Protein 8D2L (pdb70)

Organism: Acidothermus cellulolyticus (strain ATCC 43068 / DSM 8971 / 11B) (NCBI:txid351607)

Radius of gyration: 35.13 Å; Cα contacts (8 Å, |Δi|>4): 1898; chains: 1; bounding box: 77×91×92 Å

InterPro domains:
  IPR002711 HNH endonuclease [PF01844] (575-620)
  IPR003615 HNH nuclease [SM00507] (562-615)
  IPR028629 CRISPR-associated endonuclease Cas9 [TIGR01865] (262-868)
  IPR033114 Cas9-type HNH domain [PS51749] (520-682)
  IPR036397 Ribonuclease H superfamily [G3DSA:3.30.420.10] (8-92)
  IPR036397 Ribonuclease H superfamily [G3DSA:3.30.420.10] (640-784)
  IPR040619 Cas9, alpha-helical lobe domain [PF18470] (258-477)
  IPR040796 CRISPR-associated endonuclease Cas9, beta-hairpin domain [PF17893] (835-932)
  IPR041217 Cas9 C-terminal domain [PF18525] (1009-1127)
  IPR041225 Cas9, topo homolgy domain [PF17894] (934-1007)
  IPR041383 RuvC endonuclease subdomain 3 [PF18541] (680-831)
  IPR052892 Nucleic_acid-targeting_endonuclease [PTHR33877] (562-625)

Foldseek 3Di:
DAAAAAWEWFWEADQFKIWIWTFGDDPQFTDAGPFTAIAGHLNQADPVLFRQHQLRVVVVVVVVVVVVVVLVVLLVVLVVLLVVVVADADDPDDDDPLLLLVLLQPLLPAADPDPNVVSPSVNHPLSVCLVVQWDDDLQDDLVVLVVDDAPDPLQVVLQVVLCVVVVDHRVVRAPSNQVSVCCVVPPPAAAEFFAVVVDDDHSHFFTDHNSSSLNSLVSSCVNHVPDPVSSVVSSCSSPPHDHAADAQVPFAAALLGRVFGFAWPLFQLNLLLLQLQQLQQKWFDDPNDTDRDDLVLSVQSSCVQAPDLDQDQFLLNSCCPRNVHPDSPRIPRQPDDADPPGVSRRDTRGHNQNVNQVVVLCVVPVVQDVPVNVVVVPDDNVLVSQQSRCLQNVRHPVHPDPDDPSSVSSSNPRDGHGDGDNHGSVLSNQLSVQVNVDVHHSQVSCCVRRVDDPPDDGAFDALVDDDPRSSLRVSSVLVVLLQVVCCSHHNHHQEYEFAAADDDLDDPVVVVQVVVLVVLQVVQLVVQQVVVVVVVDNDQDPVSSLQSQQCVQLVQAALFQRHHHDSPRKDWDQLQHSSQHGDPPSLRTGIHRNSGRNHNPNFHQQQSQVVDPRGHLVVSLVSLVPRDDDCRHNGHPVRSVVSSVSNNVSNNDHDRHHDPDDDCVSVNVSRVSSLSNVVVVCVVRVHNYYHYAHVLLLVLLCVQLVNDCCVLQVADAWFQDDGDDNQFWSSVSSVSSLSSSLDDPVSSVQSSVVSSDVNNDVPDDTDDPRVVVSCVSHNCVSVSSSVCSVVVSNFHAYDADQDLDDDFFDDDFAAWDKDFQQAWDALLQLLFFADPQVNQQVCCVLPVVDQARQHDRGDRRGHRHQFDWGDTPVHIGGRGDITIGAPGSAFWHDDPNTITHGDAFQKWFWKWFDDLLQIFIWTQGHGSNQCVVQVNNDPPHNPRPDDTGNSGRSNSFADSVQSVCVRVVGIFGQGMGGFRWKKFLPPVAQDLDDDLRVVLCVRPRARIWTFHGAPGGFWTQTDGSTGDLVQLVVLVVCPVPDPPRTDPNSVSSNVCPDRHDRDGPRSRLSRPPIKGFDARSSNHGADDDDDDDHMDRSSDGDGDD

Sequence (1105 aa):
GTVPVTWRLGVDVGERSIGLAAVSYEEDKPKEILAAVSWIHDGGVGDERSGASRLALRGMARRARRLRRFRRARLRDLDMLLSELGWTPLPDKNVSPVDAWLARKRLAEEYVVDETERRRLLGYAVSHMARHRGWRNPWTTIKDLKNLPQPSDSWERTRESLEARYSVSLEPGTVGQWAGYLLQRAPGIRLNPTQQSLSNATAFETRLRQEDVLWELRCIADVQGLPEDVVSNVIDAVFCQKRPSVPAERIGRDPLDPSQLRASRACLEFQEYRIVAAVANLRIRDGSGSRPLSLEERNAVIEALLAQTERSLTWSDIALEILKLPNESDLTSVPEEDGPSSLAYSQFAPFDETSARIAEFIAKNRRKIPTFAQWWQEQDRTSRSDLVAALADNSIAGLLVHLPDAELEALEGLALPSGRVAYSRLTLSGLTRVMRDDGVDVHNARKTCFGVDDNWRPPLPALHEATGHPVVDRNLAILRKFLSSATMRWGPPQSIVVELARGASESRERQAEEEAARRAHRKANDRIRAELRASGLSDPSPADLVRARLLELYDCHCMYCGAPISWENSELDHIVPRTDGGSNRHENLAITCGACNKEKGRRPFASWAETSNRVQLRDVIDRVQKLKYSGNMYWTRDEFSRYKKSVVARLKRRTSDPEVIQSIESTGYAAVALRDRLLSYGEKNGVAQVAVFRGGVTAEARRWLDISIERLFSRVAIFAQSTSTKRLDRRHHAVDAVVLTTLTPGVAKTLADARSRRVSASTEEPQSPAYRQWKESCSGLGDLLISTAARDSIAVAAPLRLRPTGALHEETLRAFSEHTVGAAWKGAELRRIVEPEVYAAFLALTDPGGRFLKVSPSEDVLPADENRHIVLSDRVLGPRDRVKLFPDDRGSIRVRGGAAYIASFHHARVFRWGSSHSPSFALLRVSLADLAVAGLLRDGVDVFTAELPPWTPAWRYASIALVKAVESGDAKQVGWLVPGDELDFGPEGVTTAAGDLSMFLKYFPERHWVVTGFEDDKRINLKPAFLSAEQAEVLRTERSDRPDTLTEAGEILAQFFPRCWRATVAKVLCHPGLTVIRRTALGQPRWRRGHLPYSWRPWSADPWS

Secondary structure (DSSP, 8-state):
------EEEEEEE-SS-EEEEEEEEETTEEEEEEEEEEE---TTB-STTS--BHHHHHHHHHHHHHHHHHHHHHHHHHHHHHHHHTPPPPPSSSS-TTHHHHHHHHHHHS----HHHHHHHHHHHHHHHHHS--B--TTS-HHHHHHS-SS-HHHHHHHHHHHHHHT---SS--HHHHHHHHHHHSTT--SS----------S--SPPBHHHHHHHHHHHHHHHT--HHHHHHHHHHHS--PPP-B-GGGS-EETTEEEEEPPBTT-HHHHHHHHHHHHHT-EEE-SSSEEEPPHHHHHHHHHHHHT-SSS--BHHHIIIIIS--SSGGGEE--SS---TTTHHHHSBPP--HHHHHHHHHHHHSTTT-HHHHHHHHHS-HHHHHHHHHHHHGGGB----S---HHHHHHHHS-----SB-SS-HHHHHHHHHHHHHSS--HHHHHHHHH---TT-------TT---S-HHHHHHHHHHHHHHHHHHHHH-S-SEEEEEES------HHHHHHHHHHHHHHHHHHHHHHHHHHHTT-SS--HHHHHHHHHHHHTTSB-TTT--B--TTT-EEEESS-GGGT---STTSEEEE-SHHHHHHTTS-HHHHHHH-SS--HHHHHHHHHT----SSSSS-HHHHHHHHHHHHHHHT--S----SPPP-HHHHHHHHHHHHHHHHHHHHHT-SEEEEEEHHHHHHHHHHTT--HHHHTTPPP-BSSS---GGGBTTHHHHHHHHHTT--HHHHHHHHHHHHHHHT---PPP--HHHHHHHHHTTTHHHHHHHHHHTT-EEEE-----S--S-SB-S--BPPEEEETTS-EEHHHHHTB-SHHHHHHHHHHHSSS-SS----SSSEEE---TT--EE-SS-EE-TTSEEEE-SSSS-EEEETTEEEEB-SEEEEEEEEEE-SSSEEEEEEEEEHHHHHHTT-SSTT--TTTSPPPTTSHHHHSS-HHHHHHHHTT--EEEEEE-TT-EEE--TT------SHHHHHHHH----EEEEEEEEETTEEEEEESSB-HHHHHHHHHHHTTSTT-B-HHHHHHHHHTTT-EEEEHHHHTT-TT-EEE-B-TTS-B--S-SSS---B-TTTPPPP-

B-factor: mean 28.53, std 22.05, range [0.01, 119.02]

Nearest PDB structures (foldseek):
  8d2p-assembly1_A  TM=9.991E-01  e=0.000E+00  Acidothermus cellulolyticus 11B
  6wbr-assembly1_A  TM=9.108E-01  e=0.000E+00  Acidothermus cellulolyticus 11B
  6wc0-assembly1_A  TM=9.072E-01  e=0.000E+00  Acidothermus cellulolyticus 11B
  8d2q-assembly1_A  TM=8.176E-01  e=0.000E+00  Acidothermus cellulolyticus 11B
  8d2o-assembly1_A  TM=9.758E-01  e=0.000E+00  Acidothermus cellulolyticus 11B

Solvent-accessible surface area: 53499 Å² total; per-residue (Å²): 120,66,98,110,61,54,0,27,0,0,0,8,10,9,48,91,9,0,0,0,0,0,0,1,3,104,132,46,80,13,115,78,12,27,6,3,0,0,19,32,8,35,2,6,21,9,81,106,170,11,49,27,14,90,91,42,62,152,4,119,48,80,131,34,121,103,118,132,106,77,87,138,34,32,12,131,82,0,42,103,26,0,78,140,36,40,14,66,45,52,56,151,147,138,51,50,126,29,44,5,32,62,2,0,35,77,0,2,76,87,112,1,122,82,76,97,43,39,100,90,15,2,0,22,0,0,1,18,0,1,87,94,40,26,108,11,69,43,112,39,69,29,88,51,0,62,116,60,101,54,15,2,63,2,9,77,89,12,42,109,50,0,49,84,95,31,102,54,67,17,122,43,0,0,3,0,1,0,0,0,45,0,36,102,120,33,111,81,26,136,30,82,12,52,63,49,122,235,66,140,65,14,0,13,59,26,115,43,39,3,3,2,0,0,33,0,3,82,18,0,7,113,48,5,62,31,74,141,94,24,8,42,78,2,2,64,19,0,0,63,63,115,94,32,53,52,44,25,136,192,16,25,121,1,32,20,37,82,85,66,51,88,5,8,96,0,4,2,21,18,1,31,28,70,0,2,14,19,0,3,82,0,56,6,119,87,74,122,36,70,75,73,7,44,95,120,28,9,57,30,0,3,94,12,0,25,85,20,101,124,100,66,30,22,1,19,40,0,0,83,113,49,21,163,26,115,84,60,58,19,0,26,61,21,80,34,92,99,20,98,117,45,42,4,37,59,20,82,0,15,28,2,32,0,24,9,34,1,46,106,29,24,67,162,10,164,236,123,0,66,61,3,14,116,46,13,146,128,59,94,102,95,29,42,5,57,6,0,8,38,16,18,59,63,23,26,69,91,72,175,35,197,22,62,102,63,12,47,74,24,2,85,57,34,47,23,11,92,31,74,10,63,17,2,71,119,2,1,45,11,0,6,127,6,2,78,106,64,44,38,37,24,71,55,0,54,62,87,43,66,68,28,85,88,118,68,170,65,86,60,43,12,30,138,70,67,41,43,53,33,10,0,40,72,0,0,27,13,0,69,118,0,1,64,27,0,32,124,127,19,5,60,3,84,9,0,4,0,28,5,37,126,58,76,24,76,40,200,142,88,87,58,40,68,52,26,11,117,68,19,40,97,117,6,28,64,90,4,64,63,92,16,99,94,87,73,55,38,58,14,47,107,48,28,13,14,44,17,16,2,13,111,29,14,106,58,73,0,1,1,27,28,39,95,8,18,90,61,17,10,32,34,7,22,0,5,10,153,41,4,30,8,28,94,135,33,22,0,12,0,0,0,9,3,0,0,30,78,19,0,27,109,39,14,0,0,27,0,7,125,71,20,132,74,3,107,22,134,66,0,0,73,41,0,83,130,23,162,57,65,61,107,32,21,5,17,160,68,22,5,52,83,8,35,122,36,0,10,65,13,0,89,34,132,92,75,68,104,29,132,61,149,61,103,126,15,15,18,97,0,0,47,4,0,48,29,12,0,56,5,22,5,133,148,56,72,19,83,101,25,18,48,14,100,23,18,10,1,26,1,0,27,89,34,20,94,11,46,3,27,124,13,16,103,25,59,56,0,35,72,101,85,120,13,83,38,125,0,0,41,16,5,19,0,0,2,0,0,0,0,0,2,10,35,97,31,0,12,130,17,0,45,55,7,69,42,154,93,74,69,130,164,78,138,70,4,142,28,94,29,4,127,83,3,60,118,6,5,89,32,0,16,106,47,0,78,54,3,16,86,148,48,42,3,4,6,6,28,58,52,77,51,157,35,69,48,69,72,33,70,163,74,70,80,86,30,40,79,30,44,0,12,35,46,0,78,0,16,22,1,30,36,0,8,52,47,78,8,3,46,31,1,6,47,83,39,48,115,80,13,128,4,10,49,7,42,50,90,80,111,39,17,87,68,60,136,108,15,105,8,115,35,124,142,178,78,22,15,27,211,61,144,6,75,1,9,34,57,49,113,7,4,11,94,20,181,60,8,0,0,18,20,21,94,38,17,0,0,5,0,17,43,38,43,50,102,151,73,13,44,5,3,3,0,30,0,0,11,0,0,0,35,50,19,38,10,67,159,139,89,30,76,11,12,35,24,139,12,36,36,67,0,6,4,18,12,24,8,4,69,48,0,3,102,8,12,59,85,44,72,5,102,18,8,3,19,0,0,50,13,1,11,0,12,0,5,127,92,14,20,109,44,29,78,58,112,12,50,75,0,26,132,50,0,104,8,66,3,0,15,1,61,18,7,71,42,45,71,90,2,21,1,66,0,2,15,1,10,33,115,8,0,74,70,0,52,89,61,155,101,100,136,127,122,26,11,44,98,2,0,61,28,0,5,137,16,5,89,157,18,23,112,2,43,4,44,106,0,2,45,9,89,42,2,12,0,11,11,40,32,13,11,2,96,45,50,102,218,143,50,194,110,31,48,2,10,116,1,78,81,4,91,70,95,153

Structure (mmCIF, N/CA/C/O backbone):
data_8D2L
#
_entry.id   8D2L
#
_cell.length_a   1.00
_cell.length_b   1.00
_cell.length_c   1.00
_cell.angle_alpha   90.00
_cell.angle_beta   90.00
_cell.angle_gamma   90.00
#
_symmetry.space_group_name_H-M   'P 1'
#
loop_
_entity.id
_entity.type
_entity.pdbx_description
1 polymer 'CRISPR-associated endonuclease, Csn1 family'
2 polymer 'Single guide RNA (106-MER)'
3 polymer "DNA target strand (5'-D(*AP*GP*CP*TP*TP*GP*GP*TP*GP*TP*AP*TP*A)-3')"
4 polymer "DNA target strand (5'-D(P*CP*CP*AP*GP*GP*AP*TP*CP*TP*TP*GP*CP*CP*AP*TP*CP*CP*TP*AP*CP*CP*TP*CP*T)-3')"
5 polymer "DNA non-target strand (5'-D(P*TP*AP*TP*AP*CP*AP*CP*CP*AP*AP*GP*CP*T)-3')"
6 polymer "DNA non-target strand (5'-D(P*AP*GP*A)-3')"
7 non-polymer 'MAGNESIUM ION'
8 water water
#
loop_
_atom_site.group_PDB
_atom_site.id
_atom_site.type_symbol
_atom_site.label_atom_id
_atom_site.label_alt_id
_atom_site.label_comp_id
_atom_site.label_asym_id
_atom_site.label_entity_id
_atom_site.label_seq_id
_atom_site.pdbx_PDB_ins_code
_atom_site.Cartn_x
_atom_site.Cartn_y
_atom_site.Cartn_z
_atom_site.occupancy
_atom_site.B_iso_or_equiv
_atom_site.auth_seq_id
_atom_site.auth_comp_id
_atom_site.auth_asym_id
_atom_site.auth_atom_id
_atom_site.pdbx_PDB_model_num
ATOM 1 N N . GLY A 1 7 ? 128.43492 97.34073 92.24610 1.000 40.41000 7 GLY A N 1
ATOM 2 C CA . GLY A 1 7 ? 127.26803 97.02397 91.44438 1.000 37.57000 7 GLY A CA 1
ATOM 3 C C . GLY A 1 7 ? 126.47617 98.24596 91.02192 1.000 41.02000 7 GLY A C 1
ATOM 4 O O . GLY A 1 7 ? 125.24549 98.21523 90.99970 1.000 38.85000 7 GLY A O 1
ATOM 5 N N . THR A 1 8 ? 127.18910 99.32622 90.70418 1.000 36.14000 8 THR A N 1
ATOM 6 C CA . THR A 1 8 ? 126.54675 100.57567 90.31550 1.000 34.92000 8 THR A CA 1
ATOM 7 C C . THR A 1 8 ? 125.87189 100.43367 88.95409 1.000 34.78000 8 THR A C 1
ATOM 8 O O . THR A 1 8 ? 126.47158 99.92641 88.00149 1.000 38.74000 8 THR A O 1
ATOM 12 N N . VAL A 1 9 ? 124.62118 100.87791 88.86734 1.000 33.01000 9 VAL A N 1
ATOM 13 C CA . VAL A 1 9 ? 123.87673 100.89462 87.61034 1.000 35.52000 9 VAL A CA 1
ATOM 14 C C . VAL A 1 9 ? 123.69963 102.35115 87.19479 1.000 34.63000 9 VAL A C 1
ATOM 15 O O . VAL A 1 9 ? 122.83466 103.04245 87.75192 1.000 35.41000 9 VAL A O 1
ATOM 19 N N . PRO A 1 10 ? 124.51256 102.86351 86.26400 1.000 34.81000 10 PRO A N 1
ATOM 20 C CA . PRO A 1 10 ? 124.44433 104.29341 85.91875 1.000 30.83000 10 PRO A CA 1
ATOM 21 C C . PRO A 1 10 ? 123.13317 104.67715 85.24700 1.000 31.70000 10 PRO A C 1
ATOM 22 O O . PRO A 1 10 ? 122.58879 103.93655 84.42461 1.000 35.01000 10 PRO A O 1
ATOM 26 N N . VAL A 1 11 ? 122.63760 105.85922 85.60791 1.000 26.06000 11 VAL A N 1
ATOM 27 C CA . VAL A 1 11 ? 121.40203 106.39966 85.05799 1.000 23.76000 11 VAL A CA 1
ATOM 28 C C . VAL A 1 11 ? 121.48581 107.91636 85.18035 1.000 23.36000 11 VAL A C 1
ATOM 29 O O . VAL A 1 11 ? 122.22549 108.44797 86.01354 1.000 26.83000 11 VAL A O 1
ATOM 33 N N . THR A 1 12 ? 120.76397 108.61676 84.31173 1.000 17.72000 12 THR A N 1
ATOM 34 C CA . THR A 1 12 ? 120.67869 110.06849 84.39215 1.000 16.18000 12 THR A CA 1
ATOM 35 C C . THR A 1 12 ? 119.67231 110.43784 85.47467 1.000 17.61000 12 THR A C 1
ATOM 36 O O . THR A 1 12 ? 118.48605 110.11196 85.36309 1.000 20.21000 12 THR A O 1
ATOM 40 N N . TRP A 1 13 ? 120.14650 111.08645 86.53581 1.000 14.31000 13 TRP A N 1
ATOM 41 C CA . TRP A 1 13 ? 119.26739 111.44933 87.63523 1.000 9.26000 13 TRP A CA 1
ATOM 42 C C . TRP A 1 13 ? 119.71607 112.76422 88.25023 1.000 10.41000 13 TRP A C 1
ATOM 43 O O . TRP A 1 13 ? 120.85282 113.20591 88.07482 1.000 14.76000 13 TRP A O 1
ATOM 54 N N . ARG A 1 14 ? 118.78861 113.38836 88.96603 1.000 8.46000 14 ARG A N 1
ATOM 55 C CA . ARG A 1 14 ? 118.98906 114.68504 89.58611 1.000 8.41000 14 ARG A CA 1
ATOM 56 C C . ARG A 1 14 ? 118.77260 114.58069 91.08801 1.000 8.26000 14 ARG A C 1
ATOM 57 O O . ARG A 1 14 ? 117.89349 113.84329 91.55527 1.000 12.96000 14 ARG A O 1
ATOM 65 N N . LEU A 1 15 ? 119.59179 115.31737 91.83218 1.000 5.96000 15 LEU A N 1
ATOM 66 C CA . LEU A 1 15 ? 119.50618 115.39068 93.28216 1.000 0.00000 15 LEU A CA 1
ATOM 67 C C . LEU A 1 15 ? 118.73779 116.63863 93.69426 1.000 5.27000 15 LEU A C 1
ATOM 68 O O . LEU A 1 15 ? 119.01933 117.73837 93.20858 1.000 13.34000 15 LEU A O 1
ATOM 73 N N . GLY A 1 16 ? 117.77194 116.45987 94.58667 1.000 2.33000 16 GLY A N 1
ATOM 74 C CA . GLY A 1 16 ? 117.02984 117.56216 95.15969 1.000 3.81000 16 GLY A CA 1
ATOM 75 C C . GLY A 1 16 ? 117.25006 117.63232 96.65363 1.000 6.08000 16 GLY A C 1
ATOM 76 O O . GLY A 1 16 ? 117.08567 116.62624 97.35070 1.000 10.00000 16 GLY A O 1
ATOM 77 N N . VAL A 1 17 ? 117.65510 118.80174 97.14653 1.000 2.99000 17 VAL A N 1
ATOM 78 C CA . VAL A 1 17 ? 118.00255 119.01101 98.54896 1.000 0.00000 17 VAL A CA 1
ATOM 79 C C . VAL A 1 17 ? 117.14047 120.14604 99.08579 1.000 5.48000 17 VAL A C 1
ATOM 80 O O . VAL A 1 17 ? 117.21429 121.27602 98.58855 1.000 12.79000 17 VAL A O 1
ATOM 84 N N . ASP A 1 18 ? 116.33905 119.85137 100.10605 1.000 8.03000 18 ASP A N 1
ATOM 85 C CA . ASP A 1 18 ? 115.50016 120.83344 100.79011 1.000 12.67000 18 ASP A CA 1
ATOM 86 C C . ASP A 1 18 ? 115.90324 120.82296 102.26343 1.000 7.86000 18 ASP A C 1
ATOM 87 O O . ASP A 1 18 ? 115.47114 119.95343 103.02476 1.000 10.60000 18 ASP A O 1
ATOM 92 N N . VAL A 1 19 ? 116.76437 121.76151 102.65480 1.000 11.36000 19 VAL A N 1
ATOM 93 C CA . VAL A 1 19 ? 117.26234 121.80431 104.02551 1.000 11.33000 19 VAL A CA 1
ATOM 94 C C . VAL A 1 19 ? 116.18888 122.35522 104.95959 1.000 11.88000 19 VAL A C 1
ATOM 95 O O . VAL A 1 19 ? 115.18834 122.93882 104.53678 1.000 11.90000 19 VAL A O 1
ATOM 99 N N . GLY A 1 20 ? 116.40090 122.14692 106.25625 1.000 14.03000 20 GLY A N 1
ATOM 100 C CA . GLY A 1 20 ? 115.47822 122.63820 107.26230 1.000 16.49000 20 GLY A CA 1
ATOM 101 C C . GLY A 1 20 ? 116.12961 122.65405 108.62615 1.000 13.28000 20 GLY A C 1
ATOM 102 O O . GLY A 1 20 ? 117.23793 122.14957 108.82093 1.000 13.17000 20 GLY A O 1
ATOM 103 N N . GLU A 1 21 ? 115.41291 123.25913 109.57741 1.000 25.23000 21 GLU A N 1
ATOM 104 C CA . GLU A 1 21 ? 115.93188 123.39434 110.93469 1.000 21.49000 21 GLU A CA 1
ATOM 105 C C . GLU A 1 21 ? 115.96398 122.04900 111.64844 1.000 23.00000 21 GLU A C 1
ATOM 106 O O . GLU A 1 21 ? 116.92746 121.73518 112.35542 1.000 24.92000 21 GLU A O 1
ATOM 112 N N . ARG A 1 22 ? 114.91655 121.24139 111.47273 1.000 20.09000 22 ARG A N 1
ATOM 113 C CA . ARG A 1 22 ? 114.82072 119.92030 112.08189 1.000 16.52000 22 ARG A CA 1
ATOM 114 C C . ARG A 1 22 ? 114.51199 118.85573 111.03867 1.000 13.83000 22 ARG A C 1
ATOM 115 O O . ARG A 1 22 ? 113.95633 117.80663 111.37826 1.000 19.29000 22 ARG A O 1
ATOM 123 N N . SER A 1 23 ? 114.85589 119.10657 109.77858 1.000 11.38000 23 SER A N 1
ATOM 124 C CA . SER A 1 23 ? 114.49934 118.19553 108.70411 1.000 14.49000 23 SER A CA 1
ATOM 125 C C . SER A 1 23 ? 115.41546 118.42907 107.51369 1.000 12.41000 23 SER A C 1
ATOM 126 O O . SER A 1 23 ? 116.08895 119.45600 107.41839 1.000 16.30000 23 SER A O 1
ATOM 129 N N . ILE A 1 24 ? 115.43971 117.44572 106.61402 1.000 9.02000 24 ILE A N 1
ATOM 130 C CA . ILE A 1 24 ? 115.98969 117.61421 105.27268 1.000 6.92000 24 ILE A CA 1
ATOM 131 C C . ILE A 1 24 ? 115.31379 116.64298 104.30766 1.000 7.42000 24 ILE A C 1
ATOM 132 O O . ILE A 1 24 ? 115.25946 115.43046 104.54434 1.000 9.85000 24 ILE A O 1
ATOM 137 N N . GLY A 1 25 ? 114.72927 117.18634 103.24194 1.000 6.78000 25 GLY A N 1
ATOM 138 C CA . GLY A 1 25 ? 114.15747 116.37073 102.19054 1.000 2.73000 25 GLY A CA 1
ATOM 139 C C . GLY A 1 25 ? 115.18948 116.13733 101.10797 1.000 4.83000 25 GLY A C 1
ATOM 140 O O . GLY A 1 25 ? 115.78947 117.08352 100.59550 1.000 9.90000 25 GLY A O 1
ATOM 141 N N . LEU A 1 26 ? 115.40267 114.87274 100.76877 1.000 3.19000 26 LEU A N 1
ATOM 142 C CA . LEU A 1 26 ? 116.38138 114.50287 99.75820 1.000 0.27000 26 LEU A CA 1
ATOM 143 C C . LEU A 1 26 ? 115.70246 113.62251 98.72368 1.000 5.00000 26 LEU A C 1
ATOM 144 O O . LEU A 1 26 ? 114.97500 112.69062 99.07897 1.000 6.64000 26 LEU A O 1
ATOM 149 N N . ALA A 1 27 ? 115.93216 113.92178 97.44871 1.000 7.06000 27 ALA A N 1
ATOM 150 C CA . ALA A 1 27 ? 115.34049 113.14531 96.36757 1.000 4.64000 27 ALA A CA 1
ATOM 151 C C . ALA A 1 27 ? 116.37587 112.80535 95.31171 1.000 5.71000 27 ALA A C 1
ATOM 152 O O . ALA A 1 27 ? 117.15080 113.66845 94.89401 1.000 6.44000 27 ALA A O 1
ATOM 154 N N . ALA A 1 28 ? 116.37521 111.55309 94.88100 1.000 4.85000 28 ALA A N 1
ATOM 155 C CA . ALA A 1 28 ? 117.06893 111.12613 93.67520 1.000 2.43000 28 ALA A CA 1
ATOM 156 C C . ALA A 1 28 ? 115.99114 110.82274 92.64289 1.000 7.95000 28 ALA A C 1
ATOM 157 O O . ALA A 1 28 ? 115.21287 109.87978 92.81562 1.000 11.16000 28 ALA A O 1
ATOM 159 N N . VAL A 1 29 ? 115.90342 111.64414 91.59930 1.000 13.17000 29 VAL A N 1
ATOM 160 C CA . VAL A 1 29 ? 114.86257 111.49118 90.58514 1.000 11.75000 29 VAL A CA 1
ATOM 161 C C . VAL A 1 29 ? 115.53854 111.23593 89.24490 1.000 8.14000 29 VAL A C 1
ATOM 162 O O . VAL A 1 29 ? 116.27792 112.09183 88.75033 1.000 17.10000 29 VAL A O 1
ATOM 166 N N . SER A 1 30 ? 115.29368 110.06548 88.66234 1.000 8.46000 30 SER A N 1
ATOM 167 C CA . SER A 1 30 ? 115.83648 109.74065 87.35208 1.000 11.40000 30 SER A CA 1
ATOM 168 C C . SER A 1 30 ? 114.98198 110.35510 86.25323 1.000 17.94000 30 SER A C 1
ATOM 169 O O . SER A 1 30 ? 113.74633 110.33855 86.32751 1.000 22.71000 30 SER A O 1
ATOM 172 N N . TYR A 1 31 ? 115.66238 110.82795 85.20129 1.000 16.57000 31 TYR A N 1
ATOM 173 C CA . TYR A 1 31 ? 115.09119 111.59544 84.10157 1.000 20.33000 31 TYR A CA 1
ATOM 174 C C . TYR A 1 31 ? 115.46394 110.99271 82.75656 1.000 24.61000 31 TYR A C 1
ATOM 175 O O . TYR A 1 31 ? 116.60083 110.55771 82.55604 1.000 28.69000 31 TYR A O 1
ATOM 184 N N . GLU A 1 32 ? 114.50089 110.96651 81.83946 1.000 31.80000 32 GLU A N 1
ATOM 185 C CA . GLU A 1 32 ? 114.76567 110.74064 80.42309 1.000 34.15000 32 GLU A CA 1
ATOM 186 C C . GLU A 1 32 ? 114.50664 112.04918 79.68790 1.000 37.83000 32 GLU A C 1
ATOM 187 O O . GLU A 1 32 ? 113.40660 112.60274 79.78964 1.000 38.98000 32 GLU A O 1
ATOM 193 N N . GLU A 1 33 ? 115.52702 112.53988 78.97045 1.000 44.44000 33 GLU A N 1
ATOM 194 C CA . GLU A 1 33 ? 115.61326 113.90313 78.43585 1.000 43.81000 33 GLU A CA 1
ATOM 195 C C . GLU A 1 33 ? 115.35544 114.90975 79.56759 1.000 44.37000 33 GLU A C 1
ATOM 196 O O . GLU A 1 33 ? 116.21864 115.07266 80.43676 1.000 45.16000 33 GLU A O 1
ATOM 202 N N . ASP A 1 34 ? 114.20615 115.58233 79.59741 1.000 34.84000 34 ASP A N 1
ATOM 203 C CA . ASP A 1 34 ? 113.90845 116.55925 80.63355 1.000 33.40000 34 ASP A CA 1
ATOM 204 C C . ASP A 1 34 ? 112.65164 116.15095 81.39731 1.000 32.79000 34 ASP A C 1
ATOM 205 O O . ASP A 1 34 ? 112.15397 116.91709 82.23165 1.000 36.00000 34 ASP A O 1
ATOM 210 N N . LYS A 1 35 ? 112.11952 114.95989 81.12914 1.000 31.33000 35 LYS A N 1
ATOM 211 C CA . LYS A 1 35 ? 110.92667 114.56079 81.86155 1.000 29.22000 35 LYS A CA 1
ATOM 212 C C . LYS A 1 35 ? 111.30960 113.66020 83.02634 1.000 30.14000 35 LYS A C 1
ATOM 213 O O . LYS A 1 35 ? 112.19965 112.81381 82.88214 1.000 29.74000 35 LYS A O 1
ATOM 219 N N . PRO A 1 36 ? 110.69470 113.84776 84.19588 1.000 28.06000 36 PRO A N 1
ATOM 220 C CA . PRO A 1 36 ? 110.91634 112.91258 85.30757 1.000 26.82000 36 PRO A CA 1
ATOM 221 C C . PRO A 1 36 ? 110.43656 111.51135 84.96067 1.000 26.08000 36 PRO A C 1
ATOM 222 O O . PRO A 1 36 ? 109.30745 111.31505 84.50867 1.000 29.92000 36 PRO A O 1
ATOM 226 N N . LYS A 1 37 ? 111.31282 110.53490 85.17225 1.000 27.92000 37 LYS A N 1
ATOM 227 C CA . LYS A 1 37 ? 111.04716 109.14554 84.82738 1.000 22.26000 37 LYS A CA 1
ATOM 228 C C . LYS A 1 37 ? 110.71863 108.31446 86.05749 1.000 28.50000 37 LYS A C 1
ATOM 229 O O . LYS A 1 37 ? 109.69903 107.61971 86.08285 1.000 29.65000 37 LYS A O 1
ATOM 235 N N . GLU A 1 38 ? 111.56159 108.37613 87.08438 1.000 23.95000 38 GLU A N 1
ATOM 236 C CA . GLU A 1 38 ? 111.36464 107.50879 88.23804 1.000 17.99000 38 GLU A CA 1
ATOM 237 C C . GLU A 1 38 ? 111.85802 108.21336 89.49103 1.000 17.84000 38 GLU A C 1
ATOM 238 O O . GLU A 1 38 ? 112.87752 108.89716 89.46205 1.000 21.28000 38 GLU A O 1
ATOM 244 N N . ILE A 1 39 ? 111.11782 108.07154 90.58550 1.000 15.54000 39 ILE A N 1
ATOM 245 C CA . ILE A 1 39 ? 111.58654 108.52808 91.88693 1.000 10.49000 39 ILE A CA 1
ATOM 246 C C . ILE A 1 39 ? 112.40149 107.38386 92.48163 1.000 9.68000 39 ILE A C 1
ATOM 247 O O . ILE A 1 39 ? 111.84999 106.43552 93.04392 1.000 22.61000 39 ILE A O 1
ATOM 252 N N . LEU A 1 40 ? 113.72448 107.45268 92.30070 1.000 9.73000 40 LEU A N 1
ATOM 253 C CA . LEU A 1 40 ? 114.62026 106.41994 92.80726 1.000 8.12000 40 LEU A CA 1
ATOM 254 C C . LEU A 1 40 ? 114.63436 106.38515 94.33056 1.000 10.53000 40 LEU A C 1
ATOM 255 O O . LEU A 1 40 ? 114.65059 105.30555 94.93172 1.000 18.20000 40 LEU A O 1
ATOM 260 N N . ALA A 1 41 ? 114.63536 107.55278 94.96820 1.000 9.29000 41 ALA A N 1
ATOM 261 C CA . ALA A 1 41 ? 114.56787 107.64585 96.41776 1.000 3.68000 41 ALA A CA 1
ATOM 262 C C . ALA A 1 41 ? 113.92837 108.97111 96.79735 1.000 6.21000 41 ALA A C 1
ATOM 263 O O . ALA A 1 41 ? 114.21058 110.00033 96.18073 1.000 12.38000 41 ALA A O 1
ATOM 265 N N . ALA A 1 42 ? 113.07287 108.93960 97.81587 1.000 6.69000 42 ALA A N 1
ATOM 266 C CA . ALA A 1 42 ? 112.48240 110.16272 98.35144 1.000 0.80000 42 ALA A CA 1
ATOM 267 C C . ALA A 1 42 ? 112.27548 109.96140 99.84390 1.000 7.98000 42 ALA A C 1
ATOM 268 O O . ALA A 1 42 ? 111.46777 109.12266 100.26985 1.000 14.78000 42 ALA A O 1
ATOM 270 N N . VAL A 1 43 ? 113.00373 110.74036 100.63233 1.000 1.33000 43 VAL A N 1
ATOM 271 C CA . VAL A 1 43 ? 113.02360 110.57850 102.07570 1.000 5.15000 43 VAL A CA 1
ATOM 272 C C . VAL A 1 43 ? 113.06361 111.95350 102.73193 1.000 3.19000 43 VAL A C 1
ATOM 273 O O . VAL A 1 43 ? 113.75289 112.86902 102.26886 1.000 7.30000 43 VAL A O 1
ATOM 277 N N . SER A 1 44 ? 112.24648 112.11535 103.76003 1.000 6.69000 44 SER A N 1
ATOM 278 C CA . SER A 1 44 ? 112.35002 113.22132 104.69396 1.000 7.53000 44 SER A CA 1
ATOM 279 C C . SER A 1 44 ? 113.09212 112.68044 105.90649 1.000 9.94000 44 SER A C 1
ATOM 280 O O . SER A 1 44 ? 112.58841 111.79935 106.61323 1.000 10.22000 44 SER A O 1
ATOM 283 N N . TRP A 1 45 ? 114.29490 113.18285 106.12911 1.000 4.41000 45 TRP A N 1
ATOM 284 C CA . TRP A 1 45 ? 115.05873 112.82878 107.31056 1.000 5.25000 45 TRP A CA 1
ATOM 285 C C . TRP A 1 45 ? 114.77190 113.88097 108.36617 1.000 3.06000 45 TRP A C 1
ATOM 286 O O . TRP A 1 45 ? 114.98113 115.06949 108.12447 1.000 10.08000 45 TRP A O 1
ATOM 297 N N . ILE A 1 46 ? 114.30098 113.44874 109.52519 1.000 5.07000 46 ILE A N 1
ATOM 298 C CA . ILE A 1 46 ? 113.92460 114.34953 110.60515 1.000 8.07000 46 ILE A CA 1
ATOM 299 C C . ILE A 1 46 ? 115.05009 114.31182 111.62448 1.000 11.13000 46 ILE A C 1
ATOM 300 O O . ILE A 1 46 ? 115.21462 113.32057 112.34120 1.000 18.18000 46 ILE A O 1
ATOM 305 N N . HIS A 1 47 ? 115.80428 115.39770 111.72450 1.000 9.57000 47 HIS A N 1
ATOM 306 C CA . HIS A 1 47 ? 116.89124 115.47145 112.68428 1.000 8.73000 47 HIS A CA 1
ATOM 307 C C . HIS A 1 47 ? 116.55946 116.45822 113.79597 1.000 9.74000 47 HIS A C 1
ATOM 308 O O . HIS A 1 47 ? 115.53771 117.14504 113.76855 1.000 13.12000 47 HIS A O 1
ATOM 315 N N . ASP A 1 48 ? 117.42661 116.49842 114.80552 1.000 13.31000 48 ASP A N 1
ATOM 316 C CA . ASP A 1 48 ? 117.20308 117.36599 115.95338 1.000 9.96000 48 ASP A CA 1
ATOM 317 C C . ASP A 1 48 ? 117.83558 118.74269 115.80541 1.000 14.20000 48 ASP A C 1
ATOM 318 O O . ASP A 1 48 ? 117.65631 119.58350 116.68963 1.000 20.54000 48 ASP A O 1
ATOM 323 N N . GLY A 1 49 ? 118.56435 118.99168 114.71994 1.000 12.41000 49 GLY A N 1
ATOM 324 C CA . GLY A 1 49 ? 119.28594 120.24029 114.59051 1.000 11.77000 49 GLY A CA 1
ATOM 325 C C . GLY A 1 49 ? 120.41131 120.39766 115.58818 1.000 11.44000 49 GLY A C 1
ATOM 326 O O . GLY A 1 49 ? 120.79912 121.52390 115.90169 1.000 22.47000 49 GLY A O 1
ATOM 327 N N . GLY A 1 50 ? 120.94310 119.29052 116.10450 1.000 10.98000 50 GLY A N 1
ATOM 328 C CA . GLY A 1 50 ? 121.97005 119.31268 117.12180 1.000 14.00000 50 GLY A CA 1
ATOM 329 C C . GLY A 1 50 ? 121.47487 119.54847 118.53083 1.000 10.84000 50 GLY A C 1
ATOM 330 O O . GLY A 1 50 ? 122.29789 119.64298 119.44829 1.000 11.78000 50 GLY A O 1
ATOM 331 N N . VAL A 1 51 ? 120.16414 119.62235 118.73535 1.000 16.47000 51 VAL A N 1
ATOM 332 C CA . VAL A 1 51 ? 119.59335 120.10709 119.98737 1.000 16.27000 51 VAL A CA 1
ATOM 333 C C . VAL A 1 51 ? 119.62203 118.98943 121.02945 1.000 18.49000 51 VAL A C 1
ATOM 334 O O . VAL A 1 51 ? 119.11079 117.89022 120.79057 1.000 15.74000 51 VAL A O 1
ATOM 338 N N . GLY A 1 52 ? 120.25519 119.26163 122.18000 1.000 17.83000 52 GLY A N 1
ATOM 339 C CA . GLY A 1 52 ? 119.98267 118.55431 123.41370 1.000 21.90000 52 GLY A CA 1
ATOM 340 C C . GLY A 1 52 ? 119.03261 119.38270 124.26532 1.000 31.57000 52 GLY A C 1
ATOM 341 O O . GLY A 1 52 ? 118.74422 120.51160 123.90094 1.000 38.00000 52 GLY A O 1
ATOM 342 N N . ASP A 1 53 ? 118.56781 118.78718 125.38367 1.000 32.48000 53 ASP A N 1
ATOM 343 C CA . ASP A 1 53 ? 117.66922 119.35088 126.41238 1.000 38.23000 53 ASP A CA 1
ATOM 344 C C . ASP A 1 53 ? 116.57010 120.23456 125.79707 1.000 36.13000 53 ASP A C 1
ATOM 345 O O . ASP A 1 53 ? 116.53416 121.45820 125.96584 1.000 39.14000 53 ASP A O 1
ATOM 350 N N . GLU A 1 54 ? 115.65703 119.56201 125.07849 1.000 34.85000 54 GLU A N 1
ATOM 351 C CA . GLU A 1 54 ? 114.64457 120.13488 124.18413 1.000 37.26000 54 GLU A CA 1
ATOM 352 C C . GLU A 1 54 ? 113.83157 121.30656 124.73725 1.000 34.77000 54 GLU A C 1
ATOM 353 O O . GLU A 1 54 ? 113.23141 122.03841 123.93977 1.000 34.29000 54 GLU A O 1
ATOM 359 N N . ARG A 1 55 ? 113.72754 121.45478 126.06317 1.000 35.94000 55 ARG A N 1
ATOM 360 C CA . ARG A 1 55 ? 113.02299 122.59742 126.64602 1.000 37.91000 55 ARG A CA 1
ATOM 361 C C . ARG A 1 55 ? 113.66123 123.91858 126.22316 1.000 37.78000 55 ARG A C 1
ATOM 362 O O . ARG A 1 55 ? 112.96984 124.85431 125.80458 1.000 35.33000 55 ARG A O 1
ATOM 370 N N . SER A 1 56 ? 114.98171 124.00875 126.33232 1.000 36.45000 56 SER A N 1
ATOM 371 C CA . SER A 1 56 ? 115.76085 125.08610 125.74372 1.000 33.74000 56 SER A CA 1
ATOM 372 C C . SER A 1 56 ? 116.16888 124.71199 124.32426 1.000 35.68000 56 SER A C 1
ATOM 373 O O . SER A 1 56 ? 116.26242 123.53251 123.97684 1.000 38.69000 56 SER A O 1
ATOM 376 N N . GLY A 1 57 ? 116.41794 125.72339 123.49845 1.000 29.38000 57 GLY A N 1
ATOM 377 C CA . GLY A 1 57 ? 116.96875 125.39107 122.20160 1.000 28.15000 57 GLY A CA 1
ATOM 378 C C . GLY A 1 57 ? 118.46126 125.13569 122.15486 1.000 27.73000 57 GLY A C 1
ATOM 379 O O . GLY A 1 57 ? 119.02835 125.11554 121.05907 1.000 29.46000 57 GLY A O 1
ATOM 380 N N . ALA A 1 58 ? 119.11569 124.97580 123.30889 1.000 21.84000 58 ALA A N 1
ATOM 381 C CA . ALA A 1 58 ? 120.56873 124.85673 123.38030 1.000 18.30000 58 ALA A CA 1
ATOM 382 C C . ALA A 1 58 ? 121.04458 123.56110 12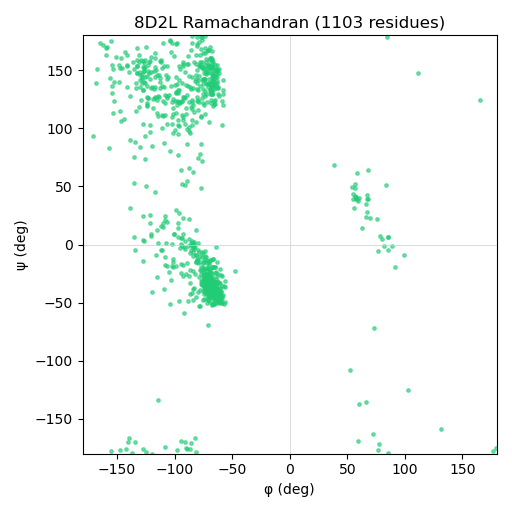2.73541 1.000 13.09000 58 ALA A C 1
ATOM 383 O O . ALA A 1 58 ? 120.51540 122.48831 123.02479 1.000 18.64000 58 ALA A O 1
ATOM 385 N N . SER A 1 59 ? 122.02975 123.65628 121.85058 1.000 10.72000 59 SER A N 1
ATOM 386 C CA . SER A 1 59 ? 122.53433 122.45688 121.20244 1.000 10.84000 59 SER A CA 1
ATOM 387 C C . SER A 1 59 ? 123.36894 121.63231 122.17937 1.000 9.15000 59 SER A C 1
ATOM 388 O O . SER A 1 59 ? 123.77291 122.10231 123.24903 1.000 9.42000 59 SER A O 1
ATOM 391 N N . ARG A 1 60 ? 123.61818 120.37838 121.78875 1.000 11.94000 60 ARG A N 1
ATOM 392 C CA . ARG A 1 60 ? 124.53123 119.51935 122.53772 1.000 10.15000 60 ARG A CA 1
ATOM 393 C C . ARG A 1 60 ? 125.93416 120.11395 122.57264 1.000 8.56000 60 ARG A C 1
ATOM 394 O O . ARG A 1 60 ? 126.62524 120.03171 123.59625 1.000 14.37000 60 ARG A O 1
ATOM 402 N N . LEU A 1 61 ? 126.35321 120.73888 121.46545 1.000 4.53000 61 LEU A N 1
ATOM 403 C CA . LEU A 1 61 ? 127.64743 121.41134 121.40143 1.000 4.23000 61 LEU A CA 1
ATOM 404 C C . LEU A 1 61 ? 127.70644 122.58174 122.37733 1.000 5.35000 61 LEU A C 1
ATOM 405 O O . LEU A 1 61 ? 128.71907 122.77870 123.05924 1.000 8.85000 61 LEU A O 1
ATOM 410 N N . ALA A 1 62 ? 126.62572 123.36636 122.45438 1.000 7.33000 62 ALA A N 1
ATOM 411 C CA . ALA A 1 62 ? 126.58039 124.50835 123.36337 1.000 10.93000 62 ALA A CA 1
ATOM 412 C C . ALA A 1 62 ? 126.60184 124.05889 124.81903 1.000 8.65000 62 ALA A C 1
ATOM 413 O O . ALA A 1 62 ? 127.28245 124.67483 125.64952 1.000 9.20000 62 ALA A O 1
ATOM 415 N N . LEU A 1 63 ? 125.85702 122.99434 125.14557 1.000 8.45000 63 LEU A N 1
ATOM 416 C CA . LEU A 1 63 ? 125.85390 122.48321 126.51474 1.000 7.84000 63 LEU A CA 1
ATOM 417 C C . LEU A 1 63 ? 127.21918 121.92338 126.89821 1.000 8.55000 63 LEU A C 1
ATOM 418 O O . LEU A 1 63 ? 127.67892 122.12015 128.03179 1.000 13.63000 63 LEU A O 1
ATOM 423 N N . ARG A 1 64 ? 127.88147 121.23456 125.95911 1.000 1.34000 64 ARG A N 1
ATOM 424 C CA . ARG A 1 64 ? 129.22980 120.73133 126.20150 1.000 1.79000 64 ARG A CA 1
ATOM 425 C C . ARG A 1 64 ? 130.21567 121.87106 126.42225 1.000 5.73000 64 ARG A C 1
ATOM 426 O O . ARG A 1 64 ? 131.06429 121.79629 127.31817 1.000 8.82000 64 ARG A O 1
ATOM 434 N N . GLY A 1 65 ? 130.10901 122.93526 125.61713 1.000 4.16000 65 GLY A N 1
ATOM 435 C CA . GLY A 1 65 ? 130.97932 124.08706 125.79518 1.000 2.75000 65 GLY A CA 1
ATOM 436 C C . GLY A 1 65 ? 130.76993 124.78010 127.12756 1.000 1.27000 65 GLY A C 1
ATOM 437 O O . GLY A 1 65 ? 131.73531 125.17156 127.78902 1.000 4.84000 65 GLY A O 1
ATOM 438 N N . MET A 1 66 ? 129.50540 124.92777 127.54256 1.000 5.84000 66 MET A N 1
ATOM 439 C CA . MET A 1 66 ? 129.20564 125.55580 128.82773 1.000 4.80000 66 MET A CA 1
ATOM 440 C C . MET A 1 66 ? 129.73148 124.72136 129.99198 1.000 9.99000 66 MET A C 1
ATOM 441 O O . MET A 1 66 ? 130.31979 125.26651 130.93633 1.000 10.46000 66 MET A O 1
ATOM 446 N N . ALA A 1 67 ? 129.54836 123.39429 129.92752 1.000 1.55000 67 ALA A N 1
ATOM 447 C CA . ALA A 1 67 ? 130.05843 122.51066 130.97517 1.000 1.49000 67 ALA A CA 1
ATOM 448 C C . ALA A 1 67 ? 131.58431 122.51474 131.02063 1.000 0.00000 67 ALA A C 1
ATOM 449 O O . ALA A 1 67 ? 132.17436 122.54648 132.10972 1.000 9.66000 67 ALA A O 1
ATOM 451 N N . ARG A 1 68 ? 132.23271 122.48178 129.84583 1.000 2.02000 68 ARG A N 1
ATOM 452 C CA . ARG A 1 68 ? 133.69132 122.52575 129.76871 1.000 10.08000 68 ARG A CA 1
ATOM 453 C C . ARG A 1 68 ? 134.23082 123.82411 130.35389 1.000 4.09000 68 ARG A C 1
ATOM 454 O O . ARG A 1 68 ? 135.21447 123.81449 131.10289 1.000 5.61000 68 ARG A O 1
ATOM 462 N N . ARG A 1 69 ? 133.58054 124.94947 130.04682 1.000 6.09000 69 ARG A N 1
ATOM 463 C CA . ARG A 1 69 ? 134.06368 126.22821 130.54928 1.000 5.87000 69 ARG A CA 1
ATOM 464 C C . ARG A 1 69 ? 133.79448 126.38626 132.03804 1.000 3.09000 69 ARG A C 1
ATOM 465 O O . ARG A 1 69 ? 134.57036 127.05321 132.72894 1.000 6.54000 69 ARG A O 1
ATOM 473 N N . ALA A 1 70 ? 132.72537 125.76874 132.55335 1.000 8.68000 70 ALA A N 1
ATOM 474 C CA . ALA A 1 70 ? 132.53316 125.72457 134.00076 1.000 7.33000 70 ALA A CA 1
ATOM 475 C C . ALA A 1 70 ? 133.64106 124.92061 134.67499 1.000 7.34000 70 ALA A C 1
ATOM 476 O O . ALA A 1 70 ? 134.15714 125.32355 135.72869 1.000 9.51000 70 ALA A O 1
ATOM 478 N N . ARG A 1 71 ? 134.02587 123.78781 134.06624 1.000 7.04000 71 ARG A N 1
ATOM 479 C CA . ARG A 1 71 ? 135.13516 122.98592 134.58348 1.000 4.74000 71 ARG A CA 1
ATOM 480 C C . ARG A 1 71 ? 136.44636 123.76354 134.56306 1.000 10.17000 71 ARG A C 1
ATOM 481 O O . ARG A 1 71 ? 137.23032 123.69899 135.51719 1.000 14.78000 71 ARG A O 1
ATOM 489 N N . ARG A 1 72 ? 136.68821 124.51389 133.48400 1.000 3.99000 72 ARG A N 1
ATOM 490 C CA . ARG A 1 72 ? 137.90698 125.30906 133.36313 1.000 4.56000 72 ARG A CA 1
ATOM 491 C C . ARG A 1 72 ? 137.93352 126.44710 134.37548 1.000 5.58000 72 ARG A C 1
ATOM 492 O O . ARG A 1 72 ? 138.98890 126.73811 134.95396 1.000 6.14000 72 ARG A O 1
ATOM 500 N N . LEU A 1 73 ? 136.78102 127.09982 134.58813 1.000 7.13000 73 LEU A N 1
ATOM 501 C CA . LEU A 1 73 ? 136.65404 128.13666 135.60971 1.000 2.42000 73 LEU A CA 1
ATOM 502 C C . LEU A 1 73 ? 136.98681 127.58058 136.98515 1.000 7.82000 73 LEU A C 1
ATOM 503 O O . LEU A 1 73 ? 137.73863 128.19544 137.75061 1.000 11.88000 73 LEU A O 1
ATOM 508 N N . ARG A 1 74 ? 136.43980 126.40481 137.30586 1.000 4.88000 74 ARG A N 1
ATOM 509 C CA . ARG A 1 74 ? 136.65430 125.82547 138.62638 1.000 5.09000 74 ARG A CA 1
ATOM 510 C C . ARG A 1 74 ? 138.09946 125.37907 138.80434 1.000 1.40000 74 ARG A C 1
ATOM 511 O O . ARG A 1 74 ? 138.66735 125.52772 139.88925 1.000 9.26000 74 ARG A O 1
ATOM 519 N N . ARG A 1 75 ? 138.71134 124.85881 137.73756 1.000 5.56000 75 ARG A N 1
ATOM 520 C CA . ARG A 1 75 ? 140.10757 124.43205 137.77568 1.000 4.40000 75 ARG A CA 1
ATOM 521 C C . ARG A 1 75 ? 141.04681 125.61723 137.99556 1.000 6.47000 75 ARG A C 1
ATOM 522 O O . ARG A 1 75 ? 141.95849 125.55861 138.83895 1.000 6.07000 75 ARG A O 1
ATOM 530 N N . PHE A 1 76 ? 140.82101 126.71042 137.25331 1.000 9.02000 76 PHE A N 1
ATOM 531 C CA . PHE A 1 76 ? 141.62711 127.91716 137.42160 1.000 5.91000 76 PHE A CA 1
ATOM 532 C C . PHE A 1 76 ? 141.41720 128.52203 138.80070 1.000 5.33000 76 PHE A C 1
ATOM 533 O O . PHE A 1 76 ? 142.35940 129.04735 139.40224 1.000 12.32000 76 PHE A O 1
ATOM 541 N N . ARG A 1 77 ? 140.17899 128.47037 139.30389 1.000 7.71000 77 ARG A N 1
ATOM 542 C CA . ARG A 1 77 ? 139.87992 128.96899 140.64019 1.000 3.39000 77 ARG A CA 1
ATOM 543 C C . ARG A 1 77 ? 140.60432 128.16235 141.71242 1.000 7.10000 77 ARG A C 1
ATOM 544 O O . ARG A 1 77 ? 141.11778 128.73898 142.67621 1.000 5.31000 77 ARG A O 1
ATOM 552 N N . ARG A 1 78 ? 140.65259 126.82888 141.56169 1.000 5.91000 78 ARG A N 1
ATOM 553 C CA . ARG A 1 78 ? 141.40200 125.99434 142.50322 1.000 6.00000 78 ARG A CA 1
ATOM 554 C C . ARG A 1 78 ? 142.88621 126.33717 142.49753 1.000 4.76000 78 ARG A C 1
ATOM 555 O O . ARG A 1 78 ? 143.49743 126.47427 143.56671 1.000 12.43000 78 ARG A O 1
ATOM 563 N N . ALA A 1 79 ? 143.47416 126.49937 141.30328 1.000 6.45000 79 ALA A N 1
ATOM 564 C CA . ALA A 1 79 ? 144.89315 126.85101 141.21835 1.000 8.74000 79 ALA A CA 1
ATOM 565 C C . ALA A 1 79 ? 145.16660 128.23078 141.81545 1.000 9.59000 79 ALA A C 1
ATOM 566 O O . ALA A 1 79 ? 146.15740 128.42500 142.53381 1.000 15.41000 79 ALA A O 1
ATOM 568 N N . ARG A 1 80 ? 144.28259 129.19248 141.53886 1.000 4.42000 80 ARG A N 1
ATOM 569 C CA . ARG A 1 80 ? 144.45290 130.56110 142.01152 1.000 7.20000 80 ARG A CA 1
ATOM 570 C C . ARG A 1 80 ? 144.31737 130.65487 143.53156 1.000 7.58000 80 ARG A C 1
ATOM 571 O O . ARG A 1 80 ? 145.10870 131.34438 144.19009 1.000 14.02000 80 ARG A O 1
ATOM 579 N N . LEU A 1 81 ? 143.34900 129.93514 144.11257 1.000 11.15000 81 LEU A N 1
ATOM 580 C CA . LEU A 1 81 ? 143.20476 129.93321 145.56517 1.000 6.31000 81 LEU A CA 1
ATOM 581 C C . LEU A 1 81 ? 144.33607 129.16968 146.24005 1.000 9.28000 81 LEU A C 1
ATOM 582 O O . LEU A 1 81 ? 144.72927 129.52460 147.35664 1.000 12.27000 81 LEU A O 1
ATOM 587 N N . ARG A 1 82 ? 144.88007 128.13807 145.57965 1.000 14.57000 82 ARG A N 1
ATOM 588 C CA . ARG A 1 82 ? 146.06988 127.47260 146.10345 1.000 14.15000 82 ARG A CA 1
ATOM 589 C C . ARG A 1 82 ? 147.26255 128.42244 146.14107 1.000 15.90000 82 ARG A C 1
ATOM 590 O O . ARG A 1 82 ? 147.99423 128.46426 147.13844 1.000 19.31000 82 ARG A O 1
ATOM 598 N N . ASP A 1 83 ? 147.45714 129.20332 145.06953 1.000 14.86000 83 ASP A N 1
ATOM 599 C CA . ASP A 1 83 ? 148.54660 130.18006 145.02703 1.000 10.49000 83 ASP A CA 1
ATOM 600 C C . ASP A 1 83 ? 148.37612 131.24557 146.10582 1.000 13.97000 83 ASP A C 1
ATOM 601 O O . ASP A 1 83 ? 149.35693 131.66410 146.74372 1.000 26.26000 83 ASP A O 1
ATOM 606 N N . LEU A 1 84 ? 147.13310 131.69754 146.31596 1.000 16.12000 84 LEU A N 1
ATOM 607 C CA . LEU A 1 84 ? 146.85668 132.64090 147.39545 1.000 13.49000 84 LEU A CA 1
ATOM 608 C C . LEU A 1 84 ? 147.16639 132.02685 148.75744 1.000 18.66000 84 LEU A C 1
ATOM 609 O O . LEU A 1 84 ? 147.70946 132.70463 149.63618 1.000 21.59000 84 LEU A O 1
ATOM 614 N N . ASP A 1 85 ? 146.84729 130.73783 148.93698 1.000 18.08000 85 ASP A N 1
ATOM 615 C CA . ASP A 1 85 ? 147.13988 130.05295 150.19492 1.000 16.35000 85 ASP A CA 1
ATOM 616 C C . ASP A 1 85 ? 148.64019 130.00002 150.46224 1.000 18.22000 85 ASP A C 1
ATOM 617 O O . ASP A 1 85 ? 149.07818 130.19164 151.60537 1.000 18.00000 85 ASP A O 1
ATOM 622 N N . MET A 1 86 ? 149.43907 129.73580 149.41746 1.000 22.74000 86 MET A N 1
ATOM 623 C CA . MET A 1 86 ? 150.89579 129.78125 149.57077 1.000 24.66000 86 MET A CA 1
ATOM 624 C C . MET A 1 86 ? 151.37603 131.17958 149.95009 1.000 26.61000 86 MET A C 1
ATOM 625 O O . MET A 1 86 ? 152.25004 131.32043 150.81439 1.000 26.71000 86 MET A O 1
ATOM 630 N N . LEU A 1 87 ? 150.81511 132.22224 149.31712 1.000 22.97000 87 LEU A N 1
ATOM 631 C CA . LEU A 1 87 ? 151.18762 133.59613 149.67029 1.000 19.06000 87 LEU A CA 1
ATOM 632 C C . LEU A 1 87 ? 150.81691 133.92386 151.11869 1.000 19.88000 87 LEU A C 1
ATOM 633 O O . LEU A 1 87 ? 151.58610 134.58118 151.83407 1.000 21.68000 87 LEU A O 1
ATOM 638 N N . LEU A 1 88 ? 149.64320 133.46354 151.56445 1.000 19.78000 88 LEU A N 1
ATOM 639 C CA . LEU A 1 88 ? 149.18790 133.71093 152.93079 1.000 14.88000 88 LEU A CA 1
ATOM 640 C C . LEU A 1 88 ? 150.08664 133.00440 153.93655 1.000 16.53000 88 LEU A C 1
ATOM 641 O O . LEU A 1 88 ? 150.37767 133.54970 155.00911 1.000 18.67000 88 LEU A O 1
ATOM 646 N N . SER A 1 89 ? 150.53264 131.78762 153.60174 1.000 23.13000 89 SER A N 1
ATOM 647 C CA . SER A 1 89 ? 151.48050 131.08405 154.46036 1.000 20.79000 89 SER A CA 1
ATOM 648 C C . SER A 1 89 ? 152.82503 131.80423 154.50315 1.000 19.04000 89 SER A C 1
ATOM 649 O O . SER A 1 89 ? 153.49379 131.80403 155.54322 1.000 21.56000 89 SER A O 1
ATOM 652 N N . GLU A 1 90 ? 153.25628 132.37983 153.37047 1.000 24.19000 90 GLU A N 1
ATOM 653 C CA . GLU A 1 90 ? 154.48207 133.18184 153.35654 1.000 23.73000 90 GLU A CA 1
ATOM 654 C C . GLU A 1 90 ? 154.35704 134.40042 154.26381 1.000 25.02000 90 GLU A C 1
ATOM 655 O O . GLU A 1 90 ? 155.29951 134.74924 154.98396 1.000 27.21000 90 GLU A O 1
ATOM 661 N N . LEU A 1 91 ? 153.19697 135.05696 154.24320 1.000 20.34000 91 LEU A N 1
ATOM 662 C CA . LEU A 1 91 ? 152.97524 136.21537 155.10014 1.000 19.06000 91 LEU A CA 1
ATOM 663 C C . LEU A 1 91 ? 152.67337 135.83861 156.54396 1.000 19.28000 91 LEU A C 1
ATOM 664 O O . LEU A 1 91 ? 152.65082 136.72497 157.40360 1.000 23.38000 91 LEU A O 1
ATOM 669 N N . GLY A 1 92 ? 152.43657 134.56190 156.83121 1.000 21.20000 92 GLY A N 1
ATOM 670 C CA . GLY A 1 92 ? 152.01537 134.17431 158.16020 1.000 12.98000 92 GLY A CA 1
ATOM 671 C C . GLY A 1 92 ? 150.57740 134.49183 158.47952 1.000 13.24000 92 GLY A C 1
ATOM 672 O O . GLY A 1 92 ? 150.22247 134.59760 159.65664 1.000 21.64000 92 GLY A O 1
ATOM 673 N N . TRP A 1 93 ? 149.73774 134.66058 157.46677 1.000 14.55000 93 TRP A N 1
ATOM 674 C CA . TRP A 1 93 ? 148.33003 134.96596 157.66157 1.000 11.53000 93 TRP A CA 1
ATOM 675 C C . TRP A 1 93 ? 147.54633 133.66552 157.55562 1.000 14.11000 93 TRP A C 1
ATOM 676 O O . TRP A 1 93 ? 147.75542 132.88751 156.61997 1.000 21.28000 93 TRP A O 1
ATOM 687 N N . THR A 1 94 ? 146.64549 133.43463 158.50480 1.000 7.13000 94 THR A N 1
ATOM 688 C CA . THR A 1 94 ? 145.93732 132.16362 158.57768 1.000 11.25000 94 THR A CA 1
ATOM 689 C C . THR A 1 94 ? 144.71107 132.20043 157.67866 1.000 8.20000 94 THR A C 1
ATOM 690 O O . THR A 1 94 ? 143.80317 133.00189 157.93210 1.000 17.42000 94 THR A O 1
ATOM 694 N N . PRO A 1 95 ? 144.62277 131.34819 156.65629 1.000 11.26000 95 PRO A N 1
ATOM 695 C CA . PRO A 1 95 ? 143.41667 131.31334 155.82116 1.000 9.06000 95 PRO A CA 1
ATOM 696 C C . PRO A 1 95 ? 142.21726 130.80952 156.60731 1.000 3.12000 95 PRO A C 1
ATOM 697 O O . PRO A 1 95 ? 142.34999 130.14431 157.63709 1.000 11.84000 95 PRO A O 1
ATOM 701 N N . LEU A 1 96 ? 141.03855 131.17408 156.12041 1.000 9.63000 96 LEU A N 1
ATOM 702 C CA . LEU A 1 96 ? 139.79403 130.80754 156.77795 1.000 2.62000 96 LEU A CA 1
ATOM 703 C C . LEU A 1 96 ? 139.59081 129.29633 156.76466 1.000 7.47000 96 LEU A C 1
ATOM 704 O O . LEU A 1 96 ? 139.62572 128.68320 155.68742 1.000 13.18000 96 LEU A O 1
ATOM 709 N N . PRO A 1 97 ? 139.40329 128.66484 157.92123 1.000 9.24000 97 PRO A N 1
ATOM 710 C CA . PRO A 1 97 ? 139.28757 127.20387 157.96742 1.000 13.01000 97 PRO A CA 1
ATOM 711 C C . PRO A 1 97 ? 137.98590 126.70529 157.36036 1.000 12.33000 97 PRO A C 1
ATOM 712 O O . PRO A 1 97 ? 136.99454 127.42796 157.24365 1.000 14.60000 97 PRO A O 1
ATOM 716 N N . ASP A 1 98 ? 138.01402 125.43152 156.96854 1.000 18.88000 98 ASP A N 1
ATOM 717 C CA . ASP A 1 98 ? 136.88088 124.80776 156.29969 1.000 11.09000 98 ASP A CA 1
ATOM 718 C C . ASP A 1 98 ? 135.70226 124.55844 157.23178 1.000 9.63000 98 ASP A C 1
ATOM 719 O O . ASP A 1 98 ? 134.56847 124.45332 156.75288 1.000 22.63000 98 ASP A O 1
ATOM 724 N N . LYS A 1 99 ? 135.93575 124.47733 158.53952 1.000 12.01000 99 LYS A N 1
ATOM 725 C CA . LYS A 1 99 ? 134.88136 124.13654 159.48531 1.000 12.07000 99 LYS A CA 1
ATOM 726 C C . LYS A 1 99 ? 135.27025 124.61980 160.87596 1.000 12.57000 99 LYS A C 1
ATOM 727 O O . LYS A 1 99 ? 136.40032 125.05411 161.11257 1.000 18.73000 99 LYS A O 1
ATOM 733 N N . ASN A 1 100 ? 134.28764 124.54855 161.78440 1.000 13.42000 100 ASN A N 1
ATOM 734 C CA . ASN A 1 100 ? 134.39349 124.94004 163.19778 1.000 9.94000 100 ASN A CA 1
ATOM 735 C C . ASN A 1 100 ? 134.78538 126.40625 163.36699 1.000 14.99000 100 ASN A C 1
ATOM 736 O O . ASN A 1 100 ? 135.53822 126.76673 164.27297 1.000 17.06000 100 ASN A O 1
ATOM 741 N N . VAL A 1 101 ? 134.26658 127.26047 162.48800 1.000 12.62000 101 VAL A N 1
ATOM 742 C CA . VAL A 1 101 ? 134.36233 128.70368 162.63914 1.000 10.62000 101 VAL A CA 1
ATOM 743 C C . VAL A 1 101 ? 132.96522 129.28751 162.51592 1.000 9.21000 101 VAL A C 1
ATOM 744 O O . VAL A 1 101 ? 132.05270 128.66433 161.96952 1.000 15.63000 101 VAL A O 1
ATOM 748 N N . SER A 1 102 ? 132.80363 130.48855 163.06330 1.000 13.79000 102 SER A N 1
ATOM 749 C CA . SER A 1 102 ? 131.52756 131.17379 162.98896 1.000 11.69000 102 SER A CA 1
ATOM 750 C C . SER A 1 102 ? 131.20944 131.54915 161.54112 1.000 14.11000 102 SER A C 1
ATOM 751 O O . SER A 1 102 ? 132.11630 131.83276 160.75368 1.000 15.30000 102 SER A O 1
ATOM 754 N N . PRO A 1 103 ? 129.92833 131.50416 161.15911 1.000 18.18000 103 PRO A N 1
ATOM 755 C CA . PRO A 1 103 ? 129.53136 131.91976 159.80210 1.000 6.48000 103 PRO A CA 1
ATOM 756 C C . PRO A 1 103 ? 129.85180 133.36159 159.45762 1.000 5.62000 103 PRO A C 1
ATOM 757 O O . PRO A 1 103 ? 129.92370 133.69775 158.26918 1.000 17.01000 103 PRO A O 1
ATOM 761 N N . VAL A 1 104 ? 130.04218 134.22085 160.44943 1.000 7.01000 104 VAL A N 1
ATOM 762 C CA . VAL A 1 104 ? 130.32592 135.62322 160.22284 1.000 10.65000 104 VAL A CA 1
ATOM 763 C C . VAL A 1 104 ? 131.76559 135.96817 160.59826 1.000 9.81000 104 VAL A C 1
ATOM 764 O O . VAL A 1 104 ? 132.08417 137.13888 160.75264 1.000 17.62000 104 VAL A O 1
ATOM 768 N N . ASP A 1 105 ? 132.63441 134.95939 160.76369 1.000 10.68000 105 ASP A N 1
ATOM 769 C CA . ASP A 1 105 ? 134.02360 135.21999 161.14403 1.000 9.82000 105 ASP A CA 1
ATOM 770 C C . ASP A 1 105 ? 134.75839 136.01519 160.07352 1.000 11.92000 105 ASP A C 1
ATOM 771 O O . ASP A 1 105 ? 135.44906 136.98992 160.38331 1.000 18.01000 105 ASP A O 1
ATOM 776 N N . ALA A 1 106 ? 134.61622 135.61361 158.80713 1.000 5.57000 106 ALA A N 1
ATOM 777 C CA . ALA A 1 106 ? 135.27472 136.33110 157.71961 1.000 7.79000 106 ALA A CA 1
ATOM 778 C C . ALA A 1 106 ? 134.71541 137.73860 157.56099 1.000 10.82000 106 ALA A C 1
ATOM 779 O O . ALA A 1 106 ? 135.47144 138.69311 157.34361 1.000 13.17000 106 ALA A O 1
ATOM 781 N N . TRP A 1 107 ? 133.39006 137.87701 157.66398 1.000 6.77000 107 TRP A N 1
ATOM 782 C CA . TRP A 1 107 ? 132.75004 139.17729 157.49938 1.000 9.67000 107 TRP A CA 1
ATOM 783 C C . TRP A 1 107 ? 133.13041 140.13331 158.62329 1.000 8.46000 107 TRP A C 1
ATOM 784 O O . TRP A 1 107 ? 133.41490 141.30990 158.37444 1.000 16.84000 107 TRP A O 1
ATOM 795 N N . LEU A 1 108 ? 133.15874 139.63877 159.86374 1.000 9.92000 108 LEU A N 1
ATOM 796 C CA . LEU A 1 108 ? 133.56323 140.47294 160.98775 1.000 10.96000 108 LEU A CA 1
ATOM 797 C C . LEU A 1 108 ? 135.05404 140.76101 160.94816 1.000 12.87000 108 LEU A C 1
ATOM 798 O O . LEU A 1 108 ? 135.48033 141.81706 161.42028 1.000 23.05000 108 LEU A O 1
ATOM 803 N N . ALA A 1 109 ? 135.85394 139.84216 160.39548 1.000 9.84000 109 ALA A N 1
ATOM 804 C CA . ALA A 1 109 ? 137.26743 140.12043 160.17352 1.000 8.26000 109 ALA A CA 1
ATOM 805 C C . ALA A 1 109 ? 137.44421 141.27132 159.19433 1.000 9.18000 109 ALA A C 1
ATOM 806 O O . ALA A 1 109 ? 138.20816 142.20336 159.45970 1.000 18.23000 109 ALA A O 1
ATOM 808 N N . ARG A 1 110 ? 136.70580 141.23899 158.07674 1.000 5.27000 110 ARG A N 1
ATOM 809 C CA . ARG A 1 110 ? 136.77358 142.31789 157.09089 1.000 8.77000 110 ARG A CA 1
ATOM 810 C C . ARG A 1 110 ? 136.30476 143.63890 157.68942 1.000 12.44000 110 ARG A C 1
ATOM 811 O O . ARG A 1 110 ? 136.94650 144.68236 157.49679 1.000 14.94000 110 ARG A O 1
ATOM 819 N N . LYS A 1 111 ? 135.20215 143.59267 158.44504 1.000 11.03000 111 LYS A N 1
ATOM 820 C CA . LYS A 1 111 ? 134.64896 144.77700 159.09358 1.000 13.85000 111 LYS A CA 1
ATOM 821 C C . LYS A 1 111 ? 135.62964 145.37913 160.09639 1.000 15.10000 111 LYS A C 1
ATOM 822 O O . LYS A 1 111 ? 135.89598 146.58618 160.06649 1.000 18.79000 111 LYS A O 1
ATOM 828 N N . ARG A 1 112 ? 136.20667 144.54229 160.96930 1.000 13.52000 112 ARG A N 1
ATOM 829 C CA . ARG A 1 112 ? 137.11823 145.04118 161.99452 1.000 16.06000 112 ARG A CA 1
ATOM 830 C C . ARG A 1 112 ? 138.40778 145.57664 161.38186 1.000 14.63000 112 ARG A C 1
ATOM 831 O O . ARG A 1 112 ? 138.93467 146.59773 161.83808 1.000 20.73000 112 ARG A O 1
ATOM 839 N N . LEU A 1 113 ? 138.93486 144.90532 160.35122 1.000 15.27000 113 LEU A N 1
ATOM 840 C CA . LEU A 1 113 ? 140.16160 145.38850 159.72689 1.000 16.05000 113 LEU A CA 1
ATOM 841 C C . LEU A 1 113 ? 139.92057 146.68491 158.96383 1.000 15.99000 113 LEU A C 1
ATOM 842 O O . LEU A 1 113 ? 140.83042 147.51428 158.85610 1.000 20.76000 113 LEU A O 1
ATOM 847 N N . ALA A 1 114 ? 138.70938 146.88139 158.43012 1.000 16.01000 114 ALA A N 1
ATOM 848 C CA . ALA A 1 114 ? 138.39979 148.17003 157.82223 1.000 18.76000 114 ALA A CA 1
ATOM 849 C C . ALA A 1 114 ? 138.17173 149.25637 158.86894 1.000 16.49000 114 ALA A C 1
ATOM 850 O O . ALA A 1 114 ? 138.36376 150.44062 158.57426 1.000 21.17000 114 ALA A O 1
ATOM 852 N N . GLU A 1 115 ? 137.75850 148.89035 160.08407 1.000 21.91000 115 GLU A N 1
ATOM 853 C CA . GLU A 1 115 ? 137.41839 149.92004 161.06699 1.000 21.76000 115 GLU A CA 1
ATOM 854 C C . GLU A 1 115 ? 138.60012 150.30390 161.95713 1.000 25.84000 115 GLU A C 1
ATOM 855 O O . GLU A 1 115 ? 139.00302 151.47074 161.98956 1.000 29.47000 115 GLU A O 1
ATOM 861 N N . GLU A 1 116 ? 139.16793 149.34107 162.67781 1.000 27.02000 116 GLU A N 1
ATOM 862 C CA . GLU A 1 116 ? 140.14506 149.63651 163.71410 1.000 24.48000 116 GLU A CA 1
ATOM 863 C C . GLU A 1 116 ? 141.44699 148.88706 163.47256 1.000 27.86000 116 GLU A C 1
ATOM 864 O O . GLU A 1 116 ? 141.45652 147.75975 162.96862 1.000 28.78000 116 GLU A O 1
ATOM 870 N N . TYR A 1 117 ? 142.54779 149.54269 163.83143 1.000 29.34000 117 TYR A N 1
ATOM 871 C CA . TYR A 1 117 ? 143.85255 148.89796 163.84632 1.000 26.70000 117 TYR A CA 1
ATOM 872 C C . TYR A 1 117 ? 143.89787 147.83486 164.93718 1.000 25.56000 117 TYR A C 1
ATOM 873 O O . TYR A 1 117 ? 143.54862 148.09898 166.09125 1.000 29.97000 117 TYR A O 1
ATOM 882 N N . VAL A 1 118 ? 144.32481 146.63197 164.56985 1.000 24.38000 118 VAL A N 1
ATOM 883 C CA . VAL A 1 118 ? 144.37985 145.50579 165.49454 1.000 27.33000 118 VAL A CA 1
ATOM 884 C C . VAL A 1 118 ? 145.78117 145.46899 166.09330 1.000 27.84000 118 VAL A C 1
ATOM 885 O O . VAL A 1 118 ? 146.75802 145.19434 165.39196 1.000 29.87000 118 VAL A O 1
ATOM 889 N N . VAL A 1 119 ? 145.87779 145.77619 167.38979 1.000 29.90000 119 VAL A N 1
ATOM 890 C CA . VAL A 1 119 ? 147.17700 145.91297 168.04323 1.000 32.07000 119 VAL A CA 1
ATOM 891 C C . VAL A 1 119 ? 147.85512 144.55442 168.19711 1.000 29.10000 119 VAL A C 1
ATOM 892 O O . VAL A 1 119 ? 149.07384 144.43439 168.01887 1.000 29.93000 119 VAL A O 1
ATOM 896 N N . ASP A 1 120 ? 147.08776 143.52200 168.55079 1.000 32.00000 120 ASP A N 1
ATOM 897 C CA . ASP A 1 120 ? 147.62164 142.16777 168.66431 1.000 28.09000 120 ASP A CA 1
ATOM 898 C C . ASP A 1 120 ? 148.06745 141.67411 167.29192 1.000 29.61000 120 ASP A C 1
ATOM 899 O O . ASP A 1 120 ? 147.26773 141.62194 166.35606 1.000 33.64000 120 ASP A O 1
ATOM 904 N N . GLU A 1 121 ? 149.35220 141.33332 167.17222 1.000 29.13000 121 GLU A N 1
ATOM 905 C CA . GLU A 1 121 ? 149.91322 140.95149 165.87739 1.000 28.96000 121 GLU A CA 1
ATOM 906 C C . GLU A 1 121 ? 149.41337 139.58669 165.40285 1.000 28.26000 121 GLU A C 1
ATOM 907 O O . GLU A 1 121 ? 149.10195 139.41831 164.21515 1.000 28.81000 121 GLU A O 1
ATOM 913 N N . THR A 1 122 ? 149.32450 138.60694 166.31184 1.000 29.48000 122 THR A N 1
ATOM 914 C CA . THR A 1 122 ? 148.79965 137.28754 165.95643 1.000 27.65000 122 THR A CA 1
ATOM 915 C C . THR A 1 122 ? 147.33449 137.35768 165.53749 1.000 27.73000 122 THR A C 1
ATOM 916 O O . THR A 1 122 ? 146.93785 136.76708 164.52014 1.000 29.98000 122 THR A O 1
ATOM 920 N N . GLU A 1 123 ? 146.52820 138.10003 166.30331 1.000 27.49000 123 GLU A N 1
ATOM 921 C CA . GLU A 1 123 ? 145.12491 138.31233 165.96687 1.000 25.79000 123 GLU A CA 1
ATOM 922 C C . GLU A 1 123 ? 144.98702 139.05570 164.64524 1.000 21.96000 123 GLU A C 1
ATOM 923 O O . GLU A 1 123 ? 144.11668 138.72747 163.83106 1.000 29.10000 123 GLU A O 1
ATOM 929 N N . ARG A 1 124 ? 145.84180 140.06158 164.42554 1.000 20.40000 124 ARG A N 1
ATOM 930 C CA . ARG A 1 124 ? 145.80250 140.85669 163.20282 1.000 18.74000 124 ARG A CA 1
ATOM 931 C C . ARG A 1 124 ? 146.10301 140.00192 161.98045 1.000 20.83000 124 ARG A C 1
ATOM 932 O O . ARG A 1 124 ? 145.41813 140.11090 160.95775 1.000 20.40000 124 ARG A O 1
ATOM 940 N N . ARG A 1 125 ? 147.10425 139.12040 162.07858 1.000 21.13000 125 ARG A N 1
ATOM 941 C CA . ARG A 1 125 ? 147.42760 138.26310 160.94146 1.000 19.86000 125 ARG A CA 1
ATOM 942 C C . ARG A 1 125 ? 146.35669 137.20438 160.70587 1.000 15.95000 125 ARG A C 1
ATOM 943 O O . ARG A 1 125 ? 146.07667 136.86180 159.54924 1.000 18.20000 125 ARG A O 1
ATOM 951 N N . ARG A 1 126 ? 145.75772 136.66494 161.77928 1.000 14.87000 126 ARG A N 1
ATOM 952 C CA . ARG A 1 126 ? 144.65474 135.72001 161.59869 1.000 14.93000 126 ARG A CA 1
ATOM 953 C C . ARG A 1 126 ? 143.45944 136.37908 160.91304 1.000 16.68000 126 ARG A C 1
ATOM 954 O O . ARG A 1 126 ? 142.86613 135.79991 159.98994 1.000 14.91000 126 ARG A O 1
ATOM 962 N N . LEU A 1 127 ? 143.11692 137.60569 161.33061 1.000 16.64000 127 LEU A N 1
ATOM 963 C CA . LEU A 1 127 ? 142.02013 138.33669 160.70124 1.000 10.03000 127 LEU A CA 1
ATOM 964 C C . LEU A 1 127 ? 142.34544 138.67914 159.25380 1.000 9.94000 127 LEU A C 1
ATOM 965 O O . LEU A 1 127 ? 141.46379 138.62264 158.39005 1.000 14.51000 127 LEU A O 1
ATOM 970 N N . LEU A 1 128 ? 143.60256 139.05183 158.98030 1.000 12.47000 128 LEU A N 1
ATOM 971 C CA . LEU A 1 128 ? 144.01762 139.38591 157.62120 1.000 10.91000 128 LEU A CA 1
ATOM 972 C C . LEU A 1 128 ? 143.93104 138.17667 156.70282 1.000 11.35000 128 LEU A C 1
ATOM 973 O O . LEU A 1 128 ? 143.48236 138.29520 155.55823 1.000 18.21000 128 LEU A O 1
ATOM 978 N N . GLY A 1 129 ? 144.35173 137.00594 157.19132 1.000 11.99000 129 GLY A N 1
ATOM 979 C CA . GLY A 1 129 ? 144.23345 135.79429 156.39629 1.000 8.49000 129 GLY A CA 1
ATOM 980 C C . GLY A 1 129 ? 142.79299 135.41121 156.12342 1.000 5.54000 129 GLY A C 1
ATOM 981 O O . GLY A 1 129 ? 142.45159 135.03167 154.99623 1.000 12.44000 129 GLY A O 1
ATOM 982 N N . TYR A 1 130 ? 141.93330 135.52113 157.15112 1.000 11.17000 130 TYR A N 1
ATOM 983 C CA . TYR A 1 130 ? 140.50138 135.25914 156.99312 1.000 8.14000 130 TYR A CA 1
ATOM 984 C C . TYR A 1 130 ? 139.90505 136.17688 155.93588 1.000 6.11000 130 TYR A C 1
ATOM 985 O O . TYR A 1 130 ? 139.23675 135.71784 154.99710 1.000 6.29000 130 TYR A O 1
ATOM 994 N N . ALA A 1 131 ? 140.17489 137.48011 156.07272 1.000 2.74000 131 ALA A N 1
ATOM 995 C CA . ALA A 1 131 ? 139.60865 138.49387 155.19525 1.000 6.05000 131 ALA A CA 1
ATOM 996 C C . ALA A 1 131 ? 140.07730 138.30623 153.76126 1.000 4.16000 131 ALA A C 1
ATOM 997 O O . ALA A 1 131 ? 139.26692 138.33176 152.83498 1.000 14.61000 131 ALA A O 1
ATOM 999 N N . VAL A 1 132 ? 141.37901 138.07164 153.56460 1.000 6.11000 132 VAL A N 1
ATOM 1000 C CA . VAL A 1 132 ? 141.93224 137.99503 152.21515 1.000 2.37000 132 VAL A CA 1
ATOM 1001 C C . VAL A 1 132 ? 141.48711 136.71160 151.51428 1.000 8.36000 132 VAL A C 1
ATOM 1002 O O . VAL A 1 132 ? 141.13143 136.73891 150.32547 1.000 13.96000 132 VAL A O 1
ATOM 1006 N N . SER A 1 133 ? 141.47392 135.57605 152.23550 1.000 5.16000 133 SER A N 1
ATOM 1007 C CA . SER A 1 133 ? 140.98983 134.32768 151.64621 1.000 8.83000 133 SER A CA 1
ATOM 1008 C C . SER A 1 133 ? 139.51565 134.42966 151.26861 1.000 3.44000 133 SER A C 1
ATOM 1009 O O . SER A 1 133 ? 139.11360 134.00497 150.17608 1.000 7.80000 133 SER A O 1
ATOM 1012 N N . HIS A 1 134 ? 138.71221 135.06368 152.12608 1.000 7.20000 134 HIS A N 1
ATOM 1013 C CA . HIS A 1 134 ? 137.29473 135.22154 151.82867 1.000 5.84000 134 HIS A CA 1
ATOM 1014 C C . HIS A 1 134 ? 137.07001 136.18397 150.66677 1.000 4.09000 134 HIS A C 1
ATOM 1015 O O . HIS A 1 134 ? 136.15354 135.98838 149.85474 1.000 6.26000 134 HIS A O 1
ATOM 1022 N N . MET A 1 135 ? 137.88935 137.23752 150.59289 1.000 0.00000 135 MET A N 1
ATOM 1023 C CA . MET A 1 135 ? 137.82633 138.17526 149.48070 1.000 6.09000 135 MET A CA 1
ATOM 1024 C C . MET A 1 135 ? 138.14504 137.48359 148.16999 1.000 5.23000 135 MET A C 1
ATOM 1025 O O . MET A 1 135 ? 137.47947 137.71811 147.16338 1.000 3.49000 135 MET A O 1
ATOM 1030 N N . ALA A 1 136 ? 139.15486 136.61674 148.16471 1.000 2.60000 136 ALA A N 1
ATOM 1031 C CA . ALA A 1 136 ? 139.47715 135.88691 146.94932 1.000 2.27000 136 ALA A CA 1
ATOM 1032 C C . ALA A 1 136 ? 138.41592 134.85612 146.59595 1.000 4.51000 136 ALA A C 1
ATOM 1033 O O . ALA A 1 136 ? 138.28847 134.49463 145.42084 1.000 9.95000 136 ALA A O 1
ATOM 1035 N N . ARG A 1 137 ? 137.65133 134.37979 147.57846 1.000 9.05000 137 ARG A N 1
ATOM 1036 C CA . ARG A 1 137 ? 136.49141 133.55862 147.25212 1.000 1.71000 137 ARG A CA 1
ATOM 1037 C C . ARG A 1 137 ? 135.31899 134.38169 146.72269 1.000 2.34000 137 ARG A C 1
ATOM 1038 O O . ARG A 1 137 ? 134.46182 133.83041 146.02578 1.000 6.15000 137 ARG A O 1
ATOM 1046 N N . HIS A 1 138 ? 135.24694 135.67199 147.04845 1.000 7.35000 138 HIS A N 1
ATOM 1047 C CA . HIS A 1 138 ? 134.07283 136.50037 146.74764 1.000 0.79000 138 HIS A CA 1
ATOM 1048 C C . HIS A 1 138 ? 134.48851 137.85955 146.17949 1.000 3.16000 138 HIS A C 1
ATOM 1049 O O . HIS A 1 138 ? 134.09161 138.91382 146.67503 1.000 11.25000 138 HIS A O 1
ATOM 1056 N N . ARG A 1 139 ? 135.31576 137.84841 145.13088 1.000 9.18000 139 ARG A N 1
ATOM 1057 C CA . ARG A 1 139 ? 136.01531 139.04893 144.67791 1.000 6.12000 139 ARG A CA 1
ATOM 1058 C C . ARG A 1 139 ? 135.20476 139.94384 143.75299 1.000 3.63000 139 ARG A C 1
ATOM 1059 O O . ARG A 1 139 ? 135.69346 141.01611 143.38821 1.000 11.31000 139 ARG A O 1
ATOM 1067 N N . GLY A 1 140 ? 134.02081 139.53126 143.32968 1.000 6.75000 140 GLY A N 1
ATOM 1068 C CA . GLY A 1 140 ? 133.23167 140.35848 142.44309 1.000 4.01000 140 GLY A CA 1
ATOM 1069 C C . GLY A 1 140 ? 133.73915 140.31422 141.01722 1.000 2.48000 140 GLY A C 1
ATOM 1070 O O . GLY A 1 140 ? 134.69247 139.61963 140.68071 1.000 12.33000 140 GLY A O 1
ATOM 1071 N N . TRP A 1 141 ? 133.10212 141.11130 140.16813 1.000 6.30000 141 TRP A N 1
ATOM 1072 C CA . TRP A 1 141 ? 133.28842 141.03113 138.72683 1.000 2.17000 141 TRP A CA 1
ATOM 1073 C C . TRP A 1 141 ? 134.13008 142.19097 138.21038 1.000 6.19000 141 TRP A C 1
ATOM 1074 O O . TRP A 1 141 ? 134.03897 143.31460 138.71239 1.000 12.38000 141 TRP A O 1
ATOM 1085 N N . ARG A 1 142 ? 134.94856 141.90519 137.20176 1.000 4.70000 142 ARG A N 1
ATOM 1086 C CA . ARG A 1 142 ? 135.58679 142.93364 136.39646 1.000 2.11000 142 ARG A CA 1
ATOM 1087 C C . ARG A 1 142 ? 135.59424 142.45182 134.95236 1.000 2.56000 142 ARG A C 1
ATOM 1088 O O . ARG A 1 142 ? 135.33600 141.27735 134.67633 1.000 8.46000 142 ARG A O 1
ATOM 1096 N N . ASN A 1 143 ? 135.81883 143.39192 134.03267 1.000 7.80000 143 ASN A N 1
ATOM 1097 C CA . ASN A 1 143 ? 135.99073 143.09180 132.61522 1.000 1.96000 143 ASN A CA 1
ATOM 1098 C C . ASN A 1 143 ? 137.16060 142.12452 132.45719 1.000 6.90000 143 ASN A C 1
ATOM 1099 O O . ASN A 1 143 ? 138.27738 142.44691 132.89027 1.000 7.51000 143 ASN A O 1
ATOM 1104 N N . PRO A 1 144 ? 136.94222 140.92943 131.89323 1.000 9.04000 144 PRO A N 1
ATOM 1105 C CA . PRO A 1 144 ? 138.02638 139.93365 131.80388 1.000 8.11000 144 PRO A CA 1
ATOM 1106 C C . PRO A 1 144 ? 139.19662 140.35463 130.93610 1.000 6.03000 144 PRO A C 1
ATOM 1107 O O . PRO A 1 144 ? 140.31361 139.87105 131.15060 1.000 17.36000 144 PRO A O 1
ATOM 1111 N N . TRP A 1 145 ? 138.98097 141.26179 129.98912 1.000 9.86000 145 TRP A N 1
ATOM 1112 C CA . TRP A 1 145 ? 140.02858 141.73099 129.09716 1.000 12.86000 145 TRP A CA 1
ATOM 1113 C C . TRP A 1 145 ? 140.93151 142.77343 129.74100 1.000 12.51000 145 TRP A C 1
ATOM 1114 O O . TRP A 1 145 ? 141.99482 143.07246 129.18901 1.000 13.16000 145 TRP A O 1
ATOM 1125 N N . THR A 1 146 ? 140.54286 143.32155 130.88657 1.000 9.25000 146 THR A N 1
ATOM 1126 C CA . THR A 1 146 ? 141.33249 144.32708 131.57807 1.000 12.43000 146 THR A CA 1
ATOM 1127 C C . THR A 1 146 ? 142.32440 143.66601 132.52863 1.000 12.93000 146 THR A C 1
ATOM 1128 O O . THR A 1 146 ? 142.11572 142.54319 132.99405 1.000 18.44000 146 THR A O 1
ATOM 1132 N N . THR A 1 147 ? 143.41023 144.37859 132.81422 1.000 11.17000 147 THR A N 1
ATOM 1133 C CA . THR A 1 147 ? 144.47650 143.87683 133.66443 1.000 10.84000 147 THR A CA 1
ATOM 1134 C C . THR A 1 147 ? 144.33598 144.39715 135.09419 1.000 12.83000 147 THR A C 1
ATOM 1135 O O . THR A 1 147 ? 143.39027 145.11181 135.44551 1.000 16.58000 147 THR A O 1
ATOM 1139 N N . ILE A 1 148 ? 145.31776 144.02774 135.92322 1.000 11.63000 148 ILE A N 1
ATOM 1140 C CA . ILE A 1 148 ? 145.35189 144.46069 137.31634 1.000 13.87000 148 ILE A CA 1
ATOM 1141 C C . ILE A 1 148 ? 145.59391 145.96242 137.40691 1.000 15.38000 148 ILE A C 1
ATOM 1142 O O . ILE A 1 148 ? 145.01700 146.64383 138.26374 1.000 19.90000 148 ILE A O 1
ATOM 1147 N N . LYS A 1 149 ? 146.43954 146.50514 136.52143 1.000 15.99000 149 LYS A N 1
ATOM 1148 C CA . LYS A 1 149 ? 146.62432 147.95345 136.47042 1.000 18.19000 149 LYS A CA 1
ATOM 1149 C C . LYS A 1 149 ? 145.35045 148.67442 136.05152 1.000 20.98000 149 LYS A C 1
ATOM 1150 O O . LYS A 1 149 ? 145.05564 149.75851 136.56372 1.000 25.18000 149 LYS A O 1
ATOM 1156 N N . ASP A 1 150 ? 144.58750 148.09198 135.11865 1.000 15.25000 150 ASP A N 1
ATOM 1157 C CA . ASP A 1 150 ? 143.30199 148.67379 134.73695 1.000 12.72000 150 ASP A CA 1
ATOM 1158 C C . ASP A 1 150 ? 142.32810 148.67096 135.90867 1.000 15.69000 150 ASP A C 1
ATOM 1159 O O . ASP A 1 150 ? 141.60692 149.65585 136.13185 1.000 19.54000 150 ASP A O 1
ATOM 1164 N N . LEU A 1 151 ? 142.31908 147.57418 136.67856 1.000 17.33000 151 LEU A N 1
ATOM 1165 C CA . LEU A 1 151 ? 141.47978 147.48484 137.87073 1.000 13.17000 151 LEU A CA 1
ATOM 1166 C C . LEU A 1 151 ? 141.88011 148.53749 138.89777 1.000 18.69000 151 LEU A C 1
ATOM 1167 O O . LEU A 1 151 ? 141.01894 149.18070 139.50949 1.000 18.24000 151 LEU A O 1
ATOM 1172 N N . LYS A 1 152 ? 143.18857 148.71305 139.10409 1.000 11.18000 152 LYS A N 1
ATOM 1173 C CA . LYS A 1 152 ? 143.68637 149.71195 140.04380 1.000 15.86000 152 LYS A CA 1
ATOM 1174 C C . LYS A 1 152 ? 143.38778 151.12607 139.56121 1.000 15.09000 152 LYS A C 1
ATOM 1175 O O . LYS A 1 152 ? 143.21920 152.03678 140.37889 1.000 20.29000 152 LYS A O 1
ATOM 1181 N N . ASN A 1 153 ? 143.31438 151.32505 138.24354 1.000 20.20000 153 ASN A N 1
ATOM 1182 C CA . ASN A 1 153 ? 142.95749 152.61860 137.67832 1.000 19.03000 153 ASN A CA 1
ATOM 1183 C C . ASN A 1 153 ? 141.45873 152.88009 137.68271 1.000 17.64000 153 ASN A C 1
ATOM 1184 O O . ASN A 1 153 ? 141.05562 154.01988 137.42710 1.000 23.55000 153 ASN A O 1
ATOM 1189 N N . LEU A 1 154 ? 140.63012 151.86148 137.92631 1.000 17.30000 154 LEU A N 1
ATOM 1190 C CA . LEU A 1 154 ? 139.19237 152.09028 137.99716 1.000 17.54000 154 LEU A CA 1
ATOM 1191 C C . LEU A 1 154 ? 138.85340 152.93328 139.23158 1.000 16.50000 154 LEU A C 1
ATOM 1192 O O . LEU A 1 154 ? 139.61160 152.93885 140.20692 1.000 18.90000 154 LEU A O 1
ATOM 1197 N N . PRO A 1 155 ? 137.75510 153.70122 139.18788 1.000 19.48000 155 PRO A N 1
ATOM 1198 C CA . PRO A 1 155 ? 137.32581 154.44914 140.38077 1.000 15.94000 155 PRO A CA 1
ATOM 1199 C C . PRO A 1 155 ? 136.98451 153.51966 141.53645 1.000 14.31000 155 PRO A C 1
ATOM 1200 O O . PRO A 1 155 ? 136.30726 152.50459 141.36204 1.000 20.56000 155 PRO A O 1
ATOM 1204 N N . GLN A 1 156 ? 137.45773 153.87883 142.72676 1.000 17.91000 156 GLN A N 1
ATOM 1205 C CA . GLN A 1 156 ? 137.31898 153.01764 143.89171 1.000 15.08000 156 GLN A CA 1
ATOM 1206 C C . GLN A 1 156 ? 136.61810 153.76292 145.01852 1.000 13.32000 156 GLN A C 1
ATOM 1207 O O . GLN A 1 156 ? 137.13211 154.79352 145.48547 1.000 19.00000 156 GLN A O 1
ATOM 1213 N N . PRO A 1 157 ? 135.45297 153.29793 145.48669 1.000 15.22000 157 PRO A N 1
ATOM 1214 C CA . PRO A 1 157 ? 134.67842 152.15270 144.98578 1.000 17.36000 157 PRO A CA 1
ATOM 1215 C C . PRO A 1 157 ? 133.88480 152.51333 143.73330 1.000 14.85000 157 PRO A C 1
ATOM 1216 O O . PRO A 1 157 ? 133.88594 153.67063 143.32481 1.000 18.83000 157 PRO A O 1
ATOM 1220 N N . SER A 1 158 ? 133.23274 151.54431 143.09592 1.000 14.06000 158 SER A N 1
ATOM 1221 C CA . SER A 1 158 ? 132.43665 151.82315 141.91149 1.000 9.62000 158 SER A CA 1
ATOM 1222 C C . SER A 1 158 ? 131.19690 152.64007 142.26521 1.000 13.87000 158 SER A C 1
ATOM 1223 O O . SER A 1 158 ? 130.75159 152.68633 143.42079 1.000 19.19000 158 SER A O 1
ATOM 1226 N N . ASP A 1 159 ? 130.64261 153.28939 141.23289 1.000 14.47000 159 ASP A N 1
ATOM 1227 C CA . ASP A 1 159 ? 129.40437 154.04872 141.37704 1.000 14.61000 159 ASP A CA 1
ATOM 1228 C C . ASP A 1 159 ? 128.25154 153.16150 141.83082 1.000 19.43000 159 ASP A C 1
ATOM 1229 O O . ASP A 1 159 ? 127.37703 153.61926 142.57586 1.000 21.47000 159 ASP A O 1
ATOM 1234 N N . SER A 1 160 ? 128.25077 151.89087 141.40858 1.000 16.44000 160 SER A N 1
ATOM 1235 C CA . SER A 1 160 ? 127.23431 150.94382 141.85541 1.000 12.95000 160 SER A CA 1
ATOM 1236 C C . SER A 1 160 ? 127.31213 150.72407 143.35942 1.000 14.08000 160 SER A C 1
ATOM 1237 O O . SER A 1 160 ? 126.28110 150.68467 144.04047 1.000 23.16000 160 SER A O 1
ATOM 1240 N N . TRP A 1 161 ? 128.52865 150.58792 143.89865 1.000 15.57000 161 TRP A N 1
ATOM 1241 C CA . TRP A 1 161 ? 128.65324 150.41521 145.34014 1.000 14.60000 161 TRP A CA 1
ATOM 1242 C C . TRP A 1 161 ? 128.33579 151.70238 146.08939 1.000 13.12000 161 TRP A C 1
ATOM 1243 O O . TRP A 1 161 ? 127.82048 151.64086 147.20603 1.000 18.24000 161 TRP A O 1
ATOM 1254 N N . GLU A 1 162 ? 128.62341 152.87036 145.50256 1.000 15.87000 162 GLU A N 1
ATOM 1255 C CA . GLU A 1 162 ? 128.22318 154.12044 146.15316 1.000 17.87000 162 GLU A CA 1
ATOM 1256 C C . GLU A 1 162 ? 126.70243 154.25093 146.22373 1.000 16.67000 162 GLU A C 1
ATOM 1257 O O . GLU A 1 162 ? 126.15824 154.67024 147.25610 1.000 23.73000 162 GLU A O 1
ATOM 1263 N N . ARG A 1 163 ? 126.00686 153.88362 145.14005 1.000 18.73000 163 ARG A N 1
ATOM 1264 C CA . ARG A 1 163 ? 124.54431 153.87089 145.14486 1.000 19.19000 163 ARG A CA 1
ATOM 1265 C C . ARG A 1 163 ? 124.00423 152.86176 146.15292 1.000 21.08000 163 ARG A C 1
ATOM 1266 O O . ARG A 1 163 ? 123.04297 153.15078 146.87822 1.000 24.35000 163 ARG A O 1
ATOM 1274 N N . THR A 1 164 ? 124.61354 151.66970 146.20379 1.000 17.27000 164 THR A N 1
ATOM 1275 C CA . THR A 1 164 ? 124.22060 150.64689 147.17043 1.000 15.35000 164 THR A CA 1
ATOM 1276 C C . THR A 1 164 ? 124.44127 151.12426 148.60133 1.000 19.34000 164 THR A C 1
ATOM 1277 O O . THR A 1 164 ? 123.60225 150.89243 149.47728 1.000 20.73000 164 THR A O 1
ATOM 1281 N N . ARG A 1 165 ? 125.56216 151.80525 148.84806 1.000 17.38000 165 ARG A N 1
ATOM 1282 C CA . ARG A 1 165 ? 125.90245 152.25322 150.19170 1.000 19.24000 165 ARG A CA 1
ATOM 1283 C C . ARG A 1 165 ? 124.97131 153.36102 150.65781 1.000 20.71000 165 ARG A C 1
ATOM 1284 O O . ARG A 1 165 ? 124.56377 153.37786 151.82322 1.000 25.95000 165 ARG A O 1
ATOM 1292 N N . GLU A 1 166 ? 124.60589 154.28662 149.76256 1.000 21.82000 166 GLU A N 1
ATOM 1293 C CA . GLU A 1 166 ? 123.64879 155.31298 150.16613 1.000 21.95000 166 GLU A CA 1
ATOM 1294 C C . GLU A 1 166 ? 122.24425 154.73308 150.32829 1.000 22.94000 166 GLU A C 1
ATOM 1295 O O . GLU A 1 166 ? 121.49209 155.18646 151.20409 1.000 27.09000 166 GLU A O 1
ATOM 1301 N N . SER A 1 167 ? 121.89289 153.70984 149.53248 1.000 22.58000 167 SER A N 1
ATOM 1302 C CA . SER A 1 167 ? 120.64135 152.98566 149.74278 1.000 19.88000 167 SER A CA 1
ATOM 1303 C C . SER A 1 167 ? 120.61228 152.31306 151.11029 1.000 21.05000 167 SER A C 1
ATOM 1304 O O . SER A 1 167 ? 119.60174 152.37384 151.81727 1.000 24.82000 167 SER A O 1
ATOM 1307 N N . LEU A 1 168 ? 121.72199 151.68138 151.50405 1.000 23.13000 168 LEU A N 1
ATOM 1308 C CA . LEU A 1 168 ? 121.78495 151.01476 152.80085 1.000 17.36000 168 LEU A CA 1
ATOM 1309 C C . LEU A 1 168 ? 121.79252 152.01507 153.94712 1.000 18.66000 168 LEU A C 1
ATOM 1310 O O . LEU A 1 168 ? 121.21811 151.73947 155.00612 1.000 23.31000 168 LEU A O 1
ATOM 1315 N N . GLU A 1 169 ? 122.43226 153.17319 153.75103 1.000 23.40000 169 GLU A N 1
ATOM 1316 C CA . GLU A 1 169 ? 122.43990 154.21220 154.77474 1.000 22.13000 169 GLU A CA 1
ATOM 1317 C C . GLU A 1 169 ? 121.04265 154.77362 154.99374 1.000 26.65000 169 GLU A C 1
ATOM 1318 O O . GLU A 1 169 ? 120.63043 154.99215 156.13849 1.000 29.47000 169 GLU A O 1
ATOM 1324 N N . ALA A 1 170 ? 120.28183 154.95789 153.90944 1.000 26.45000 170 ALA A N 1
ATOM 1325 C CA . ALA A 1 170 ? 118.89268 155.38323 154.04701 1.000 22.83000 170 ALA A CA 1
ATOM 1326 C C . ALA A 1 170 ? 118.03081 154.28390 154.65841 1.000 23.38000 170 ALA A C 1
ATOM 1327 O O . ALA A 1 170 ? 117.12454 154.56833 155.44969 1.000 28.07000 170 ALA A O 1
ATOM 1329 N N . ARG A 1 171 ? 118.29435 153.02508 154.29730 1.000 21.87000 171 ARG A N 1
ATOM 1330 C CA . ARG A 1 171 ? 117.42497 151.92841 154.70890 1.000 19.15000 171 ARG A CA 1
ATOM 1331 C C . ARG A 1 171 ? 117.60361 151.59223 156.18694 1.000 21.92000 171 ARG A C 1
ATOM 1332 O O . ARG A 1 171 ? 116.61981 151.35058 156.89681 1.000 27.92000 171 ARG A O 1
ATOM 1340 N N . TYR A 1 172 ? 118.84386 151.59638 156.67799 1.000 21.84000 172 TYR A N 1
ATOM 1341 C CA . TYR A 1 172 ? 119.12594 151.21376 158.05401 1.000 20.45000 172 TYR A CA 1
ATOM 1342 C C . TYR A 1 172 ? 119.49203 152.37567 158.96712 1.000 24.07000 172 TYR A C 1
ATOM 1343 O O . TYR A 1 172 ? 119.75781 152.13233 160.15061 1.000 27.58000 172 TYR A O 1
ATOM 1352 N N . SER A 1 173 ? 119.49855 153.61819 158.45344 1.000 30.08000 173 SER A N 1
ATOM 1353 C CA . SER A 1 173 ? 119.65681 154.84971 159.24250 1.000 26.85000 173 SER A CA 1
ATOM 1354 C C . SER A 1 173 ? 120.96402 154.87415 160.03588 1.000 26.61000 173 SER A C 1
ATOM 1355 O O . SER A 1 173 ? 121.01085 155.33237 161.17911 1.000 31.94000 173 SER A O 1
ATOM 1358 N N . VAL A 1 174 ? 122.03587 154.37403 159.42432 1.000 27.07000 174 VAL A N 1
ATOM 1359 C CA . VAL A 1 174 ? 123.36063 154.41550 160.02932 1.000 26.73000 174 VAL A CA 1
ATOM 1360 C C . VAL A 1 174 ? 124.37759 154.55043 158.90338 1.000 27.10000 174 VAL A C 1
ATOM 1361 O O . VAL A 1 174 ? 124.12077 154.16066 157.76104 1.000 31.68000 174 VAL A O 1
ATOM 1365 N N . SER A 1 175 ? 125.51881 155.15748 159.21753 1.000 28.54000 175 SER A N 1
ATOM 1366 C CA . SER A 1 175 ? 126.57706 155.41027 158.24294 1.000 26.50000 175 SER A CA 1
ATOM 1367 C C . SER A 1 175 ? 127.85729 154.73486 158.72172 1.000 28.21000 175 SER A C 1
ATOM 1368 O O . SER A 1 175 ? 128.53487 155.23845 159.62254 1.000 34.68000 175 SER A O 1
ATOM 1371 N N . LEU A 1 176 ? 128.18484 153.59564 158.12111 1.000 22.47000 176 LEU A N 1
ATOM 1372 C CA . LEU A 1 176 ? 129.44587 152.92750 158.40044 1.000 19.67000 176 LEU A CA 1
ATOM 1373 C C . LEU A 1 176 ? 130.56448 153.60547 157.62372 1.000 21.12000 176 LEU A C 1
ATOM 1374 O O . LEU A 1 176 ? 130.37372 154.03271 156.48224 1.000 24.85000 176 LEU A O 1
ATOM 1379 N N . GLU A 1 177 ? 131.73017 153.72365 158.25216 1.000 19.58000 177 GLU A N 1
ATOM 1380 C CA . GLU A 1 177 ? 132.82917 154.44796 157.64687 1.000 19.94000 177 GLU A CA 1
ATOM 1381 C C . GLU A 1 177 ? 134.06256 153.55928 157.56018 1.000 19.99000 177 GLU A C 1
ATOM 1382 O O . GLU A 1 177 ? 134.47757 152.98489 158.57654 1.000 23.34000 177 GLU A O 1
ATOM 1388 N N . PRO A 1 178 ? 134.67690 153.41318 156.37393 1.000 20.99000 178 PRO A N 1
ATOM 1389 C CA . PRO A 1 178 ? 134.34818 154.06026 155.09066 1.000 16.35000 178 PRO A CA 1
ATOM 1390 C C . PRO A 1 178 ? 133.17504 153.41710 154.34825 1.000 17.28000 178 PRO A C 1
ATOM 1391 O O . PRO A 1 178 ? 132.81251 153.85700 153.26286 1.000 25.90000 178 PRO A O 1
ATOM 1395 N N . GLY A 1 179 ? 132.55599 152.38571 154.91697 1.000 13.75000 179 GLY A N 1
ATOM 1396 C CA . GLY A 1 179 ? 131.39412 151.77467 154.30394 1.000 16.36000 179 GLY A CA 1
ATOM 1397 C C . GLY A 1 179 ? 131.75256 150.75210 153.24985 1.000 15.04000 179 GLY A C 1
ATOM 1398 O O . GLY A 1 179 ? 131.26014 150.81102 152.12051 1.000 19.03000 179 GLY A O 1
ATOM 1399 N N . THR A 1 180 ? 132.61617 149.81024 153.60504 1.000 10.57000 180 THR A N 1
ATOM 1400 C CA . THR A 1 180 ? 132.98985 148.76907 152.66817 1.000 11.72000 180 THR A CA 1
ATOM 1401 C C . THR A 1 180 ? 131.92771 147.67273 152.62209 1.000 10.39000 180 THR A C 1
ATOM 1402 O O . THR A 1 180 ? 130.99282 147.62835 153.43141 1.000 15.12000 180 THR A O 1
ATOM 1406 N N . VAL A 1 181 ? 132.09505 146.77650 151.64622 1.000 15.21000 181 VAL A N 1
ATOM 1407 C CA . VAL A 1 181 ? 131.16194 145.67213 151.45037 1.000 14.68000 181 VAL A CA 1
ATOM 1408 C C . VAL A 1 181 ? 131.22931 144.69642 152.61592 1.000 9.67000 181 VAL A C 1
ATOM 1409 O O . VAL A 1 181 ? 130.19431 144.23089 153.10770 1.000 14.18000 181 VAL A O 1
ATOM 1413 N N . GLY A 1 182 ? 132.44249 144.38176 153.07947 1.000 10.28000 182 GLY A N 1
ATOM 1414 C CA . GLY A 1 182 ? 132.58483 143.52061 154.24161 1.000 8.41000 182 GLY A CA 1
ATOM 1415 C C . GLY A 1 182 ? 132.02470 144.14792 155.50197 1.000 9.53000 182 GLY A C 1
ATOM 1416 O O . GLY A 1 182 ? 131.41985 143.46056 156.32731 1.000 13.68000 182 GLY A O 1
ATOM 1417 N N . GLN A 1 183 ? 132.20709 145.46529 155.65135 1.000 8.80000 183 GLN A N 1
ATOM 1418 C CA . GLN A 1 183 ? 131.63209 146.20449 156.77257 1.000 9.61000 183 GLN A CA 1
ATOM 1419 C C . GLN A 1 183 ? 130.11441 146.11255 156.78487 1.000 10.72000 183 GLN A C 1
ATOM 1420 O O . GLN A 1 183 ? 129.51041 145.77940 157.81200 1.000 13.93000 183 GLN A O 1
ATOM 1426 N N . TRP A 1 184 ? 129.48445 146.39253 155.63875 1.000 15.34000 184 TRP A N 1
ATOM 1427 C CA . TRP A 1 184 ? 128.02788 146.38701 155.58018 1.000 11.74000 184 TRP A CA 1
ATOM 1428 C C . TRP A 1 184 ? 127.46933 144.97935 155.72442 1.000 13.66000 184 TRP A C 1
ATOM 1429 O O . TRP A 1 184 ? 126.45432 144.78332 156.39821 1.000 14.10000 184 TRP A O 1
ATOM 1440 N N . ALA A 1 185 ? 128.13447 143.98457 155.13098 1.000 11.58000 185 ALA A N 1
ATOM 1441 C CA . ALA A 1 185 ? 127.65888 142.61228 155.24376 1.000 8.51000 185 ALA A CA 1
ATOM 1442 C C . ALA A 1 185 ? 127.80846 142.08310 156.66500 1.000 6.65000 185 ALA A C 1
ATOM 1443 O O . ALA A 1 185 ? 126.89264 141.43555 157.17431 1.000 15.48000 185 ALA A O 1
ATOM 1445 N N . GLY A 1 186 ? 128.92488 142.39033 157.33716 1.000 12.57000 186 GLY A N 1
ATOM 1446 C CA . GLY A 1 186 ? 129.08220 141.98472 158.72654 1.000 7.65000 186 GLY A CA 1
ATOM 1447 C C . GLY A 1 186 ? 128.08129 142.66527 159.64004 1.000 14.36000 186 GLY A C 1
ATOM 1448 O O . GLY A 1 186 ? 127.47054 142.01466 160.49881 1.000 19.78000 186 GLY A O 1
ATOM 1449 N N . TYR A 1 187 ? 127.87439 143.97396 159.43727 1.000 13.03000 187 TYR A N 1
ATOM 1450 C CA . TYR A 1 187 ? 126.91575 144.73410 160.23123 1.000 14.65000 187 TYR A CA 1
ATOM 1451 C C . TYR A 1 187 ? 125.50150 144.20072 160.04166 1.000 15.17000 187 TYR A C 1
ATOM 1452 O O . TYR A 1 187 ? 124.75827 144.04276 161.01363 1.000 22.16000 187 TYR A O 1
ATOM 1461 N N . LEU A 1 188 ? 125.12664 143.87733 158.80320 1.000 12.19000 188 LEU A N 1
ATOM 1462 C CA . LEU A 1 188 ? 123.76725 143.42959 158.54174 1.000 13.20000 188 LEU A CA 1
ATOM 1463 C C . LEU A 1 188 ? 123.55089 141.98495 158.97039 1.000 16.45000 188 LEU A C 1
ATOM 1464 O O . LEU A 1 188 ? 122.43452 141.62884 159.35014 1.000 18.68000 188 LEU A O 1
ATOM 1469 N N . LEU A 1 189 ? 124.57878 141.13470 158.90816 1.000 15.05000 189 LEU A N 1
ATOM 1470 C CA . LEU A 1 189 ? 124.40540 139.77494 159.40672 1.000 14.55000 189 LEU A CA 1
ATOM 1471 C C . LEU A 1 189 ? 124.35599 139.75026 160.93040 1.000 18.95000 189 LEU A C 1
ATOM 1472 O O . LEU A 1 189 ? 123.74032 138.84961 161.50988 1.000 22.92000 189 LEU A O 1
ATOM 1477 N N . GLN A 1 190 ? 124.99541 140.71865 161.59874 1.000 20.26000 190 GLN A N 1
ATOM 1478 C CA . GLN A 1 190 ? 124.80353 140.83346 163.04411 1.000 19.95000 190 GLN A CA 1
ATOM 1479 C C . GLN A 1 190 ? 123.45053 141.44929 163.39674 1.000 19.51000 190 GLN A C 1
ATOM 1480 O O . GLN A 1 190 ? 122.79673 141.00395 164.34547 1.000 24.03000 190 GLN A O 1
ATOM 1486 N N . ARG A 1 191 ? 123.01274 142.46776 162.65444 1.000 23.28000 191 ARG A N 1
ATOM 1487 C CA . ARG A 1 191 ? 121.85052 143.26184 163.03861 1.000 20.64000 191 ARG A CA 1
ATOM 1488 C C . ARG A 1 191 ? 120.53176 142.64605 162.58380 1.000 22.88000 191 ARG A C 1
ATOM 1489 O O . ARG A 1 191 ? 119.56210 142.62485 163.34921 1.000 26.88000 191 ARG A O 1
ATOM 1497 N N . ALA A 1 192 ? 120.48127 142.11884 161.36021 1.000 21.98000 192 ALA A N 1
ATOM 1498 C CA . ALA A 1 192 ? 119.32178 141.41277 160.82276 1.000 17.30000 192 ALA A CA 1
ATOM 1499 C C . ALA A 1 192 ? 119.75771 139.99067 160.49114 1.000 22.69000 192 ALA A C 1
ATOM 1500 O O . ALA A 1 192 ? 120.16055 139.70991 159.35359 1.000 28.29000 192 ALA A O 1
ATOM 1502 N N . PRO A 1 193 ? 119.73580 139.08291 161.46869 1.000 21.15000 193 PRO A N 1
ATOM 1503 C CA . PRO A 1 193 ? 120.19872 137.71016 161.21943 1.000 17.30000 193 PRO A CA 1
ATOM 1504 C C . PRO A 1 193 ? 119.28826 136.96412 160.255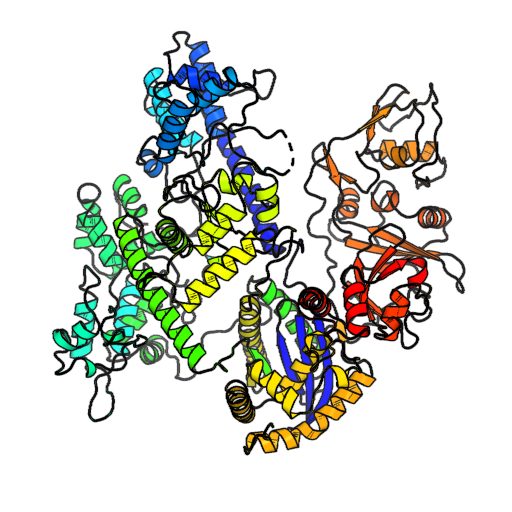24 1.000 22.66000 193 PRO A C 1
ATOM 1505 O O . PRO A 1 193 ? 118.06203 137.08104 160.30892 1.000 25.25000 193 PRO A O 1
ATOM 1509 N N . GLY A 1 194 ? 119.90720 136.19120 159.36874 1.000 18.29000 194 GLY A N 1
ATOM 1510 C CA . GLY A 1 194 ? 119.19166 135.53168 158.30078 1.000 11.90000 194 GLY A CA 1
ATOM 1511 C C . GLY A 1 194 ? 118.97783 136.35230 157.04951 1.000 14.38000 194 GLY A C 1
ATOM 1512 O O . GLY A 1 194 ? 118.25940 135.89646 156.15214 1.000 23.22000 194 GLY A O 1
ATOM 1513 N N . ILE A 1 195 ? 119.56765 137.54688 156.95888 1.000 17.16000 195 ILE A N 1
ATOM 1514 C CA . ILE A 1 195 ? 119.44148 138.35282 155.75032 1.000 9.09000 195 ILE A CA 1
ATOM 1515 C C . ILE A 1 195 ? 120.22794 137.70240 154.61656 1.000 14.14000 195 ILE A C 1
ATOM 1516 O O . ILE A 1 195 ? 121.29902 137.11280 154.82348 1.000 18.94000 195 ILE A O 1
ATOM 1521 N N . ARG A 1 196 ? 119.64442 137.71423 153.42548 1.000 12.44000 196 ARG A N 1
ATOM 1522 C CA . ARG A 1 196 ? 120.37557 137.32406 152.23565 1.000 10.92000 196 ARG A CA 1
ATOM 1523 C C . ARG A 1 196 ? 121.19524 138.50980 151.74986 1.000 11.84000 196 ARG A C 1
ATOM 1524 O O . ARG A 1 196 ? 120.74819 139.65656 151.81328 1.000 10.56000 196 ARG A O 1
ATOM 1532 N N . LEU A 1 197 ? 122.41349 138.23733 151.29107 1.000 8.13000 197 LEU A N 1
ATOM 1533 C CA . LEU A 1 197 ? 123.26523 139.32732 150.83210 1.000 8.05000 197 LEU A CA 1
ATOM 1534 C C . LEU A 1 197 ? 122.96107 139.69772 149.38801 1.000 8.90000 197 LEU A C 1
ATOM 1535 O O . LEU A 1 197 ? 122.80089 140.87853 149.06240 1.000 18.30000 197 LEU A O 1
ATOM 1540 N N . ASN A 1 198 ? 122.86675 138.70150 148.51437 1.000 9.75000 198 ASN A N 1
ATOM 1541 C CA . ASN A 1 198 ? 122.63859 138.95993 147.10812 1.000 7.53000 198 ASN A CA 1
ATOM 1542 C C . ASN A 1 198 ? 121.31022 138.35308 146.66978 1.000 11.27000 198 ASN A C 1
ATOM 1543 O O . ASN A 1 198 ? 120.87688 137.34097 147.22452 1.000 16.21000 198 ASN A O 1
ATOM 1548 N N . PRO A 1 199 ? 120.63652 138.95653 145.68917 1.000 13.08000 199 PRO A N 1
ATOM 1549 C CA . PRO A 1 199 ? 119.33923 138.42699 145.24809 1.000 11.62000 199 PRO A CA 1
ATOM 1550 C C . PRO A 1 199 ? 119.46389 137.10426 144.51072 1.000 11.15000 199 PRO A C 1
ATOM 1551 O O . PRO A 1 199 ? 120.40038 136.88450 143.74070 1.000 14.77000 199 PRO A O 1
ATOM 1555 N N . THR A 1 200 ? 118.49686 136.22830 144.74785 1.000 18.85000 200 THR A N 1
ATOM 1556 C CA . THR A 1 200 ? 118.45572 134.90170 144.15572 1.000 18.14000 200 THR A CA 1
ATOM 1557 C C . THR A 1 200 ? 117.12627 134.71057 143.42925 1.000 15.89000 200 THR A C 1
ATOM 1558 O O . THR A 1 200 ? 116.29661 135.61790 143.35887 1.000 19.74000 200 THR A O 1
ATOM 1562 N N . GLN A 1 201 ? 116.95027 133.52157 142.85795 1.000 22.67000 201 GLN A N 1
ATOM 1563 C CA . GLN A 1 201 ? 115.69665 133.15610 142.21001 1.000 24.99000 201 GLN A CA 1
ATOM 1564 C C . GLN A 1 201 ? 114.56836 133.02928 143.23028 1.000 24.53000 201 GLN A C 1
ATOM 1565 O O . GLN A 1 201 ? 114.71257 132.34612 144.24829 1.000 25.17000 201 GLN A O 1
ATOM 1571 N N . GLN A 1 202 ? 113.44703 133.69795 142.96131 1.000 29.05000 202 GLN A N 1
ATOM 1572 C CA . GLN A 1 202 ? 112.23528 133.58356 143.77495 1.000 27.41000 202 GLN A CA 1
ATOM 1573 C C . GLN A 1 202 ? 111.30640 132.57644 143.10696 1.000 31.27000 202 GLN A C 1
ATOM 1574 O O . GLN A 1 202 ? 110.54039 132.92592 142.20654 1.000 32.93000 202 GLN A O 1
ATOM 1580 N N . SER A 1 203 ? 111.37291 131.32575 143.55249 1.000 38.79000 203 SER A N 1
ATOM 1581 C CA . SER A 1 203 ? 110.48470 130.28780 143.04211 1.000 42.48000 203 SER A CA 1
ATOM 1582 C C . SER A 1 203 ? 109.17256 130.27532 143.81784 1.000 39.51000 203 SER A C 1
ATOM 1583 O O . SER A 1 203 ? 108.35737 131.18789 143.69106 1.000 37.78000 203 SER A O 1
ATOM 1586 N N . LEU A 1 210 ? 110.44219 133.03223 154.05854 1.000 51.61000 210 LEU A N 1
ATOM 1587 C CA . LEU A 1 210 ? 109.96447 132.77364 152.70473 1.000 53.33000 210 LEU A CA 1
ATOM 1588 C C . LEU A 1 210 ? 110.62316 133.72064 151.70583 1.000 55.02000 210 LEU A C 1
ATOM 1589 O O . LEU A 1 210 ? 111.43752 133.29943 150.88386 1.000 54.69000 210 LEU A O 1
ATOM 1594 N N . SER A 1 211 ? 110.26770 135.00259 151.78446 1.000 49.97000 211 SER A N 1
ATOM 1595 C CA . SER A 1 211 ? 110.75814 136.01129 150.84856 1.000 50.47000 211 SER A CA 1
ATOM 1596 C C . SER A 1 211 ? 110.96917 137.31275 151.60970 1.000 50.80000 211 SER A C 1
ATOM 1597 O O . SER A 1 211 ? 109.99907 137.97592 151.99050 1.000 51.02000 211 SER A O 1
ATOM 1600 N N . ASN A 1 212 ? 112.22874 137.67694 151.82642 1.000 45.13000 212 ASN A N 1
ATOM 1601 C CA . ASN A 1 212 ? 112.59729 138.90550 152.51310 1.000 44.05000 212 ASN A CA 1
ATOM 1602 C C . ASN A 1 212 ? 113.53185 139.72229 151.62785 1.000 42.36000 212 ASN A C 1
ATOM 1603 O O . ASN A 1 212 ? 114.01419 139.25459 150.59303 1.000 42.12000 212 ASN A O 1
ATOM 1608 N N . ALA A 1 213 ? 113.77947 140.96134 152.04478 1.000 32.27000 213 ALA A N 1
ATOM 1609 C CA . ALA A 1 213 ? 114.63864 141.85553 151.28127 1.000 28.78000 213 ALA A CA 1
ATOM 1610 C C . ALA A 1 213 ? 116.10309 141.46678 151.44115 1.000 27.88000 213 ALA A C 1
ATOM 1611 O O . ALA A 1 213 ? 116.54628 141.08048 152.52600 1.000 29.00000 213 ALA A O 1
ATOM 1613 N N . THR A 1 214 ? 116.85566 141.57024 150.35128 1.000 18.32000 214 THR A N 1
ATOM 1614 C CA . THR A 1 214 ? 118.28364 141.30449 150.39593 1.000 14.38000 214 THR A CA 1
ATOM 1615 C C . THR A 1 214 ? 119.05287 142.57030 150.75833 1.000 13.12000 214 THR A C 1
ATOM 1616 O O . THR A 1 214 ? 118.53910 143.68743 150.67108 1.000 25.49000 214 THR A O 1
ATOM 1620 N N . ALA A 1 215 ? 120.30136 142.37478 151.18783 1.000 10.38000 215 ALA A N 1
ATOM 1621 C CA . ALA A 1 215 ? 121.14361 143.50478 151.56662 1.000 12.38000 215 ALA A CA 1
ATOM 1622 C C . ALA A 1 215 ? 121.57127 144.31132 150.34761 1.000 13.42000 215 ALA A C 1
ATOM 1623 O O . ALA A 1 215 ? 121.46269 145.54201 150.33376 1.000 19.75000 215 ALA A O 1
ATOM 1625 N N . PHE A 1 216 ? 122.04498 143.63411 149.30914 1.000 12.76000 216 PHE A N 1
ATOM 1626 C CA . PHE A 1 216 ? 122.59247 144.28795 148.13319 1.000 9.78000 216 PHE A CA 1
ATOM 1627 C C . PHE A 1 216 ? 121.72387 143.96593 146.92736 1.000 12.53000 216 PHE A C 1
ATOM 1628 O O . PHE A 1 216 ? 121.09335 142.90818 146.86276 1.000 23.14000 216 PHE A O 1
ATOM 1636 N N . GLU A 1 217 ? 121.68850 144.89036 145.97437 1.000 17.65000 217 GLU A N 1
ATOM 1637 C CA . GLU A 1 217 ? 120.87866 144.73089 144.77396 1.000 15.68000 217 GLU A CA 1
ATOM 1638 C C . GLU A 1 217 ? 121.70012 144.48976 143.51991 1.000 16.30000 217 GLU A C 1
ATOM 1639 O O . GLU A 1 217 ? 121.30088 143.68912 142.67308 1.000 19.36000 217 GLU A O 1
ATOM 1645 N N . THR A 1 218 ? 122.83962 145.15512 143.38023 1.000 11.89000 218 THR A N 1
ATOM 1646 C CA . THR A 1 218 ? 123.61102 145.12016 142.14890 1.000 15.89000 218 THR A CA 1
ATOM 1647 C C . THR A 1 218 ? 124.82552 144.20833 142.29356 1.000 14.35000 218 THR A C 1
ATOM 1648 O O . THR A 1 218 ? 125.20802 143.80009 143.39224 1.000 19.38000 218 THR A O 1
ATOM 1652 N N . ARG A 1 219 ? 125.41720 143.87988 141.14732 1.000 14.71000 219 ARG A N 1
ATOM 1653 C CA . ARG A 1 219 ? 126.55375 142.96956 141.09441 1.000 16.37000 219 ARG A CA 1
ATOM 1654 C C . ARG A 1 219 ? 127.78816 143.59601 141.73932 1.000 9.97000 219 ARG A C 1
ATOM 1655 O O . ARG A 1 219 ? 128.12064 144.75435 141.47379 1.000 17.39000 219 ARG A O 1
ATOM 1663 N N . LEU A 1 220 ? 128.44959 142.82824 142.60403 1.000 13.69000 220 LEU A N 1
ATOM 1664 C CA . LEU A 1 220 ? 129.68067 143.27369 143.24318 1.000 12.27000 220 LEU A CA 1
ATOM 1665 C C . LEU A 1 220 ? 130.81144 143.39225 142.22874 1.000 4.82000 220 LEU A C 1
ATOM 1666 O O . LEU A 1 220 ? 130.98378 142.53150 141.36256 1.000 3.78000 220 LEU A O 1
ATOM 1671 N N . ARG A 1 221 ? 131.57065 144.47839 142.32363 1.000 7.35000 221 ARG A N 1
ATOM 1672 C CA . ARG A 1 221 ? 132.68288 144.71587 141.42014 1.000 6.63000 221 ARG A CA 1
ATOM 1673 C C . ARG A 1 221 ? 134.03783 144.56668 142.11006 1.000 4.17000 221 ARG A C 1
ATOM 1674 O O . ARG A 1 221 ? 134.18178 144.74362 143.33432 1.000 12.56000 221 ARG A O 1
ATOM 1682 N N . GLN A 1 222 ? 135.03837 144.22247 141.29055 1.000 6.89000 222 GLN A N 1
ATOM 1683 C CA . GLN A 1 222 ? 136.36927 143.96700 141.82109 1.000 2.41000 222 GLN A CA 1
ATOM 1684 C C . GLN A 1 222 ? 137.01568 145.24386 142.32315 1.000 5.76000 222 GLN A C 1
ATOM 1685 O O . GLN A 1 222 ? 137.87085 145.18421 143.20424 1.000 12.62000 222 GLN A O 1
ATOM 1691 N N . GLU A 1 223 ? 136.62374 146.40383 141.78709 1.000 5.06000 223 GLU A N 1
ATOM 1692 C CA . GLU A 1 223 ? 137.15066 147.64964 142.32857 1.000 12.54000 223 GLU A CA 1
ATOM 1693 C C . GLU A 1 223 ? 136.54317 147.96551 143.69014 1.000 7.91000 223 GLU A C 1
ATOM 1694 O O . GLU A 1 223 ? 137.20143 148.60098 144.51447 1.000 13.39000 223 GLU A O 1
ATOM 1700 N N . ASP A 1 224 ? 135.32192 147.48944 143.96370 1.000 8.86000 224 ASP A N 1
ATOM 1701 C CA . ASP A 1 224 ? 134.76461 147.57913 145.31306 1.000 7.04000 224 ASP A CA 1
ATOM 1702 C C . ASP A 1 224 ? 135.55822 146.72170 146.28779 1.000 8.10000 224 ASP A C 1
ATOM 1703 O O . ASP A 1 224 ? 135.91974 147.17723 147.38442 1.000 14.51000 224 ASP A O 1
ATOM 1708 N N . VAL A 1 225 ? 135.84437 145.47419 145.89598 1.000 8.94000 225 VAL A N 1
ATOM 1709 C CA . VAL A 1 225 ? 136.62427 144.59540 146.77137 1.000 9.48000 225 VAL A CA 1
ATOM 1710 C C . VAL A 1 225 ? 138.05445 145.11740 146.92903 1.000 5.16000 225 VAL A C 1
ATOM 1711 O O . VAL A 1 225 ? 138.63566 145.06211 148.02107 1.000 12.28000 225 VAL A O 1
ATOM 1715 N N . LEU A 1 226 ? 138.62649 145.65808 145.84949 1.000 5.91000 226 LEU A N 1
ATOM 1716 C CA . LEU A 1 226 ? 139.96403 146.23769 145.88213 1.000 7.60000 226 LEU A CA 1
ATOM 1717 C C . LEU A 1 226 ? 140.01304 147.47266 146.77279 1.000 7.54000 226 LEU A C 1
ATOM 1718 O O . LEU A 1 226 ? 140.99237 147.67887 147.49506 1.000 7.87000 226 LEU A O 1
ATOM 1723 N N . TRP A 1 227 ? 138.96836 148.30485 146.72494 1.000 7.96000 227 TRP A N 1
ATOM 1724 C CA . TRP A 1 227 ? 138.88647 149.46916 147.59622 1.000 7.89000 227 TRP A CA 1
ATOM 1725 C C . TRP A 1 227 ? 138.79131 149.05341 149.05529 1.000 9.62000 227 TRP A C 1
ATOM 1726 O O . TRP A 1 227 ? 139.38948 149.69338 149.92729 1.000 11.14000 227 TRP A O 1
ATOM 1737 N N . GLU A 1 228 ? 138.05441 147.97159 149.33413 1.000 10.26000 228 GLU A N 1
ATOM 1738 C CA . GLU A 1 228 ? 138.00069 147.44705 150.69711 1.000 10.23000 228 GLU A CA 1
ATOM 1739 C C . GLU A 1 228 ? 139.36955 146.93452 151.14144 1.000 12.26000 228 GLU A C 1
ATOM 1740 O O . GLU A 1 228 ? 139.77433 147.13524 152.29380 1.000 18.14000 228 GLU A O 1
ATOM 1746 N N . LEU A 1 229 ? 140.10161 146.29139 150.22609 1.000 9.42000 229 LEU A N 1
ATOM 1747 C CA . LEU A 1 229 ? 141.45048 145.81462 150.52670 1.000 7.98000 229 LEU A CA 1
ATOM 1748 C C . LEU A 1 229 ? 142.41141 146.97016 150.80047 1.000 9.71000 229 LEU A C 1
ATOM 1749 O O . LEU A 1 229 ? 143.24545 146.88671 151.70986 1.000 16.01000 229 LEU A O 1
ATOM 1754 N N . ARG A 1 230 ? 142.30631 148.05542 150.02258 1.000 12.78000 230 ARG A N 1
ATOM 1755 C CA . ARG A 1 230 ? 143.10864 149.25175 150.28236 1.000 16.42000 230 ARG A CA 1
ATOM 1756 C C . ARG A 1 230 ? 142.75205 149.89021 151.61701 1.000 15.23000 230 ARG A C 1
ATOM 1757 O O . ARG A 1 230 ? 143.63904 150.37228 152.32763 1.000 19.33000 230 ARG A O 1
ATOM 1765 N N . CYS A 1 231 ? 141.45672 149.93285 151.95492 1.000 16.44000 231 CYS A N 1
ATOM 1766 C CA . CYS A 1 231 ? 141.03109 150.47633 153.24350 1.000 11.55000 231 CYS A CA 1
ATOM 1767 C C . CYS A 1 231 ? 141.59410 149.65635 154.39763 1.000 15.04000 231 CYS A C 1
ATOM 1768 O O . CYS A 1 231 ? 142.08640 150.21742 155.38701 1.000 20.83000 231 CYS A O 1
ATOM 1771 N N . ILE A 1 232 ? 141.56916 148.32660 154.25811 1.000 19.92000 232 ILE A N 1
ATOM 1772 C CA . ILE A 1 232 ? 142.10855 147.43451 155.27986 1.000 16.39000 232 ILE A CA 1
ATOM 1773 C C . ILE A 1 232 ? 143.61488 147.63075 155.40707 1.000 15.16000 232 ILE A C 1
ATOM 1774 O O . ILE A 1 232 ? 144.15458 147.69120 156.51931 1.000 22.83000 232 ILE A O 1
ATOM 1779 N N . ALA A 1 233 ? 144.30603 147.75281 154.26800 1.000 19.61000 233 ALA A N 1
ATOM 1780 C CA . ALA A 1 233 ? 145.75002 147.96382 154.25933 1.000 19.43000 233 ALA A CA 1
ATOM 1781 C C . ALA A 1 233 ? 146.13632 149.28589 154.91192 1.000 21.37000 233 ALA A C 1
ATOM 1782 O O . ALA A 1 233 ? 147.11744 149.35015 155.66185 1.000 28.48000 233 ALA A O 1
ATOM 1784 N N . ASP A 1 234 ? 145.37176 150.34900 154.63995 1.000 22.41000 234 ASP A N 1
ATOM 1785 C CA . ASP A 1 234 ? 145.66667 151.65412 155.22446 1.000 24.54000 234 ASP A CA 1
ATOM 1786 C C . ASP A 1 234 ? 145.41648 151.65804 156.72518 1.000 25.90000 234 ASP A C 1
ATOM 1787 O O . ASP A 1 234 ? 146.16403 152.29294 157.47800 1.000 32.37000 234 ASP A O 1
ATOM 1792 N N . VAL A 1 235 ? 144.35592 150.98177 157.17643 1.000 23.61000 235 VAL A N 1
ATOM 1793 C CA . VAL A 1 235 ? 144.07690 150.94372 158.60920 1.000 20.55000 235 VAL A CA 1
ATOM 1794 C C . VAL A 1 235 ? 145.12110 150.09662 159.33633 1.000 24.69000 235 VAL A C 1
ATOM 1795 O O . VAL A 1 235 ? 145.65142 150.50201 160.37812 1.000 26.61000 235 VAL A O 1
ATOM 1799 N N . GLN A 1 236 ? 145.46371 148.93038 158.78723 1.000 24.21000 236 GLN A N 1
ATOM 1800 C CA . GLN A 1 236 ? 146.39189 148.02714 159.45678 1.000 22.63000 236 GLN A CA 1
ATOM 1801 C C . GLN A 1 236 ? 147.85868 148.35346 159.20453 1.000 24.60000 236 GLN A C 1
ATOM 1802 O O . GLN A 1 236 ? 148.72111 147.68663 159.78621 1.000 24.77000 236 GLN A O 1
ATOM 1808 N N . GLY A 1 237 ? 148.16433 149.34975 158.37779 1.000 23.30000 237 GLY A N 1
ATOM 1809 C CA . GLY A 1 237 ? 149.54746 149.72772 158.12877 1.000 19.86000 237 GLY A CA 1
ATOM 1810 C C . GLY A 1 237 ? 150.37622 148.69317 157.39533 1.000 23.00000 237 GLY A C 1
ATOM 1811 O O . GLY A 1 237 ? 151.53611 148.46432 157.76031 1.000 28.49000 237 GLY A O 1
ATOM 1812 N N . LEU A 1 238 ? 149.81231 148.06268 156.36932 1.000 26.62000 238 LEU A N 1
ATOM 1813 C CA . LEU A 1 238 ? 150.50530 147.02362 155.62463 1.000 25.20000 238 LEU A CA 1
ATOM 1814 C C . LEU A 1 238 ? 151.49253 147.62755 154.62440 1.000 24.79000 238 LEU A C 1
ATOM 1815 O O . LEU A 1 238 ? 151.24406 148.70278 154.07298 1.000 28.76000 238 LEU A O 1
ATOM 1820 N N . PRO A 1 239 ? 152.63291 146.96870 154.39890 1.000 26.11000 239 PRO A N 1
ATOM 1821 C CA . PRO A 1 239 ? 153.59546 147.47389 153.41078 1.000 28.84000 239 PRO A CA 1
ATOM 1822 C C . PRO A 1 239 ? 153.07191 147.34471 151.98771 1.000 31.24000 239 PRO A C 1
ATOM 1823 O O . PRO A 1 239 ? 152.32073 146.42100 151.66214 1.000 32.08000 239 PRO A O 1
ATOM 1827 N N . GLU A 1 240 ? 153.55530 148.24755 151.12266 1.000 36.08000 240 GLU A N 1
ATOM 1828 C CA . GLU A 1 240 ? 153.03651 148.36149 149.75903 1.000 32.09000 240 GLU A CA 1
ATOM 1829 C C . GLU A 1 240 ? 153.34968 147.13207 148.91530 1.000 33.08000 240 GLU A C 1
ATOM 1830 O O . GLU A 1 240 ? 152.53322 146.73526 148.07621 1.000 38.68000 240 GLU A O 1
ATOM 1836 N N . ASP A 1 241 ? 154.51434 146.51044 149.12552 1.000 31.49000 241 ASP A N 1
ATOM 1837 C CA . ASP A 1 241 ? 154.84820 145.30374 148.37226 1.000 32.84000 241 ASP A CA 1
ATOM 1838 C C . ASP A 1 241 ? 153.94286 144.14361 148.77752 1.000 32.79000 241 ASP A C 1
ATOM 1839 O O . ASP A 1 241 ? 153.51445 143.35562 147.92186 1.000 34.66000 241 ASP A O 1
ATOM 1844 N N . VAL A 1 242 ? 153.61013 144.05905 150.07196 1.000 26.21000 242 VAL A N 1
ATOM 1845 C CA . VAL A 1 242 ? 152.70296 143.02848 150.57106 1.000 22.83000 242 VAL A CA 1
ATOM 1846 C C . VAL A 1 242 ? 151.31556 143.22117 149.97158 1.000 25.57000 242 VAL A C 1
ATOM 1847 O O . VAL A 1 242 ? 150.68940 142.26366 149.49465 1.000 27.86000 242 VAL A O 1
ATOM 1851 N N . VAL A 1 243 ? 150.83082 144.47136 149.96562 1.000 19.82000 243 VAL A N 1
ATOM 1852 C CA . VAL A 1 243 ? 149.50543 144.76353 149.41660 1.000 18.27000 243 VAL A CA 1
ATOM 1853 C C . VAL A 1 243 ? 149.46434 144.48084 147.91891 1.000 22.82000 243 VAL A C 1
ATOM 1854 O O . VAL A 1 243 ? 148.48241 143.92823 147.41443 1.000 25.04000 243 VAL A O 1
ATOM 1858 N N . SER A 1 244 ? 150.53541 144.83210 147.19362 1.000 25.56000 244 SER A N 1
ATOM 1859 C CA . SER A 1 244 ? 150.59874 144.56805 145.75659 1.000 19.82000 244 SER A CA 1
ATOM 1860 C C . SER A 1 244 ? 150.57259 143.07224 145.45745 1.000 21.40000 244 SER A C 1
ATOM 1861 O O . SER A 1 244 ? 149.85546 142.62868 144.54944 1.000 21.30000 244 SER A O 1
ATOM 1864 N N . ASN A 1 245 ? 151.33511 142.28048 146.22348 1.000 16.85000 245 ASN A N 1
ATOM 1865 C CA . ASN A 1 245 ? 151.34218 140.83260 146.02501 1.000 18.98000 245 ASN A CA 1
ATOM 1866 C C . ASN A 1 245 ? 149.98023 140.22409 146.34727 1.000 19.47000 245 ASN A C 1
ATOM 1867 O O . ASN A 1 245 ? 149.51796 139.31738 145.64189 1.000 24.35000 245 ASN A O 1
ATOM 1872 N N . VAL A 1 246 ? 149.30614 140.74491 147.37919 1.000 14.69000 246 VAL A N 1
ATOM 1873 C CA . VAL A 1 246 ? 147.97774 140.25013 147.73259 1.000 14.96000 246 VAL A CA 1
ATOM 1874 C C . VAL A 1 246 ? 146.95979 140.61323 146.65126 1.000 17.73000 246 VAL A C 1
ATOM 1875 O O . VAL A 1 246 ? 146.09327 139.80072 146.30869 1.000 19.56000 246 VAL A O 1
ATOM 1879 N N . ILE A 1 247 ? 147.06908 141.81804 146.07596 1.000 11.43000 247 ILE A N 1
ATOM 1880 C CA . ILE A 1 247 ? 146.15301 142.24356 145.01519 1.000 11.69000 247 ILE A CA 1
ATOM 1881 C C . ILE A 1 247 ? 146.32561 141.37032 143.77815 1.000 13.61000 247 ILE A C 1
ATOM 1882 O O . ILE A 1 247 ? 145.34166 140.89333 143.19291 1.000 20.74000 247 ILE A O 1
ATOM 1887 N N . ASP A 1 248 ? 147.58034 141.10659 143.39244 1.000 9.89000 248 ASP A N 1
ATOM 1888 C CA . ASP A 1 248 ? 147.82563 140.27076 142.22069 1.000 12.85000 248 ASP A CA 1
ATOM 1889 C C . ASP A 1 248 ? 147.45580 138.81159 142.46743 1.000 10.61000 248 ASP A C 1
ATOM 1890 O O . ASP A 1 248 ? 147.11790 138.09850 141.51835 1.000 21.45000 248 ASP A O 1
ATOM 1895 N N . ALA A 1 249 ? 147.50780 138.34600 143.71822 1.000 12.34000 249 ALA A N 1
ATOM 1896 C CA . ALA A 1 249 ? 147.07360 136.97897 143.98835 1.000 12.13000 249 ALA A CA 1
ATOM 1897 C C . ALA A 1 249 ? 145.55203 136.86203 144.03227 1.000 10.42000 249 ALA A C 1
ATOM 1898 O O . ALA A 1 249 ? 144.99238 135.87207 143.54954 1.000 13.53000 249 ALA A O 1
ATOM 1900 N N . VAL A 1 250 ? 144.87219 137.85283 144.61471 1.000 9.79000 250 VAL A N 1
ATOM 1901 C CA . VAL A 1 250 ? 143.42388 137.77844 144.78977 1.000 6.88000 250 VAL A CA 1
ATOM 1902 C C . VAL A 1 250 ? 142.70931 138.00230 143.46260 1.000 7.78000 250 VAL A C 1
ATOM 1903 O O . VAL A 1 250 ? 141.81825 137.23470 143.07993 1.000 17.43000 250 VAL A O 1
ATOM 1907 N N . PHE A 1 251 ? 143.11013 139.03372 142.72249 1.000 9.32000 251 PHE A N 1
ATOM 1908 C CA . PHE A 1 251 ? 142.38493 139.43599 141.52816 1.000 5.38000 251 PHE A CA 1
ATOM 1909 C C . PHE A 1 251 ? 142.98626 138.86555 140.25008 1.000 8.16000 251 PHE A C 1
ATOM 1910 O O . PHE A 1 251 ? 142.70693 139.38496 139.16473 1.000 11.85000 251 PHE A O 1
ATOM 1918 N N . CYS A 1 252 ? 143.80041 137.81288 140.36265 1.000 10.32000 252 CYS A N 1
ATOM 1919 C CA . CYS A 1 252 ? 144.38066 137.16025 139.19431 1.000 6.78000 252 CYS A CA 1
ATOM 1920 C C . CYS A 1 252 ? 143.29287 136.55675 138.31673 1.000 8.96000 252 CYS A C 1
ATOM 1921 O O . CYS A 1 252 ? 142.32091 135.97991 138.80899 1.000 15.25000 252 CYS A O 1
ATOM 1924 N N . GLN A 1 253 ? 143.45995 136.69864 137.00713 1.000 11.32000 253 GLN A N 1
ATOM 1925 C CA . GLN A 1 253 ? 142.45294 136.23365 136.06995 1.000 8.72000 253 GLN A CA 1
ATOM 1926 C C . GLN A 1 253 ? 143.11998 135.93816 134.73732 1.000 6.79000 253 GLN A C 1
ATOM 1927 O O . GLN A 1 253 ? 143.96754 136.70779 134.27820 1.000 15.11000 253 GLN A O 1
ATOM 1933 N N . LYS A 1 254 ? 142.74391 134.81560 134.13275 1.000 8.37000 254 LYS A N 1
ATOM 1934 C CA . LYS A 1 254 ? 143.27730 134.45695 132.82754 1.000 5.61000 254 LYS A CA 1
ATOM 1935 C C . LYS A 1 254 ? 142.71632 135.37512 131.74833 1.000 3.21000 254 LYS A C 1
ATOM 1936 O O . LYS A 1 254 ? 141.52432 135.69285 131.73681 1.000 16.03000 254 LYS A O 1
ATOM 1942 N N . ARG A 1 255 ? 143.60008 135.82612 130.86561 1.000 10.29000 255 ARG A N 1
ATOM 1943 C CA . ARG A 1 255 ? 143.20945 136.66182 129.73752 1.000 7.85000 255 ARG A CA 1
ATOM 1944 C C . ARG A 1 255 ? 142.33015 135.86254 128.78098 1.000 12.57000 255 ARG A C 1
ATOM 1945 O O . ARG A 1 255 ? 142.63609 134.69613 128.50061 1.000 13.51000 255 ARG A O 1
ATOM 1953 N N . PRO A 1 256 ? 141.20921 136.41910 128.31710 1.000 7.87000 256 PRO A N 1
ATOM 1954 C CA . PRO A 1 256 ? 140.44843 135.76396 127.24751 1.000 9.79000 256 PRO A CA 1
ATOM 1955 C C . PRO A 1 256 ? 141.27659 135.67917 125.97629 1.000 13.21000 256 PRO A C 1
ATOM 1956 O O . PRO A 1 256 ? 141.99272 136.61500 125.61783 1.000 14.85000 256 PRO A O 1
ATOM 1960 N N . SER A 1 257 ? 141.16553 134.55281 125.28667 1.000 13.16000 257 SER A N 1
ATOM 1961 C CA . SER A 1 257 ? 141.99076 134.30337 124.12012 1.000 15.08000 257 SER A CA 1
ATOM 1962 C C . SER A 1 257 ? 141.13798 133.80838 122.96414 1.000 16.79000 257 SER A C 1
ATOM 1963 O O . SER A 1 257 ? 140.07236 133.21850 123.15689 1.000 18.40000 257 SER A O 1
ATOM 1966 N N . VAL A 1 258 ? 141.62704 134.06869 121.75815 1.000 20.00000 258 VAL A N 1
ATOM 1967 C CA . VAL A 1 258 ? 141.00513 133.65906 120.50656 1.000 19.73000 258 VAL A CA 1
ATOM 1968 C C . VAL A 1 258 ? 141.89629 132.58617 119.88578 1.000 18.98000 258 VAL A C 1
ATOM 1969 O O . VAL A 1 258 ? 143.03464 132.88611 119.49958 1.000 24.92000 258 VAL A O 1
ATOM 1973 N N . PRO A 1 259 ? 141.45492 131.33001 119.81131 1.000 15.79000 259 PRO A N 1
ATOM 1974 C CA . PRO A 1 259 ? 142.26691 130.30551 119.13872 1.000 19.16000 259 PRO A CA 1
ATOM 1975 C C . PRO A 1 259 ? 142.33102 130.56648 117.63970 1.000 22.39000 259 PRO A C 1
ATOM 1976 O O . PRO A 1 259 ? 141.29934 130.73058 116.97904 1.000 22.73000 259 PRO A O 1
ATOM 1980 N N . ALA A 1 260 ? 143.55748 130.53624 117.09999 1.000 24.97000 260 ALA A N 1
ATOM 1981 C CA . ALA A 1 260 ? 143.79385 131.03145 115.74667 1.000 20.87000 260 ALA A CA 1
ATOM 1982 C C . ALA A 1 260 ? 143.16992 130.12863 114.69667 1.000 21.63000 260 ALA A C 1
ATOM 1983 O O . ALA A 1 260 ? 142.78809 130.60662 113.62145 1.000 22.75000 260 ALA A O 1
ATOM 1985 N N . GLU A 1 261 ? 143.01094 128.83885 115.00686 1.000 24.22000 261 GLU A N 1
ATOM 1986 C CA . GLU A 1 261 ? 142.39673 127.92040 114.06141 1.000 22.63000 261 GLU A CA 1
ATOM 1987 C C . GLU A 1 261 ? 140.90488 128.17815 113.89576 1.000 24.38000 261 GLU A C 1
ATOM 1988 O O . GLU A 1 261 ? 140.30869 127.65506 112.94914 1.000 29.78000 261 GLU A O 1
ATOM 1994 N N . ARG A 1 262 ? 140.28893 128.96034 114.78573 1.000 16.06000 262 ARG A N 1
ATOM 1995 C CA . ARG A 1 262 ? 138.90933 129.37705 114.58953 1.000 19.13000 262 ARG A CA 1
ATOM 1996 C C . ARG A 1 262 ? 138.80297 130.66120 113.78058 1.000 19.88000 262 ARG A C 1
ATOM 1997 O O . ARG A 1 262 ? 137.68884 131.12189 113.51397 1.000 24.14000 262 ARG A O 1
ATOM 2005 N N . ILE A 1 263 ? 139.92778 131.24416 113.38968 1.000 14.63000 263 ILE A N 1
ATOM 2006 C CA . ILE A 1 263 ? 139.94037 132.37906 112.47854 1.000 13.75000 263 ILE A CA 1
ATOM 2007 C C . ILE A 1 263 ? 139.93222 131.84440 111.05370 1.000 12.93000 263 ILE A C 1
ATOM 2008 O O . ILE A 1 263 ? 140.65264 130.89275 110.72925 1.000 20.52000 263 ILE A O 1
ATOM 2013 N N . GLY A 1 264 ? 139.09847 132.44226 110.20625 1.000 10.10000 264 GLY A N 1
ATOM 2014 C CA . GLY A 1 264 ? 138.99836 132.03295 108.82223 1.000 10.88000 264 GLY A CA 1
ATOM 2015 C C . GLY A 1 264 ? 140.25720 132.33785 108.03197 1.000 13.80000 264 GLY A C 1
ATOM 2016 O O . GLY A 1 264 ? 141.15259 133.06485 108.46326 1.000 18.86000 264 GLY A O 1
ATOM 2017 N N . ARG A 1 265 ? 140.33043 131.74461 106.84650 1.000 18.32000 265 ARG A N 1
ATOM 2018 C CA . ARG A 1 265 ? 141.50874 131.82462 105.99912 1.000 13.71000 265 ARG A CA 1
ATOM 2019 C C . ARG A 1 265 ? 141.25378 132.74715 104.81422 1.000 17.27000 265 ARG A C 1
ATOM 2020 O O . ARG A 1 265 ? 140.11227 132.93750 104.38543 1.000 25.02000 265 ARG A O 1
ATOM 2028 N N . ASP A 1 266 ? 142.33200 133.32323 104.30055 1.000 16.93000 266 ASP A N 1
ATOM 2029 C CA . ASP A 1 266 ? 142.27664 134.14384 103.09552 1.000 17.49000 266 ASP A CA 1
ATOM 2030 C C . ASP A 1 266 ? 141.96958 133.26490 101.88740 1.000 19.33000 266 ASP A C 1
ATOM 2031 O O . ASP A 1 266 ? 142.66991 132.26789 101.67307 1.000 23.99000 266 ASP A O 1
ATOM 2036 N N . PRO A 1 267 ? 140.91203 133.55127 101.11619 1.000 21.11000 267 PRO A N 1
ATOM 2037 C CA . PRO A 1 267 ? 140.64091 132.74626 99.90992 1.000 17.76000 267 PRO A CA 1
ATOM 2038 C C . PRO A 1 267 ? 141.72961 132.82549 98.85014 1.000 21.44000 267 PRO A C 1
ATOM 2039 O O . PRO A 1 267 ? 141.93351 131.85140 98.11622 1.000 24.95000 267 PRO A O 1
ATOM 2043 N N . LEU A 1 268 ? 142.42725 133.95426 98.73878 1.000 22.82000 268 LEU A N 1
ATOM 2044 C CA . LEU A 1 268 ? 143.49029 134.11111 97.75504 1.000 23.10000 268 LEU A CA 1
ATOM 2045 C C . LEU A 1 268 ? 144.84074 133.62272 98.25944 1.000 26.86000 268 LEU A C 1
ATOM 2046 O O . LEU A 1 268 ? 145.79451 133.56867 97.47628 1.000 25.48000 268 LEU A O 1
ATOM 2051 N N . ASP A 1 269 ? 144.93788 133.26022 99.53578 1.000 27.60000 269 ASP A N 1
ATOM 2052 C CA . ASP A 1 269 ? 146.16548 132.77301 100.15016 1.000 24.76000 269 ASP A CA 1
ATOM 2053 C C . ASP A 1 269 ? 145.80387 131.94742 101.37921 1.000 27.75000 269 ASP A C 1
ATOM 2054 O O . ASP A 1 269 ? 145.82786 132.47196 102.49959 1.000 28.64000 269 ASP A O 1
ATOM 2059 N N . PRO A 1 270 ? 145.45827 130.66311 101.20964 1.000 29.85000 270 PRO A N 1
ATOM 2060 C CA . PRO A 1 270 ? 144.88937 129.87987 102.32587 1.000 28.09000 270 PRO A CA 1
ATOM 2061 C C . PRO A 1 270 ? 145.84393 129.60865 103.48344 1.000 24.52000 270 PRO A C 1
ATOM 2062 O O . PRO A 1 270 ? 145.37915 129.17232 104.54373 1.000 26.70000 270 PRO A O 1
ATOM 2066 N N . SER A 1 271 ? 147.14438 129.85631 103.32987 1.000 28.70000 271 SER A N 1
ATOM 2067 C CA . SER A 1 271 ? 148.07308 129.73072 104.44554 1.000 31.24000 271 SER A CA 1
ATOM 2068 C C . SER A 1 271 ? 148.02885 130.92764 105.38702 1.000 28.66000 271 SER A C 1
ATOM 2069 O O . SER A 1 271 ? 148.68033 130.89525 106.43565 1.000 33.25000 271 SER A O 1
ATOM 2072 N N . GLN A 1 272 ? 147.28306 131.97094 105.04020 1.000 25.87000 272 GLN A N 1
ATOM 2073 C CA . GLN A 1 272 ? 147.23762 133.21299 105.79379 1.000 22.87000 272 GLN A CA 1
ATOM 2074 C C . GLN A 1 272 ? 145.87746 133.38931 106.45814 1.000 20.57000 272 GLN A C 1
ATOM 2075 O O . GLN A 1 272 ? 144.83418 133.12339 105.84724 1.000 24.94000 272 GLN A O 1
ATOM 2081 N N . LEU A 1 273 ? 145.89948 133.81622 107.71969 1.000 21.63000 273 LEU A N 1
ATOM 2082 C CA . LEU A 1 273 ? 144.67004 134.15346 108.41920 1.000 16.66000 273 LEU A CA 1
ATOM 2083 C C . LEU A 1 273 ? 144.06665 135.41977 107.82953 1.000 12.98000 273 LEU A C 1
ATOM 2084 O O . LEU A 1 273 ? 144.76892 136.26279 107.27054 1.000 19.68000 273 LEU A O 1
ATOM 2089 N N . ARG A 1 274 ? 142.75008 135.54573 107.95998 1.000 11.34000 274 ARG A N 1
ATOM 2090 C CA . ARG A 1 274 ? 142.07156 136.77443 107.57462 1.000 12.46000 274 ARG A CA 1
ATOM 2091 C C . ARG A 1 274 ? 142.50664 137.93025 108.47079 1.000 9.95000 274 ARG A C 1
ATOM 2092 O O . ARG A 1 274 ? 142.68026 137.76734 109.68081 1.000 14.22000 274 ARG A O 1
ATOM 2100 N N . ALA A 1 275 ? 142.71413 139.09558 107.86632 1.000 10.64000 275 ALA A N 1
ATOM 2101 C CA . ALA A 1 275 ? 143.18913 140.25258 108.61050 1.000 9.82000 275 ALA A CA 1
ATOM 2102 C C . ALA A 1 275 ? 142.07518 140.87506 109.44467 1.000 14.69000 275 ALA A C 1
ATOM 2103 O O . ALA A 1 275 ? 140.88964 140.77159 109.12196 1.000 12.70000 275 ALA A O 1
ATOM 2105 N N . SER A 1 276 ? 142.47681 141.51557 110.53603 1.000 12.95000 276 SER A N 1
ATOM 2106 C CA . SER A 1 276 ? 141.57871 142.25429 111.40610 1.000 11.62000 276 SER A CA 1
ATOM 2107 C C . SER A 1 276 ? 141.19266 143.59246 110.77815 1.000 12.56000 276 SER A C 1
ATOM 2108 O O . SER A 1 276 ? 141.89432 144.12709 109.91616 1.000 21.70000 276 SER A O 1
ATOM 2111 N N . ARG A 1 277 ? 140.04937 144.13300 111.22322 1.000 13.02000 277 ARG A N 1
ATOM 2112 C CA . ARG A 1 277 ? 139.62602 145.46574 110.79263 1.000 17.05000 277 ARG A CA 1
ATOM 2113 C C . ARG A 1 277 ? 140.54506 146.56502 111.29822 1.000 17.24000 277 ARG A C 1
ATOM 2114 O O . ARG A 1 277 ? 140.51715 147.67335 110.75322 1.000 21.47000 277 ARG A O 1
ATOM 2122 N N . ALA A 1 278 ? 141.33304 146.29554 112.34092 1.000 18.80000 278 ALA A N 1
ATOM 2123 C CA . ALA A 1 278 ? 142.28799 147.27547 112.82967 1.000 19.21000 278 ALA A CA 1
ATOM 2124 C C . ALA A 1 278 ? 143.41885 147.52891 111.84248 1.000 16.16000 278 ALA A C 1
ATOM 2125 O O . ALA A 1 278 ? 144.08640 148.55201 111.96198 1.000 22.91000 278 ALA A O 1
ATOM 2127 N N . CYS A 1 279 ? 143.66295 146.62129 110.89706 1.000 17.43000 279 CYS A N 1
ATOM 2128 C CA . CYS A 1 279 ? 144.85395 146.70219 110.05970 1.000 19.78000 279 CYS A CA 1
ATOM 2129 C C . CYS A 1 279 ? 144.83424 147.92237 109.14055 1.000 22.15000 279 CYS A C 1
ATOM 2130 O O . CYS A 1 279 ? 143.81436 148.24517 108.51421 1.000 23.14000 279 CYS A O 1
ATOM 2133 N N . LEU A 1 280 ? 145.99475 148.58829 109.05841 1.000 21.11000 280 LEU A N 1
ATOM 2134 C CA . LEU A 1 280 ? 146.14541 149.76312 108.20655 1.000 21.77000 280 LEU A CA 1
ATOM 2135 C C . LEU A 1 280 ? 146.01002 149.39067 106.74155 1.000 17.04000 280 LEU A C 1
ATOM 2136 O O . LEU A 1 280 ? 145.52341 150.19892 105.93781 1.000 18.25000 280 LEU A O 1
ATOM 2141 N N . GLU A 1 281 ? 146.43443 148.16937 106.39483 1.000 15.00000 281 GLU A N 1
ATOM 2142 C CA . GLU A 1 281 ? 146.23578 147.64435 105.05124 1.000 17.55000 281 GLU A CA 1
ATOM 2143 C C . GLU A 1 281 ? 144.75604 147.56651 104.71570 1.000 17.40000 281 GLU A C 1
ATOM 2144 O O . GLU A 1 281 ? 144.35391 147.93344 103.60910 1.000 20.09000 281 GLU A O 1
ATOM 2150 N N . PHE A 1 282 ? 143.92625 147.10557 105.66341 1.000 15.41000 282 PHE A N 1
ATOM 2151 C CA . PHE A 1 282 ? 142.49297 147.04994 105.39379 1.000 10.22000 282 PHE A CA 1
ATOM 2152 C C . PHE A 1 282 ? 141.88009 148.43827 105.30463 1.000 13.01000 282 PHE A C 1
ATOM 2153 O O . PHE A 1 282 ? 140.98096 148.65553 104.48742 1.000 17.73000 282 PHE A O 1
ATOM 2161 N N . GLN A 1 283 ? 142.31372 149.37251 106.16175 1.000 14.47000 283 GLN A N 1
ATOM 2162 C CA . GLN A 1 283 ? 141.76295 150.72969 106.11066 1.000 14.57000 283 GLN A CA 1
ATOM 2163 C C . GLN A 1 283 ? 142.05091 151.38582 104.76277 1.000 15.14000 283 GLN A C 1
ATOM 2164 O O . GLN A 1 283 ? 141.14616 151.93767 104.11149 1.000 20.57000 283 GLN A O 1
ATOM 2170 N N . GLU A 1 284 ? 143.30247 151.27489 104.30535 1.000 18.93000 284 GLU A N 1
ATOM 2171 C CA . GLU A 1 284 ? 143.67356 151.80298 102.99882 1.000 16.60000 284 GLU A CA 1
ATOM 2172 C C . GLU A 1 284 ? 142.96812 151.05276 101.87011 1.000 17.07000 284 GLU A C 1
ATOM 2173 O O . GLU A 1 284 ? 142.53578 151.67678 100.89658 1.000 15.06000 284 GLU A O 1
ATOM 2179 N N . TYR A 1 285 ? 142.83900 149.72022 101.98751 1.000 17.54000 285 TYR A N 1
ATOM 2180 C CA . TYR A 1 285 ? 142.15285 148.91981 100.97297 1.000 11.13000 285 TYR A CA 1
ATOM 2181 C C . TYR A 1 285 ? 140.69621 149.32765 100.83821 1.000 8.97000 285 TYR A C 1
ATOM 2182 O O . TYR A 1 285 ? 140.17710 149.42963 99.72302 1.000 14.42000 285 TYR A O 1
ATOM 2191 N N . ARG A 1 286 ? 140.01960 149.52259 101.97322 1.000 11.11000 286 ARG A N 1
ATOM 2192 C CA . ARG A 1 286 ? 138.61667 149.91187 101.97594 1.000 13.88000 286 ARG A CA 1
ATOM 2193 C C . ARG A 1 286 ? 138.43588 151.27550 101.33246 1.000 12.95000 286 ARG A C 1
ATOM 2194 O O . ARG A 1 286 ? 137.52628 151.45913 100.50924 1.000 17.66000 286 ARG A O 1
ATOM 2202 N N . ILE A 1 287 ? 139.31720 152.23124 101.67277 1.000 11.54000 287 ILE A N 1
ATOM 2203 C CA . ILE A 1 287 ? 139.23757 153.56733 101.07830 1.000 9.79000 287 ILE A CA 1
ATOM 2204 C C . ILE A 1 287 ? 139.44984 153.49304 99.56697 1.000 12.48000 287 ILE A C 1
ATOM 2205 O O . ILE A 1 287 ? 138.65334 154.03270 98.78862 1.000 13.44000 287 ILE A O 1
ATOM 2210 N N . VAL A 1 288 ? 140.47319 152.74660 99.13478 1.000 11.80000 288 VAL A N 1
ATOM 2211 C CA . VAL A 1 288 ? 140.85246 152.70977 97.72329 1.000 10.89000 288 VAL A CA 1
ATOM 2212 C C . VAL A 1 288 ? 139.78966 151.98339 96.90115 1.000 10.75000 288 VAL A C 1
ATOM 2213 O O . VAL A 1 288 ? 139.42739 152.42716 95.80585 1.000 15.75000 288 VAL A O 1
ATOM 2217 N N . ALA A 1 289 ? 139.25824 150.87475 97.42895 1.000 13.44000 289 ALA A N 1
ATOM 2218 C CA . ALA A 1 289 ? 138.20181 150.13062 96.75073 1.000 13.01000 289 ALA A CA 1
ATOM 2219 C C . ALA A 1 289 ? 136.92372 150.94982 96.63074 1.000 10.55000 289 ALA A C 1
ATOM 2220 O O . ALA A 1 289 ? 136.26672 150.93368 95.57724 1.000 16.35000 289 ALA A O 1
ATOM 2222 N N . ALA A 1 290 ? 136.55127 151.66426 97.70445 1.000 11.65000 290 ALA A N 1
ATOM 2223 C CA . ALA A 1 290 ? 135.36216 152.50804 97.66288 1.000 13.20000 290 ALA A CA 1
ATOM 2224 C C . ALA A 1 290 ? 135.51638 153.62576 96.63948 1.000 13.32000 290 ALA A C 1
ATOM 2225 O O . ALA A 1 290 ? 134.55357 153.97988 95.94977 1.000 17.35000 290 ALA A O 1
ATOM 2227 N N . VAL A 1 291 ? 136.71875 154.20235 96.53904 1.000 12.66000 291 VAL A N 1
ATOM 2228 C CA . VAL A 1 291 ? 136.95598 155.24751 95.54655 1.000 12.60000 291 VAL A CA 1
ATOM 2229 C C . VAL A 1 291 ? 136.94021 154.66200 94.13611 1.000 15.10000 291 VAL A C 1
ATOM 2230 O O . VAL A 1 291 ? 136.39001 155.26244 93.20405 1.000 16.97000 291 VAL A O 1
ATOM 2234 N N . ALA A 1 292 ? 137.50846 153.46430 93.96547 1.000 17.11000 292 ALA A N 1
ATOM 2235 C CA . ALA A 1 292 ? 137.55763 152.82362 92.65720 1.000 14.09000 292 ALA A CA 1
ATOM 2236 C C . ALA A 1 292 ? 136.18368 152.40044 92.16049 1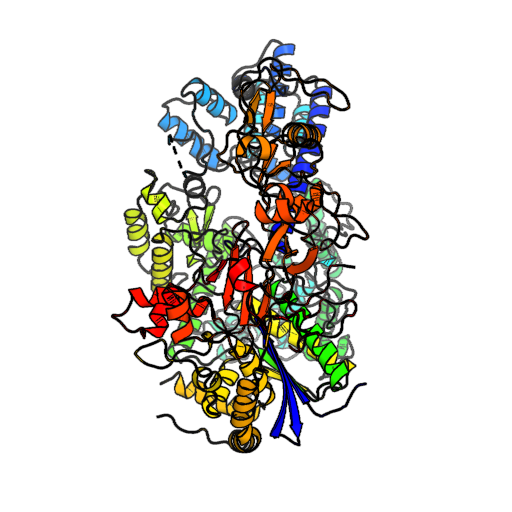.000 15.87000 292 ALA A C 1
ATOM 2237 O O . ALA A 1 292 ? 135.99781 152.25788 90.94829 1.000 16.17000 292 ALA A O 1
ATOM 2239 N N . ASN A 1 293 ? 135.22144 152.19270 93.05797 1.000 20.90000 293 ASN A N 1
ATOM 2240 C CA . ASN A 1 293 ? 133.86427 151.88958 92.62316 1.000 9.23000 293 ASN A CA 1
ATOM 2241 C C . ASN A 1 293 ? 133.02708 153.13520 92.33573 1.000 17.37000 293 ASN A C 1
ATOM 2242 O O . ASN A 1 293 ? 131.88900 152.99916 91.87790 1.000 23.99000 293 ASN A O 1
ATOM 2247 N N . LEU A 1 294 ? 133.55059 154.33474 92.58982 1.000 17.43000 294 LEU A N 1
ATOM 2248 C CA . LEU A 1 294 ? 132.80692 155.56174 92.32068 1.000 17.46000 294 LEU A CA 1
ATOM 2249 C C . LEU A 1 294 ? 132.74897 155.84318 90.82102 1.000 20.04000 294 LEU A C 1
ATOM 2250 O O . LEU A 1 294 ? 133.61616 155.41457 90.05525 1.000 23.51000 294 LEU A O 1
ATOM 2255 N N . ARG A 1 295 ? 131.71889 156.58404 90.40078 1.000 23.13000 295 ARG A N 1
ATOM 2256 C CA . ARG A 1 295 ? 131.54105 156.91328 88.98961 1.000 24.15000 295 ARG A CA 1
ATOM 2257 C C . ARG A 1 295 ? 131.18391 158.38395 88.81711 1.000 25.65000 295 ARG A C 1
ATOM 2258 O O . ARG A 1 295 ? 130.61045 159.01013 89.70737 1.000 25.92000 295 ARG A O 1
ATOM 2266 N N . ILE A 1 296 ? 131.57161 158.94198 87.67309 1.000 31.51000 296 ILE A N 1
ATOM 2267 C CA . ILE A 1 296 ? 131.24316 160.31340 87.30280 1.000 30.24000 296 ILE A CA 1
ATOM 2268 C C . ILE A 1 296 ? 130.29285 160.26549 86.11466 1.000 34.92000 296 ILE A C 1
ATOM 2269 O O . ILE A 1 296 ? 130.49973 159.48664 85.17594 1.000 39.50000 296 ILE A O 1
ATOM 2274 N N . ARG A 1 297 ? 129.23350 161.07454 86.17530 1.000 40.01000 297 ARG A N 1
ATOM 2275 C CA . ARG A 1 297 ? 128.27890 161.18609 85.07786 1.000 41.08000 297 ARG A CA 1
ATOM 2276 C C . ARG A 1 297 ? 128.96421 161.80279 83.86296 1.000 41.58000 297 ARG A C 1
ATOM 2277 O O . ARG A 1 297 ? 129.48044 162.92263 83.93806 1.000 41.73000 297 ARG A O 1
ATOM 2285 N N . ASP A 1 298 ? 128.98176 161.07303 82.74563 1.000 45.84000 298 ASP A N 1
ATOM 2286 C CA . ASP A 1 298 ? 129.64344 161.54363 81.52464 1.000 46.66000 298 ASP A CA 1
ATOM 2287 C C . ASP A 1 298 ? 128.75116 161.18810 80.33358 1.000 48.88000 298 ASP A C 1
ATOM 2288 O O . ASP A 1 298 ? 128.86526 160.10070 79.75999 1.000 49.52000 298 ASP A O 1
ATOM 2293 N N . GLY A 1 299 ? 127.84929 162.10582 79.98292 1.000 46.32000 299 GLY A N 1
ATOM 2294 C CA . GLY A 1 299 ? 127.01775 161.95740 78.80200 1.000 44.20000 299 GLY A CA 1
ATOM 2295 C C . GLY A 1 299 ? 125.99122 160.84552 78.87365 1.000 46.43000 299 GLY A C 1
ATOM 2296 O O . GLY A 1 299 ? 126.07499 159.89145 78.09131 1.000 46.09000 299 GLY A O 1
ATOM 2297 N N . SER A 1 300 ? 125.02720 160.96628 79.80242 1.000 47.86000 300 SER A N 1
ATOM 2298 C CA . SER A 1 300 ? 123.96201 159.97742 80.04763 1.000 47.67000 300 SER A CA 1
ATOM 2299 C C . SER A 1 300 ? 124.52376 158.58921 80.35553 1.000 48.95000 300 SER A C 1
ATOM 2300 O O . SER A 1 300 ? 123.90560 157.56849 80.04252 1.000 48.46000 300 SER A O 1
ATOM 2303 N N . GLY A 1 301 ? 125.69647 158.55647 80.97596 1.000 47.97000 301 GLY A N 1
ATOM 2304 C CA . GLY A 1 301 ? 126.39234 157.32812 81.30770 1.000 45.84000 301 GLY A CA 1
ATOM 2305 C C . GLY A 1 301 ? 127.47557 157.64925 82.30921 1.000 46.00000 301 GLY A C 1
ATOM 2306 O O . GLY A 1 301 ? 127.73384 158.81413 82.62395 1.000 47.61000 301 GLY A O 1
ATOM 2307 N N . SER A 1 302 ? 128.11227 156.59853 82.80985 1.000 42.27000 302 SER A N 1
ATOM 2308 C CA . SER A 1 302 ? 129.08056 156.73627 83.88365 1.000 39.87000 302 SER A CA 1
ATOM 2309 C C . SER A 1 302 ? 130.46836 156.34726 83.40032 1.000 40.95000 302 SER A C 1
ATOM 2310 O O . SER A 1 302 ? 130.63008 155.45127 82.56689 1.000 40.94000 302 SER A O 1
ATOM 2313 N N . ARG A 1 303 ? 131.46694 157.03810 83.93655 1.000 37.22000 303 ARG A N 1
ATOM 2314 C CA . ARG A 1 303 ? 132.86403 156.71259 83.72166 1.000 32.14000 303 ARG A CA 1
ATOM 2315 C C . ARG A 1 303 ? 133.56260 156.56075 85.06342 1.000 34.24000 303 ARG A C 1
ATOM 2316 O O . ARG A 1 303 ? 133.14767 157.17128 86.05344 1.000 32.34000 303 ARG A O 1
ATOM 2324 N N . PRO A 1 304 ? 134.57871 155.70438 85.14703 1.000 33.14000 304 PRO A N 1
ATOM 2325 C CA . PRO A 1 304 ? 135.37715 155.64220 86.37407 1.000 28.68000 304 PRO A CA 1
ATOM 2326 C C . PRO A 1 304 ? 136.16283 156.93161 86.55644 1.000 29.54000 304 PRO A C 1
ATOM 2327 O O . PRO A 1 304 ? 136.37994 157.69608 85.61271 1.000 37.22000 304 PRO A O 1
ATOM 2331 N N . LEU A 1 305 ? 136.55682 157.18478 87.80255 1.000 28.56000 305 LEU A N 1
ATOM 2332 C CA . LEU A 1 305 ? 137.36416 158.36025 88.10584 1.000 28.86000 305 LEU A CA 1
ATOM 2333 C C . LEU A 1 305 ? 138.72735 158.25668 87.43488 1.000 30.36000 305 LEU A C 1
ATOM 2334 O O . LEU A 1 305 ? 139.29685 157.16829 87.32000 1.000 32.27000 305 LEU A O 1
ATOM 2339 N N . SER A 1 306 ? 139.24010 159.39470 86.96625 1.000 32.26000 306 SER A N 1
ATOM 2340 C CA . SER A 1 306 ? 140.57008 159.43012 86.37592 1.000 32.15000 306 SER A CA 1
ATOM 2341 C C . SER A 1 306 ? 141.62290 159.19524 87.45862 1.000 31.03000 306 SER A C 1
ATOM 2342 O O . SER A 1 306 ? 141.31852 159.17854 88.65365 1.000 33.10000 306 SER A O 1
ATOM 2345 N N . LEU A 1 307 ? 142.87513 159.00190 87.02240 1.000 33.22000 307 LEU A N 1
ATOM 2346 C CA . LEU A 1 307 ? 143.95314 158.67032 87.95510 1.000 32.97000 307 LEU A CA 1
ATOM 2347 C C . LEU A 1 307 ? 144.19740 159.78726 88.96359 1.000 33.29000 307 LEU A C 1
ATOM 2348 O O . LEU A 1 307 ? 144.29469 159.52888 90.16940 1.000 35.49000 307 LEU A O 1
ATOM 2353 N N . GLU A 1 308 ? 144.20568 161.04066 88.50085 1.000 35.36000 308 GLU A N 1
ATOM 2354 C CA . GLU A 1 308 ? 144.36182 162.16230 89.42058 1.000 37.41000 308 GLU A CA 1
ATOM 2355 C C . GLU A 1 308 ? 143.12793 162.35965 90.29543 1.000 34.46000 308 GLU A C 1
ATOM 2356 O O . GLU A 1 308 ? 143.26564 162.74052 91.46300 1.000 36.74000 308 GLU A O 1
ATOM 2362 N N . GLU A 1 309 ? 141.93020 162.09954 89.75589 1.000 32.77000 309 GLU A N 1
ATOM 2363 C CA . GLU A 1 309 ? 140.69964 162.22259 90.53552 1.000 32.57000 309 GLU A CA 1
ATOM 2364 C C . GLU A 1 309 ? 140.67769 161.23403 91.69548 1.000 33.20000 309 GLU A C 1
ATOM 2365 O O . GLU A 1 309 ? 140.42586 161.61467 92.84840 1.000 34.88000 309 GLU A O 1
ATOM 2371 N N . ARG A 1 310 ? 140.97357 159.95932 91.41054 1.000 30.27000 310 ARG A N 1
ATOM 2372 C CA . ARG A 1 310 ? 140.95875 158.96407 92.47283 1.000 29.30000 310 ARG A CA 1
ATOM 2373 C C . ARG A 1 310 ? 142.12490 159.15731 93.42689 1.000 30.42000 310 ARG A C 1
ATOM 2374 O O . ARG A 1 310 ? 141.96339 158.91521 94.62322 1.000 31.75000 310 ARG A O 1
ATOM 2382 N N . ASN A 1 311 ? 143.27742 159.64133 92.93741 1.000 31.61000 311 ASN A N 1
ATOM 2383 C CA . ASN A 1 311 ? 144.38902 159.94559 93.83486 1.000 29.36000 311 ASN A CA 1
ATOM 2384 C C . ASN A 1 311 ? 144.03747 161.07431 94.79582 1.000 32.14000 311 ASN A C 1
ATOM 2385 O O . ASN A 1 311 ? 144.34096 160.98695 95.99102 1.000 33.26000 311 ASN A O 1
ATOM 2390 N N . ALA A 1 312 ? 143.36307 162.12022 94.29671 1.000 31.78000 312 ALA A N 1
ATOM 2391 C CA . ALA A 1 312 ? 142.94551 163.23390 95.14561 1.000 29.78000 312 ALA A CA 1
ATOM 2392 C C . ALA A 1 312 ? 141.92089 162.79815 96.18637 1.000 31.11000 312 ALA A C 1
ATOM 2393 O O . ALA A 1 312 ? 142.02892 163.17249 97.36504 1.000 34.25000 312 ALA A O 1
ATOM 2395 N N . VAL A 1 313 ? 140.92377 162.00761 95.77146 1.000 30.93000 313 VAL A N 1
ATOM 2396 C CA . VAL A 1 313 ? 139.91303 161.54126 96.71984 1.000 28.24000 313 VAL A CA 1
ATOM 2397 C C . VAL A 1 313 ? 140.54460 160.61430 97.76048 1.000 28.18000 313 VAL A C 1
ATOM 2398 O O . VAL A 1 313 ? 140.24237 160.71269 98.95742 1.000 30.13000 313 VAL A O 1
ATOM 2402 N N . ILE A 1 314 ? 141.46161 159.73630 97.32816 1.000 23.95000 314 ILE A N 1
ATOM 2403 C CA . ILE A 1 314 ? 142.08740 158.76817 98.22747 1.000 25.91000 314 ILE A CA 1
ATOM 2404 C C . ILE A 1 314 ? 142.97553 159.47552 99.24835 1.000 29.54000 314 ILE A C 1
ATOM 2405 O O . ILE A 1 314 ? 142.95478 159.13117 100.43577 1.000 30.72000 314 ILE A O 1
ATOM 2410 N N . GLU A 1 315 ? 143.73014 160.50411 98.82550 1.000 31.18000 315 GLU A N 1
ATOM 2411 C CA . GLU A 1 315 ? 144.55462 161.22387 99.79888 1.000 29.86000 315 GLU A CA 1
ATOM 2412 C C . GLU A 1 315 ? 143.69329 162.04986 100.74501 1.000 29.90000 315 GLU A C 1
ATOM 2413 O O . GLU A 1 315 ? 144.05335 162.20200 101.91940 1.000 35.67000 315 GLU A O 1
ATOM 2419 N N . ALA A 1 316 ? 142.56525 162.58953 100.25796 1.000 31.18000 316 ALA A N 1
ATOM 2420 C CA . ALA A 1 316 ? 141.66029 163.31817 101.14355 1.000 28.62000 316 ALA A CA 1
ATOM 2421 C C . ALA A 1 316 ? 141.05929 162.39234 102.19689 1.000 30.49000 316 ALA A C 1
ATOM 2422 O O . ALA A 1 316 ? 140.93084 162.77140 103.36631 1.000 33.88000 316 ALA A O 1
ATOM 2424 N N . LEU A 1 317 ? 140.69107 161.17228 101.80014 1.000 28.99000 317 LEU A N 1
ATOM 2425 C CA . LEU A 1 317 ? 140.07583 160.23073 102.73002 1.000 24.38000 317 LEU A CA 1
ATOM 2426 C C . LEU A 1 317 ? 141.09279 159.60952 103.67742 1.000 26.95000 317 LEU A C 1
ATOM 2427 O O . LEU A 1 317 ? 140.76118 159.31935 104.83136 1.000 29.58000 317 LEU A O 1
ATOM 2432 N N . LEU A 1 318 ? 142.32187 159.39279 103.20842 1.000 27.20000 318 LEU A N 1
ATOM 2433 C CA . LEU A 1 318 ? 143.36267 158.82629 104.05625 1.000 25.76000 318 LEU A CA 1
ATOM 2434 C C . LEU A 1 318 ? 143.88519 159.85369 105.04929 1.000 29.84000 318 LEU A C 1
ATOM 2435 O O . LEU A 1 318 ? 144.20963 159.51046 106.19092 1.000 32.84000 318 LEU A O 1
ATOM 2440 N N . ALA A 1 319 ? 143.98337 161.11453 104.63831 1.000 34.28000 319 ALA A N 1
ATOM 2441 C CA . ALA A 1 319 ? 144.50354 162.15463 105.52409 1.000 30.54000 319 ALA A CA 1
ATOM 2442 C C . ALA A 1 319 ? 143.38624 162.82984 106.31566 1.000 31.78000 319 ALA A C 1
ATOM 2443 O O . ALA A 1 319 ? 143.26582 164.05368 106.34118 1.000 34.62000 319 ALA A O 1
ATOM 2445 N N . GLN A 1 320 ? 142.55455 162.02438 106.97290 1.000 31.66000 320 GLN A N 1
ATOM 2446 C CA . GLN A 1 320 ? 141.45153 162.51469 107.78700 1.000 30.11000 320 GLN A CA 1
ATOM 2447 C C . GLN A 1 320 ? 141.67177 162.11612 109.23650 1.000 33.71000 320 GLN A C 1
ATOM 2448 O O . GLN A 1 320 ? 141.86674 160.93330 109.53582 1.000 36.96000 320 GLN A O 1
ATOM 2454 N N . THR A 1 321 ? 141.64128 163.10085 110.13164 1.000 34.18000 321 THR A N 1
ATOM 2455 C CA . THR A 1 321 ? 141.65628 162.80693 111.55899 1.000 33.16000 321 THR A CA 1
ATOM 2456 C C . THR A 1 321 ? 140.26990 162.45300 112.08278 1.000 33.39000 321 THR A C 1
ATOM 2457 O O . THR A 1 321 ? 140.15263 161.74088 113.08509 1.000 37.06000 321 THR A O 1
ATOM 2461 N N . GLU A 1 322 ? 139.22017 162.93166 111.41836 1.000 36.65000 322 GLU A N 1
ATOM 2462 C CA . GLU A 1 322 ? 137.84432 162.73456 111.84953 1.000 34.59000 322 GLU A CA 1
ATOM 2463 C C . GLU A 1 322 ? 136.98943 162.45320 110.62043 1.000 35.72000 322 GLU A C 1
ATOM 2464 O O . GLU A 1 322 ? 137.27789 162.94179 109.52594 1.000 39.84000 322 GLU A O 1
ATOM 2470 N N . ARG A 1 323 ? 135.93815 161.65647 110.80135 1.000 32.31000 323 ARG A N 1
ATOM 2471 C CA . ARG A 1 323 ? 135.03115 161.33023 109.70461 1.000 27.32000 323 ARG A CA 1
ATOM 2472 C C . ARG A 1 323 ? 134.11788 162.52005 109.45362 1.000 32.28000 323 ARG A C 1
ATOM 2473 O O . ARG A 1 323 ? 133.01148 162.60805 109.98322 1.000 36.07000 323 ARG A O 1
ATOM 2481 N N . SER A 1 324 ? 134.58973 163.45150 108.62851 1.000 35.24000 324 SER A N 1
ATOM 2482 C CA . SER A 1 324 ? 133.84113 164.66176 108.34069 1.000 33.17000 324 SER A CA 1
ATOM 2483 C C . SER A 1 324 ? 133.64662 164.91283 106.85294 1.000 33.96000 324 SER A C 1
ATOM 2484 O O . SER A 1 324 ? 133.06988 165.94391 106.48997 1.000 40.21000 324 SER A O 1
ATOM 2487 N N . LEU A 1 325 ? 134.10691 164.01535 105.98579 1.000 27.05000 325 LEU A N 1
ATOM 2488 C CA . LEU A 1 325 ? 133.97167 164.17710 104.54265 1.000 27.12000 325 LEU A CA 1
ATOM 2489 C C . LEU A 1 325 ? 132.81424 163.30758 104.06396 1.000 29.13000 325 LEU A C 1
ATOM 2490 O O . LEU A 1 325 ? 132.89748 162.07589 104.10275 1.000 32.82000 325 LEU A O 1
ATOM 2495 N N . THR A 1 326 ? 131.73763 163.94450 103.61590 1.000 25.82000 326 THR A N 1
ATOM 2496 C CA . THR A 1 326 ? 130.62342 163.20523 103.04990 1.000 25.54000 326 THR A CA 1
ATOM 2497 C C . THR A 1 326 ? 130.87830 162.92723 101.57212 1.000 24.25000 326 THR A C 1
ATOM 2498 O O . THR A 1 326 ? 131.84600 163.41058 100.98139 1.000 26.43000 326 THR A O 1
ATOM 2502 N N . TRP A 1 327 ? 129.98952 162.13247 100.96810 1.000 27.97000 327 TRP A N 1
ATOM 2503 C CA . TRP A 1 327 ? 130.05918 161.93403 99.52366 1.000 28.50000 327 TRP A CA 1
ATOM 2504 C C . TRP A 1 327 ? 129.72839 163.22204 98.77898 1.000 28.75000 327 TRP A C 1
ATOM 2505 O O . TRP A 1 327 ? 130.28638 163.47860 97.70392 1.000 31.24000 327 TRP A O 1
ATOM 2516 N N . SER A 1 328 ? 128.85644 164.05418 99.35851 1.000 33.39000 328 SER A N 1
ATOM 2517 C CA . SER A 1 328 ? 128.61098 165.38882 98.82226 1.000 30.70000 328 SER A CA 1
ATOM 2518 C C . SER A 1 328 ? 129.86447 166.24810 98.91164 1.000 28.50000 328 SER A C 1
ATOM 2519 O O . SER A 1 328 ? 130.15765 167.02369 97.99463 1.000 31.37000 328 SER A O 1
ATOM 2522 N N . ASP A 1 329 ? 130.60934 166.12464 100.01835 1.000 29.62000 329 ASP A N 1
ATOM 2523 C CA . ASP A 1 329 ? 131.87062 166.84633 100.17140 1.000 29.14000 329 ASP A CA 1
ATOM 2524 C C . ASP A 1 329 ? 132.89070 166.39464 99.13524 1.000 32.91000 329 ASP A C 1
ATOM 2525 O O . ASP A 1 329 ? 133.63990 167.21672 98.59713 1.000 33.49000 329 ASP A O 1
ATOM 2530 N N . ILE A 1 330 ? 132.94546 165.08672 98.86407 1.000 30.96000 330 ILE A N 1
ATOM 2531 C CA . ILE A 1 330 ? 133.87588 164.55750 97.86987 1.000 30.55000 330 ILE A CA 1
ATOM 2532 C C . ILE A 1 330 ? 133.50983 165.06257 96.47863 1.000 31.69000 330 ILE A C 1
ATOM 2533 O O . ILE A 1 330 ? 134.38390 165.46313 95.69849 1.000 35.63000 330 ILE A O 1
ATOM 2538 N N . ALA A 1 331 ? 132.21092 165.06965 96.15750 1.000 34.87000 331 ALA A N 1
ATOM 2539 C CA . ALA A 1 331 ? 131.75575 165.55109 94.85584 1.000 33.19000 331 ALA A CA 1
ATOM 2540 C C . ALA A 1 331 ? 132.01232 167.04464 94.68084 1.000 34.31000 331 ALA A C 1
ATOM 2541 O O . ALA A 1 331 ? 132.48120 167.47771 93.62295 1.000 36.96000 331 ALA A O 1
ATOM 2543 N N . LEU A 1 332 ? 131.72418 167.84636 95.70569 1.000 38.96000 332 LEU A N 1
ATOM 2544 C CA . LEU A 1 332 ? 131.74057 169.29517 95.55118 1.000 37.63000 332 LEU A CA 1
ATOM 2545 C C . LEU A 1 332 ? 133.11966 169.90723 95.77163 1.000 39.36000 332 LEU A C 1
ATOM 2546 O O . LEU A 1 332 ? 133.53099 170.78758 95.00975 1.000 41.02000 332 LEU A O 1
ATOM 2551 N N . GLU A 1 333 ? 133.84933 169.45815 96.79268 1.000 39.79000 333 GLU A N 1
ATOM 2552 C CA . GLU A 1 333 ? 135.08301 170.11523 97.20392 1.000 39.57000 333 GLU A CA 1
ATOM 2553 C C . GLU A 1 333 ? 136.34863 169.39945 96.75755 1.000 39.42000 333 GLU A C 1
ATOM 2554 O O . GLU A 1 333 ? 137.36404 170.06175 96.52442 1.000 41.97000 333 GLU A O 1
ATOM 2560 N N . ILE A 1 334 ? 136.32868 168.07787 96.63144 1.000 38.70000 334 ILE A N 1
ATOM 2561 C CA . ILE A 1 334 ? 137.51667 167.32104 96.24994 1.000 34.94000 334 ILE A CA 1
ATOM 2562 C C . ILE A 1 334 ? 137.54405 167.04195 94.75320 1.000 34.00000 334 ILE A C 1
ATOM 2563 O O . ILE A 1 334 ? 138.55081 167.28295 94.08728 1.000 39.32000 334 ILE A O 1
ATOM 2568 N N . LEU A 1 335 ? 136.43808 166.54521 94.20119 1.000 36.09000 335 LEU A N 1
ATOM 2569 C CA . LEU A 1 335 ? 136.34869 166.32395 92.76423 1.000 36.76000 335 LEU A CA 1
ATOM 2570 C C . LEU A 1 335 ? 136.01612 167.58529 91.98392 1.000 39.24000 335 LEU A C 1
ATOM 2571 O O . LEU A 1 335 ? 136.20381 167.58811 90.76143 1.000 39.58000 335 LEU A O 1
ATOM 2576 N N . LYS A 1 336 ? 135.54957 168.63744 92.67139 1.000 42.36000 336 LYS A N 1
ATOM 2577 C CA . LYS A 1 336 ? 135.16983 169.93108 92.08396 1.000 40.50000 336 LYS A CA 1
ATOM 2578 C C . LYS A 1 336 ? 134.13747 169.77263 90.96729 1.000 40.56000 336 LYS A C 1
ATOM 2579 O O . LYS A 1 336 ? 134.18996 170.45143 89.93967 1.000 44.25000 336 LYS A O 1
ATOM 2585 N N . LEU A 1 337 ? 133.19667 168.85303 91.17063 1.000 40.20000 337 LEU A N 1
ATOM 2586 C CA . LEU A 1 337 ? 132.13198 168.63877 90.20712 1.000 39.53000 337 LEU A CA 1
ATOM 2587 C C . LEU A 1 337 ? 131.14781 169.80815 90.23855 1.000 42.17000 337 LEU A C 1
ATOM 2588 O O . LEU A 1 337 ? 130.96967 170.44370 91.28160 1.000 43.91000 337 LEU A O 1
ATOM 2593 N N . PRO A 1 338 ? 130.54732 170.15021 89.08964 1.000 47.47000 338 PRO A N 1
ATOM 2594 C CA . PRO A 1 338 ? 129.55247 171.23959 89.07098 1.000 46.08000 338 PRO A CA 1
ATOM 2595 C C . PRO A 1 338 ? 128.32538 170.97382 89.92852 1.000 46.67000 338 PRO A C 1
ATOM 2596 O O . PRO A 1 338 ? 127.75546 171.91963 90.48648 1.000 48.14000 338 PRO A O 1
ATOM 2600 N N . ASN A 1 339 ? 127.90495 169.71762 90.05756 1.000 45.74000 339 ASN A N 1
ATOM 2601 C CA . ASN A 1 339 ? 126.70813 169.37325 90.80712 1.000 45.18000 339 ASN A CA 1
ATOM 2602 C C . ASN A 1 339 ? 127.02917 168.30615 91.84215 1.000 46.87000 339 ASN A C 1
ATOM 2603 O O . ASN A 1 339 ? 128.00244 167.55784 91.71893 1.000 49.55000 339 ASN A O 1
ATOM 2608 N N . GLU A 1 340 ? 126.19700 168.27387 92.88573 1.000 44.98000 340 GLU A N 1
ATOM 2609 C CA . GLU A 1 340 ? 126.29590 167.23356 93.90354 1.000 44.26000 340 GLU A CA 1
ATOM 2610 C C . GLU A 1 340 ? 125.99500 165.85726 93.31949 1.000 44.21000 340 GLU A C 1
ATOM 2611 O O . GLU A 1 340 ? 126.65230 164.86974 93.66601 1.000 43.62000 340 GLU A O 1
ATOM 2617 N N . SER A 1 341 ? 125.02026 165.77946 92.41356 1.000 43.64000 341 SER A N 1
ATOM 2618 C CA . SER A 1 341 ? 124.59537 164.52391 91.80483 1.000 40.06000 341 SER A CA 1
ATOM 2619 C C . SER A 1 341 ? 125.44804 164.10625 90.61225 1.000 41.84000 341 SER A C 1
ATOM 2620 O O . SER A 1 341 ? 125.15246 163.07631 89.99681 1.000 43.96000 341 SER A O 1
ATOM 2623 N N . ASP A 1 342 ? 126.48521 164.87205 90.26411 1.000 40.62000 342 ASP A N 1
ATOM 2624 C CA . ASP A 1 342 ? 127.40592 164.45231 89.21246 1.000 39.56000 342 ASP A CA 1
ATOM 2625 C C . ASP A 1 342 ? 128.25468 163.25685 89.62436 1.000 40.23000 342 ASP A C 1
ATOM 2626 O O . ASP A 1 342 ? 128.73849 162.52664 88.75399 1.000 42.20000 342 ASP A O 1
ATOM 2631 N N . LEU A 1 343 ? 128.45121 163.04735 90.92178 1.000 32.40000 343 LEU A N 1
ATOM 2632 C CA . LEU A 1 343 ? 129.08335 161.83852 91.43528 1.000 32.91000 343 LEU A CA 1
ATOM 2633 C C . LEU A 1 343 ? 128.01589 160.76237 91.58114 1.000 31.46000 343 LEU A C 1
ATOM 2634 O O . LEU A 1 343 ? 127.17307 160.83103 92.47940 1.000 35.08000 343 LEU A O 1
ATOM 2639 N N . THR A 1 344 ? 128.03851 159.77842 90.69325 1.000 29.16000 344 THR A N 1
ATOM 2640 C CA . THR A 1 344 ? 127.13443 158.64859 90.78253 1.000 28.79000 344 THR A CA 1
ATOM 2641 C C . THR A 1 344 ? 127.88627 157.42973 91.31488 1.000 27.44000 344 THR A C 1
ATOM 2642 O O . THR A 1 344 ? 129.10262 157.46793 91.54872 1.000 32.24000 344 THR A O 1
ATOM 2646 N N . SER A 1 345 ? 127.12508 156.34474 91.51568 1.000 21.27000 345 SER A N 1
ATOM 2647 C CA . SER A 1 345 ? 127.59802 155.07913 92.08937 1.000 18.92000 345 SER A CA 1
ATOM 2648 C C . SER A 1 345 ? 128.14003 155.27522 93.50411 1.000 22.22000 345 SER A C 1
ATOM 2649 O O . SER A 1 345 ? 129.14705 154.68153 93.89485 1.000 29.67000 345 SER A O 1
ATOM 2652 N N . VAL A 1 346 ? 127.46060 156.11240 94.27518 1.000 18.98000 346 VAL A N 1
ATOM 2653 C CA . VAL A 1 346 ? 127.77618 156.26466 95.69944 1.000 17.93000 346 VAL A CA 1
ATOM 2654 C C . VAL A 1 346 ? 127.27833 155.03400 96.45180 1.000 20.17000 346 VAL A C 1
ATOM 2655 O O . VAL A 1 346 ? 126.09892 154.66452 96.31387 1.000 19.65000 346 VAL A O 1
ATOM 2659 N N . PRO A 1 347 ? 128.13339 154.35411 97.26312 1.000 19.98000 347 PRO A N 1
ATOM 2660 C CA . PRO A 1 347 ? 127.76963 153.07087 97.88014 1.000 17.46000 347 PRO A CA 1
ATOM 2661 C C . PRO A 1 347 ? 126.83458 153.16791 99.08795 1.000 11.65000 347 PRO A C 1
ATOM 2662 O O . PRO A 1 347 ? 127.08322 152.57384 100.13764 1.000 23.32000 347 PRO A O 1
ATOM 2666 N N . GLU A 1 348 ? 125.75201 153.93105 98.94313 1.000 18.30000 348 GLU A N 1
ATOM 2667 C CA . GLU A 1 348 ? 124.78339 154.12846 100.01118 1.000 20.86000 348 GLU A CA 1
ATOM 2668 C C . GLU A 1 348 ? 123.37267 153.94707 99.47005 1.000 20.56000 348 GLU A C 1
ATOM 2669 O O . GLU A 1 348 ? 123.08856 154.26138 98.31141 1.000 25.50000 348 GLU A O 1
ATOM 2675 N N . GLU A 1 349 ? 122.48967 153.43948 100.32678 1.000 25.70000 349 GLU A N 1
ATOM 2676 C CA . GLU A 1 349 ? 121.06540 153.39726 100.01779 1.000 26.09000 349 GLU A CA 1
ATOM 2677 C C . GLU A 1 349 ? 120.48153 154.79686 100.15724 1.000 30.72000 349 GLU A C 1
ATOM 2678 O O . GLU A 1 349 ? 120.56216 155.40336 101.23039 1.000 32.05000 349 GLU A O 1
ATOM 2684 N N . ASP A 1 350 ? 119.89919 155.31407 99.07850 1.000 35.07000 350 ASP A N 1
ATOM 2685 C CA . ASP A 1 350 ? 119.45547 156.69941 99.07795 1.000 36.91000 350 ASP A CA 1
ATOM 2686 C C . ASP A 1 350 ? 118.13029 156.88791 99.81183 1.000 39.09000 350 ASP A C 1
ATOM 2687 O O . ASP A 1 350 ? 117.31830 155.96697 99.93772 1.000 39.01000 350 ASP A O 1
ATOM 2692 N N . GLY A 1 351 ? 117.94052 158.09892 100.32547 1.000 40.26000 351 GLY A N 1
ATOM 2693 C CA . GLY A 1 351 ? 116.71861 158.47618 100.98906 1.000 38.89000 351 GLY A CA 1
ATOM 2694 C C . GLY A 1 351 ? 116.30308 159.88325 100.61400 1.000 41.03000 351 GLY A C 1
ATOM 2695 O O . GLY A 1 351 ? 116.80529 160.46303 99.64500 1.000 41.58000 351 GLY A O 1
ATOM 2696 N N . PRO A 1 352 ? 115.35380 160.44761 101.36110 1.000 45.40000 352 PRO A N 1
ATOM 2697 C CA . PRO A 1 352 ? 114.89876 161.81373 101.07562 1.000 42.19000 352 PRO A CA 1
ATOM 2698 C C . PRO A 1 352 ? 115.97440 162.84747 101.37609 1.000 43.24000 352 PRO A C 1
ATOM 2699 O O . PRO A 1 352 ? 116.78112 162.67978 102.29521 1.000 41.84000 352 PRO A O 1
ATOM 2703 N N . SER A 1 353 ? 115.96257 163.92497 100.57485 1.000 44.64000 353 SER A N 1
ATOM 2704 C CA . SER A 1 353 ? 116.87340 165.07522 100.69967 1.000 43.50000 353 SER A CA 1
ATOM 2705 C C . SER A 1 353 ? 118.34536 164.66682 100.62131 1.000 43.82000 353 SER A C 1
ATOM 2706 O O . SER A 1 353 ? 119.18771 165.20045 101.34903 1.000 43.25000 353 SER A O 1
ATOM 2709 N N . SER A 1 354 ? 118.63843 163.71377 99.72539 1.000 42.26000 354 SER A N 1
ATOM 2710 C CA . SER A 1 354 ? 119.98687 163.21557 99.41611 1.000 41.41000 354 SER A CA 1
ATOM 2711 C C . SER A 1 354 ? 120.68498 162.65736 100.66045 1.000 39.32000 354 SER A C 1
ATOM 2712 O O . SER A 1 354 ? 121.75226 163.12349 101.08230 1.000 41.53000 354 SER A O 1
ATOM 2715 N N . LEU A 1 355 ? 120.06741 161.61226 101.22265 1.000 35.53000 355 LEU A N 1
ATOM 2716 C CA . LEU A 1 355 ? 120.64862 160.93767 102.37766 1.000 33.34000 355 LEU A CA 1
ATOM 2717 C C . LEU A 1 355 ? 121.94719 160.23632 102.00690 1.000 32.17000 355 LEU A C 1
ATOM 2718 O O . LEU A 1 355 ? 122.92478 160.30047 102.76486 1.000 33.37000 355 LEU A O 1
ATOM 2723 N N . ALA A 1 356 ? 121.98148 159.60906 100.82186 1.000 31.58000 356 ALA A N 1
ATOM 2724 C CA . ALA A 1 356 ? 123.16042 158.87169 100.37265 1.000 29.71000 356 ALA A CA 1
ATOM 2725 C C . ALA A 1 356 ? 124.34247 159.80726 100.19177 1.000 30.72000 356 ALA A C 1
ATOM 2726 O O . ALA A 1 356 ? 125.48677 159.45013 100.49498 1.000 32.89000 356 ALA A O 1
ATOM 2728 N N . TYR A 1 357 ? 124.07778 161.01334 99.69872 1.000 31.84000 357 TYR A N 1
ATOM 2729 C CA . TYR A 1 357 ? 125.12556 162.00312 99.54917 1.000 30.60000 357 TYR A CA 1
ATOM 2730 C C . TYR A 1 357 ? 125.48107 162.65037 100.87826 1.000 29.78000 357 TYR A C 1
ATOM 2731 O O . TYR A 1 357 ? 126.58762 163.18149 101.01628 1.000 32.47000 357 TYR A O 1
ATOM 2740 N N . SER A 1 358 ? 124.58001 162.60805 101.86414 1.000 28.21000 358 SER A N 1
ATOM 2741 C CA . SER A 1 358 ? 124.95388 163.10780 103.17989 1.000 28.62000 358 SER A CA 1
ATOM 2742 C C . SER A 1 358 ? 125.68100 162.06989 104.02709 1.000 27.95000 358 SER A C 1
ATOM 2743 O O . SER A 1 358 ? 126.20034 162.42888 105.08935 1.000 30.03000 358 SER A O 1
ATOM 2746 N N . GLN A 1 359 ? 125.73054 160.80582 103.60174 1.000 24.97000 359 GLN A N 1
ATOM 2747 C CA . GLN A 1 359 ? 126.49076 159.82904 104.37319 1.000 25.25000 359 GLN A CA 1
ATOM 2748 C C . GLN A 1 359 ? 127.99265 160.04189 104.21230 1.000 23.56000 359 GLN A C 1
ATOM 2749 O O . GLN A 1 359 ? 128.47116 160.65397 103.25549 1.000 26.89000 359 GLN A O 1
ATOM 2755 N N . PHE A 1 360 ? 128.73334 159.50655 105.17534 1.000 24.25000 360 PHE A N 1
ATOM 2756 C CA . PHE A 1 360 ? 130.16452 159.72913 105.29176 1.000 24.54000 360 PHE A CA 1
ATOM 2757 C C . PHE A 1 360 ? 130.96978 158.69015 104.52081 1.000 26.25000 360 PHE A C 1
ATOM 2758 O O . PHE A 1 360 ? 130.66560 157.49442 104.55548 1.000 29.06000 360 PHE A O 1
ATOM 2766 N N . ALA A 1 361 ? 132.00229 159.16141 103.82571 1.000 24.92000 361 ALA A N 1
ATOM 2767 C CA . ALA A 1 361 ? 132.96474 158.28867 103.17650 1.000 21.08000 361 ALA A CA 1
ATOM 2768 C C . ALA A 1 361 ? 133.87570 157.61473 104.21625 1.000 23.19000 361 ALA A C 1
ATOM 2769 O O . ALA A 1 361 ? 134.01635 158.11451 105.33466 1.000 26.26000 361 ALA A O 1
ATOM 2771 N N . PRO A 1 362 ? 134.48125 156.46431 103.88406 1.000 25.77000 362 PRO A N 1
ATOM 2772 C CA . PRO A 1 362 ? 135.36772 155.78647 104.84583 1.000 23.65000 362 PRO A CA 1
ATOM 2773 C C . PRO A 1 362 ? 136.65057 156.55992 105.12430 1.000 23.76000 362 PRO A C 1
ATOM 2774 O O . PRO A 1 362 ? 137.09698 157.38583 104.32676 1.000 28.15000 362 PRO A O 1
ATOM 2778 N N . PHE A 1 363 ? 137.24764 156.28142 106.28778 1.000 22.79000 363 PHE A N 1
ATOM 2779 C CA . PHE A 1 363 ? 138.49262 156.93543 106.67141 1.000 24.46000 363 PHE A CA 1
ATOM 2780 C C . PHE A 1 363 ? 139.39257 155.85781 107.26845 1.000 24.10000 363 PHE A C 1
ATOM 2781 O O . PHE A 1 363 ? 139.01305 154.68537 107.34470 1.000 23.57000 363 PHE A O 1
ATOM 2789 N N . ASP A 1 364 ? 140.58803 156.24504 107.70815 1.000 24.63000 364 ASP A N 1
ATOM 2790 C CA . ASP A 1 364 ? 141.48343 155.32276 108.40995 1.000 25.52000 364 ASP A CA 1
ATOM 2791 C C . ASP A 1 364 ? 141.12722 155.36971 109.89346 1.000 23.75000 364 ASP A C 1
ATOM 2792 O O . ASP A 1 364 ? 141.56058 156.26844 110.62460 1.000 28.32000 364 ASP A O 1
ATOM 2797 N N . GLU A 1 365 ? 140.37495 154.35899 110.34776 1.000 24.88000 365 GLU A N 1
ATOM 2798 C CA . GLU A 1 365 ? 139.89457 154.35115 111.72679 1.000 25.01000 365 GLU A CA 1
ATOM 2799 C C . GLU A 1 365 ? 141.01533 154.08423 112.71623 1.000 26.32000 365 GLU A C 1
ATOM 2800 O O . GLU A 1 365 ? 141.06568 154.71165 113.77972 1.000 30.52000 365 GLU A O 1
ATOM 2806 N N . THR A 1 366 ? 141.91918 153.16257 112.38409 1.000 23.57000 366 THR A N 1
ATOM 2807 C CA . THR A 1 366 ? 143.01828 152.83909 113.28725 1.000 27.02000 366 THR A CA 1
ATOM 2808 C C . THR A 1 366 ? 143.96523 154.01533 113.44931 1.000 28.81000 366 THR A C 1
ATOM 2809 O O . THR A 1 366 ? 144.36561 154.33779 114.57083 1.000 33.18000 366 THR A O 1
ATOM 2813 N N . SER A 1 367 ? 144.31423 154.67559 112.34071 1.000 29.02000 367 SER A N 1
ATOM 2814 C CA . SER A 1 367 ? 145.20794 155.82520 112.41175 1.000 28.88000 367 SER A CA 1
ATOM 2815 C C . SER A 1 367 ? 144.54646 156.98538 113.13901 1.000 30.26000 367 SER A C 1
ATOM 2816 O O . SER A 1 367 ? 145.20797 157.68554 113.91368 1.000 34.40000 367 SER A O 1
ATOM 2819 N N . ALA A 1 368 ? 143.23966 157.18790 112.92032 1.000 30.57000 368 ALA A N 1
ATOM 2820 C CA . ALA A 1 368 ? 142.53358 158.25544 113.62363 1.000 30.05000 368 ALA A CA 1
ATOM 2821 C C . ALA A 1 368 ? 142.47863 157.99791 115.12835 1.000 31.42000 368 ALA A C 1
ATOM 2822 O O . ALA A 1 368 ? 142.73883 158.90620 115.92704 1.000 35.38000 368 ALA A O 1
ATOM 2824 N N . ARG A 1 369 ? 142.19137 156.75353 115.53302 1.000 33.17000 369 ARG A N 1
ATOM 2825 C CA . ARG A 1 369 ? 142.12105 156.43253 116.95724 1.000 33.92000 369 ARG A CA 1
ATOM 2826 C C . ARG A 1 369 ? 143.49429 156.46215 117.61595 1.000 35.81000 369 ARG A C 1
ATOM 2827 O O . ARG A 1 369 ? 143.61862 156.87890 118.77249 1.000 35.97000 369 ARG A O 1
ATOM 2835 N N . ILE A 1 370 ? 144.53319 156.01830 116.90302 1.000 32.78000 370 ILE A N 1
ATOM 2836 C CA . ILE A 1 370 ? 145.88658 156.06534 117.44741 1.000 33.58000 370 ILE A CA 1
ATOM 2837 C C . ILE A 1 370 ? 146.36073 157.50972 117.57945 1.000 36.95000 370 ILE A C 1
ATOM 2838 O O . ILE A 1 370 ? 147.01731 157.86538 118.56468 1.000 37.84000 370 ILE A O 1
ATOM 2843 N N . ALA A 1 371 ? 145.99461 158.37586 116.62446 1.000 34.78000 371 ALA A N 1
ATOM 2844 C CA . ALA A 1 371 ? 146.31679 159.79565 116.75080 1.000 34.12000 371 ALA A CA 1
ATOM 2845 C C . ALA A 1 371 ? 145.58866 160.43139 117.93163 1.000 36.83000 371 ALA A C 1
ATOM 2846 O O . ALA A 1 371 ? 146.17780 161.23472 118.66718 1.000 41.35000 371 ALA A O 1
ATOM 2848 N N . GLU A 1 372 ? 144.30960 160.07963 118.13093 1.000 41.22000 372 GLU A N 1
ATOM 2849 C CA . GLU A 1 372 ? 143.56741 160.59659 119.28110 1.000 42.59000 372 GLU A CA 1
ATOM 2850 C C . GLU A 1 372 ? 144.15932 160.10476 120.59654 1.000 43.81000 372 GLU A C 1
ATOM 2851 O O . GLU A 1 372 ? 144.24470 160.86346 121.56638 1.000 44.75000 372 GLU A O 1
ATOM 2857 N N . PHE A 1 373 ? 144.59818 158.84574 120.63888 1.000 41.15000 373 PHE A N 1
ATOM 2858 C CA . PHE A 1 373 ? 145.13342 158.28387 121.87428 1.000 42.29000 373 PHE A CA 1
ATOM 2859 C C . PHE A 1 373 ? 146.53330 158.82197 122.15440 1.000 44.02000 373 PHE A C 1
ATOM 2860 O O . PHE A 1 373 ? 146.91100 158.99053 123.32048 1.000 44.24000 373 PHE A O 1
ATOM 2868 N N . ILE A 1 374 ? 147.28787 159.14249 121.10045 1.000 42.43000 374 ILE A N 1
ATOM 2869 C CA . ILE A 1 374 ? 148.58709 159.78490 121.25726 1.000 41.52000 374 ILE A CA 1
ATOM 2870 C C . ILE A 1 374 ? 148.41188 161.20833 121.77120 1.000 43.02000 374 ILE A C 1
ATOM 2871 O O . ILE A 1 374 ? 149.11905 161.63854 122.68882 1.000 44.05000 374 ILE A O 1
ATOM 2876 N N . ALA A 1 375 ? 147.43090 161.93920 121.22871 1.000 42.66000 375 ALA A N 1
ATOM 2877 C CA . ALA A 1 375 ? 147.18751 163.31413 121.65594 1.000 42.20000 375 ALA A CA 1
ATOM 2878 C C . ALA A 1 375 ? 146.59415 163.37497 123.05890 1.000 44.09000 375 ALA A C 1
ATOM 2879 O O . ALA A 1 375 ? 146.83251 164.34112 123.79104 1.000 46.36000 375 ALA A O 1
ATOM 2881 N N . LYS A 1 376 ? 145.80118 162.37450 123.43806 1.000 50.17000 376 LYS A N 1
ATOM 2882 C CA . LYS A 1 376 ? 145.16310 162.34438 124.74570 1.000 49.69000 376 LYS A CA 1
ATOM 2883 C C . LYS A 1 376 ? 146.07910 161.77699 125.82787 1.000 50.59000 376 LYS A C 1
ATOM 2884 O O . LYS A 1 376 ? 145.90890 162.10930 127.00666 1.000 51.84000 376 LYS A O 1
ATOM 2890 N N . ASN A 1 377 ? 147.08582 160.98924 125.45531 1.000 49.83000 377 ASN A N 1
ATOM 2891 C CA . ASN A 1 377 ? 147.99182 160.35765 126.41128 1.000 49.87000 377 ASN A CA 1
ATOM 2892 C C . ASN A 1 377 ? 149.44333 160.70155 126.09496 1.000 52.30000 377 ASN A C 1
ATOM 2893 O O . ASN A 1 377 ? 150.29764 159.82122 125.98301 1.000 51.51000 377 ASN A O 1
ATOM 2898 N N . ARG A 1 378 ? 149.72425 162.00019 125.91100 1.000 55.68000 378 ARG A N 1
ATOM 2899 C CA . ARG A 1 378 ? 151.05937 162.45012 125.50957 1.000 55.97000 378 ARG A CA 1
ATOM 2900 C C . ARG A 1 378 ? 152.10118 162.15935 126.58397 1.000 56.61000 378 ARG A C 1
ATOM 2901 O O . ARG A 1 378 ? 153.24015 161.79660 126.26721 1.000 55.87000 378 ARG A O 1
ATOM 2909 N N . ARG A 1 379 ? 151.73761 162.34152 127.85622 1.000 59.50000 379 ARG A N 1
ATOM 2910 C CA . ARG A 1 379 ? 152.68688 162.11914 128.94120 1.000 59.07000 379 ARG A CA 1
ATOM 2911 C C . ARG A 1 379 ? 152.98257 160.63746 129.12522 1.000 59.24000 379 ARG A C 1
ATOM 2912 O O . ARG A 1 379 ? 154.09093 160.27312 129.53252 1.000 59.41000 379 ARG A O 1
ATOM 2920 N N . LYS A 1 380 ? 152.00487 159.77532 128.83621 1.000 53.84000 380 LYS A N 1
ATOM 2921 C CA . LYS A 1 380 ? 152.19839 158.34132 129.01544 1.000 53.18000 380 LYS A CA 1
ATOM 2922 C C . LYS A 1 380 ? 153.13197 157.75787 127.95972 1.000 54.15000 380 LYS A C 1
ATOM 2923 O O . LYS A 1 380 ? 154.01115 156.95500 128.29003 1.000 52.99000 380 LYS A O 1
ATOM 2929 N N . ILE A 1 381 ? 152.98075 158.15576 126.69656 1.000 51.32000 381 ILE A N 1
ATOM 2930 C CA . ILE A 1 381 ? 153.78460 157.57145 125.61813 1.000 50.68000 381 ILE A CA 1
ATOM 2931 C C . ILE A 1 381 ? 154.53406 158.60909 124.77250 1.000 52.45000 381 ILE A C 1
ATOM 2932 O O . ILE A 1 381 ? 154.25021 158.77955 123.57322 1.000 54.97000 381 ILE A O 1
ATOM 2937 N N . PRO A 1 382 ? 155.60569 159.21805 125.29702 1.000 51.74000 382 PRO A N 1
ATOM 2938 C CA . PRO A 1 382 ? 156.44712 160.03743 124.40768 1.000 50.77000 382 PRO A CA 1
ATOM 2939 C C . PRO A 1 382 ? 157.28857 159.20553 123.45717 1.000 50.63000 382 PRO A C 1
ATOM 2940 O O . PRO A 1 382 ? 157.46906 159.60240 122.29672 1.000 49.56000 382 PRO A O 1
ATOM 2944 N N . THR A 1 383 ? 157.79011 158.05076 123.91602 1.000 47.92000 383 THR A N 1
ATOM 2945 C CA . THR A 1 383 ? 158.60085 157.18478 123.06606 1.000 48.08000 383 THR A CA 1
ATOM 2946 C C . THR A 1 383 ? 157.78028 156.62321 121.91396 1.000 49.50000 383 THR A C 1
ATOM 2947 O O . THR A 1 383 ? 158.23431 156.62454 120.76405 1.000 49.82000 383 THR A O 1
ATOM 2951 N N . PHE A 1 384 ? 156.55275 156.17385 122.19722 1.000 49.51000 384 PHE A N 1
ATOM 2952 C CA . PHE A 1 384 ? 155.70833 155.66380 121.12531 1.000 48.36000 384 PHE A CA 1
ATOM 2953 C C . PHE A 1 384 ? 155.19509 156.78574 120.23644 1.000 46.63000 384 PHE A C 1
ATOM 2954 O O . PHE A 1 384 ? 155.00144 156.56218 119.03920 1.000 48.24000 384 PHE A O 1
ATOM 2962 N N . ALA A 1 385 ? 154.93662 157.97652 120.79634 1.000 42.37000 385 ALA A N 1
ATOM 2963 C CA . ALA A 1 385 ? 154.50282 159.09463 119.96121 1.000 46.79000 385 ALA A CA 1
ATOM 2964 C C . ALA A 1 385 ? 155.59014 159.47920 118.96298 1.000 48.09000 385 ALA A C 1
ATOM 2965 O O . ALA A 1 385 ? 155.31257 159.68290 117.77063 1.000 47.97000 385 ALA A O 1
ATOM 2967 N N . GLN A 1 386 ? 156.84457 159.52116 119.42571 1.000 52.79000 386 GLN A N 1
ATOM 2968 C CA . GLN A 1 386 ? 157.96423 159.79423 118.53178 1.000 52.05000 386 GLN A CA 1
ATOM 2969 C C . GLN A 1 386 ? 158.17620 158.66082 117.53195 1.000 51.48000 386 GLN A C 1
ATOM 2970 O O . GLN A 1 386 ? 158.46681 158.92013 116.35959 1.000 53.01000 386 GLN A O 1
ATOM 2976 N N . TRP A 1 387 ? 158.03694 157.40278 117.97644 1.000 50.57000 387 TRP A N 1
ATOM 2977 C CA . TRP A 1 387 ? 158.17519 156.25791 117.07575 1.000 50.32000 387 TRP A CA 1
ATOM 2978 C C . TRP A 1 387 ? 157.10472 156.26291 115.98987 1.000 51.53000 387 TRP A C 1
ATOM 2979 O O . TRP A 1 387 ? 157.38629 155.95109 114.82579 1.000 51.45000 387 TRP A O 1
ATOM 2990 N N . TRP A 1 388 ? 155.86970 156.61294 116.35802 1.000 45.61000 388 TRP A N 1
ATOM 2991 C CA . TRP A 1 388 ? 154.77290 156.67255 115.40295 1.000 45.95000 388 TRP A CA 1
ATOM 2992 C C . TRP A 1 388 ? 154.95509 157.82291 114.42562 1.000 46.08000 388 TRP A C 1
ATOM 2993 O O . TRP A 1 388 ? 154.57567 157.70304 113.25534 1.000 45.34000 388 TRP A O 1
ATOM 3004 N N . GLN A 1 389 ? 155.52352 158.94398 114.88159 1.000 49.42000 389 GLN A N 1
ATOM 3005 C CA . GLN A 1 389 ? 155.79522 160.03493 113.95028 1.000 50.04000 389 GLN A CA 1
ATOM 3006 C C . GLN A 1 389 ? 156.94760 159.69626 113.00694 1.000 49.23000 389 GLN A C 1
ATOM 3007 O O . GLN A 1 389 ? 156.92165 160.07651 111.83034 1.000 48.04000 389 GLN A O 1
ATOM 3013 N N . GLU A 1 390 ? 157.96641 158.98416 113.49932 1.000 53.00000 390 GLU A N 1
ATOM 3014 C CA . GLU A 1 390 ? 159.12930 158.68835 112.66442 1.000 53.70000 390 GLU A CA 1
ATOM 3015 C C . GLU A 1 390 ? 158.82780 157.60319 111.63818 1.000 53.96000 390 GLU A C 1
ATOM 3016 O O . GLU A 1 390 ? 159.14555 157.74853 110.45236 1.000 54.15000 390 GLU A O 1
ATOM 3022 N N . GLN A 1 391 ? 158.22229 156.50667 112.08099 1.000 53.42000 391 GLN A N 1
ATOM 3023 C CA . GLN A 1 391 ? 158.14283 155.29282 111.28382 1.000 52.93000 391 GLN A CA 1
ATOM 3024 C C . GLN A 1 391 ? 157.10847 155.39898 110.16620 1.000 53.90000 391 GLN A C 1
ATOM 3025 O O . GLN A 1 391 ? 156.11281 156.11994 110.27438 1.000 54.40000 391 GLN A O 1
ATOM 3031 N N . ASP A 1 392 ? 157.36050 154.66489 109.07831 1.000 51.41000 392 ASP A N 1
ATOM 3032 C CA . ASP A 1 392 ? 156.51071 154.71982 107.89756 1.000 53.23000 392 ASP A CA 1
ATOM 3033 C C . ASP A 1 392 ? 155.32610 153.75709 108.01390 1.000 52.89000 392 ASP A C 1
ATOM 3034 O O . ASP A 1 392 ? 155.10497 153.11644 109.04725 1.000 52.44000 392 ASP A O 1
ATOM 3039 N N . ARG A 1 393 ? 154.59528 153.60250 106.90221 1.000 48.82000 393 ARG A N 1
ATOM 3040 C CA . ARG A 1 393 ? 153.33524 152.86402 106.90617 1.000 47.14000 393 ARG A CA 1
ATOM 3041 C C . ARG A 1 393 ? 153.52132 151.36157 107.08457 1.000 49.30000 393 ARG A C 1
ATOM 3042 O O . ARG A 1 393 ? 152.67260 150.71787 107.70487 1.000 48.98000 393 ARG A O 1
ATOM 3050 N N . THR A 1 394 ? 154.63375 150.79525 106.60902 1.000 46.79000 394 THR A N 1
ATOM 3051 C CA . THR A 1 394 ? 154.82573 149.34687 106.69999 1.000 45.77000 394 THR A CA 1
ATOM 3052 C C . THR A 1 394 ? 155.09992 148.90597 108.13722 1.000 46.63000 394 THR A C 1
ATOM 3053 O O . THR A 1 394 ? 154.49300 147.94880 108.63653 1.000 47.67000 394 THR A O 1
ATOM 3057 N N . SER A 1 395 ? 155.99532 149.61129 108.82854 1.000 45.86000 395 SER A N 1
ATOM 3058 C CA . SER A 1 395 ? 156.26336 149.30266 110.22859 1.000 46.06000 395 SER A CA 1
ATOM 3059 C C . SER A 1 395 ? 155.10686 149.72131 111.13127 1.000 45.19000 395 SER A C 1
ATOM 3060 O O . SER A 1 395 ? 154.85505 149.05824 112.15320 1.000 45.54000 395 SER A O 1
ATOM 3063 N N . ARG A 1 396 ? 154.40786 150.81491 110.77771 1.000 40.67000 396 ARG A N 1
ATOM 3064 C CA . ARG A 1 396 ? 153.16343 151.16257 111.46352 1.000 40.83000 396 ARG A CA 1
ATOM 3065 C C . ARG A 1 396 ? 152.15542 150.02555 111.36463 1.000 41.84000 396 ARG A C 1
ATOM 3066 O O . ARG A 1 396 ? 151.51997 149.66153 112.36126 1.000 43.44000 396 ARG A O 1
ATOM 3074 N N . SER A 1 397 ? 152.02947 149.43514 110.17100 1.000 36.22000 397 SER A N 1
ATOM 3075 C CA . SER A 1 397 ? 151.12527 148.31517 109.95224 1.000 32.89000 397 SER A CA 1
ATOM 3076 C C . SER A 1 397 ? 151.56434 147.09140 110.74359 1.000 35.33000 397 SER A C 1
ATOM 3077 O O . SER A 1 397 ? 150.71992 146.34661 111.24749 1.000 36.30000 397 SER A O 1
ATOM 3080 N N . ASP A 1 398 ? 152.88007 146.85284 110.82995 1.000 34.72000 398 ASP A N 1
ATOM 3081 C CA . ASP A 1 398 ? 153.38501 145.71598 111.60138 1.000 36.38000 398 ASP A CA 1
ATOM 3082 C C . ASP A 1 398 ? 153.03800 145.84474 113.08435 1.000 36.66000 398 ASP A C 1
ATOM 3083 O O . ASP A 1 398 ? 152.57550 144.87735 113.70924 1.000 35.06000 398 ASP A O 1
ATOM 3088 N N . LEU A 1 399 ? 153.21332 147.04400 113.65553 1.000 34.37000 399 LEU A N 1
ATOM 3089 C CA . LEU A 1 399 ? 152.90129 147.22416 115.07487 1.000 36.03000 399 LEU A CA 1
ATOM 3090 C C . LEU A 1 399 ? 151.39201 147.17673 115.30774 1.000 36.61000 399 LEU A C 1
ATOM 3091 O O . LEU A 1 399 ? 150.93224 146.64389 116.32887 1.000 35.72000 399 LEU A O 1
ATOM 3096 N N . VAL A 1 400 ? 150.61277 147.74058 114.37668 1.000 33.54000 400 VAL A N 1
ATOM 3097 C CA . VAL A 1 400 ? 149.15522 147.70761 114.47899 1.000 31.84000 400 VAL A CA 1
ATOM 3098 C C . VAL A 1 400 ? 148.65015 146.27128 114.38978 1.000 30.78000 400 VAL A C 1
ATOM 3099 O O . VAL A 1 400 ? 147.73673 145.87333 115.12333 1.000 34.22000 400 VAL A O 1
ATOM 3103 N N . ALA A 1 401 ? 149.27165 145.46025 113.52834 1.000 28.38000 401 ALA A N 1
ATOM 3104 C CA . ALA A 1 401 ? 148.88986 144.05934 113.40028 1.000 32.01000 401 ALA A CA 1
ATOM 3105 C C . ALA A 1 401 ? 149.23118 143.28224 114.66336 1.000 32.69000 401 ALA A C 1
ATOM 3106 O O . ALA A 1 401 ? 148.47448 142.39096 115.06666 1.000 33.37000 401 ALA A O 1
ATOM 3108 N N . ALA A 1 402 ? 150.37353 143.59777 115.29070 1.000 35.63000 402 ALA A N 1
ATOM 3109 C CA . ALA A 1 402 ? 150.71101 142.96487 116.56535 1.000 35.46000 402 ALA A CA 1
ATOM 3110 C C . ALA A 1 402 ? 149.69472 143.31778 117.65207 1.000 35.25000 402 ALA A C 1
ATOM 3111 O O . ALA A 1 402 ? 149.24498 142.43723 118.40143 1.000 37.05000 402 ALA A O 1
ATOM 3113 N N . LEU A 1 403 ? 149.30721 144.59874 117.73954 1.000 33.97000 403 LEU A N 1
ATOM 3114 C CA . LEU A 1 403 ? 148.29691 145.00217 118.72000 1.000 35.80000 403 LEU A CA 1
ATOM 3115 C C . LEU A 1 403 ? 146.92333 144.42170 118.41128 1.000 34.74000 403 LEU A C 1
ATOM 3116 O O . LEU A 1 403 ? 146.11924 144.22002 119.32707 1.000 39.20000 403 LEU A O 1
ATOM 3121 N N . ALA A 1 404 ? 146.62406 144.18249 117.13581 1.000 40.28000 404 ALA A N 1
ATO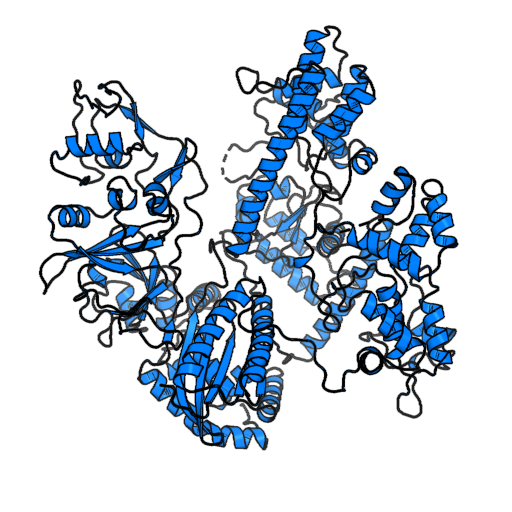M 3122 C CA . ALA A 1 404 ? 145.34520 143.58332 116.78182 1.000 38.62000 404 ALA A CA 1
ATOM 3123 C C . ALA A 1 404 ? 145.33952 142.10205 117.12171 1.000 40.85000 404 ALA A C 1
ATOM 3124 O O . ALA A 1 404 ? 144.31386 141.55826 117.54700 1.000 44.79000 404 ALA A O 1
ATOM 3126 N N . ASP A 1 405 ? 146.47840 141.43694 116.94349 1.000 39.52000 405 ASP A N 1
ATOM 3127 C CA . ASP A 1 405 ? 146.58151 140.00408 117.15420 1.000 41.76000 405 ASP A CA 1
ATOM 3128 C C . ASP A 1 405 ? 146.98384 139.64076 118.57753 1.000 41.88000 405 ASP A C 1
ATOM 3129 O O . ASP A 1 405 ? 147.22095 138.45744 118.84498 1.000 43.09000 405 ASP A O 1
ATOM 3134 N N . ASN A 1 406 ? 147.12471 140.63242 119.47244 1.000 38.97000 406 ASN A N 1
ATOM 3135 C CA . ASN A 1 406 ? 147.47927 140.36555 120.86994 1.000 40.79000 406 ASN A CA 1
ATOM 3136 C C . ASN A 1 406 ? 146.47907 139.45192 121.58667 1.000 43.50000 406 ASN A C 1
ATOM 3137 O O . ASN A 1 406 ? 146.85636 138.74833 122.53117 1.000 43.99000 406 ASN A O 1
ATOM 3142 N N . SER A 1 407 ? 145.21140 139.44419 121.16221 1.000 37.31000 407 SER A N 1
ATOM 3143 C CA . SER A 1 407 ? 144.20453 138.59619 121.79002 1.000 35.92000 407 SER A CA 1
ATOM 3144 C C . SER A 1 407 ? 144.23634 137.15554 121.29616 1.000 35.30000 407 SER A C 1
ATOM 3145 O O . SER A 1 407 ? 143.54769 136.30770 121.87328 1.000 34.88000 407 SER A O 1
ATOM 3148 N N . ILE A 1 408 ? 145.00543 136.86010 120.25630 1.000 36.52000 408 ILE A N 1
ATOM 3149 C CA . ILE A 1 408 ? 145.07567 135.51021 119.71076 1.000 37.22000 408 ILE A CA 1
ATOM 3150 C C . ILE A 1 408 ? 145.91457 134.64055 120.64027 1.000 39.83000 408 ILE A C 1
ATOM 3151 O O . ILE A 1 408 ? 146.94994 135.07723 121.15710 1.000 42.43000 408 ILE A O 1
ATOM 3156 N N . ALA A 1 409 ? 145.46275 133.40126 120.86682 1.000 37.65000 409 ALA A N 1
ATOM 3157 C CA . ALA A 1 409 ? 146.18461 132.45090 121.70654 1.000 37.73000 409 ALA A CA 1
ATOM 3158 C C . ALA A 1 409 ? 147.43247 131.87681 121.04389 1.000 40.74000 409 ALA A C 1
ATOM 3159 O O . ALA A 1 409 ? 148.17140 131.13596 121.70152 1.000 40.31000 409 ALA A O 1
ATOM 3161 N N . GLY A 1 410 ? 147.68199 132.18277 119.77493 1.000 43.21000 410 GLY A N 1
ATOM 3162 C CA . GLY A 1 410 ? 148.86772 131.70295 119.09118 1.000 42.09000 410 GLY A CA 1
ATOM 3163 C C . GLY A 1 410 ? 149.06472 132.34576 117.73181 1.000 45.31000 410 GLY A C 1
ATOM 3164 O O . GLY A 1 410 ? 149.24549 133.55840 117.62808 1.000 44.49000 410 GLY A O 1
ATOM 3165 N N . LEU A 1 416 ? 157.07058 142.73648 120.16135 1.000 50.49000 416 LEU A N 1
ATOM 3166 C CA . LEU A 1 416 ? 156.36145 143.85793 119.55787 1.000 51.70000 416 LEU A CA 1
ATOM 3167 C C . LEU A 1 416 ? 157.31148 144.59997 118.61190 1.000 50.37000 416 LEU A C 1
ATOM 3168 O O . LEU A 1 416 ? 156.96223 145.65175 118.06705 1.000 51.56000 416 LEU A O 1
ATOM 3173 N N . LEU A 1 417 ? 158.52441 144.05339 118.45488 1.000 51.03000 417 LEU A N 1
ATOM 3174 C CA . LEU A 1 417 ? 159.59941 144.56741 117.60133 1.000 53.48000 417 LEU A CA 1
ATOM 3175 C C . LEU A 1 417 ? 160.10347 145.94930 118.01956 1.000 54.99000 417 LEU A C 1
ATOM 3176 O O . LEU A 1 417 ? 160.82153 146.59552 117.24683 1.000 52.85000 417 LEU A O 1
ATOM 3181 N N . VAL A 1 418 ? 159.76588 146.41888 119.22222 1.000 57.59000 418 VAL A N 1
ATOM 3182 C CA . VAL A 1 418 ? 160.26214 147.68733 119.75006 1.000 56.99000 418 VAL A CA 1
ATOM 3183 C C . VAL A 1 418 ? 160.59728 147.49477 121.22385 1.000 57.25000 418 VAL A C 1
ATOM 3184 O O . VAL A 1 418 ? 159.76535 147.00666 121.99661 1.000 57.46000 418 VAL A O 1
ATOM 3188 N N . HIS A 1 419 ? 161.82278 147.86561 121.61041 1.000 59.03000 419 HIS A N 1
ATOM 3189 C CA . HIS A 1 419 ? 162.26040 147.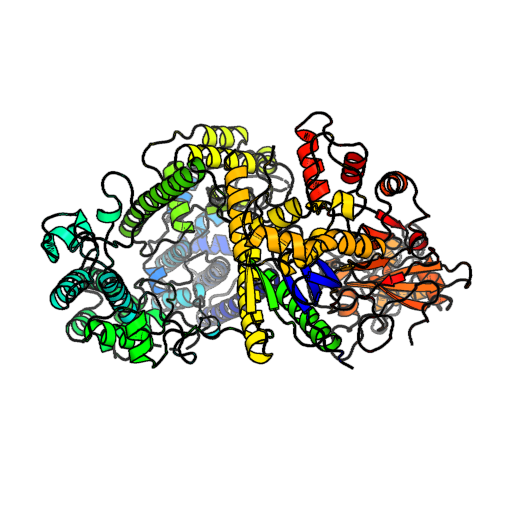82369 123.00739 1.000 60.23000 419 HIS A CA 1
ATOM 3190 C C . HIS A 1 419 ? 161.66385 149.02745 123.73213 1.000 61.00000 419 HIS A C 1
ATOM 3191 O O . HIS A 1 419 ? 162.31988 150.04260 123.97977 1.000 60.63000 419 HIS A O 1
ATOM 3198 N N . LEU A 1 420 ? 160.39241 148.90570 124.06664 1.000 55.32000 420 LEU A N 1
ATOM 3199 C CA . LEU A 1 420 ? 159.52025 149.89620 124.66763 1.000 54.69000 420 LEU A CA 1
ATOM 3200 C C . LEU A 1 420 ? 159.47159 149.73967 126.18427 1.000 53.64000 420 LEU A C 1
ATOM 3201 O O . LEU A 1 420 ? 159.68213 148.63890 126.70537 1.000 53.47000 420 LEU A O 1
ATOM 3206 N N . PRO A 1 421 ? 159.24775 150.83978 126.91171 1.000 53.19000 421 PRO A N 1
ATOM 3207 C CA . PRO A 1 421 ? 158.97072 150.73506 128.35058 1.000 52.87000 421 PRO A CA 1
ATOM 3208 C C . PRO A 1 421 ? 157.69932 149.94071 128.61879 1.000 53.58000 421 PRO A C 1
ATOM 3209 O O . PRO A 1 421 ? 156.77310 149.91687 127.80383 1.000 53.02000 421 PRO A O 1
ATOM 3213 N N . ASP A 1 422 ? 157.66897 149.27703 129.77951 1.000 52.58000 422 ASP A N 1
ATOM 3214 C CA . ASP A 1 422 ? 156.56525 148.37179 130.08724 1.000 52.74000 422 ASP A CA 1
ATOM 3215 C C . ASP A 1 422 ? 155.26674 149.12018 130.36469 1.000 52.30000 422 ASP A C 1
ATOM 3216 O O . ASP A 1 422 ? 154.18953 148.62467 130.01536 1.000 51.35000 422 ASP A O 1
ATOM 3221 N N . ALA A 1 423 ? 155.34865 150.31870 130.95357 1.000 50.72000 423 ALA A N 1
ATOM 3222 C CA . ALA A 1 423 ? 154.15463 151.13444 131.16780 1.000 51.00000 423 ALA A CA 1
ATOM 3223 C C . ALA A 1 423 ? 153.56123 151.59708 129.84392 1.000 52.19000 423 ALA A C 1
ATOM 3224 O O . ALA A 1 423 ? 152.33600 151.57535 129.66188 1.000 53.73000 423 ALA A O 1
ATOM 3226 N N . GLU A 1 424 ? 154.42343 152.01405 128.91069 1.000 51.06000 424 GLU A N 1
ATOM 3227 C CA . GLU A 1 424 ? 153.97119 152.42443 127.58612 1.000 50.68000 424 GLU A CA 1
ATOM 3228 C C . GLU A 1 424 ? 153.36844 151.25182 126.82698 1.000 51.53000 424 GLU A C 1
ATOM 3229 O O . GLU A 1 424 ? 152.34470 151.40557 126.14678 1.000 50.12000 424 GLU A O 1
ATOM 3235 N N . LEU A 1 425 ? 153.99465 150.07468 126.94590 1.000 49.70000 425 LEU A N 1
ATOM 3236 C CA . LEU A 1 425 ? 153.48871 148.86600 126.30390 1.000 49.20000 425 LEU A CA 1
ATOM 3237 C C . LEU A 1 425 ? 152.12455 148.47365 126.85896 1.000 50.72000 425 LEU A C 1
ATOM 3238 O O . LEU A 1 425 ? 151.22919 148.08666 126.09937 1.000 49.85000 425 LEU A O 1
ATOM 3243 N N . GLU A 1 426 ? 151.94308 148.59256 128.17882 1.000 46.80000 426 GLU A N 1
ATOM 3244 C CA . GLU A 1 426 ? 150.64793 148.31165 128.79272 1.000 46.58000 426 GLU A CA 1
ATOM 3245 C C . GLU A 1 426 ? 149.58995 149.31090 128.33638 1.000 46.48000 426 GLU A C 1
ATOM 3246 O O . GLU A 1 426 ? 148.43752 148.93080 128.08225 1.000 48.50000 426 GLU A O 1
ATOM 3252 N N . ALA A 1 427 ? 149.96753 150.59235 128.23345 1.000 42.57000 427 ALA A N 1
ATOM 3253 C CA . ALA A 1 427 ? 149.02096 151.62760 127.82639 1.000 45.11000 427 ALA A CA 1
ATOM 3254 C C . ALA A 1 427 ? 148.55084 151.42282 126.39017 1.000 44.75000 427 ALA A C 1
ATOM 3255 O O . ALA A 1 427 ? 147.35321 151.53549 126.10394 1.000 43.43000 427 ALA A O 1
ATOM 3257 N N . LEU A 1 428 ? 149.46963 151.11514 125.47274 1.000 43.82000 428 LEU A N 1
ATOM 3258 C CA . LEU A 1 428 ? 149.03286 150.88161 124.10051 1.000 45.39000 428 LEU A CA 1
ATOM 3259 C C . LEU A 1 428 ? 148.47173 149.47983 123.87787 1.000 46.83000 428 LEU A C 1
ATOM 3260 O O . LEU A 1 428 ? 147.83670 149.24844 122.84363 1.000 47.69000 428 LEU A O 1
ATOM 3265 N N . GLU A 1 429 ? 148.67837 148.54339 124.80951 1.000 43.17000 429 GLU A N 1
ATOM 3266 C CA . GLU A 1 429 ? 147.87589 147.32719 124.81971 1.000 45.86000 429 GLU A CA 1
ATOM 3267 C C . GLU A 1 429 ? 146.47473 147.57615 125.35609 1.000 46.67000 429 GLU A C 1
ATOM 3268 O O . GLU A 1 429 ? 145.57391 146.76988 125.10109 1.000 46.16000 429 GLU A O 1
ATOM 3274 N N . GLY A 1 430 ? 146.27654 148.66889 126.09109 1.000 39.73000 430 GLY A N 1
ATOM 3275 C CA . GLY A 1 430 ? 144.95850 149.06142 126.53898 1.000 37.48000 430 GLY A CA 1
ATOM 3276 C C . GLY A 1 430 ? 144.14082 149.86366 125.55312 1.000 38.46000 430 GLY A C 1
ATOM 3277 O O . GLY A 1 430 ? 142.99767 150.21263 125.85881 1.000 40.82000 430 GLY A O 1
ATOM 3278 N N . LEU A 1 431 ? 144.68613 150.17138 124.37824 1.000 40.16000 431 LEU A N 1
ATOM 3279 C CA . LEU A 1 431 ? 143.96381 150.96377 123.39282 1.000 36.90000 431 LEU A CA 1
ATOM 3280 C C . LEU A 1 431 ? 143.04733 150.07575 122.56339 1.000 36.18000 431 LEU A C 1
ATOM 3281 O O . LEU A 1 431 ? 143.44180 148.99857 122.10874 1.000 36.64000 431 LEU A O 1
ATOM 3286 N N . ALA A 1 432 ? 141.81593 150.53825 122.37238 1.000 34.77000 432 ALA A N 1
ATOM 3287 C CA . ALA A 1 432 ? 140.79517 149.78441 121.65670 1.000 33.03000 432 ALA A CA 1
ATOM 3288 C C . ALA A 1 432 ? 140.86775 150.13802 120.17619 1.000 32.35000 432 ALA A C 1
ATOM 3289 O O . ALA A 1 432 ? 140.56623 151.26890 119.78220 1.000 32.46000 432 ALA A O 1
ATOM 3291 N N . LEU A 1 433 ? 141.25999 149.18350 119.37204 1.000 29.44000 433 LEU A N 1
ATOM 3292 C CA . LEU A 1 433 ? 141.28325 149.29604 117.92789 1.000 27.19000 433 LEU A CA 1
ATOM 3293 C C . LEU A 1 433 ? 140.06381 148.58941 117.34919 1.000 26.47000 433 LEU A C 1
ATOM 3294 O O . LEU A 1 433 ? 139.38524 147.85135 118.07128 1.000 32.13000 433 LEU A O 1
ATOM 3299 N N . PRO A 1 434 ? 139.68615 148.87207 116.08855 1.000 25.55000 434 PRO A N 1
ATOM 3300 C CA . PRO A 1 434 ? 138.54866 148.15915 115.48152 1.000 23.53000 434 PRO A CA 1
ATOM 3301 C C . PRO A 1 434 ? 138.74662 146.64872 115.45189 1.000 19.70000 434 PRO A C 1
ATOM 3302 O O . PRO A 1 434 ? 139.84850 146.15040 115.22104 1.000 24.38000 434 PRO A O 1
ATOM 3306 N N . SER A 1 435 ? 137.66231 145.92285 115.69543 1.000 23.84000 435 SER A N 1
ATOM 3307 C CA . SER A 1 435 ? 137.70213 144.47482 115.79985 1.000 19.52000 435 SER A CA 1
ATOM 3308 C C . SER A 1 435 ? 136.85642 143.85900 114.69675 1.000 15.32000 435 SER A C 1
ATOM 3309 O O . SER A 1 435 ? 135.96674 144.50073 114.13740 1.000 17.67000 435 SER A O 1
ATOM 3312 N N . GLY A 1 436 ? 137.11114 142.59498 114.42882 1.000 15.50000 436 GLY A N 1
ATOM 3313 C CA . GLY A 1 436 ? 136.41249 141.88843 113.37938 1.000 10.75000 436 GLY A CA 1
ATOM 3314 C C . GLY A 1 436 ? 137.34678 141.57248 112.22844 1.000 9.54000 436 GLY A C 1
ATOM 3315 O O . GLY A 1 436 ? 138.27982 142.32492 111.92083 1.000 19.10000 436 GLY A O 1
ATOM 3316 N N . ARG A 1 437 ? 137.09254 140.44563 111.57875 1.000 17.17000 437 ARG A N 1
ATOM 3317 C CA . ARG A 1 437 ? 137.93631 139.96896 110.49579 1.000 9.19000 437 ARG A CA 1
ATOM 3318 C C . ARG A 1 437 ? 137.36545 140.38624 109.14981 1.000 6.85000 437 ARG A C 1
ATOM 3319 O O . ARG A 1 437 ? 136.14887 140.37752 108.94446 1.000 18.85000 437 ARG A O 1
ATOM 3327 N N . VAL A 1 438 ? 138.25607 140.75306 108.23953 1.000 11.38000 438 VAL A N 1
ATOM 3328 C CA . VAL A 1 438 ? 137.88126 141.12163 106.89671 1.000 9.86000 438 VAL A CA 1
ATOM 3329 C C . VAL A 1 438 ? 138.18833 139.93350 105.99718 1.000 11.72000 438 VAL A C 1
ATOM 3330 O O . VAL A 1 438 ? 138.77666 138.95014 106.42527 1.000 17.92000 438 VAL A O 1
ATOM 3334 N N . ALA A 1 439 ? 137.78231 140.02492 104.72895 1.000 13.79000 439 ALA A N 1
ATOM 3335 C CA . ALA A 1 439 ? 137.84645 138.87348 103.82924 1.000 12.73000 439 ALA A CA 1
ATOM 3336 C C . ALA A 1 439 ? 139.27782 138.45428 103.49924 1.000 10.30000 439 ALA A C 1
ATOM 3337 O O . ALA A 1 439 ? 139.55438 137.25967 103.34912 1.000 13.97000 439 ALA A O 1
ATOM 3339 N N . TYR A 1 440 ? 140.19780 139.40412 103.38208 1.000 13.55000 440 TYR A N 1
ATOM 3340 C CA . TYR A 1 440 ? 141.53943 139.10443 102.90515 1.000 11.71000 440 TYR A CA 1
ATOM 3341 C C . TYR A 1 440 ? 142.57678 139.27098 104.00822 1.000 12.56000 440 TYR A C 1
ATOM 3342 O O . TYR A 1 440 ? 142.36866 139.98695 104.98779 1.000 17.95000 440 TYR A O 1
ATOM 3351 N N . SER A 1 441 ? 143.70607 138.58697 103.83055 1.000 13.10000 441 SER A N 1
ATOM 3352 C CA . SER A 1 441 ? 144.83591 138.70024 104.74099 1.000 13.09000 441 SER A CA 1
ATOM 3353 C C . SER A 1 441 ? 145.54208 140.03542 104.54380 1.000 13.11000 441 SER A C 1
ATOM 3354 O O . SER A 1 441 ? 145.31076 140.73242 103.56103 1.000 15.87000 441 SER A O 1
ATOM 3357 N N . ARG A 1 442 ? 146.45897 140.34799 105.47280 1.000 18.79000 442 ARG A N 1
ATOM 3358 C CA . ARG A 1 442 ? 147.24734 141.58251 105.41234 1.000 18.71000 442 ARG A CA 1
ATOM 3359 C C . ARG A 1 442 ? 148.06436 141.67592 104.12979 1.000 15.94000 442 ARG A C 1
ATOM 3360 O O . ARG A 1 442 ? 148.11165 142.73672 103.48973 1.000 14.13000 442 ARG A O 1
ATOM 3368 N N . LEU A 1 443 ? 148.71520 140.57102 103.75330 1.000 16.33000 443 LEU A N 1
ATOM 3369 C CA . LEU A 1 443 ? 149.53193 140.52341 102.54486 1.000 15.26000 443 LEU A CA 1
ATOM 3370 C C . LEU A 1 443 ? 148.68340 140.76369 101.30368 1.000 18.05000 443 LEU A C 1
ATOM 3371 O O . LEU A 1 443 ? 149.07275 141.52436 100.40667 1.000 17.37000 443 LEU A O 1
ATOM 3376 N N . THR A 1 444 ? 147.51864 140.10808 101.24074 1.000 19.75000 444 THR A N 1
ATOM 3377 C CA . THR A 1 444 ? 146.60678 140.28177 100.11602 1.000 13.24000 444 THR A CA 1
ATOM 3378 C C . THR A 1 444 ? 146.09047 141.71224 100.03647 1.000 15.55000 444 THR A C 1
ATOM 3379 O O . THR A 1 444 ? 146.02617 142.28312 98.94501 1.000 20.22000 444 THR A O 1
ATOM 3383 N N . LEU A 1 445 ? 145.73682 142.30966 101.18477 1.000 16.58000 445 LEU A N 1
ATOM 3384 C CA . LEU A 1 445 ? 145.24638 143.68840 101.19950 1.000 16.13000 445 LEU A CA 1
ATOM 3385 C C . LEU A 1 445 ? 146.31241 144.65277 100.70238 1.000 17.36000 445 LEU A C 1
ATOM 3386 O O . LEU A 1 445 ? 146.01620 145.55306 99.90846 1.000 19.21000 445 LEU A O 1
ATOM 3391 N N . SER A 1 446 ? 147.55975 144.46839 101.15426 1.000 18.92000 446 SER A N 1
ATOM 3392 C CA . SER A 1 446 ? 148.64820 145.33958 100.71981 1.000 18.15000 446 SER A CA 1
ATOM 3393 C C . SER A 1 446 ? 148.91418 145.18931 99.22483 1.000 18.08000 446 SER A C 1
ATOM 3394 O O . SER A 1 446 ? 149.09845 146.19007 98.52226 1.000 21.82000 446 SER A O 1
ATOM 3397 N N . GLY A 1 447 ? 148.93212 143.94726 98.72342 1.000 21.39000 447 GLY A N 1
ATOM 3398 C CA . GLY A 1 447 ? 149.16875 143.72986 97.30196 1.000 16.54000 447 GLY A CA 1
ATOM 3399 C C . GLY A 1 447 ? 148.06078 144.27986 96.41977 1.000 24.08000 447 GLY A C 1
ATOM 3400 O O . GLY A 1 447 ? 148.33162 144.92130 95.39682 1.000 28.49000 447 GLY A O 1
ATOM 3401 N N . LEU A 1 448 ? 146.79967 144.04521 96.80896 1.000 18.47000 448 LEU A N 1
ATOM 3402 C CA . LEU A 1 448 ? 145.66238 144.55580 96.04895 1.000 15.89000 448 LEU A CA 1
ATOM 3403 C C . LEU A 1 448 ? 145.61663 146.07485 96.08515 1.000 17.23000 448 LEU A C 1
ATOM 3404 O O . LEU A 1 448 ? 145.29416 146.70806 95.07580 1.000 22.26000 448 LEU A O 1
ATOM 3409 N N . THR A 1 449 ? 145.93785 146.67381 97.23865 1.000 22.27000 449 THR A N 1
ATOM 3410 C CA . THR A 1 449 ? 145.97347 148.12717 97.34963 1.000 18.97000 449 THR A CA 1
ATOM 3411 C C . THR A 1 449 ? 147.08304 148.71239 96.48407 1.000 20.44000 449 THR A C 1
ATOM 3412 O O . THR A 1 449 ? 146.88128 149.73872 95.82195 1.000 26.22000 449 THR A O 1
ATOM 3416 N N . ARG A 1 450 ? 148.25197 148.05631 96.46402 1.000 21.90000 450 ARG A N 1
ATOM 3417 C CA . ARG A 1 450 ? 149.36454 148.51136 95.63482 1.000 23.79000 450 ARG A CA 1
ATOM 3418 C C . ARG A 1 450 ? 149.00912 148.46068 94.15257 1.000 26.79000 450 ARG A C 1
ATOM 3419 O O . ARG A 1 450 ? 149.26171 149.42503 93.42031 1.000 25.72000 450 ARG A O 1
ATOM 3427 N N . VAL A 1 451 ? 148.38068 147.36400 93.70663 1.000 26.84000 451 VAL A N 1
ATOM 3428 C CA . VAL A 1 451 ? 147.96643 147.25392 92.30647 1.000 26.35000 451 VAL A CA 1
ATOM 3429 C C . VAL A 1 451 ? 146.88930 148.28851 91.98255 1.000 25.16000 451 VAL A C 1
ATOM 3430 O O . VAL A 1 451 ? 146.94793 148.95785 90.94165 1.000 28.73000 451 VAL A O 1
ATOM 3434 N N . MET A 1 452 ? 145.92000 148.46549 92.89046 1.000 23.16000 452 MET A N 1
ATOM 3435 C CA . MET A 1 452 ? 144.80569 149.38423 92.67046 1.000 21.75000 452 MET A CA 1
ATOM 3436 C C . MET A 1 452 ? 145.27622 150.83194 92.59345 1.000 23.37000 452 MET A C 1
ATOM 3437 O O . MET A 1 452 ? 144.72109 151.62928 91.83084 1.000 29.56000 452 MET A O 1
ATOM 3442 N N . ARG A 1 453 ? 146.28130 151.19570 93.39279 1.000 27.97000 453 ARG A N 1
ATOM 3443 C CA . ARG A 1 453 ? 146.74906 152.57589 93.40158 1.000 26.68000 453 ARG A CA 1
ATOM 3444 C C . ARG A 1 453 ? 147.73723 152.84912 92.27378 1.000 29.45000 453 ARG A C 1
ATOM 3445 O O . ARG A 1 453 ? 147.72688 153.94450 91.70091 1.000 32.35000 453 ARG A O 1
ATOM 3453 N N . ASP A 1 454 ? 148.61403 151.88678 91.95393 1.000 34.31000 454 ASP A N 1
ATOM 3454 C CA . ASP A 1 454 ? 149.55667 152.09223 90.85668 1.000 32.32000 454 ASP A CA 1
ATOM 3455 C C . ASP A 1 454 ? 148.84361 152.09664 89.51085 1.000 33.72000 454 ASP A C 1
ATOM 3456 O O . ASP A 1 454 ? 149.16600 152.90629 88.63409 1.000 36.68000 454 ASP A O 1
ATOM 3461 N N . ASP A 1 455 ? 147.87559 151.20512 89.32791 1.000 35.53000 455 ASP A N 1
ATOM 3462 C CA . ASP A 1 455 ? 147.04777 151.21452 88.13485 1.000 33.81000 455 ASP A CA 1
ATOM 3463 C C . ASP A 1 455 ? 145.81432 152.07782 88.39856 1.000 37.09000 455 ASP A C 1
ATOM 3464 O O . ASP A 1 455 ? 145.73522 152.79994 89.39488 1.000 39.05000 455 ASP A O 1
ATOM 3469 N N . GLY A 1 456 ? 144.84316 152.02898 87.49581 1.000 32.56000 456 GLY A N 1
ATOM 3470 C CA . GLY A 1 456 ? 143.59458 152.73848 87.69540 1.000 30.24000 456 GLY A CA 1
ATOM 3471 C C . GLY A 1 456 ? 142.43651 151.76896 87.78079 1.000 32.57000 456 GLY A C 1
ATOM 3472 O O . GLY A 1 456 ? 141.39418 151.97443 87.15268 1.000 35.70000 456 GLY A O 1
ATOM 3473 N N . VAL A 1 457 ? 142.61641 150.69566 88.54788 1.000 26.48000 457 VAL A N 1
ATOM 3474 C CA . VAL A 1 457 ? 141.73189 149.54137 88.49338 1.000 27.24000 457 VAL A CA 1
ATOM 3475 C C . VAL A 1 457 ? 141.03014 149.34768 89.83138 1.000 24.54000 457 VAL A C 1
ATOM 3476 O O . VAL A 1 457 ? 141.40612 149.92544 90.85345 1.000 24.84000 457 VAL A O 1
ATOM 3480 N N . ASP A 1 458 ? 139.97295 148.53641 89.79978 1.000 20.37000 458 ASP A N 1
ATOM 3481 C CA . ASP A 1 458 ? 139.21261 148.17967 90.98755 1.000 19.41000 458 ASP A CA 1
ATOM 3482 C C . ASP A 1 458 ? 139.72571 146.86169 91.57493 1.000 17.21000 458 ASP A C 1
ATOM 3483 O O . ASP A 1 458 ? 140.78771 146.35622 91.19556 1.000 22.81000 458 ASP A O 1
ATOM 3488 N N . VAL A 1 459 ? 138.96099 146.31060 92.52645 1.000 13.33000 459 VAL A N 1
ATOM 3489 C CA . VAL A 1 459 ? 139.36589 145.10941 93.25677 1.000 16.49000 459 VAL A CA 1
ATOM 3490 C C . VAL A 1 459 ? 139.45497 143.90236 92.32893 1.000 15.17000 459 VAL A C 1
ATOM 3491 O O . VAL A 1 459 ? 140.37028 143.08374 92.45434 1.000 16.90000 459 VAL A O 1
ATOM 3495 N N . HIS A 1 460 ? 138.50379 143.76707 91.39671 1.000 17.05000 460 HIS A N 1
ATOM 3496 C CA . HIS A 1 460 ? 138.45513 142.59160 90.52478 1.000 14.29000 460 HIS A CA 1
ATOM 3497 C C . HIS A 1 460 ? 139.68405 142.51438 89.61861 1.000 15.62000 460 HIS A C 1
ATOM 3498 O O . HIS A 1 460 ? 140.34951 141.47091 89.52542 1.000 17.78000 460 HIS A O 1
ATOM 3505 N N . ASN A 1 461 ? 140.02342 143.63533 88.97649 1.000 14.14000 461 ASN A N 1
ATOM 3506 C CA . ASN A 1 461 ? 141.20315 143.67879 88.12218 1.000 18.71000 461 ASN A CA 1
ATOM 3507 C C . ASN A 1 461 ? 142.48122 143.61740 88.94522 1.000 20.88000 461 ASN A C 1
ATOM 3508 O O . ASN A 1 461 ? 143.48639 143.06658 88.48007 1.000 21.70000 461 ASN A O 1
ATOM 3513 N N . ALA A 1 462 ? 142.45714 144.16078 90.16914 1.000 17.12000 462 ALA A N 1
ATOM 3514 C CA . ALA A 1 462 ? 143.61375 144.04180 91.04998 1.000 15.98000 462 ALA A CA 1
ATOM 3515 C C . ALA A 1 462 ? 143.83226 142.59543 91.47228 1.000 16.14000 462 ALA A C 1
ATOM 3516 O O . ALA A 1 462 ? 144.97609 142.15401 91.60765 1.000 24.81000 462 ALA A O 1
ATOM 3518 N N . ARG A 1 463 ? 142.74361 141.84792 91.67808 1.000 16.99000 463 ARG A N 1
ATOM 3519 C CA . ARG A 1 463 ? 142.84431 140.42664 91.98789 1.000 18.69000 463 ARG A CA 1
ATOM 3520 C C . ARG A 1 463 ? 143.43474 139.66293 90.81879 1.000 19.80000 463 ARG A C 1
ATOM 3521 O O . ARG A 1 463 ? 144.33950 138.83860 91.00669 1.000 27.85000 463 ARG A O 1
ATOM 3529 N N . LYS A 1 464 ? 142.95621 139.96151 89.60220 1.000 21.29000 464 LYS A N 1
ATOM 3530 C CA . LYS A 1 464 ? 143.47490 139.30201 88.40530 1.000 19.93000 464 LYS A CA 1
ATOM 3531 C C . LYS A 1 464 ? 144.95789 139.59539 88.20679 1.000 24.17000 464 LYS A C 1
ATOM 3532 O O . LYS A 1 464 ? 145.74174 138.68343 87.92068 1.000 28.46000 464 LYS A O 1
ATOM 3538 N N . THR A 1 465 ? 145.37168 140.84199 88.44738 1.000 22.61000 465 THR A N 1
ATOM 3539 C CA . THR A 1 465 ? 146.76941 141.21719 88.25463 1.000 22.64000 465 THR A CA 1
ATOM 3540 C C . THR A 1 465 ? 147.65896 140.61092 89.33624 1.000 24.61000 465 THR A C 1
ATOM 3541 O O . THR A 1 465 ? 148.67623 139.97525 89.03442 1.000 28.60000 465 THR A O 1
ATOM 3545 N N . CYS A 1 466 ? 147.28033 140.78689 90.60559 1.000 25.94000 466 CYS A N 1
ATOM 3546 C CA . CYS A 1 466 ? 148.15422 140.42054 91.71091 1.000 26.38000 466 CYS A CA 1
ATOM 3547 C C . CYS A 1 466 ? 148.22076 138.91272 91.91941 1.000 27.46000 466 CYS A C 1
ATOM 3548 O O . CYS A 1 466 ? 149.26818 138.39832 92.32584 1.000 29.46000 466 CYS A O 1
ATOM 3551 N N . PHE A 1 467 ? 147.14210 138.17815 91.63979 1.000 27.30000 467 PHE A N 1
ATOM 3552 C CA . PHE A 1 467 ? 147.13581 136.74846 91.89478 1.000 26.88000 467 PHE A CA 1
ATOM 3553 C C . PHE A 1 467 ? 147.02965 135.90711 90.63293 1.000 27.50000 467 PHE A C 1
ATOM 3554 O O . PHE A 1 467 ? 147.01713 134.67610 90.73565 1.000 30.10000 467 PHE A O 1
ATOM 3562 N N . GLY A 1 468 ? 146.98018 136.52575 89.45292 1.000 27.57000 468 GLY A N 1
ATOM 3563 C CA . GLY A 1 468 ? 146.96874 135.77880 88.20979 1.000 24.77000 468 GLY A CA 1
ATOM 3564 C C . GLY A 1 468 ? 145.71132 134.97158 87.98625 1.000 28.48000 468 GLY A C 1
ATOM 3565 O O . GLY A 1 468 ? 145.75727 133.93798 87.31357 1.000 32.86000 468 GLY A O 1
ATOM 3566 N N . VAL A 1 469 ? 144.58979 135.41191 88.53911 1.000 27.48000 469 VAL A N 1
ATOM 3567 C CA . VAL A 1 469 ? 143.33241 134.69971 88.39073 1.000 26.72000 469 VAL A CA 1
ATOM 3568 C C . VAL A 1 469 ? 142.58440 135.25415 87.18480 1.000 26.16000 469 VAL A C 1
ATOM 3569 O O . VAL A 1 469 ? 142.81555 136.37962 86.73878 1.000 28.20000 469 VAL A O 1
ATOM 3573 N N . ASP A 1 470 ? 141.69454 134.43856 86.63140 1.000 29.87000 470 ASP A N 1
ATOM 3574 C CA . ASP A 1 470 ? 140.91072 134.82479 85.46877 1.000 28.67000 470 ASP A CA 1
ATOM 3575 C C . ASP A 1 470 ? 139.59794 135.48961 85.89227 1.000 27.72000 470 ASP A C 1
ATOM 3576 O O . ASP A 1 470 ? 139.35065 135.73476 87.07572 1.000 30.96000 470 ASP A O 1
ATOM 3581 N N . ASP A 1 471 ? 138.74012 135.79345 84.91319 1.000 26.23000 471 ASP A N 1
ATOM 3582 C CA . ASP A 1 471 ? 137.41601 136.32789 85.20903 1.000 21.94000 471 ASP A CA 1
ATOM 3583 C C . ASP A 1 471 ? 136.48201 135.27523 85.79535 1.000 29.92000 471 ASP A C 1
ATOM 3584 O O . ASP A 1 471 ? 135.44415 135.63218 86.36267 1.000 29.36000 471 ASP A O 1
ATOM 3589 N N . ASN A 1 472 ? 136.82658 133.99512 85.67191 1.000 28.90000 472 ASN A N 1
ATOM 3590 C CA . ASN A 1 472 ? 136.00658 132.89217 86.15016 1.000 28.72000 472 ASN A CA 1
ATOM 3591 C C . ASN A 1 472 ? 136.37171 132.44241 87.55883 1.000 27.12000 472 ASN A C 1
ATOM 3592 O O . ASN A 1 472 ? 135.83832 131.42957 88.02347 1.000 29.49000 472 ASN A O 1
ATOM 3597 N N . TRP A 1 473 ? 137.27700 133.14894 88.23369 1.000 23.25000 473 TRP A N 1
ATOM 3598 C CA . TRP A 1 473 ? 137.79725 132.67271 89.50835 1.000 24.05000 473 TRP A CA 1
ATOM 3599 C C . TRP A 1 473 ? 136.75668 132.78991 90.61335 1.000 22.62000 473 TRP A C 1
ATOM 3600 O O . TRP A 1 473 ? 136.04936 133.79426 90.72423 1.000 27.33000 473 TRP A O 1
ATOM 3611 N N . ARG A 1 474 ? 136.68242 131.75641 91.44167 1.000 16.30000 474 ARG A N 1
ATOM 3612 C CA . ARG A 1 474 ? 135.84543 131.72934 92.62557 1.000 19.85000 474 ARG A CA 1
ATOM 3613 C C . ARG A 1 474 ? 136.70053 131.34415 93.82257 1.000 20.69000 474 ARG A C 1
ATOM 3614 O O . ARG A 1 474 ? 137.74565 130.70570 93.65414 1.000 22.76000 474 ARG A O 1
ATOM 3622 N N . PRO A 1 475 ? 136.32513 131.78221 95.02576 1.000 21.01000 475 PRO A N 1
ATOM 3623 C CA . PRO A 1 475 ? 137.05541 131.35831 96.21931 1.000 16.99000 475 PRO A CA 1
ATOM 3624 C C . PRO A 1 475 ? 136.93886 129.86255 96.41909 1.000 18.94000 475 PRO A C 1
ATOM 3625 O O . PRO A 1 475 ? 135.96239 129.23358 95.96669 1.000 21.72000 475 PRO A O 1
ATOM 3629 N N . PRO A 1 476 ? 137.94688 129.23306 97.03674 1.000 20.17000 476 PRO A N 1
ATOM 3630 C CA . PRO A 1 476 ? 137.90059 127.77850 97.24884 1.000 18.37000 476 PRO A CA 1
ATOM 3631 C C . PRO A 1 476 ? 136.74488 127.36468 98.14885 1.000 18.21000 476 PRO A C 1
ATOM 3632 O O . PRO A 1 476 ? 136.37955 128.06745 99.09258 1.000 25.44000 476 PRO A O 1
ATOM 3636 N N . LEU A 1 477 ? 136.17635 126.21242 97.84307 1.000 17.66000 477 LEU A N 1
ATOM 3637 C CA . LEU A 1 477 ? 134.99106 125.72901 98.51636 1.000 16.79000 477 LEU A CA 1
ATOM 3638 C C . LEU A 1 477 ? 135.32640 124.57027 99.44696 1.000 14.94000 477 LEU A C 1
ATOM 3639 O O . LEU A 1 477 ? 136.23081 123.78008 99.16034 1.000 13.35000 477 LEU A O 1
ATOM 3644 N N . PRO A 1 478 ? 134.63471 124.45952 100.57999 1.000 18.52000 478 PRO A N 1
ATOM 3645 C CA . PRO A 1 478 ? 134.84638 123.30869 101.46220 1.000 15.07000 478 PRO A CA 1
ATOM 3646 C C . PRO A 1 478 ? 134.34203 122.01628 100.84098 1.000 14.29000 478 PRO A C 1
ATOM 3647 O O . PRO A 1 478 ? 133.41117 122.00690 100.03260 1.000 18.31000 478 PRO A O 1
ATOM 3651 N N . ALA A 1 479 ? 134.97145 120.91580 101.23761 1.000 16.44000 479 ALA A N 1
ATOM 3652 C CA . ALA A 1 479 ? 134.59358 119.59304 100.77020 1.000 12.05000 479 ALA A CA 1
ATOM 3653 C C . ALA A 1 479 ? 133.46912 119.02666 101.63234 1.000 17.18000 479 ALA A C 1
ATOM 3654 O O . ALA A 1 479 ? 133.16838 119.53430 102.71464 1.000 19.62000 479 ALA A O 1
ATOM 3656 N N . LEU A 1 480 ? 132.86167 117.94118 101.13504 1.000 16.05000 480 LEU A N 1
ATOM 3657 C CA . LEU A 1 480 ? 131.68518 117.34919 101.77072 1.000 11.69000 480 LEU A CA 1
ATOM 3658 C C . LEU A 1 480 ? 131.98895 116.79288 103.15512 1.000 16.46000 480 LEU A C 1
ATOM 3659 O O . LEU A 1 480 ? 131.12727 116.83008 104.04008 1.000 17.75000 480 LEU A O 1
ATOM 3664 N N . HIS A 1 481 ? 133.19505 116.27470 103.36216 1.000 17.87000 481 HIS A N 1
ATOM 3665 C CA . HIS A 1 481 ? 133.55486 115.66432 104.63428 1.000 16.48000 481 HIS A CA 1
ATOM 3666 C C . HIS A 1 481 ? 133.91362 116.68323 105.71146 1.000 15.86000 481 HIS A C 1
ATOM 3667 O O . HIS A 1 481 ? 134.14914 116.28669 106.85718 1.000 24.33000 481 HIS A O 1
ATOM 3674 N N . GLU A 1 482 ? 133.96370 117.97193 105.38064 1.000 16.86000 482 GLU A N 1
ATOM 3675 C CA . GLU A 1 482 ? 134.38947 119.01216 106.30966 1.000 17.74000 482 GLU A CA 1
ATOM 3676 C C . GLU A 1 482 ? 133.17009 119.64967 106.96582 1.000 18.96000 482 GLU A C 1
ATOM 3677 O O . GLU A 1 482 ? 132.29661 120.18282 106.27469 1.000 18.36000 482 GLU A O 1
ATOM 3683 N N . ALA A 1 483 ? 133.12387 119.60830 108.29367 1.000 22.18000 483 ALA A N 1
ATOM 3684 C CA . ALA A 1 483 ? 132.05519 120.24324 109.04649 1.000 21.20000 483 ALA A CA 1
ATOM 3685 C C . ALA A 1 483 ? 132.28083 121.75103 109.14367 1.000 23.29000 483 ALA A C 1
ATOM 3686 O O . ALA A 1 483 ? 133.37956 122.25973 108.90872 1.000 18.73000 483 ALA A O 1
ATOM 3688 N N . THR A 1 484 ? 131.20980 122.46845 109.48844 1.000 20.97000 484 THR A N 1
ATOM 3689 C CA . THR A 1 484 ? 131.28113 123.90468 109.72695 1.000 9.63000 484 THR A CA 1
ATOM 3690 C C . THR A 1 484 ? 131.36603 124.26752 111.20160 1.000 14.56000 484 THR A C 1
ATOM 3691 O O . THR A 1 484 ? 131.77815 125.38616 111.52433 1.000 23.65000 484 THR A O 1
ATOM 3695 N N . GLY A 1 485 ? 130.99262 123.35632 112.09725 1.000 16.41000 485 GLY A N 1
ATOM 3696 C CA . GLY A 1 485 ? 130.86789 123.65359 113.50410 1.000 8.62000 485 GLY A CA 1
ATOM 3697 C C . GLY A 1 485 ? 129.48786 124.10958 113.92821 1.000 11.74000 485 GLY A C 1
ATOM 3698 O O . GLY A 1 485 ? 129.16409 124.03541 115.11760 1.000 20.23000 485 GLY A O 1
ATOM 3699 N N . HIS A 1 486 ? 128.67069 124.57289 112.99146 1.000 12.74000 486 HIS A N 1
ATOM 3700 C CA . HIS A 1 486 ? 127.27704 124.90256 113.26290 1.000 8.66000 486 HIS A CA 1
ATOM 3701 C C . HIS A 1 486 ? 126.46923 123.61213 113.35736 1.000 9.56000 486 HIS A C 1
ATOM 3702 O O . HIS A 1 486 ? 126.53428 122.78903 112.44199 1.000 16.09000 486 HIS A O 1
ATOM 3709 N N . PRO A 1 487 ? 125.72628 123.39216 114.45029 1.000 13.12000 487 PRO A N 1
ATOM 3710 C CA . PRO A 1 487 ? 125.09629 122.06927 114.65490 1.000 12.09000 487 PRO A CA 1
ATOM 3711 C C . PRO A 1 487 ? 123.98400 121.72603 113.67160 1.000 10.98000 487 PRO A C 1
ATOM 3712 O O . PRO A 1 487 ? 123.92319 120.57659 113.21379 1.000 16.37000 487 PRO A O 1
ATOM 3716 N N . VAL A 1 488 ? 123.12864 122.69182 113.31255 1.000 13.35000 488 VAL A N 1
ATOM 3717 C CA . VAL A 1 488 ? 122.05689 122.45089 112.34110 1.000 10.07000 488 VAL A CA 1
ATOM 3718 C C . VAL A 1 488 ? 122.64675 122.11479 110.97481 1.000 11.68000 488 VAL A C 1
ATOM 3719 O O . VAL A 1 488 ? 122.22408 121.15599 110.30332 1.000 15.72000 488 VAL A O 1
ATOM 3723 N N . VAL A 1 489 ? 123.63151 122.91539 110.55129 1.000 7.47000 489 VAL A N 1
ATOM 3724 C CA . VAL A 1 489 ? 124.31281 122.71880 109.27623 1.000 9.05000 489 VAL A CA 1
ATOM 3725 C C . VAL A 1 489 ? 125.01641 121.36842 109.25538 1.000 9.75000 489 VAL A C 1
ATOM 3726 O O . VAL A 1 489 ? 125.00108 120.66106 108.24258 1.000 17.22000 489 VAL A O 1
ATOM 3730 N N . ASP A 1 490 ? 125.62968 120.98819 110.38146 1.000 9.61000 490 ASP A N 1
ATOM 3731 C CA . ASP A 1 490 ? 126.33958 119.71584 110.46885 1.000 7.63000 490 ASP A CA 1
ATOM 3732 C C . ASP A 1 490 ? 125.38341 118.53354 110.36812 1.000 8.47000 490 ASP A C 1
ATOM 3733 O O . ASP A 1 490 ? 125.71431 117.52436 109.73389 1.000 9.99000 490 ASP A O 1
ATOM 3738 N N . ARG A 1 491 ? 124.19685 118.64454 110.98458 1.000 5.85000 491 ARG A N 1
ATOM 3739 C CA . ARG A 1 491 ? 123.18211 117.59431 110.86623 1.000 7.29000 491 ARG A CA 1
ATOM 3740 C C . ARG A 1 491 ? 122.74209 117.41804 109.41692 1.000 6.12000 491 ARG A C 1
ATOM 3741 O O . ARG A 1 491 ? 122.70710 116.28778 108.89198 1.000 11.87000 491 ARG A O 1
ATOM 3749 N N . ASN A 1 492 ? 122.39928 118.54215 108.76352 1.000 6.14000 492 ASN A N 1
ATOM 3750 C CA . ASN A 1 492 ? 121.97699 118.51663 107.36321 1.000 3.09000 492 ASN A CA 1
ATOM 3751 C C . ASN A 1 492 ? 123.07386 117.95281 106.46803 1.000 6.25000 492 ASN A C 1
ATOM 3752 O O . ASN A 1 492 ? 122.79922 117.15493 105.56344 1.000 8.93000 492 ASN A O 1
ATOM 3757 N N . LEU A 1 493 ? 124.32672 118.33403 106.73888 1.000 1.49000 493 LEU A N 1
ATOM 3758 C CA . LEU A 1 493 ? 125.45971 117.88829 105.93974 1.000 6.24000 493 LEU A CA 1
ATOM 3759 C C . LEU A 1 493 ? 125.70746 116.39588 106.09628 1.000 5.16000 493 LEU A C 1
ATOM 3760 O O . LEU A 1 493 ? 125.99040 115.71470 105.10627 1.000 12.19000 493 LEU A O 1
ATOM 3765 N N . ALA A 1 494 ? 125.63207 115.88108 107.33111 1.000 7.72000 494 ALA A N 1
ATOM 3766 C CA . ALA A 1 494 ? 125.86033 114.45816 107.56870 1.000 4.41000 494 ALA A CA 1
ATOM 3767 C C . ALA A 1 494 ? 124.81467 113.61417 106.85471 1.000 4.29000 494 ALA A C 1
ATOM 3768 O O . ALA A 1 494 ? 125.15083 112.61527 106.19340 1.000 14.86000 494 ALA A O 1
ATOM 3770 N N . ILE A 1 495 ? 123.54493 114.03295 106.94154 1.000 4.43000 495 ILE A N 1
ATOM 3771 C CA . ILE A 1 495 ? 122.48323 113.29917 106.25809 1.000 9.26000 495 ILE A CA 1
ATOM 3772 C C . ILE A 1 495 ? 122.65718 113.37655 104.73946 1.000 4.54000 495 ILE A C 1
ATOM 3773 O O . ILE A 1 495 ? 122.52875 112.35879 104.03930 1.000 6.80000 495 ILE A O 1
ATOM 3778 N N . LEU A 1 496 ? 122.96680 114.57570 104.21331 1.000 7.52000 496 LEU A N 1
ATOM 3779 C CA . LEU A 1 496 ? 123.14164 114.75403 102.77190 1.000 4.66000 496 LEU A CA 1
ATOM 3780 C C . LEU A 1 496 ? 124.29439 113.91272 102.24026 1.000 4.86000 496 LEU A C 1
ATOM 3781 O O . LEU A 1 496 ? 124.17166 113.28334 101.18518 1.000 9.65000 496 LEU A O 1
ATOM 3786 N N . ARG A 1 497 ? 125.41744 113.88031 102.96238 1.000 3.64000 497 ARG A N 1
ATOM 3787 C CA . ARG A 1 497 ? 126.57846 113.15853 102.46053 1.000 5.19000 497 ARG A CA 1
ATOM 3788 C C . ARG A 1 497 ? 126.36115 111.65096 102.52792 1.000 3.49000 497 ARG A C 1
ATOM 3789 O O . ARG A 1 497 ? 126.82752 110.93126 101.63495 1.000 11.96000 497 ARG A O 1
ATOM 3797 N N . LYS A 1 498 ? 125.61252 111.16283 103.53316 1.000 8.30000 498 LYS A N 1
ATOM 3798 C CA . LYS A 1 498 ? 125.22873 109.75083 103.53340 1.000 6.98000 498 LYS A CA 1
ATOM 3799 C C . LYS A 1 498 ? 124.32429 109.42158 102.34879 1.000 5.45000 498 LYS A C 1
ATOM 3800 O O . LYS A 1 498 ? 124.52944 108.40401 101.66551 1.000 10.80000 498 LYS A O 1
ATOM 3806 N N . PHE A 1 499 ? 123.32422 110.28197 102.09326 1.000 7.80000 499 PHE A N 1
ATOM 3807 C CA . PHE A 1 499 ? 122.40289 110.08537 100.97335 1.000 4.55000 499 PHE A CA 1
ATOM 3808 C C . PHE A 1 499 ? 123.14866 110.09268 99.64864 1.000 7.14000 499 PHE A C 1
ATOM 3809 O O . PHE A 1 499 ? 122.88299 109.26363 98.77586 1.000 4.73000 499 PHE A O 1
ATOM 3817 N N . LEU A 1 500 ? 124.08293 111.02751 99.48811 1.000 5.61000 500 LEU A N 1
ATOM 3818 C CA . LEU A 1 500 ? 124.79031 111.17953 98.22614 1.000 7.25000 500 LEU A CA 1
ATOM 3819 C C . LEU A 1 500 ? 125.75903 110.03066 97.99504 1.000 5.08000 500 LEU A C 1
ATOM 3820 O O . LEU A 1 500 ? 125.90485 109.57080 96.85923 1.000 12.64000 500 LEU A O 1
ATOM 3825 N N . SER A 1 501 ? 126.42687 109.55642 99.05584 1.000 5.43000 501 SER A N 1
ATOM 3826 C CA . SER A 1 501 ? 127.30169 108.39237 98.93400 1.000 4.43000 501 SER A CA 1
ATOM 3827 C C . SER A 1 501 ? 126.51416 107.15154 98.52223 1.000 5.60000 501 SER A C 1
ATOM 3828 O O . SER A 1 501 ? 126.91277 106.42627 97.59657 1.000 11.28000 501 SER A O 1
ATOM 3831 N N . SER A 1 502 ? 125.37174 106.91084 99.18391 1.000 12.70000 502 SER A N 1
ATOM 3832 C CA . SER A 1 502 ? 124.55879 105.74150 98.85577 1.000 7.59000 502 SER A CA 1
ATOM 3833 C C . SER A 1 502 ? 123.96150 105.85521 97.45646 1.000 9.44000 502 SER A C 1
ATOM 3834 O O . SER A 1 502 ? 123.93427 104.87245 96.70611 1.000 15.30000 502 SER A O 1
ATOM 3837 N N . ALA A 1 503 ? 123.49904 107.05224 97.08238 1.000 6.99000 503 ALA A N 1
ATOM 3838 C CA . ALA A 1 503 ? 122.90845 107.25670 95.76679 1.000 7.08000 503 ALA A CA 1
ATOM 3839 C C . ALA A 1 503 ? 123.95036 107.16038 94.66209 1.000 12.65000 503 ALA A C 1
ATOM 3840 O O . ALA A 1 503 ? 123.63822 106.68467 93.56788 1.000 15.56000 503 ALA A O 1
ATOM 3842 N N . THR A 1 504 ? 125.18986 107.58683 94.93016 1.000 11.90000 504 THR A N 1
ATOM 3843 C CA . THR A 1 504 ? 126.25043 107.44119 93.94186 1.000 6.95000 504 THR A CA 1
ATOM 3844 C C . THR A 1 504 ? 126.64083 105.97955 93.76904 1.000 13.83000 504 THR A C 1
ATOM 3845 O O . THR A 1 504 ? 126.88153 105.53272 92.64231 1.000 15.10000 504 THR A O 1
ATOM 3849 N N . MET A 1 505 ? 126.65390 105.20521 94.86079 1.000 15.86000 505 MET A N 1
ATOM 3850 C CA . MET A 1 505 ? 126.90274 103.77161 94.71737 1.000 12.09000 505 MET A CA 1
ATOM 3851 C C . MET A 1 505 ? 125.76213 103.06722 93.99012 1.000 15.55000 505 MET A C 1
ATOM 3852 O O . MET A 1 505 ? 125.99726 102.08882 93.27335 1.000 24.14000 505 MET A O 1
ATOM 3857 N N . ARG A 1 506 ? 124.52831 103.54257 94.16386 1.000 17.65000 506 ARG A N 1
ATOM 3858 C CA . ARG A 1 506 ? 123.38809 102.88190 93.53720 1.000 11.30000 506 ARG A CA 1
ATOM 3859 C C . ARG A 1 506 ? 123.24109 103.24479 92.06202 1.000 15.27000 506 ARG A C 1
ATOM 3860 O O . ARG A 1 506 ? 122.94235 102.37381 91.23846 1.000 22.41000 506 ARG A O 1
ATOM 3868 N N . TRP A 1 507 ? 123.44101 104.51980 91.70370 1.000 12.30000 507 TRP A N 1
ATOM 3869 C CA . TRP A 1 507 ? 123.05750 104.99928 90.38153 1.000 11.11000 507 TRP A CA 1
ATOM 3870 C C . TRP A 1 507 ? 124.11600 105.86574 89.70622 1.000 14.63000 507 TRP A C 1
ATOM 3871 O O . TRP A 1 507 ? 123.84002 106.42402 88.63733 1.000 18.56000 507 TRP A O 1
ATOM 3882 N N . GLY A 1 508 ? 125.30679 106.00418 90.28083 1.000 15.16000 508 GLY A N 1
ATOM 3883 C CA . GLY A 1 508 ? 126.30935 106.89271 89.74984 1.000 10.24000 508 GLY A CA 1
ATOM 3884 C C . GLY A 1 508 ? 126.11304 108.30903 90.24333 1.000 9.68000 508 GLY A C 1
ATOM 3885 O O . GLY A 1 508 ? 125.18912 108.59399 91.01115 1.000 12.85000 508 GLY A O 1
ATOM 3886 N N . PRO A 1 509 ? 126.99950 109.22106 89.83259 1.000 13.54000 509 PRO A N 1
ATOM 3887 C CA . PRO A 1 509 ? 126.83700 110.62118 90.21976 1.000 9.70000 509 PRO A CA 1
ATOM 3888 C C . PRO A 1 509 ? 125.61141 111.22402 89.55259 1.000 11.47000 509 PRO A C 1
ATOM 3889 O O . PRO A 1 509 ? 125.21222 110.79286 88.45864 1.000 13.86000 509 PRO A O 1
ATOM 3893 N N . PRO A 1 510 ? 124.97031 112.20301 90.18749 1.000 13.68000 510 PRO A N 1
ATOM 3894 C CA . PRO A 1 510 ? 123.82296 112.85632 89.54962 1.000 7.90000 510 PRO A CA 1
ATOM 3895 C C . PRO A 1 510 ? 124.25190 113.71421 88.37189 1.000 12.45000 510 PRO A C 1
ATOM 3896 O O . PRO A 1 510 ? 125.38286 114.20058 88.30637 1.000 16.42000 510 PRO A O 1
ATOM 3900 N N . GLN A 1 511 ? 123.33244 113.87876 87.41959 1.000 14.86000 511 GLN A N 1
ATOM 3901 C CA . GLN A 1 511 ? 123.59144 114.79639 86.31647 1.000 10.38000 511 GLN A CA 1
ATOM 3902 C C . GLN A 1 511 ? 123.56866 116.24035 86.79820 1.000 16.27000 511 GLN A C 1
ATOM 3903 O O . GLN A 1 511 ? 124.41722 117.04695 86.40496 1.000 19.17000 511 GLN A O 1
ATOM 3909 N N . SER A 1 512 ? 122.62332 116.57732 87.67010 1.000 14.35000 512 SER A N 1
ATOM 3910 C CA . SER A 1 512 ? 122.53618 117.92249 88.21240 1.000 10.09000 512 SER A CA 1
ATOM 3911 C C . SER A 1 512 ? 122.04872 117.84496 89.64986 1.000 9.79000 512 SER A C 1
ATOM 3912 O O . SER A 1 512 ? 121.33330 116.91827 90.03010 1.000 18.76000 512 SER A O 1
ATOM 3915 N N . ILE A 1 513 ? 122.45370 118.82607 90.44627 1.000 9.92000 513 ILE A N 1
ATOM 3916 C CA . ILE A 1 513 ? 122.07943 118.92180 91.85038 1.000 5.93000 513 ILE A CA 1
ATOM 3917 C C . ILE A 1 513 ? 121.32124 120.22630 92.03410 1.000 7.69000 513 ILE A C 1
ATOM 3918 O O . ILE A 1 513 ? 121.71906 121.25383 91.48206 1.000 17.99000 513 ILE A O 1
ATOM 3923 N N . VAL A 1 514 ? 120.20901 120.18198 92.76313 1.000 4.68000 514 VAL A N 1
ATOM 3924 C CA . VAL A 1 514 ? 119.38997 121.36301 93.01437 1.000 7.10000 514 VAL A CA 1
ATOM 3925 C C . VAL A 1 514 ? 119.25440 121.56965 94.51596 1.000 6.72000 514 VAL A C 1
ATOM 3926 O O . VAL A 1 514 ? 118.83111 120.66047 95.23833 1.000 12.72000 514 VAL A O 1
ATOM 3930 N N . VAL A 1 515 ? 119.60005 122.77150 94.97657 1.000 9.21000 515 VAL A N 1
ATOM 3931 C CA . VAL A 1 515 ? 119.51500 123.14885 96.38112 1.000 5.02000 515 VAL A CA 1
ATOM 3932 C C . VAL A 1 515 ? 118.50926 124.28576 96.51410 1.000 8.57000 515 VAL A C 1
ATOM 3933 O O . VAL A 1 515 ? 118.49926 125.22380 95.70685 1.000 15.98000 515 VAL A O 1
ATOM 3937 N N . GLU A 1 516 ? 117.64637 124.18757 97.52045 1.000 9.06000 516 GLU A N 1
ATOM 3938 C CA . GLU A 1 516 ? 116.72558 125.26446 97.85204 1.000 11.14000 516 GLU A CA 1
ATOM 3939 C C . GLU A 1 516 ? 117.39413 126.19334 98.85854 1.000 8.57000 516 GLU A C 1
ATOM 3940 O O . GLU A 1 516 ? 117.72422 125.77649 99.97288 1.000 15.09000 516 GLU A O 1
ATOM 3946 N N . LEU A 1 517 ? 117.58825 127.44410 98.46381 1.000 10.79000 517 LEU A N 1
ATOM 3947 C CA . LEU A 1 517 ? 118.13083 128.46640 99.34479 1.000 13.96000 517 LEU A CA 1
ATOM 3948 C C . LEU A 1 517 ? 117.00378 129.12384 100.12733 1.000 10.91000 517 LEU A C 1
ATOM 3949 O O . LEU A 1 517 ? 115.89775 129.30471 99.61215 1.000 20.32000 517 LEU A O 1
ATOM 3954 N N . ALA A 1 518 ? 117.28993 129.48453 101.37701 1.000 7.57000 518 ALA A N 1
ATOM 3955 C CA . ALA A 1 518 ? 116.28656 130.09485 102.25019 1.000 10.09000 518 ALA A CA 1
ATOM 3956 C C . ALA A 1 518 ? 116.28643 131.61017 102.04491 1.000 13.01000 518 ALA A C 1
ATOM 3957 O O . ALA A 1 518 ? 116.62201 132.40119 102.92709 1.000 21.06000 518 ALA A O 1
ATOM 3959 N N . ARG A 1 519 ? 115.88977 132.00342 100.83853 1.000 12.81000 519 ARG A N 1
ATOM 3960 C CA . ARG A 1 519 ? 115.83126 133.39826 100.43730 1.000 17.69000 519 ARG A CA 1
ATOM 3961 C C . ARG A 1 519 ? 114.45746 133.69003 99.85374 1.000 18.06000 519 ARG A C 1
ATOM 3962 O O . ARG A 1 519 ? 113.74310 132.78688 99.41343 1.000 22.93000 519 ARG A O 1
ATOM 3970 N N . GLY A 1 520 ? 114.09182 134.96736 99.85579 1.000 21.19000 520 GLY A N 1
ATOM 3971 C CA . GLY A 1 520 ? 112.80939 135.37126 99.31757 1.000 25.80000 520 GLY A CA 1
ATOM 3972 C C . GLY A 1 520 ? 112.67244 136.86907 99.15267 1.000 32.11000 520 GLY A C 1
ATOM 3973 O O . GLY A 1 520 ? 113.10514 137.63924 100.01574 1.000 31.08000 520 GLY A O 1
ATOM 3974 N N . ALA A 1 521 ? 112.06741 137.29679 98.04088 1.000 40.40000 521 ALA A N 1
ATOM 3975 C CA . ALA A 1 521 ? 111.89837 138.71759 97.76601 1.000 42.64000 521 ALA A CA 1
ATOM 3976 C C . ALA A 1 521 ? 110.52415 139.01422 97.17839 1.000 43.11000 521 ALA A C 1
ATOM 3977 O O . ALA A 1 521 ? 110.37568 139.94647 96.38012 1.000 43.50000 521 ALA A O 1
ATOM 3979 N N . SER A 1 522 ? 109.51032 138.23454 97.55618 1.000 47.98000 522 SER A N 1
ATOM 3980 C CA . SER A 1 522 ? 108.14453 138.45313 97.08319 1.000 51.54000 522 SER A CA 1
ATOM 3981 C C . SER A 1 522 ? 107.40455 139.25318 98.15130 1.000 51.85000 522 SER A C 1
ATOM 3982 O O . SER A 1 522 ? 106.59605 138.73124 98.91953 1.000 51.04000 522 SER A O 1
ATOM 3985 N N . GLU A 1 523 ? 107.69608 140.54989 98.19122 1.000 52.60000 523 GLU A N 1
ATOM 3986 C CA . GLU A 1 523 ? 107.11249 141.45872 99.16396 1.000 53.90000 523 GLU A CA 1
ATOM 3987 C C . GLU A 1 523 ? 106.40539 142.59916 98.44759 1.000 52.94000 523 GLU A C 1
ATOM 3988 O O . GLU A 1 523 ? 106.78923 142.99280 97.34181 1.000 51.41000 523 GLU A O 1
ATOM 3994 N N . SER A 1 524 ? 105.35800 143.11599 99.08470 1.000 51.15000 524 SER A N 1
ATOM 3995 C CA . SER A 1 524 ? 104.63502 144.25458 98.54340 1.000 52.57000 524 SER A CA 1
ATOM 3996 C C . SER A 1 524 ? 105.49799 145.51298 98.60865 1.000 52.36000 524 SER A C 1
ATOM 3997 O O . SER A 1 524 ? 106.48252 145.58539 99.35456 1.000 51.26000 524 SER A O 1
ATOM 4000 N N . ARG A 1 525 ? 105.11774 146.50836 97.79579 1.000 52.88000 525 ARG A N 1
ATOM 4001 C CA . ARG A 1 525 ? 105.83458 147.78189 97.77013 1.000 52.74000 525 ARG A CA 1
ATOM 4002 C C . ARG A 1 525 ? 105.75590 148.50204 99.10820 1.000 51.40000 525 ARG A C 1
ATOM 4003 O O . ARG A 1 525 ? 106.71890 149.16639 99.50931 1.000 50.44000 525 ARG A O 1
ATOM 4011 N N . GLU A 1 526 ? 104.63438 148.35094 99.82162 1.000 50.79000 526 GLU A N 1
ATOM 4012 C CA . GLU A 1 526 ? 104.50309 148.92713 101.15552 1.000 52.15000 526 GLU A CA 1
ATOM 4013 C C . GLU A 1 526 ? 105.46949 148.27128 102.13182 1.000 52.67000 526 GLU A C 1
ATOM 4014 O O . GLU A 1 526 ? 106.09150 148.95724 102.95077 1.000 51.32000 526 GLU A O 1
ATOM 4020 N N . ARG A 1 527 ? 105.61086 146.94390 102.04701 1.000 49.24000 527 ARG A N 1
ATOM 4021 C CA . ARG A 1 527 ? 106.52814 146.21894 102.92107 1.000 47.12000 527 ARG A CA 1
ATOM 4022 C C . ARG A 1 527 ? 107.98105 146.58082 102.63059 1.000 47.14000 527 ARG A C 1
ATOM 4023 O O . ARG A 1 527 ? 108.77562 146.75756 103.56231 1.000 46.80000 527 ARG A O 1
ATOM 4031 N N . GLN A 1 528 ? 108.34521 146.70395 101.34709 1.000 45.76000 528 GLN A N 1
ATOM 4032 C CA . GLN A 1 528 ? 109.71488 147.08690 101.00392 1.000 44.81000 528 GLN A CA 1
ATOM 4033 C C . GLN A 1 528 ? 110.01362 148.52706 101.41297 1.000 44.08000 528 GLN A C 1
ATOM 4034 O O . GLN A 1 528 ? 111.11854 148.82208 101.88765 1.000 45.06000 528 GLN A O 1
ATOM 4040 N N . ALA A 1 529 ? 109.03666 149.43122 101.25399 1.000 41.35000 529 ALA A N 1
ATOM 4041 C CA . ALA A 1 529 ? 109.20740 150.81255 101.69747 1.000 38.57000 529 ALA A CA 1
ATOM 4042 C C . ALA A 1 529 ? 109.34716 150.89644 103.21300 1.000 38.06000 529 ALA A C 1
ATOM 4043 O O . ALA A 1 529 ? 110.17070 151.66617 103.72280 1.000 38.13000 529 ALA A O 1
ATOM 4045 N N . GLU A 1 530 ? 108.54893 150.11065 103.94434 1.000 37.01000 530 GLU A N 1
ATOM 4046 C CA . GLU A 1 530 ? 108.62635 150.09816 105.40091 1.000 32.42000 530 GLU A CA 1
ATOM 4047 C C . GLU A 1 530 ? 109.95918 149.52940 105.87461 1.000 33.45000 530 GLU A C 1
ATOM 4048 O O . GLU A 1 530 ? 110.54785 150.04048 106.83176 1.000 35.61000 530 GLU A O 1
ATOM 4054 N N . GLU A 1 531 ? 110.45303 148.47753 105.21150 1.000 35.11000 531 GLU A N 1
ATOM 4055 C CA . GLU A 1 531 ? 111.75058 147.91115 105.57178 1.000 30.82000 531 GLU A CA 1
ATOM 4056 C C . GLU A 1 531 ? 112.89082 148.88039 105.27250 1.000 28.11000 531 GLU A C 1
ATOM 4057 O O . GLU A 1 531 ? 113.85114 148.96954 106.04774 1.000 33.43000 531 GLU A O 1
ATOM 4063 N N . GLU A 1 532 ? 112.79784 149.61990 104.15987 1.000 25.82000 532 GLU A N 1
ATOM 4064 C CA . GLU A 1 532 ? 113.79923 150.64114 103.85549 1.000 28.54000 532 GLU A CA 1
ATOM 4065 C C . GLU A 1 532 ? 113.77959 151.77283 104.88004 1.000 27.76000 532 GLU A C 1
ATOM 4066 O O . GLU A 1 532 ? 114.84053 152.25118 105.30789 1.000 31.09000 532 GLU A O 1
ATOM 4072 N N . ALA A 1 533 ? 112.57981 152.20814 105.28635 1.000 25.42000 533 ALA A N 1
ATOM 4073 C CA . ALA A 1 533 ? 112.45880 153.24060 106.31354 1.000 20.78000 533 ALA A CA 1
ATOM 4074 C C . ALA A 1 533 ? 112.99761 152.75160 107.65319 1.000 24.91000 533 ALA A C 1
ATOM 4075 O O . ALA A 1 533 ? 113.62728 153.51752 108.39537 1.000 20.44000 533 ALA A O 1
ATOM 4077 N N . ALA A 1 534 ? 112.75543 151.47436 107.97287 1.000 17.30000 534 ALA A N 1
ATOM 4078 C CA . ALA A 1 534 ? 113.29004 150.88250 109.19340 1.000 16.89000 534 ALA A CA 1
ATOM 4079 C C . ALA A 1 534 ? 114.81053 150.83952 109.16541 1.000 17.57000 534 ALA A C 1
ATOM 4080 O O . ALA A 1 534 ? 115.45263 151.15906 110.16768 1.000 18.08000 534 ALA A O 1
ATOM 4082 N N . ARG A 1 535 ? 115.39767 150.46637 108.01866 1.000 20.80000 535 ARG A N 1
ATOM 4083 C CA . ARG A 1 535 ? 116.85450 150.44381 107.87752 1.000 15.65000 535 ARG A CA 1
ATOM 4084 C C . ARG A 1 535 ? 117.44243 151.83737 108.05714 1.000 16.81000 535 ARG A C 1
ATOM 4085 O O . ARG A 1 535 ? 118.46729 152.00558 108.73356 1.000 18.91000 535 ARG A O 1
ATOM 4093 N N . ARG A 1 536 ? 116.79585 152.84096 107.45089 1.000 16.44000 536 ARG A N 1
ATOM 4094 C CA . ARG A 1 536 ? 117.22143 154.23349 107.57432 1.000 16.76000 536 ARG A CA 1
ATOM 4095 C C . ARG A 1 536 ? 117.19099 154.70041 109.02713 1.000 15.68000 536 ARG A C 1
ATOM 4096 O O . ARG A 1 536 ? 118.15438 155.30748 109.51901 1.000 15.95000 536 ARG A O 1
ATOM 4104 N N . ALA A 1 537 ? 116.08777 154.41270 109.73108 1.000 17.81000 537 ALA A N 1
ATOM 4105 C CA . ALA A 1 537 ? 115.94623 154.85425 111.11598 1.000 11.91000 537 ALA A CA 1
ATOM 4106 C C . ALA A 1 537 ? 116.93641 154.14206 112.03189 1.000 13.24000 537 ALA A C 1
ATOM 4107 O O . ALA A 1 537 ? 117.51465 154.77275 112.93119 1.000 19.16000 537 ALA A O 1
ATOM 4109 N N . HIS A 1 538 ? 117.15148 152.83415 111.80405 1.000 15.38000 538 HIS A N 1
ATOM 4110 C CA . HIS A 1 538 ? 118.13691 152.08064 112.57785 1.000 11.21000 538 HIS A CA 1
ATOM 4111 C C . HIS A 1 538 ? 119.53144 152.64437 112.38401 1.000 11.47000 538 HIS A C 1
ATOM 4112 O O . HIS A 1 538 ? 120.26981 152.80958 113.35658 1.000 16.78000 538 HIS A O 1
ATOM 4119 N N . ARG A 1 539 ? 119.90414 152.94749 111.13402 1.000 13.01000 539 ARG A N 1
ATOM 4120 C CA . ARG A 1 539 ? 121.23928 153.46928 110.86434 1.000 15.73000 539 ARG A CA 1
ATOM 4121 C C . ARG A 1 539 ? 121.44524 154.84214 111.49301 1.000 16.56000 539 ARG A C 1
ATOM 4122 O O . ARG A 1 539 ? 122.49733 155.09336 112.09460 1.000 15.29000 539 ARG A O 1
ATOM 4130 N N . LYS A 1 540 ? 120.44464 155.72755 111.38842 1.000 18.94000 540 LYS A N 1
ATOM 4131 C CA . LYS A 1 540 ? 120.56969 157.06729 111.96280 1.000 16.30000 540 LYS A CA 1
ATOM 4132 C C . LYS A 1 540 ? 120.68822 157.01921 113.48620 1.000 17.74000 540 LYS A C 1
ATOM 4133 O O . LYS A 1 540 ? 121.57733 157.65606 114.07453 1.000 21.96000 540 LYS A O 1
ATOM 4139 N N . ALA A 1 541 ? 119.82743 156.23138 114.14217 1.000 16.65000 541 ALA A N 1
ATOM 4140 C CA . ALA A 1 541 ? 119.88194 156.17104 115.59854 1.000 14.65000 541 ALA A CA 1
ATOM 4141 C C . ALA A 1 541 ? 121.10333 155.41145 116.09216 1.000 16.53000 541 ALA A C 1
ATOM 4142 O O . ALA A 1 541 ? 121.64878 155.75603 117.14406 1.000 19.58000 541 ALA A O 1
ATOM 4144 N N . ASN A 1 542 ? 121.54493 154.38641 115.35358 1.000 17.91000 542 ASN A N 1
ATOM 4145 C CA . ASN A 1 542 ? 122.76001 153.66721 115.71260 1.000 10.71000 542 ASN A CA 1
ATOM 4146 C C . ASN A 1 542 ? 123.97542 154.57255 115.60534 1.000 13.44000 542 ASN A C 1
ATOM 4147 O O . ASN A 1 542 ? 124.87823 154.49224 116.44032 1.000 20.34000 542 ASN A O 1
ATOM 4152 N N . ASP A 1 543 ? 124.01638 155.43692 114.58346 1.000 16.41000 543 ASP A N 1
ATOM 4153 C CA . ASP A 1 543 ? 125.12721 156.37555 114.45132 1.000 17.38000 543 ASP A CA 1
ATOM 4154 C C . ASP A 1 543 ? 125.12323 157.39463 115.58650 1.000 18.85000 543 ASP A C 1
ATOM 4155 O O . ASP A 1 543 ? 126.18484 157.71344 116.13946 1.000 19.60000 543 ASP A O 1
ATOM 4160 N N . ARG A 1 544 ? 123.93906 157.91117 115.94721 1.000 23.68000 544 ARG A N 1
ATOM 4161 C CA . ARG A 1 544 ? 123.84670 158.85130 117.06716 1.000 22.32000 544 ARG A CA 1
ATOM 4162 C C . ARG A 1 544 ? 124.25370 158.20322 118.39239 1.000 24.46000 544 ARG A C 1
ATOM 4163 O O . ARG A 1 544 ? 124.99885 158.80042 119.18423 1.000 28.42000 544 ARG A O 1
ATOM 4171 N N . ILE A 1 545 ? 123.78843 156.97405 118.63876 1.000 20.30000 545 ILE A N 1
ATOM 4172 C CA . ILE A 1 545 ? 124.11598 156.26412 119.87247 1.000 18.89000 545 ILE A CA 1
ATOM 4173 C C . ILE A 1 545 ? 125.59798 155.89473 119.90278 1.000 20.07000 545 ILE A C 1
ATOM 4174 O O . ILE A 1 545 ? 126.24352 155.95888 120.95588 1.000 26.40000 545 ILE A O 1
ATOM 4179 N N . ARG A 1 546 ? 126.16465 155.53964 118.74317 1.000 23.55000 546 ARG A N 1
ATOM 4180 C CA . ARG A 1 546 ? 127.59250 155.25703 118.63644 1.000 21.78000 546 ARG A CA 1
ATOM 4181 C C . ARG A 1 546 ? 128.42415 156.49060 118.95735 1.000 23.86000 546 ARG A C 1
ATOM 4182 O O . ARG A 1 546 ? 129.44133 156.39425 119.65435 1.000 27.31000 546 ARG A O 1
ATOM 4190 N N . ALA A 1 547 ? 128.00216 157.65743 118.45254 1.000 25.19000 547 ALA A N 1
ATOM 4191 C CA . ALA A 1 547 ? 128.69681 158.90563 118.75785 1.000 25.79000 547 ALA A CA 1
ATOM 4192 C C . ALA A 1 547 ? 128.62614 159.23172 120.24613 1.000 26.53000 547 ALA A C 1
ATOM 4193 O O . ALA A 1 547 ? 129.63268 159.62908 120.84744 1.000 30.93000 547 ALA A O 1
ATOM 4195 N N . GLU A 1 548 ? 127.44658 159.05496 120.85756 1.000 28.89000 548 GLU A N 1
ATOM 4196 C CA . GLU A 1 548 ? 127.30020 159.32333 122.28927 1.000 28.33000 548 GLU A CA 1
ATOM 4197 C C . GLU A 1 548 ? 128.13826 158.36312 123.13201 1.000 30.06000 548 GLU A C 1
ATOM 4198 O O . GLU A 1 548 ? 128.77387 158.77542 124.11087 1.000 28.69000 548 GLU A O 1
ATOM 4204 N N . LEU A 1 549 ? 128.14902 157.07800 122.76731 1.000 27.64000 549 LEU A N 1
ATOM 4205 C CA . LEU A 1 549 ? 128.90606 156.08832 123.52465 1.000 27.81000 549 LEU A CA 1
ATOM 4206 C C . LEU A 1 549 ? 130.40624 156.27842 123.34967 1.000 31.19000 549 LEU A C 1
ATOM 4207 O O . LEU A 1 549 ? 131.17291 156.01360 124.28172 1.000 34.70000 549 LEU A O 1
ATOM 4212 N N . ARG A 1 550 ? 130.84293 156.74304 122.17452 1.000 32.55000 550 ARG A N 1
ATOM 4213 C CA . ARG A 1 550 ? 132.25275 157.06365 121.99816 1.000 30.09000 550 ARG A CA 1
ATOM 4214 C C . ARG A 1 550 ? 132.62722 158.31736 122.77352 1.000 33.80000 550 ARG A C 1
ATOM 4215 O O . ARG A 1 550 ? 133.75764 158.42693 123.26049 1.000 38.96000 550 ARG A O 1
ATOM 4223 N N . ALA A 1 551 ? 131.69658 159.26852 122.90280 1.000 37.15000 551 ALA A N 1
ATOM 4224 C CA . ALA A 1 551 ? 131.92725 160.40512 123.78583 1.000 35.77000 551 ALA A CA 1
ATOM 4225 C C . ALA A 1 551 ? 131.91245 160.00011 125.25672 1.000 37.89000 551 ALA A C 1
ATOM 4226 O O . ALA A 1 551 ? 132.46366 160.72473 126.09158 1.000 40.22000 551 ALA A O 1
ATOM 4228 N N . SER A 1 552 ? 131.29836 158.86151 125.59020 1.000 40.94000 552 SER A N 1
ATOM 4229 C CA . SER A 1 552 ? 131.36687 158.28634 126.92734 1.000 38.60000 552 SER A CA 1
ATOM 4230 C C . SER A 1 552 ? 132.49577 157.26819 127.07571 1.000 39.79000 552 SER A C 1
ATOM 4231 O O . SER A 1 552 ? 132.43382 156.41322 127.96664 1.000 40.41000 552 SER A O 1
ATOM 4234 N N . GLY A 1 553 ? 133.51570 157.34217 126.22729 1.000 36.04000 553 GLY A N 1
ATOM 4235 C CA . GLY A 1 553 ? 134.67864 156.47401 126.31744 1.000 35.73000 553 GLY A CA 1
ATOM 4236 C C . GLY A 1 553 ? 134.44363 155.00835 126.01551 1.000 36.81000 553 GLY A C 1
ATOM 4237 O O . GLY A 1 553 ? 135.02585 154.14344 126.68219 1.000 40.20000 553 GLY A O 1
ATOM 4238 N N . LEU A 1 554 ? 133.60595 154.70432 125.02619 1.000 36.69000 554 LEU A N 1
ATOM 4239 C CA . LEU A 1 554 ? 133.33854 153.32916 124.60468 1.000 36.83000 554 LEU A CA 1
ATOM 4240 C C . LEU A 1 554 ? 133.57657 153.27520 123.09821 1.000 38.87000 554 LEU A C 1
ATOM 4241 O O . LEU A 1 554 ? 132.73885 153.74471 122.32265 1.000 39.78000 554 LEU A O 1
ATOM 4246 N N . SER A 1 555 ? 134.72230 152.70927 122.70126 1.000 41.44000 555 SER A N 1
ATOM 4247 C CA . SER A 1 555 ? 135.22137 152.84728 121.33259 1.000 39.28000 555 SER A CA 1
ATOM 4248 C C . SER A 1 555 ? 134.33743 152.12269 120.32213 1.000 40.88000 555 SER A C 1
ATOM 4249 O O . SER A 1 555 ? 133.91280 152.71064 119.32135 1.000 42.34000 555 SER A O 1
ATOM 4252 N N . ASP A 1 556 ? 134.04826 150.84635 120.56593 1.000 40.95000 556 ASP A N 1
ATOM 4253 C CA . ASP A 1 556 ? 133.29321 150.01353 119.63133 1.000 39.05000 556 ASP A CA 1
ATOM 4254 C C . ASP A 1 556 ? 132.09987 149.41424 120.35789 1.000 38.09000 556 ASP A C 1
ATOM 4255 O O . ASP A 1 556 ? 132.21705 148.36673 121.00923 1.000 41.98000 556 ASP A O 1
ATOM 4260 N N . PRO A 1 557 ? 130.94168 150.07268 120.29819 1.000 33.75000 557 PRO A N 1
ATOM 4261 C CA . PRO A 1 557 ? 129.73958 149.51140 120.92624 1.000 31.60000 557 PRO A CA 1
ATOM 4262 C C . PRO A 1 557 ? 129.26336 148.26535 120.19545 1.000 29.33000 557 PRO A C 1
ATOM 4263 O O . PRO A 1 557 ? 129.16952 148.24139 118.96634 1.000 34.75000 557 PRO A O 1
ATOM 4267 N N . SER A 1 558 ? 128.96533 147.23219 120.96934 1.000 21.90000 558 SER A N 1
ATOM 4268 C CA . SER A 1 558 ? 128.38680 146.00244 120.45941 1.000 23.31000 558 SER A CA 1
ATOM 4269 C C . SER A 1 558 ? 126.89900 146.21635 120.18791 1.000 21.14000 558 SER A C 1
ATOM 4270 O O . SER A 1 558 ? 126.34563 147.26082 120.54623 1.000 21.51000 558 SER A O 1
ATOM 4273 N N . PRO A 1 559 ? 126.23605 145.27926 119.48199 1.000 23.05000 559 PRO A N 1
ATOM 4274 C CA . PRO A 1 559 ? 124.76331 145.35105 119.38775 1.000 18.93000 559 PRO A CA 1
ATOM 4275 C C . PRO A 1 559 ? 124.06885 145.34857 120.74018 1.000 17.03000 559 PRO A C 1
ATOM 4276 O O . PRO A 1 559 ? 123.05323 146.03510 120.91142 1.000 24.96000 559 PRO A O 1
ATOM 4280 N N . ALA A 1 560 ? 124.61289 144.61092 121.71343 1.000 22.79000 560 ALA A N 1
ATOM 4281 C CA . ALA A 1 560 ? 124.08474 144.65656 123.07236 1.000 16.40000 560 ALA A CA 1
ATOM 4282 C C . ALA A 1 560 ? 124.29874 146.02782 123.70202 1.000 16.13000 560 ALA A C 1
ATOM 4283 O O . ALA A 1 560 ? 123.44273 146.50285 124.45343 1.000 23.69000 560 ALA A O 1
ATOM 4285 N N . ASP A 1 561 ? 125.43659 146.67296 123.41301 1.000 17.75000 561 ASP A N 1
ATOM 4286 C CA . ASP A 1 561 ? 125.67755 148.03078 123.90172 1.000 16.29000 561 ASP A CA 1
ATOM 4287 C C . ASP A 1 561 ? 124.68427 149.02005 123.30084 1.000 18.89000 561 ASP A C 1
ATOM 4288 O O . ASP A 1 561 ? 124.18042 149.90901 124.00133 1.000 16.04000 561 ASP A O 1
ATOM 4293 N N . LEU A 1 562 ? 124.40018 148.87948 122.00002 1.000 19.15000 562 LEU A N 1
ATOM 4294 C CA . LEU A 1 562 ? 123.42861 149.74779 121.33841 1.000 16.97000 562 LEU A CA 1
ATOM 4295 C C . LEU A 1 562 ? 122.03164 149.54638 121.91221 1.000 13.25000 562 LEU A C 1
ATOM 4296 O O . LEU A 1 562 ? 121.30785 150.52096 122.15569 1.000 17.92000 562 LEU A O 1
ATOM 4301 N N . VAL A 1 563 ? 121.64842 148.28563 122.14705 1.000 14.25000 563 VAL A N 1
ATOM 4302 C CA . VAL A 1 563 ? 120.35349 147.97598 122.75184 1.000 14.57000 563 VAL A CA 1
ATOM 4303 C C . VAL A 1 563 ? 120.27709 148.53374 124.17112 1.000 12.91000 563 VAL A C 1
ATOM 4304 O O . VAL A 1 563 ? 119.25373 149.10378 124.57110 1.000 15.59000 563 VAL A O 1
ATOM 4308 N N . ARG A 1 564 ? 121.36685 148.40090 124.93954 1.000 11.28000 564 ARG A N 1
ATOM 4309 C CA . ARG A 1 564 ? 121.40565 148.89427 126.31444 1.000 13.16000 564 ARG A CA 1
ATOM 4310 C C . ARG A 1 564 ? 121.24308 150.40834 126.36843 1.000 14.90000 564 ARG A C 1
ATOM 4311 O O . ARG A 1 564 ? 120.45784 150.92627 127.17128 1.000 12.16000 564 ARG A O 1
ATOM 4319 N N . ALA A 1 565 ? 121.96023 151.13074 125.49891 1.000 12.58000 565 ALA A N 1
ATOM 4320 C CA . ALA A 1 565 ? 121.84577 152.58749 125.46855 1.000 13.15000 565 ALA A CA 1
ATOM 4321 C C . ALA A 1 565 ? 120.45904 153.02173 125.00665 1.000 15.63000 565 ALA A C 1
ATOM 4322 O O . ALA A 1 565 ? 119.87956 153.96740 125.56138 1.000 18.40000 565 ALA A O 1
ATOM 4324 N N . ARG A 1 566 ? 119.90850 152.32005 124.00776 1.000 15.76000 566 ARG A N 1
ATOM 4325 C CA . ARG A 1 566 ? 118.57664 152.62850 123.50008 1.000 12.94000 566 ARG A CA 1
ATOM 4326 C C . ARG A 1 566 ? 117.50448 152.41353 124.56143 1.000 13.73000 566 ARG A C 1
ATOM 4327 O O . ARG A 1 566 ? 116.59371 153.23270 124.70325 1.000 17.65000 566 ARG A O 1
ATOM 4335 N N . LEU A 1 567 ? 117.61818 151.34142 125.34544 1.000 14.44000 567 LEU A N 1
ATOM 4336 C CA . LEU A 1 567 ? 116.61170 151.06462 126.36284 1.000 12.88000 567 LEU A CA 1
ATOM 4337 C C . LEU A 1 567 ? 116.77380 151.96834 127.57843 1.000 14.38000 567 LEU A C 1
ATOM 4338 O O . LEU A 1 567 ? 115.77134 152.33982 128.20910 1.000 20.95000 567 LEU A O 1
ATOM 4343 N N . LEU A 1 568 ? 118.01678 152.36413 127.88452 1.000 8.21000 568 LEU A N 1
ATOM 4344 C CA . LEU A 1 568 ? 118.26425 153.31774 128.95949 1.000 12.20000 568 LEU A CA 1
ATOM 4345 C C . LEU A 1 568 ? 117.69112 154.68339 128.61422 1.000 18.06000 568 LEU A C 1
ATOM 4346 O O . LEU A 1 568 ? 117.17895 155.38640 129.49127 1.000 25.42000 568 LEU A O 1
ATOM 4351 N N . GLU A 1 569 ? 117.77461 155.07942 127.34241 1.000 21.33000 569 GLU A N 1
ATOM 4352 C CA . GLU A 1 569 ? 117.12252 156.31720 126.92957 1.000 19.12000 569 GLU A CA 1
ATOM 4353 C C . GLU A 1 569 ? 115.60559 156.15356 126.85559 1.000 21.04000 569 GLU A C 1
ATOM 4354 O O . GLU A 1 569 ? 114.86200 157.08373 127.18921 1.000 24.88000 569 GLU A O 1
ATOM 4360 N N . LEU A 1 570 ? 115.12935 154.97890 126.42420 1.000 18.98000 570 LEU A N 1
ATOM 4361 C CA . LEU A 1 570 ? 113.69808 154.75664 126.23086 1.000 16.14000 570 LEU A CA 1
ATOM 4362 C C . LEU A 1 570 ? 112.92849 154.74619 127.54845 1.000 18.84000 570 LEU A C 1
ATOM 4363 O O . LEU A 1 570 ? 111.76637 155.16500 127.58643 1.000 25.50000 570 LEU A O 1
ATOM 4368 N N . TYR A 1 571 ? 113.55186 154.30105 128.63841 1.000 21.01000 571 TYR A N 1
ATOM 4369 C CA . TYR A 1 571 ? 112.87461 154.27237 129.93156 1.000 21.74000 571 TYR A CA 1
ATOM 4370 C C . TYR A 1 571 ? 113.50094 155.20813 130.95397 1.000 18.32000 571 TYR A C 1
ATOM 4371 O O . TYR A 1 571 ? 113.14553 155.13243 132.13759 1.000 27.03000 571 TYR A O 1
ATOM 4380 N N . ASP A 1 572 ? 114.39221 156.10273 130.50090 1.000 20.17000 572 ASP A N 1
ATOM 4381 C CA . ASP A 1 572 ? 115.01578 157.17474 131.28684 1.000 22.81000 572 ASP A CA 1
ATOM 4382 C C . ASP A 1 572 ? 115.72584 156.56806 132.50293 1.000 25.42000 572 ASP A C 1
ATOM 4383 O O . ASP A 1 572 ? 115.42876 156.88824 133.65450 1.000 29.74000 572 ASP A O 1
ATOM 4388 N N . CYS A 1 573 ? 116.58222 155.57714 132.21703 1.000 20.15000 573 CYS A N 1
ATOM 4389 C CA . CYS A 1 573 ? 117.48448 154.94415 133.18819 1.000 19.44000 573 CYS A CA 1
ATOM 4390 C C . CYS A 1 573 ? 116.75070 154.36409 134.40111 1.000 19.44000 573 CYS A C 1
ATOM 4391 O O . CYS A 1 573 ? 117.19362 154.49931 135.54246 1.000 18.84000 573 CYS A O 1
ATOM 4394 N N . HIS A 1 574 ? 115.61671 153.71732 134.15200 1.000 20.76000 574 HIS A N 1
ATOM 4395 C CA . HIS A 1 574 ? 114.85859 153.02730 135.18328 1.000 15.96000 574 HIS A CA 1
ATOM 4396 C C . HIS A 1 574 ? 114.72656 151.55219 134.83664 1.000 15.56000 574 HIS A C 1
ATOM 4397 O O . HIS A 1 574 ? 114.76203 151.17703 133.65912 1.000 22.34000 574 HIS A O 1
ATOM 4404 N N . CYS A 1 575 ? 114.67060 150.71776 135.88119 1.000 14.21000 575 CYS A N 1
ATOM 4405 C CA . CYS A 1 575 ? 114.45191 149.28434 135.71073 1.000 19.85000 575 CYS A CA 1
ATOM 4406 C C . CYS A 1 575 ? 113.08334 149.12927 135.05415 1.000 20.38000 575 CYS A C 1
ATOM 4407 O O . CYS A 1 575 ? 112.11472 149.74997 135.49842 1.000 19.94000 575 CYS A O 1
ATOM 4410 N N . MET A 1 576 ? 113.01876 148.38332 133.94351 1.000 18.67000 576 MET A N 1
ATOM 4411 C CA . MET A 1 576 ? 111.75193 148.24831 133.21979 1.000 14.54000 576 MET A CA 1
ATOM 4412 C C . MET A 1 576 ? 110.69965 147.54651 134.05494 1.000 20.93000 576 MET A C 1
ATOM 4413 O O . MET A 1 576 ? 109.50704 147.85220 133.95187 1.000 21.45000 576 MET A O 1
ATOM 4418 N N . TYR A 1 577 ? 111.12745 146.60044 134.87625 1.000 21.88000 577 TYR A N 1
ATOM 4419 C CA . TYR A 1 577 ? 110.21208 145.79179 135.65538 1.000 18.67000 577 TYR A CA 1
ATOM 4420 C C . TYR A 1 577 ? 109.90664 146.46092 136.98420 1.000 20.75000 577 TYR A C 1
ATOM 4421 O O . TYR A 1 577 ? 108.74281 146.62691 137.35772 1.000 24.58000 577 TYR A O 1
ATOM 4430 N N . CYS A 1 578 ? 110.95715 146.89988 137.66951 1.000 17.07000 578 CYS A N 1
ATOM 4431 C CA . CYS A 1 578 ? 110.89801 147.28689 139.06546 1.000 21.19000 578 CYS A CA 1
ATOM 4432 C C . CYS A 1 578 ? 110.84244 148.79501 139.27137 1.000 23.13000 578 CYS A C 1
ATOM 4433 O O . CYS A 1 578 ? 110.54898 149.24152 140.38469 1.000 26.42000 578 CYS A O 1
ATOM 4436 N N . GLY A 1 579 ? 111.10333 149.58434 138.22892 1.000 22.43000 579 GLY A N 1
ATOM 4437 C CA . GLY A 1 579 ? 111.04318 151.03004 138.29469 1.000 17.73000 579 GLY A CA 1
ATOM 4438 C C . GLY A 1 579 ? 112.21559 151.71408 138.96763 1.000 18.08000 579 GLY A C 1
ATOM 4439 O O . GLY A 1 579 ? 112.26761 152.95045 138.96297 1.000 25.47000 579 GLY A O 1
ATOM 4440 N N . ALA A 1 580 ? 113.15138 150.96398 139.54912 1.000 19.16000 580 ALA A N 1
ATOM 4441 C CA . ALA A 1 580 ? 114.24465 151.56431 140.29839 1.000 18.19000 580 ALA A CA 1
ATOM 4442 C C . ALA A 1 580 ? 115.25609 152.21990 139.35449 1.000 17.06000 580 ALA A C 1
ATOM 4443 O O . ALA A 1 580 ? 115.45291 151.74958 138.23062 1.000 22.43000 580 ALA A O 1
ATOM 4445 N N . PRO A 1 581 ? 115.88211 153.32749 139.77491 1.000 20.58000 581 PRO A N 1
ATOM 4446 C CA . PRO A 1 581 ? 116.87999 153.98532 138.91638 1.000 18.73000 581 PRO A CA 1
ATOM 4447 C C . PRO A 1 581 ? 118.10993 153.11534 138.69009 1.000 17.63000 581 PRO A C 1
ATOM 4448 O O . PRO A 1 581 ? 118.62291 152.47986 139.61239 1.000 21.22000 581 PRO A O 1
ATOM 4452 N N . ILE A 1 582 ? 118.58161 153.09363 137.44189 1.000 18.22000 582 ILE A N 1
ATOM 4453 C CA . ILE A 1 582 ? 119.73824 152.30452 137.03896 1.000 16.22000 582 ILE A CA 1
ATOM 4454 C C . ILE A 1 582 ? 120.70240 153.17040 136.24286 1.000 17.27000 582 ILE A C 1
ATOM 4455 O O . ILE A 1 582 ? 120.35795 154.24840 135.75830 1.000 24.40000 582 ILE A O 1
ATOM 4460 N N . SER A 1 583 ? 121.92939 152.68517 136.12928 1.000 17.55000 583 SER A N 1
ATOM 4461 C CA . SER A 1 583 ? 122.97228 153.30097 135.32493 1.000 15.54000 583 SER A CA 1
ATOM 4462 C C . SER A 1 583 ? 123.41679 152.30417 134.26140 1.000 15.36000 583 SER A C 1
ATOM 4463 O O . SER A 1 583 ? 122.89621 151.19446 134.17555 1.000 21.68000 583 SER A O 1
ATOM 4466 N N . TRP A 1 584 ? 124.37974 152.72246 133.43570 1.000 14.77000 584 TRP A N 1
ATOM 4467 C CA . TRP A 1 584 ? 124.99324 151.81054 132.47289 1.000 14.56000 584 TRP A CA 1
ATOM 4468 C C . TRP A 1 584 ? 125.73295 150.67901 133.17579 1.000 18.36000 584 TRP A C 1
ATOM 4469 O O . TRP A 1 584 ? 125.76317 149.54473 132.68477 1.000 25.05000 584 TRP A O 1
ATOM 4480 N N . GLU A 1 585 ? 126.33858 150.97567 134.32462 1.000 22.98000 585 GLU A N 1
ATOM 4481 C CA . GLU A 1 585 ? 127.25378 150.03866 134.96337 1.000 15.70000 585 GLU A CA 1
ATOM 4482 C C . GLU A 1 585 ? 126.51454 148.87200 135.61438 1.000 17.61000 585 GLU A C 1
ATOM 4483 O O . GLU A 1 585 ? 126.94015 147.71886 135.48580 1.000 24.41000 585 GLU A O 1
ATOM 4489 N N . ASN A 1 586 ? 125.40399 149.13732 136.30207 1.000 14.00000 586 ASN A N 1
ATOM 4490 C CA . ASN A 1 586 ? 124.73924 148.10556 137.09087 1.000 19.13000 586 ASN A CA 1
ATOM 4491 C C . ASN A 1 586 ? 123.49070 147.51689 136.43714 1.000 18.54000 586 ASN A C 1
ATOM 4492 O O . ASN A 1 586 ? 122.86107 146.63649 137.03052 1.000 21.73000 586 ASN A O 1
ATOM 4497 N N . SER A 1 587 ? 123.11957 147.96492 135.24196 1.000 13.35000 587 SER A N 1
ATOM 4498 C CA . SER A 1 587 ? 121.93747 147.43588 134.57803 1.000 11.97000 587 SER A CA 1
ATOM 4499 C C . SER A 1 587 ? 122.23297 146.07726 133.95054 1.000 14.12000 587 SER A C 1
ATOM 4500 O O . SER A 1 587 ? 123.38095 145.73476 133.65630 1.000 20.26000 587 SER A O 1
ATOM 4503 N N . GLU A 1 588 ? 121.17336 145.29819 133.74321 1.000 16.62000 588 GLU A N 1
ATOM 4504 C CA . GLU A 1 588 ? 121.29135 144.00962 133.07666 1.000 14.33000 588 GLU A CA 1
ATOM 4505 C C . GLU A 1 588 ? 120.30709 143.94760 131.91923 1.000 11.05000 588 GLU A C 1
ATOM 4506 O O . GLU A 1 588 ? 119.27033 144.61091 131.93046 1.000 16.10000 588 GLU A O 1
ATOM 4512 N N . LEU A 1 589 ? 120.65300 143.16898 130.90131 1.000 10.78000 589 LEU A N 1
ATOM 4513 C CA . LEU A 1 589 ? 119.77858 142.95722 129.75058 1.000 9.30000 589 LEU A CA 1
ATOM 4514 C C . LEU A 1 589 ? 119.06671 141.61933 129.91311 1.000 15.10000 589 LEU A C 1
ATOM 4515 O O . LEU A 1 589 ? 119.62811 140.56456 129.61370 1.000 21.89000 589 LEU A O 1
ATOM 4520 N N . ASP A 1 590 ? 117.82822 141.66933 130.39029 1.000 7.31000 590 ASP A N 1
ATOM 4521 C CA . ASP A 1 590 ? 117.00627 140.47785 130.53673 1.000 7.26000 590 ASP A CA 1
ATOM 4522 C C . ASP A 1 590 ? 116.39504 140.05178 129.21048 1.000 7.38000 590 ASP A C 1
ATOM 4523 O O . ASP A 1 590 ? 115.69250 140.82368 128.56030 1.000 9.83000 590 ASP A O 1
ATOM 4528 N N . HIS A 1 591 ? 116.64315 138.80590 128.83105 1.000 6.60000 591 HIS A N 1
ATOM 4529 C CA . HIS A 1 591 ? 115.72199 137.98560 128.05901 1.000 10.54000 591 HIS A CA 1
ATOM 4530 C C . HIS A 1 591 ? 114.37479 137.78747 128.74403 1.000 6.51000 591 HIS A C 1
ATOM 4531 O O . HIS A 1 591 ? 114.29493 137.04945 129.73344 1.000 13.94000 591 HIS A O 1
ATOM 4538 N N . ILE A 1 592 ? 113.35048 138.52369 128.28230 1.000 7.37000 592 ILE A N 1
ATOM 4539 C CA . ILE A 1 592 ? 111.99770 138.42134 128.84182 1.000 6.93000 592 ILE A CA 1
ATOM 4540 C C . ILE A 1 592 ? 111.48816 136.98770 128.75593 1.000 10.23000 592 ILE A C 1
ATOM 4541 O O . ILE A 1 592 ? 111.02925 136.41004 129.74707 1.000 14.47000 592 ILE A O 1
ATOM 4546 N N . VAL A 1 593 ? 111.57356 136.39281 127.57251 1.000 12.36000 593 VAL A N 1
ATOM 4547 C CA . VAL A 1 593 ? 111.54038 134.94182 127.43303 1.000 10.52000 593 VAL A CA 1
ATOM 4548 C C . VAL A 1 593 ? 112.97268 134.47471 127.64917 1.000 9.70000 593 VAL A C 1
ATOM 4549 O O . VAL A 1 593 ? 113.85341 134.83937 126.85986 1.000 13.48000 593 VAL A O 1
ATOM 4553 N N . PRO A 1 594 ? 113.25148 133.69139 128.69036 1.000 17.61000 594 PRO A N 1
ATOM 4554 C CA . PRO A 1 594 ? 114.64441 133.39194 129.05378 1.000 16.12000 594 PRO A CA 1
ATOM 4555 C C . PRO A 1 594 ? 115.32291 132.47416 128.04493 1.000 17.15000 594 PRO A C 1
ATOM 4556 O O . PRO A 1 594 ? 114.68829 131.87049 127.17727 1.000 17.07000 594 PRO A O 1
ATOM 4560 N N . ARG A 1 595 ? 116.65240 132.38496 128.18414 1.000 21.65000 595 ARG A N 1
ATOM 4561 C CA . ARG A 1 595 ? 117.46240 131.56723 127.28369 1.000 19.87000 595 ARG A CA 1
ATOM 4562 C C . ARG A 1 595 ? 117.12578 130.08820 127.41653 1.000 22.62000 595 ARG A C 1
ATOM 4563 O O . ARG A 1 595 ? 117.05512 129.37205 126.41109 1.000 23.47000 595 ARG A O 1
ATOM 4571 N N . THR A 1 596 ? 116.92133 129.60741 128.64726 1.000 23.35000 596 THR A N 1
ATOM 4572 C CA . THR A 1 596 ? 116.39519 128.26633 128.91249 1.000 22.15000 596 THR A CA 1
ATOM 4573 C C . THR A 1 596 ? 114.96950 128.02089 128.40877 1.000 26.83000 596 THR A C 1
ATOM 4574 O O . THR A 1 596 ? 114.45641 126.90623 128.54486 1.000 33.46000 596 THR A O 1
ATOM 4578 N N . ASP A 1 597 ? 114.31937 129.02902 127.82162 1.000 24.37000 597 ASP A N 1
ATOM 4579 C CA . ASP A 1 597 ? 113.07408 128.84295 127.09215 1.000 26.94000 597 ASP A CA 1
ATOM 4580 C C . ASP A 1 597 ? 113.24329 129.07694 125.59622 1.000 26.45000 597 ASP A C 1
ATOM 4581 O O . ASP A 1 597 ? 112.25205 129.26797 124.88484 1.000 30.31000 597 ASP A O 1
ATOM 4586 N N . GLY A 1 598 ? 114.48029 129.08330 125.10809 1.000 24.32000 598 GLY A N 1
ATOM 4587 C CA . GLY A 1 598 ? 114.73727 129.34815 123.70999 1.000 21.07000 598 GLY A CA 1
ATOM 4588 C C . GLY A 1 598 ? 114.69259 130.79856 123.29633 1.000 27.25000 598 GLY A C 1
ATOM 4589 O O . GLY A 1 598 ? 114.77397 131.07353 122.09393 1.000 34.69000 598 GLY A O 1
ATOM 4590 N N . GLY A 1 599 ? 114.57531 131.72811 124.24905 1.000 21.26000 599 GLY A N 1
ATOM 4591 C CA . GLY A 1 599 ? 114.42306 133.14921 123.98226 1.000 16.79000 599 GLY A CA 1
ATOM 4592 C C . GLY A 1 599 ? 115.54049 133.77837 123.17651 1.000 16.38000 599 GLY A C 1
ATOM 4593 O O . GLY A 1 599 ? 116.72055 133.62344 123.50292 1.000 24.25000 599 GLY A O 1
ATOM 4594 N N . SER A 1 600 ? 115.17226 134.49694 122.11962 1.000 15.68000 600 SER A N 1
ATOM 4595 C CA . SER A 1 600 ? 116.14306 135.03121 121.18155 1.000 14.90000 600 SER A CA 1
ATOM 4596 C C . SER A 1 600 ? 116.77400 136.31054 121.72237 1.000 11.40000 600 SER A C 1
ATOM 4597 O O . SER A 1 600 ? 116.34219 136.87671 122.72743 1.000 17.59000 600 SER A O 1
ATOM 4600 N N . ASN A 1 601 ? 117.78468 136.79202 121.00305 1.000 12.49000 601 ASN A N 1
ATOM 4601 C CA . ASN A 1 601 ? 118.44879 138.04673 121.31884 1.000 12.56000 601 ASN A CA 1
ATOM 4602 C C . ASN A 1 601 ? 117.91703 139.21810 120.50632 1.000 12.75000 601 ASN A C 1
ATOM 4603 O O . ASN A 1 601 ? 118.57421 140.26209 120.44850 1.000 20.80000 601 ASN A O 1
ATOM 4608 N N . ARG A 1 602 ? 116.76804 139.05734 119.85244 1.000 11.44000 602 ARG A N 1
ATOM 4609 C CA . ARG A 1 602 ? 116.10216 140.18756 119.22371 1.000 12.06000 602 ARG A CA 1
ATOM 4610 C C . ARG A 1 602 ? 115.65459 141.17242 120.29545 1.000 11.29000 602 ARG A C 1
ATOM 4611 O O . ARG A 1 602 ? 115.31777 140.78592 121.41796 1.000 16.69000 602 ARG A O 1
ATOM 4619 N N . HIS A 1 603 ? 115.66647 142.46144 119.94558 1.000 12.68000 603 HIS A N 1
ATOM 4620 C CA . HIS A 1 603 ? 115.53325 143.49183 120.96896 1.000 12.96000 603 HIS A CA 1
ATOM 4621 C C . HIS A 1 603 ? 114.12596 143.60184 121.54337 1.000 11.71000 603 HIS A C 1
ATOM 4622 O O . HIS A 1 603 ? 113.95723 144.24425 122.58434 1.000 16.68000 603 HIS A O 1
ATOM 4629 N N . GLU A 1 604 ? 113.11948 142.99292 120.91278 1.000 16.22000 604 GLU A N 1
ATOM 4630 C CA . GLU A 1 604 ? 111.81024 142.91768 121.54680 1.000 11.40000 604 GLU A CA 1
ATOM 4631 C C . GLU A 1 604 ? 111.76929 141.89793 122.67994 1.000 11.05000 604 GLU A C 1
ATOM 4632 O O . GLU A 1 604 ? 110.81961 141.91131 123.46798 1.000 19.78000 604 GLU A O 1
ATOM 4638 N N . ASN A 1 605 ? 112.75849 141.01308 122.77420 1.000 11.80000 605 ASN A N 1
ATOM 4639 C CA . ASN A 1 605 ? 112.89889 140.11909 123.91328 1.000 8.55000 605 ASN A CA 1
ATOM 4640 C C . ASN A 1 605 ? 113.85111 140.67810 124.96498 1.000 5.83000 605 ASN A C 1
ATOM 4641 O O . ASN A 1 605 ? 114.00956 140.07938 126.03262 1.000 10.25000 605 ASN A O 1
ATOM 4646 N N . LEU A 1 606 ? 114.45670 141.83084 124.71234 1.000 9.67000 606 LEU A N 1
ATOM 4647 C CA . LEU A 1 606 ? 115.42531 142.40737 125.63032 1.000 5.70000 606 LEU A CA 1
ATOM 4648 C C . LEU A 1 606 ? 114.77536 143.52318 126.43571 1.000 10.14000 606 LEU A C 1
ATOM 4649 O O . LEU A 1 606 ? 114.19354 144.45404 125.87088 1.000 21.86000 606 LEU A O 1
ATOM 4654 N N . ALA A 1 607 ? 114.86981 143.40932 127.75268 1.000 8.42000 607 ALA A N 1
ATOM 4655 C CA . ALA A 1 607 ? 114.44745 144.42668 128.69613 1.000 9.74000 607 ALA A CA 1
ATOM 4656 C C . ALA A 1 607 ? 115.65348 144.91993 129.47968 1.000 9.16000 607 ALA A C 1
ATOM 4657 O O . ALA A 1 607 ? 116.55658 144.14332 129.78845 1.000 15.10000 607 ALA A O 1
ATOM 4659 N N . ILE A 1 608 ? 115.68360 146.20599 129.79554 1.000 8.18000 608 ILE A N 1
ATOM 4660 C CA . ILE A 1 608 ? 116.73250 146.73898 130.65263 1.000 8.14000 608 ILE A CA 1
ATOM 4661 C C . ILE A 1 608 ? 116.24897 146.68233 132.09796 1.000 11.89000 608 ILE A C 1
ATOM 4662 O O . ILE A 1 608 ? 115.11651 147.06550 132.41396 1.000 18.33000 608 ILE A O 1
ATOM 4667 N N . THR A 1 609 ? 117.05149 146.06961 132.95970 1.000 11.59000 609 THR A N 1
ATOM 4668 C CA . THR A 1 609 ? 116.60433 145.72136 134.29615 1.000 13.09000 609 THR A CA 1
ATOM 4669 C C . THR A 1 609 ? 117.62666 146.13939 135.33557 1.000 14.24000 609 THR A C 1
ATOM 4670 O O . THR A 1 609 ? 118.78053 146.47250 135.04093 1.000 17.06000 609 THR A O 1
ATOM 4674 N N . CYS A 1 610 ? 117.15513 146.05292 136.57437 1.000 17.00000 610 CYS A N 1
ATOM 4675 C CA . CYS A 1 610 ? 117.80671 146.56545 137.76592 1.000 16.83000 610 CYS A CA 1
ATOM 4676 C C . CYS A 1 610 ? 118.56839 145.50371 138.55856 1.000 25.36000 610 CYS A C 1
ATOM 4677 O O . CYS A 1 610 ? 118.70507 145.62428 139.78111 1.000 37.65000 610 CYS A O 1
ATOM 4680 N N . GLY A 1 611 ? 119.08669 144.47684 137.88406 1.000 15.97000 611 GLY A N 1
ATOM 4681 C CA . GLY A 1 611 ? 120.04568 143.55253 138.47178 1.000 14.74000 611 GLY A CA 1
ATOM 4682 C C . GLY A 1 611 ? 119.43595 142.59332 139.47438 1.000 18.51000 611 GLY A C 1
ATOM 4683 O O . GLY A 1 611 ? 119.30870 141.39607 139.19716 1.000 22.66000 611 GLY A O 1
ATOM 4684 N N . ALA A 1 612 ? 119.06638 143.12390 140.64992 1.000 11.38000 612 ALA A N 1
ATOM 4685 C CA . ALA A 1 612 ? 118.23148 142.39659 141.60564 1.000 16.86000 612 ALA A CA 1
ATOM 4686 C C . ALA A 1 612 ? 116.92967 141.96435 140.95962 1.000 20.88000 612 ALA A C 1
ATOM 4687 O O . ALA A 1 612 ? 116.41004 140.87748 141.21837 1.000 19.80000 612 ALA A O 1
ATOM 4689 N N . CYS A 1 613 ? 116.42126 142.82565 140.09775 1.000 20.68000 613 CYS A N 1
ATOM 4690 C CA . CYS A 1 613 ? 115.12224 142.73615 139.46649 1.000 16.32000 613 CYS A CA 1
ATOM 4691 C C . CYS A 1 613 ? 115.13189 141.57415 138.45949 1.000 16.22000 613 CYS A C 1
ATOM 4692 O O . CYS A 1 613 ? 114.28678 140.66243 138.52367 1.000 12.23000 613 CYS A O 1
ATOM 4695 N N . ASN A 1 614 ? 116.21897 141.48890 137.67227 1.000 13.86000 614 ASN A N 1
ATOM 4696 C CA . ASN A 1 614 ? 116.49828 140.34997 136.79022 1.000 11.61000 614 ASN A CA 1
ATOM 4697 C C . ASN A 1 614 ? 116.78123 139.05531 137.54802 1.000 11.33000 614 ASN A C 1
ATOM 4698 O O . ASN A 1 614 ? 116.31532 137.98402 137.13830 1.000 16.30000 614 ASN A O 1
ATOM 4703 N N . LYS A 1 615 ? 117.57132 139.11975 138.62648 1.000 18.52000 615 LYS A N 1
ATOM 4704 C CA . LYS A 1 615 ? 117.94056 137.89493 139.33594 1.000 16.21000 615 LYS A CA 1
ATOM 4705 C C . LYS A 1 615 ? 116.74780 137.30477 140.07140 1.000 14.05000 615 LYS A C 1
ATOM 4706 O O . LYS A 1 615 ? 116.60714 136.08013 140.15715 1.000 14.06000 615 LYS A O 1
ATOM 4712 N N . GLU A 1 616 ? 115.89104 138.16216 140.62167 1.000 17.51000 616 GLU A N 1
ATOM 4713 C CA . GLU A 1 616 ? 114.67799 137.69105 141.26502 1.000 17.29000 616 GLU A CA 1
ATOM 4714 C C . GLU A 1 616 ? 113.69304 137.13244 140.24976 1.000 18.01000 616 GLU A C 1
ATOM 4715 O O . GLU A 1 616 ? 112.92211 136.22908 140.59323 1.000 22.08000 616 GLU A O 1
ATOM 4721 N N . LYS A 1 617 ? 113.65868 137.67102 139.02016 1.000 13.76000 617 LYS A N 1
ATOM 4722 C CA . LYS A 1 617 ? 112.87265 136.99231 137.98850 1.000 10.79000 617 LYS A CA 1
ATOM 4723 C C . LYS A 1 617 ? 113.44249 135.60993 137.67647 1.000 17.03000 617 LYS A C 1
ATOM 4724 O O . LYS A 1 617 ? 112.70811 134.61450 137.65723 1.000 20.00000 617 LYS A O 1
ATOM 4730 N N . GLY A 1 618 ? 114.76207 135.52297 137.50048 1.000 12.00000 618 GLY A N 1
ATOM 4731 C CA . GLY A 1 618 ? 115.39955 134.24175 137.21912 1.000 10.29000 618 GLY A CA 1
ATOM 4732 C C . GLY A 1 618 ? 114.98392 133.67745 135.87072 1.000 15.17000 618 GLY A C 1
ATOM 4733 O O . GLY A 1 618 ? 114.92801 134.39119 134.86413 1.000 16.97000 618 GLY A O 1
ATOM 4734 N N . ARG A 1 619 ? 114.68802 132.37873 135.84078 1.000 17.99000 619 ARG A N 1
ATOM 4735 C CA . ARG A 1 619 ? 114.29509 131.71183 134.60747 1.000 17.78000 619 ARG A CA 1
ATOM 4736 C C . ARG A 1 619 ? 112.78836 131.51419 134.50318 1.000 19.94000 619 ARG A C 1
ATOM 4737 O O . ARG A 1 619 ? 112.32272 130.82728 133.58848 1.000 19.57000 619 ARG A O 1
ATOM 4745 N N . ARG A 1 620 ? 112.02533 132.10438 135.40256 1.000 20.27000 620 ARG A N 1
ATOM 4746 C CA . ARG A 1 620 ? 110.57913 131.98037 135.40704 1.000 22.64000 620 ARG A CA 1
ATOM 4747 C C . ARG A 1 620 ? 109.94159 132.92794 134.39214 1.000 21.59000 620 ARG A C 1
ATOM 4748 O O . ARG A 1 620 ? 110.50986 133.97706 134.07677 1.000 25.54000 620 ARG A O 1
ATOM 4756 N N . PRO A 1 621 ? 108.78474 132.55683 133.83178 1.000 23.49000 621 PRO A N 1
ATOM 4757 C CA . PRO A 1 621 ? 108.06000 133.49051 132.96124 1.000 22.49000 621 PRO A CA 1
ATOM 4758 C C . PRO A 1 621 ? 107.56798 134.70532 133.73551 1.000 19.89000 621 PRO A C 1
ATOM 4759 O O . PRO A 1 621 ? 107.29877 134.63434 134.94148 1.000 23.39000 621 PRO A O 1
ATOM 4763 N N . PHE A 1 622 ? 107.48080 135.83110 133.01357 1.000 21.59000 622 PHE A N 1
ATOM 4764 C CA . PHE A 1 622 ? 107.37500 137.14155 133.65091 1.000 20.28000 622 PHE A CA 1
ATOM 4765 C C . PHE A 1 622 ? 106.08333 137.31440 134.43309 1.000 18.95000 622 PHE A C 1
ATOM 4766 O O . PHE A 1 622 ? 106.09936 137.88503 135.52665 1.000 20.73000 622 PHE A O 1
ATOM 4774 N N . ALA A 1 623 ? 104.95270 136.87252 133.87841 1.000 18.49000 623 ALA A N 1
ATOM 4775 C CA . ALA A 1 623 ? 103.68132 137.12353 134.54938 1.000 22.03000 623 ALA A CA 1
ATOM 4776 C C . ALA A 1 623 ? 103.54935 136.27415 135.80559 1.000 20.94000 623 ALA A C 1
ATOM 4777 O O . ALA A 1 623 ? 103.01860 136.74122 136.81868 1.000 22.72000 623 ALA A O 1
ATOM 4779 N N . SER A 1 624 ? 104.04658 135.03417 135.75988 1.000 22.26000 624 SER A N 1
ATOM 4780 C CA . SER A 1 624 ? 104.08293 134.19185 136.95179 1.000 21.01000 624 SER A CA 1
ATOM 4781 C C . SER A 1 624 ? 104.98821 134.78594 138.02708 1.000 26.05000 624 SER A C 1
ATOM 4782 O O . SER A 1 624 ? 104.61504 134.82580 139.21079 1.000 29.78000 624 SER A O 1
ATOM 4785 N N . TRP A 1 625 ? 106.17396 135.27499 137.62813 1.000 22.93000 625 TRP A N 1
ATOM 4786 C CA . TRP A 1 625 ? 107.08412 135.88349 138.59725 1.000 18.60000 625 TRP A CA 1
ATOM 4787 C C . TRP A 1 625 ? 106.49654 137.16178 139.18299 1.000 20.77000 625 TRP A C 1
ATOM 4788 O O . TRP A 1 625 ? 106.63612 137.41753 140.38216 1.000 27.99000 625 TRP A O 1
ATOM 4799 N N . ALA A 1 626 ? 105.84180 137.97580 138.35068 1.000 22.81000 626 ALA A N 1
ATOM 4800 C CA . ALA A 1 626 ? 105.23617 139.21339 138.82511 1.000 25.18000 626 ALA A CA 1
ATOM 4801 C C . ALA A 1 626 ? 104.03287 138.94195 139.71456 1.000 27.89000 626 ALA A C 1
ATOM 4802 O O . ALA A 1 626 ? 103.73414 139.74069 140.60928 1.000 32.57000 626 ALA A O 1
ATOM 4804 N N . GLU A 1 627 ? 103.32272 137.83659 139.47233 1.000 28.18000 627 GLU A N 1
ATOM 4805 C CA . GLU A 1 627 ? 102.22087 137.46030 140.34810 1.000 28.45000 627 GLU A CA 1
ATOM 4806 C C . GLU A 1 627 ? 102.74048 137.02710 141.71295 1.000 31.55000 627 GLU A C 1
ATOM 4807 O O . GLU A 1 627 ? 102.14649 137.36880 142.74191 1.000 35.92000 627 GLU A O 1
ATOM 4813 N N . THR A 1 628 ? 103.84229 136.27103 141.74476 1.000 30.22000 628 THR A N 1
ATOM 4814 C CA . THR A 1 628 ? 104.37327 135.84055 143.03810 1.000 29.25000 628 THR A CA 1
ATOM 4815 C C . THR A 1 628 ? 105.05475 136.98761 143.78292 1.000 29.61000 628 THR A C 1
ATOM 4816 O O . THR A 1 628 ? 104.91247 137.11077 145.00419 1.000 33.40000 628 THR A O 1
ATOM 4820 N N . SER A 1 629 ? 105.79545 137.83173 143.07131 1.000 29.19000 629 SER A N 1
ATOM 4821 C CA . SER A 1 629 ? 106.64600 138.83372 143.69789 1.000 31.18000 629 SER A CA 1
ATOM 4822 C C . SER A 1 629 ? 105.84858 140.06340 144.11461 1.000 32.37000 629 SER A C 1
ATOM 4823 O O . SER A 1 629 ? 104.88679 140.46364 143.45431 1.000 37.83000 629 SER A O 1
ATOM 4826 N N . ASN A 1 630 ? 106.26262 140.66245 145.22820 1.000 35.71000 630 ASN A N 1
ATOM 4827 C CA . ASN A 1 630 ? 105.74611 141.94875 145.67364 1.000 39.91000 630 ASN A CA 1
ATOM 4828 C C . ASN A 1 630 ? 106.64835 143.10804 145.27011 1.000 39.76000 630 ASN A C 1
ATOM 4829 O O . ASN A 1 630 ? 106.40577 144.24508 145.68631 1.000 40.69000 630 ASN A O 1
ATOM 4834 N N . ARG A 1 631 ? 107.68387 142.84393 144.47199 1.000 35.45000 631 ARG A N 1
ATOM 4835 C CA . ARG A 1 631 ? 108.56444 143.90664 143.99820 1.000 31.63000 631 ARG A CA 1
ATOM 4836 C C . ARG A 1 631 ? 107.97906 144.59020 142.76151 1.000 31.55000 631 ARG A C 1
ATOM 4837 O O . ARG A 1 631 ? 108.05333 145.81772 142.63445 1.000 33.50000 631 ARG A O 1
ATOM 4845 N N . VAL A 1 632 ? 107.35532 143.82147 141.86155 1.000 30.00000 632 VAL A N 1
ATOM 4846 C CA . VAL A 1 632 ? 106.82364 144.34246 140.60815 1.000 30.88000 632 VAL A CA 1
ATOM 4847 C C . VAL A 1 632 ? 105.35231 143.97595 140.48795 1.000 28.77000 632 VAL A C 1
ATOM 4848 O O . VAL A 1 632 ? 104.84869 143.07044 141.15653 1.000 33.22000 632 VAL A O 1
ATOM 4852 N N . GLN A 1 633 ? 104.65499 144.73549 139.64746 1.000 29.58000 633 GLN A N 1
ATOM 4853 C CA . GLN A 1 633 ? 103.29229 144.42829 139.24499 1.000 30.70000 633 GLN A CA 1
ATOM 4854 C C . GLN A 1 633 ? 103.25197 144.26847 137.73268 1.000 30.24000 633 GLN A C 1
ATOM 4855 O O . GLN A 1 633 ? 103.79705 145.10621 136.99749 1.000 33.54000 633 GLN A O 1
ATOM 4861 N N . LEU A 1 634 ? 102.56524 143.20675 137.28573 1.000 28.37000 634 LEU A N 1
ATOM 4862 C CA . LEU A 1 634 ? 102.46524 142.90701 135.85954 1.000 28.76000 634 LEU A CA 1
ATOM 4863 C C . LEU A 1 634 ? 101.76070 144.02505 135.11244 1.000 32.28000 634 LEU A C 1
ATOM 4864 O O . LEU A 1 634 ? 102.23669 144.46889 134.06146 1.000 32.44000 634 LEU A O 1
ATOM 4869 N N . ARG A 1 635 ? 100.65405 144.52346 135.67070 1.000 35.63000 635 ARG A N 1
ATOM 4870 C CA . ARG A 1 635 ? 99.89753 145.57699 135.00783 1.000 35.48000 635 ARG A CA 1
ATOM 4871 C C . ARG A 1 635 ? 100.68734 146.87332 134.96815 1.000 35.99000 635 ARG A C 1
ATOM 4872 O O . ARG A 1 635 ? 100.61059 147.61003 133.98362 1.000 37.90000 635 ARG A O 1
ATOM 4880 N N . ASP A 1 636 ? 101.47541 147.14582 136.01418 1.000 33.73000 636 ASP A N 1
ATOM 4881 C CA . ASP A 1 636 ? 102.31531 148.33886 136.02578 1.000 33.41000 636 ASP A CA 1
ATOM 4882 C C . ASP A 1 636 ? 103.37274 148.28301 134.92825 1.000 33.97000 636 ASP A C 1
ATOM 4883 O O . ASP A 1 636 ? 103.60246 149.28289 134.23237 1.000 34.71000 636 ASP A O 1
ATOM 4888 N N . VAL A 1 637 ? 103.99812 147.11368 134.73423 1.000 30.72000 637 VAL A N 1
ATOM 4889 C CA . VAL A 1 637 ? 104.97875 146.97488 133.65550 1.000 28.17000 637 VAL A CA 1
ATOM 4890 C C . VAL A 1 637 ? 104.30304 147.10250 132.28760 1.000 28.45000 637 VAL A C 1
ATOM 4891 O O . VAL A 1 637 ? 104.84705 147.74184 131.37380 1.000 27.38000 637 VAL A O 1
ATOM 4895 N N . ILE A 1 638 ? 103.10230 146.52029 132.13390 1.000 29.91000 638 ILE A N 1
ATOM 4896 C CA . ILE A 1 638 ? 102.39021 146.58365 130.85287 1.000 28.13000 638 ILE A CA 1
ATOM 4897 C C . ILE A 1 638 ? 102.00087 148.02172 130.51333 1.000 27.79000 638 ILE A C 1
ATOM 4898 O O . ILE A 1 638 ? 102.18824 148.46958 129.37499 1.000 33.00000 638 ILE A O 1
ATOM 4903 N N . ASP A 1 639 ? 101.47206 148.77381 131.49020 1.000 30.30000 639 ASP A N 1
ATOM 4904 C CA . ASP A 1 639 ? 101.12464 150.16924 131.21953 1.000 32.39000 639 ASP A CA 1
ATOM 4905 C C . ASP A 1 639 ? 102.36400 151.02069 130.98159 1.000 32.62000 639 ASP A C 1
ATOM 4906 O O . ASP A 1 639 ? 102.29934 151.96977 130.19469 1.000 35.29000 639 ASP A O 1
ATOM 4911 N N . ARG A 1 640 ? 103.49115 150.69987 131.63660 1.000 29.47000 640 ARG A N 1
ATOM 4912 C CA . ARG A 1 640 ? 104.72610 151.44116 131.38592 1.000 25.22000 640 ARG A CA 1
ATOM 4913 C C . ARG A 1 640 ? 105.21610 151.22689 129.95850 1.000 29.03000 640 ARG A C 1
ATOM 4914 O O . ARG A 1 640 ? 105.70819 152.16407 129.32017 1.000 30.05000 640 ARG A O 1
ATOM 4922 N N . VAL A 1 641 ? 105.11212 149.99507 129.45303 1.000 28.45000 641 VAL A N 1
ATOM 4923 C CA . VAL A 1 641 ? 105.50273 149.72982 128.06959 1.000 23.84000 641 VAL A CA 1
ATOM 4924 C C . VAL A 1 641 ? 104.51237 150.37846 127.10348 1.000 26.26000 641 VAL A C 1
ATOM 4925 O O . VAL A 1 641 ? 104.90344 150.96725 126.08793 1.000 29.65000 641 VAL A O 1
ATOM 4929 N N . GLN A 1 642 ? 103.22118 150.33024 127.43110 1.000 29.09000 642 GLN A N 1
ATOM 4930 C CA . GLN A 1 642 ? 102.18294 150.78953 126.51871 1.000 27.89000 642 GLN A CA 1
ATOM 4931 C C . GLN A 1 642 ? 102.01277 152.30474 126.49877 1.000 29.19000 642 GLN A C 1
ATOM 4932 O O . GLN A 1 642 ? 101.39004 152.82233 125.56583 1.000 33.16000 642 GLN A O 1
ATOM 4938 N N . LYS A 1 643 ? 102.53462 153.03395 127.48623 1.000 30.60000 643 LYS A N 1
ATOM 4939 C CA . LYS A 1 643 ? 102.45429 154.48953 127.43766 1.000 30.39000 643 LYS A CA 1
ATOM 4940 C C . LYS A 1 643 ? 103.67822 155.12992 126.79762 1.000 32.96000 643 LYS A C 1
ATOM 4941 O O . LYS A 1 643 ? 103.82620 156.35470 126.87375 1.000 34.90000 643 LYS A O 1
ATOM 4947 N N . LEU A 1 644 ? 104.56792 154.33756 126.19897 1.000 28.53000 644 LEU A N 1
ATOM 4948 C CA . LEU A 1 644 ? 105.69169 154.89554 125.45673 1.000 28.37000 644 LEU A CA 1
ATOM 4949 C C . LEU A 1 644 ? 105.17820 155.64988 124.23802 1.000 28.90000 644 LEU A C 1
ATOM 4950 O O . LEU A 1 644 ? 104.45805 155.08636 123.40773 1.000 30.34000 644 LEU A O 1
ATOM 4955 N N . LYS A 1 645 ? 105.54340 156.92105 124.13109 1.000 30.30000 645 LYS A N 1
ATOM 4956 C CA . LYS A 1 645 ? 105.07027 157.77610 123.05404 1.000 32.67000 645 LYS A CA 1
ATOM 4957 C C . LYS A 1 645 ? 106.13973 157.84787 121.97807 1.000 33.78000 645 LYS A C 1
ATOM 4958 O O . LYS A 1 645 ? 107.31459 158.08434 122.27923 1.000 32.06000 645 LYS A O 1
ATOM 4964 N N . TYR A 1 646 ? 105.73371 157.62353 120.73253 1.000 33.40000 646 TYR A N 1
ATOM 4965 C CA . TYR A 1 646 ? 106.67785 157.62878 119.62292 1.000 31.10000 646 TYR A CA 1
ATOM 4966 C C . TYR A 1 646 ? 107.08516 159.06622 119.32893 1.000 32.45000 646 TYR A C 1
ATOM 4967 O O . TYR A 1 646 ? 106.26388 159.88470 118.90411 1.000 38.04000 646 TYR A O 1
ATOM 4976 N N . SER A 1 647 ? 108.34201 159.38024 119.60107 1.000 34.40000 647 SER A N 1
ATOM 4977 C CA . SER A 1 647 ? 108.97446 160.56540 119.05523 1.000 33.28000 647 SER A CA 1
ATOM 4978 C C . SER A 1 647 ? 109.35727 160.28895 117.60911 1.000 37.72000 647 SER A C 1
ATOM 4979 O O . SER A 1 647 ? 109.55510 159.13656 117.20896 1.000 39.59000 647 SER A O 1
ATOM 4982 N N . GLY A 1 648 ? 109.43638 161.35870 116.81820 1.000 40.88000 648 GLY A N 1
ATOM 4983 C CA . GLY A 1 648 ? 109.70371 161.20062 115.39687 1.000 38.85000 648 GLY A CA 1
ATOM 4984 C C . GLY A 1 648 ? 111.10044 160.68864 115.10152 1.000 38.54000 648 GLY A C 1
ATOM 4985 O O . GLY A 1 648 ? 111.28575 159.84861 114.21785 1.000 37.56000 648 GLY A O 1
ATOM 4986 N N . ASN A 1 649 ? 112.10099 161.18170 115.83129 1.000 42.44000 649 ASN A N 1
ATOM 4987 C CA . ASN A 1 649 ? 113.48679 160.79006 115.58598 1.000 40.43000 649 ASN A CA 1
ATOM 4988 C C . ASN A 1 649 ? 113.94275 159.79738 116.65297 1.000 41.00000 649 ASN A C 1
ATOM 4989 O O . ASN A 1 649 ? 114.62412 160.14576 117.61908 1.000 43.11000 649 ASN A O 1
ATOM 4994 N N . MET A 1 650 ? 113.56047 158.53275 116.46641 1.000 28.32000 650 MET A N 1
ATOM 4995 C CA . MET A 1 650 ? 114.13358 157.45132 117.26260 1.000 27.33000 650 MET A CA 1
ATOM 4996 C C . MET A 1 650 ? 114.52319 156.26429 116.39614 1.000 26.34000 650 MET A C 1
ATOM 4997 O O . MET A 1 650 ? 114.54243 156.35009 115.16547 1.000 28.75000 650 MET A O 1
ATOM 5002 N N . TYR A 1 651 ? 114.85119 155.15153 117.06013 1.000 19.09000 651 TYR A N 1
ATOM 5003 C CA . TYR A 1 651 ? 115.36481 153.97103 116.37475 1.000 13.60000 651 TYR A CA 1
ATOM 5004 C C . TYR A 1 651 ? 114.29209 153.29067 115.53984 1.000 17.12000 651 TYR A C 1
ATOM 5005 O O . TYR A 1 651 ? 114.55090 152.88369 114.40308 1.000 19.33000 651 TYR A O 1
ATOM 5014 N N . TRP A 1 652 ? 113.09942 153.13536 116.09368 1.000 22.04000 652 TRP A N 1
ATOM 5015 C CA . TRP A 1 652 ? 112.01080 152.50736 115.36885 1.000 21.48000 652 TRP A CA 1
ATOM 5016 C C . TRP A 1 652 ? 111.30913 153.51410 114.46527 1.000 19.38000 652 TRP A C 1
ATOM 5017 O O . TRP A 1 652 ? 111.37191 154.72941 114.67184 1.000 22.41000 652 TRP A O 1
ATOM 5028 N N . THR A 1 653 ? 110.64221 152.98959 113.44228 1.000 25.16000 653 THR A N 1
ATOM 5029 C CA . THR A 1 653 ? 109.61479 153.74796 112.74802 1.000 24.05000 653 THR A CA 1
ATOM 5030 C C . THR A 1 653 ? 108.32029 153.64561 113.55356 1.000 26.24000 653 THR A C 1
ATOM 5031 O O . THR A 1 653 ? 108.28980 153.06694 114.64000 1.000 30.13000 653 THR A O 1
ATOM 5035 N N . ARG A 1 654 ? 107.24377 154.25153 113.04979 1.000 30.73000 654 ARG A N 1
ATOM 5036 C CA . ARG A 1 654 ? 105.98104 154.24804 113.78765 1.000 28.61000 654 ARG A CA 1
ATOM 5037 C C . ARG A 1 654 ? 105.38722 152.84146 113.87694 1.000 27.10000 654 ARG A C 1
ATOM 5038 O O . ARG A 1 654 ? 105.04625 152.36563 114.97178 1.000 30.07000 654 ARG A O 1
ATOM 5046 N N . ASP A 1 655 ? 105.27497 152.15403 112.73437 1.000 28.04000 655 ASP A N 1
ATOM 5047 C CA . ASP A 1 655 ? 104.75248 150.79058 112.73106 1.000 29.95000 655 ASP A CA 1
ATOM 5048 C C . ASP A 1 655 ? 105.70394 149.82264 113.42516 1.000 27.92000 655 ASP A C 1
ATOM 5049 O O . ASP A 1 655 ? 105.25178 148.87749 114.08562 1.000 31.84000 655 ASP A O 1
ATOM 5054 N N . GLU A 1 656 ? 107.01617 150.05219 113.29952 1.000 27.02000 656 GLU A N 1
ATOM 5055 C CA . GLU A 1 656 ? 107.99165 149.23086 114.01017 1.000 24.87000 656 GLU A CA 1
ATOM 5056 C C . GLU A 1 656 ? 107.87910 149.41585 115.51679 1.000 22.02000 656 GLU A C 1
ATOM 5057 O O . GLU A 1 656 ? 108.02237 148.45163 116.27182 1.000 24.29000 656 GLU A O 1
ATOM 5063 N N . PHE A 1 657 ? 107.63128 150.65080 115.96555 1.000 24.20000 657 PHE A N 1
ATOM 5064 C CA . PHE A 1 657 ? 107.43821 150.92375 117.38622 1.000 20.99000 657 PHE A CA 1
ATOM 5065 C C . PHE A 1 657 ? 106.18847 150.23312 117.90771 1.000 25.07000 657 PHE A C 1
ATOM 5066 O O . PHE A 1 657 ? 106.19390 149.67919 119.01573 1.000 27.06000 657 PHE A O 1
ATOM 5074 N N . SER A 1 658 ? 105.10611 150.26941 117.12076 1.000 27.61000 658 SER A N 1
ATOM 5075 C CA . SER A 1 658 ? 103.86754 149.59953 117.51437 1.000 23.42000 658 SER A CA 1
ATOM 5076 C C . SER A 1 658 ? 104.06599 148.08994 117.61685 1.000 24.21000 658 SER A C 1
ATOM 5077 O O . SER A 1 658 ? 103.63853 147.46223 118.59639 1.000 29.05000 658 SER A O 1
ATOM 5080 N N . ARG A 1 659 ? 104.73759 147.49662 116.61878 1.000 22.38000 659 ARG A N 1
ATOM 5081 C CA . ARG A 1 659 ? 105.00666 146.06029 116.64404 1.000 24.70000 659 ARG A CA 1
ATOM 5082 C C . ARG A 1 659 ? 105.93426 145.69403 117.79550 1.000 23.67000 659 ARG A C 1
ATOM 5083 O O . ARG A 1 659 ? 105.77287 144.63714 118.41722 1.000 24.02000 659 ARG A O 1
ATOM 5091 N N . TYR A 1 660 ? 106.91735 146.55569 118.07895 1.000 22.22000 660 TYR A N 1
ATOM 5092 C CA . TYR A 1 660 ? 107.86072 146.32282 119.16607 1.000 20.91000 660 TYR A CA 1
ATOM 5093 C C . TYR A 1 660 ? 107.14879 146.31875 120.51123 1.000 19.85000 660 TYR A C 1
ATOM 5094 O O . TYR A 1 660 ? 107.38732 145.43934 121.34620 1.000 22.89000 660 TYR A O 1
ATOM 5103 N N . LYS A 1 661 ? 106.26057 147.29736 120.72836 1.000 19.99000 661 LYS A N 1
ATOM 5104 C CA . LYS A 1 661 ? 105.50120 147.36221 121.97466 1.000 19.97000 661 LYS A CA 1
ATOM 5105 C C . LYS A 1 661 ? 104.57182 146.16319 122.11754 1.000 19.37000 661 LYS A C 1
ATOM 5106 O O . LYS A 1 661 ? 104.43555 145.60828 123.21672 1.000 24.71000 661 LYS A O 1
ATOM 5112 N N . LYS A 1 662 ? 103.93685 145.74227 121.01281 1.000 20.50000 662 LYS A N 1
ATOM 5113 C CA . LYS A 1 662 ? 103.06128 144.57154 121.05782 1.000 20.14000 662 LYS A CA 1
ATOM 5114 C C . LYS A 1 662 ? 103.84491 143.30478 121.38807 1.000 20.24000 662 LYS A C 1
ATOM 5115 O O . LYS A 1 662 ? 103.38844 142.47856 122.18772 1.000 21.59000 662 LYS A O 1
ATOM 5121 N N . SER A 1 663 ? 105.02911 143.14105 120.78571 1.000 19.21000 663 SER A N 1
ATOM 5122 C CA . SER A 1 663 ? 105.85072 141.96127 121.04451 1.000 21.45000 663 SER A CA 1
ATOM 5123 C C . SER A 1 663 ? 106.36340 141.94548 122.48074 1.000 18.74000 663 SER A C 1
ATOM 5124 O O . SER A 1 663 ? 106.38869 140.88502 123.12141 1.000 23.24000 663 SER A O 1
ATOM 5127 N N . VAL A 1 664 ? 106.75728 143.11451 123.00395 1.000 17.13000 664 VAL A N 1
ATOM 5128 C CA . VAL A 1 664 ? 107.23719 143.20177 124.38270 1.000 17.60000 664 VAL A CA 1
ATOM 5129 C C . VAL A 1 664 ? 106.11509 142.86225 125.35846 1.000 16.26000 664 VAL A C 1
ATOM 5130 O O . VA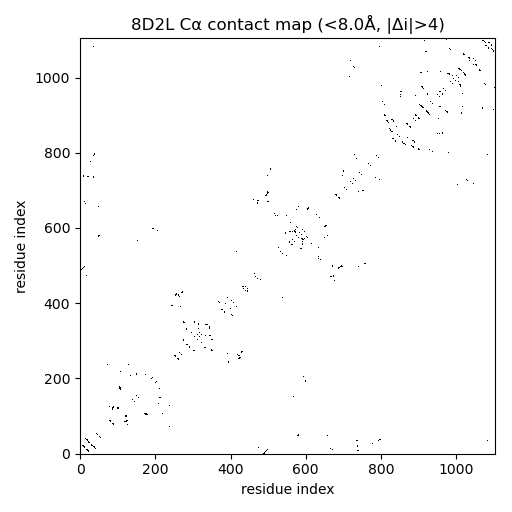L A 1 664 ? 106.31238 142.07522 126.29152 1.000 17.31000 664 VAL A O 1
ATOM 5134 N N . VAL A 1 665 ? 104.91336 143.41058 125.12933 1.000 18.06000 665 VAL A N 1
ATOM 5135 C CA . VAL A 1 665 ? 103.77682 143.15200 126.01417 1.000 17.83000 665 VAL A CA 1
ATOM 5136 C C . VAL A 1 665 ? 103.36034 141.68112 125.95097 1.000 18.27000 665 VAL A C 1
ATOM 5137 O O . VAL A 1 665 ? 103.06332 141.06205 126.98498 1.000 21.40000 665 VAL A O 1
ATOM 5141 N N . ALA A 1 666 ? 103.39396 141.08479 124.74991 1.000 16.72000 666 ALA A N 1
ATOM 5142 C CA . ALA A 1 666 ? 103.08821 139.66451 124.60005 1.000 14.49000 666 ALA A CA 1
ATOM 5143 C C . ALA A 1 666 ? 104.10641 138.78235 125.31245 1.000 17.81000 666 ALA A C 1
ATOM 5144 O O . ALA A 1 666 ? 103.74628 137.72470 125.84110 1.000 21.48000 666 ALA A O 1
ATOM 5146 N N . ARG A 1 667 ? 105.37881 139.18844 125.32834 1.000 16.21000 667 ARG A N 1
ATOM 5147 C CA . ARG A 1 667 ? 106.36988 138.41568 126.07019 1.000 15.01000 667 ARG A CA 1
ATOM 5148 C C . ARG A 1 667 ? 106.21458 138.59712 127.57476 1.000 14.80000 667 ARG A C 1
ATOM 5149 O O . ARG A 1 667 ? 106.47250 137.66170 128.33933 1.000 16.55000 667 ARG A O 1
ATOM 5157 N N . LEU A 1 668 ? 105.80839 139.79049 128.01458 1.000 17.41000 668 LEU A N 1
ATOM 5158 C CA . LEU A 1 668 ? 105.60541 140.03118 129.44030 1.000 12.93000 668 LEU A CA 1
ATOM 5159 C C . LEU A 1 668 ? 104.38683 139.28748 129.97216 1.000 18.41000 668 LEU A C 1
ATOM 5160 O O . LEU A 1 668 ? 104.35741 138.91074 131.14759 1.000 22.51000 668 LEU A O 1
ATOM 5165 N N . LYS A 1 669 ? 103.38060 139.05879 129.12997 1.000 22.18000 669 LYS A N 1
ATOM 5166 C CA . LYS A 1 669 ? 102.12349 138.49736 129.60902 1.000 21.69000 669 LYS A CA 1
ATOM 5167 C C . LYS A 1 669 ? 102.14594 136.98232 129.78510 1.000 17.41000 669 LYS A C 1
ATOM 5168 O O . LYS A 1 669 ? 101.18691 136.43865 130.34305 1.000 22.81000 669 LYS A O 1
ATOM 5174 N N . ARG A 1 670 ? 103.18860 136.28767 129.33002 1.000 20.62000 670 ARG A N 1
ATOM 5175 C CA . ARG A 1 670 ? 103.16217 134.82869 129.33659 1.000 24.37000 670 ARG A CA 1
ATOM 5176 C C . ARG A 1 670 ? 103.34859 134.27624 130.74971 1.000 27.47000 670 ARG A C 1
ATOM 5177 O O . ARG A 1 670 ? 104.09818 134.82466 131.56294 1.000 25.92000 670 ARG A O 1
ATOM 5185 N N . ARG A 1 671 ? 102.63478 133.18976 131.04506 1.000 30.42000 671 ARG A N 1
ATOM 5186 C CA . ARG A 1 671 ? 102.52335 132.66739 132.40096 1.000 29.51000 671 ARG A CA 1
ATOM 5187 C C . ARG A 1 671 ? 103.13344 131.28990 132.59426 1.000 31.35000 671 ARG A C 1
ATOM 5188 O O . ARG A 1 671 ? 103.54880 130.97111 133.70975 1.000 34.65000 671 ARG A O 1
ATOM 5196 N N . THR A 1 672 ? 103.18024 130.46152 131.55901 1.000 33.44000 672 THR A N 1
ATOM 5197 C CA . THR A 1 672 ? 103.73199 129.12048 131.65407 1.000 37.74000 672 THR A CA 1
ATOM 5198 C C . THR A 1 672 ? 105.00908 129.03229 130.83178 1.000 38.28000 672 THR A C 1
ATOM 5199 O O . THR A 1 672 ? 105.24901 129.84279 129.93194 1.000 40.97000 672 THR A O 1
ATOM 5203 N N . SER A 1 673 ? 105.84524 128.05270 131.17272 1.000 43.04000 673 SER A N 1
ATOM 5204 C CA . SER A 1 673 ? 107.11724 127.87555 130.48074 1.000 43.36000 673 SER A CA 1
ATOM 5205 C C . SER A 1 673 ? 106.84364 127.37096 129.07194 1.000 44.21000 673 SER A C 1
ATOM 5206 O O . SER A 1 673 ? 106.50188 126.20052 128.87364 1.000 46.90000 673 SER A O 1
ATOM 5209 N N . ASP A 1 674 ? 106.99052 128.25767 128.09710 1.000 43.71000 674 ASP A N 1
ATOM 5210 C CA . ASP A 1 674 ? 106.71415 127.96108 126.70535 1.000 45.55000 674 ASP A CA 1
ATOM 5211 C C . ASP A 1 674 ? 107.93491 128.29107 125.86212 1.000 47.46000 674 ASP A C 1
ATOM 5212 O O . ASP A 1 674 ? 108.74037 129.14561 126.24590 1.000 49.29000 674 ASP A O 1
ATOM 5217 N N . PRO A 1 675 ? 108.11876 127.61374 124.72924 1.000 48.57000 675 PRO A N 1
ATOM 5218 C CA . PRO A 1 675 ? 109.26246 127.92631 123.86651 1.000 49.44000 675 PRO A CA 1
ATOM 5219 C C . PRO A 1 675 ? 109.07953 129.27368 123.18005 1.000 47.74000 675 PRO A C 1
ATOM 5220 O O . PRO A 1 675 ? 108.00400 129.87735 123.19436 1.000 47.92000 675 PRO A O 1
ATOM 5224 N N . GLU A 1 676 ? 110.17780 129.75119 122.59659 1.000 38.81000 676 GLU A N 1
ATOM 5225 C CA . GLU A 1 676 ? 110.18225 131.01915 121.87570 1.000 38.49000 676 GLU A CA 1
ATOM 5226 C C . GLU A 1 676 ? 109.27181 130.95673 120.65179 1.000 39.03000 676 GLU A C 1
ATOM 5227 O O . GLU A 1 676 ? 109.28864 129.98419 119.89246 1.000 40.20000 676 GLU A O 1
ATOM 5233 N N . VAL A 1 677 ? 108.46827 132.00691 120.46477 1.000 38.30000 677 VAL A N 1
ATOM 5234 C CA . VAL A 1 677 ? 107.50868 132.02525 119.36436 1.000 40.05000 677 VAL A CA 1
ATOM 5235 C C . VAL A 1 677 ? 108.18532 132.31634 118.02465 1.000 40.39000 677 VAL A C 1
ATOM 5236 O O . VAL A 1 677 ? 107.68254 131.89154 116.97653 1.000 43.12000 677 VAL A O 1
ATOM 5240 N N . ILE A 1 678 ? 109.33285 132.98643 118.02836 1.000 39.12000 678 ILE A N 1
ATOM 5241 C CA . ILE A 1 678 ? 110.01110 133.36191 116.79269 1.000 42.73000 678 ILE A CA 1
ATOM 5242 C C . ILE A 1 678 ? 110.87629 132.19826 116.32512 1.000 43.89000 678 ILE A C 1
ATOM 5243 O O . ILE A 1 678 ? 111.73445 131.71078 117.06844 1.000 44.79000 678 ILE A O 1
ATOM 5248 N N . GLN A 1 679 ? 110.65190 131.75273 115.08938 1.000 48.93000 679 GLN A N 1
ATOM 5249 C CA . GLN A 1 679 ? 111.49024 130.74639 114.45437 1.000 46.67000 679 GLN A CA 1
ATOM 5250 C C . GLN A 1 679 ? 112.49674 131.45040 113.56325 1.000 47.22000 679 GLN A C 1
ATOM 5251 O O . GLN A 1 679 ? 112.11623 132.16802 112.63045 1.000 46.57000 679 GLN A O 1
ATOM 5257 N N . SER A 1 680 ? 113.77409 131.24315 113.85436 1.000 38.86000 680 SER A N 1
ATOM 5258 C CA . SER A 1 680 ? 114.83730 131.87125 113.09357 1.000 37.56000 680 SER A CA 1
ATOM 5259 C C . SER A 1 680 ? 115.22455 130.98658 111.91640 1.000 37.98000 680 SER A C 1
ATOM 5260 O O . SER A 1 680 ? 115.49576 129.79307 112.08166 1.000 38.55000 680 SER A O 1
ATOM 5263 N N . ILE A 1 681 ? 115.25278 131.59537 110.72823 1.000 29.19000 681 ILE A N 1
ATOM 5264 C CA . ILE A 1 681 ? 115.52497 130.91254 109.46787 1.000 27.15000 681 ILE A CA 1
ATOM 5265 C C . ILE A 1 681 ? 117.03292 130.88017 109.20940 1.000 24.94000 681 ILE A C 1
ATOM 5266 O O . ILE A 1 681 ? 117.49158 130.38293 108.17110 1.000 28.98000 681 ILE A O 1
ATOM 5271 N N . GLU A 1 682 ? 117.82394 131.36220 110.16952 1.000 23.75000 682 GLU A N 1
ATOM 5272 C CA . GLU A 1 682 ? 119.22698 131.66980 109.94329 1.000 25.64000 682 GLU A CA 1
ATOM 5273 C C . GLU A 1 682 ? 120.07716 130.41152 109.83131 1.000 21.10000 682 GLU A C 1
ATOM 5274 O O . GLU A 1 682 ? 120.95575 130.31711 108.95959 1.000 23.06000 682 GLU A O 1
ATOM 5280 N N . SER A 1 683 ? 119.75492 129.40315 110.63990 1.000 14.94000 683 SER A N 1
ATOM 5281 C CA . SER A 1 683 ? 120.37476 128.09091 110.51719 1.000 13.26000 683 SER A CA 1
ATOM 5282 C C . SER A 1 683 ? 119.99680 127.40923 109.21054 1.000 12.15000 683 SER A C 1
ATOM 5283 O O . SER A 1 683 ? 120.82586 126.72591 108.60620 1.000 18.92000 683 SER A O 1
ATOM 5286 N N . THR A 1 684 ? 118.75764 127.60208 108.75147 1.000 8.54000 684 THR A N 1
ATOM 5287 C CA . THR A 1 684 ? 118.32289 127.00998 107.48805 1.000 9.24000 684 THR A CA 1
ATOM 5288 C C . THR A 1 684 ? 119.04636 127.63949 106.29908 1.000 13.91000 684 THR A C 1
ATOM 5289 O O . THR A 1 684 ? 119.49025 126.92741 105.38692 1.000 15.29000 684 THR A O 1
ATOM 5293 N N . GLY A 1 685 ? 119.20565 128.96605 106.31305 1.000 12.61000 685 GLY A N 1
ATOM 5294 C CA . GLY A 1 685 ? 119.95315 129.63172 105.25599 1.000 9.00000 685 GLY A CA 1
ATOM 5295 C C . GLY A 1 685 ? 121.42301 129.25450 105.24020 1.000 11.04000 685 GLY A C 1
ATOM 5296 O O . GLY A 1 685 ? 122.00586 129.03964 104.16799 1.000 18.20000 685 GLY A O 1
ATOM 5297 N N . TYR A 1 686 ? 122.03592 129.15138 106.42864 1.000 3.06000 686 TYR A N 1
ATOM 5298 C CA . TYR A 1 686 ? 123.41699 128.68409 106.52090 1.000 10.05000 686 TYR A CA 1
ATOM 5299 C C . TYR A 1 686 ? 123.54517 127.24446 106.02332 1.000 7.26000 686 TYR A C 1
ATOM 5300 O O . TYR A 1 686 ? 124.49879 126.92245 105.30502 1.000 8.71000 686 TYR A O 1
ATOM 5309 N N . ALA A 1 687 ? 122.60089 126.37072 106.39722 1.000 7.85000 687 ALA A N 1
ATOM 5310 C CA . ALA A 1 687 ? 122.63376 124.98417 105.94087 1.000 9.65000 687 ALA A CA 1
ATOM 5311 C C . ALA A 1 687 ? 122.53124 124.90035 104.42566 1.000 4.57000 687 ALA A C 1
ATOM 5312 O O . ALA A 1 687 ? 123.29162 124.15969 103.79331 1.000 10.69000 687 ALA A O 1
ATOM 5314 N N . ALA A 1 688 ? 121.62607 125.68735 103.83062 1.000 6.89000 688 ALA A N 1
ATOM 5315 C CA . ALA A 1 688 ? 121.46034 125.68805 102.37944 1.000 3.43000 688 ALA A CA 1
ATOM 5316 C C . ALA A 1 688 ? 122.72221 126.16617 101.66708 1.000 6.43000 688 ALA A C 1
ATOM 5317 O O . ALA A 1 688 ? 123.18663 125.52298 100.71894 1.000 11.79000 688 ALA A O 1
ATOM 5319 N N . VAL A 1 689 ? 123.31073 127.27445 102.13849 1.000 6.84000 689 VAL A N 1
ATOM 5320 C CA . VAL A 1 689 ? 124.49426 127.83445 101.48255 1.000 5.56000 689 VAL A CA 1
ATOM 5321 C C . VAL A 1 689 ? 125.70511 126.90746 101.62882 1.000 5.20000 689 VAL A C 1
ATOM 5322 O O . VAL A 1 689 ? 126.42286 126.63932 100.65153 1.000 12.28000 689 VAL A O 1
ATOM 5326 N N . ALA A 1 690 ? 125.93267 126.38433 102.84176 1.000 8.58000 690 ALA A N 1
ATOM 5327 C CA . ALA A 1 690 ? 127.08389 125.52393 103.10382 1.000 8.43000 690 ALA A CA 1
ATOM 5328 C C . ALA A 1 690 ? 126.96748 124.20520 102.35507 1.000 5.48000 690 ALA A C 1
ATOM 5329 O O . ALA A 1 690 ? 127.95552 123.70827 101.79114 1.000 10.81000 690 ALA A O 1
ATOM 5331 N N . LEU A 1 691 ? 125.75802 123.63588 102.32698 1.000 6.26000 691 LEU A N 1
ATOM 5332 C CA . LEU A 1 691 ? 125.53609 122.39758 101.60396 1.000 5.33000 691 LEU A CA 1
ATOM 5333 C C . LEU A 1 691 ? 125.66063 122.62127 100.10669 1.000 8.29000 691 LEU A C 1
ATOM 5334 O O . LEU A 1 691 ? 126.14141 121.73442 99.40295 1.000 10.25000 691 LEU A O 1
ATOM 5339 N N . ARG A 1 692 ? 125.26396 123.80230 99.61212 1.000 9.71000 692 ARG A N 1
ATOM 5340 C CA . ARG A 1 692 ? 125.47935 124.13762 98.20689 1.000 8.94000 692 ARG A CA 1
ATOM 5341 C C . ARG A 1 692 ? 126.96197 124.18906 97.86952 1.000 8.51000 692 ARG A C 1
ATOM 5342 O O . ARG A 1 692 ? 127.37370 123.71230 96.80650 1.000 9.88000 692 ARG A O 1
ATOM 5350 N N . ASP A 1 693 ? 127.76539 124.81017 98.74044 1.000 7.38000 693 ASP A N 1
ATOM 5351 C CA . ASP A 1 693 ? 129.20198 124.91477 98.48840 1.000 8.83000 693 ASP A CA 1
ATOM 5352 C C . ASP A 1 693 ? 129.85741 123.53735 98.47271 1.000 13.42000 693 ASP A C 1
ATOM 5353 O O . ASP A 1 693 ? 130.68396 123.23368 97.59706 1.000 13.94000 693 ASP A O 1
ATOM 5358 N N . ARG A 1 694 ? 129.46949 122.67538 99.41423 1.000 14.53000 694 ARG A N 1
ATOM 5359 C CA . ARG A 1 694 ? 130.03958 121.33370 99.44068 1.000 11.40000 694 ARG A CA 1
ATOM 5360 C C . ARG A 1 694 ? 129.53347 120.46878 98.28713 1.000 11.48000 694 ARG A C 1
ATOM 5361 O O . ARG A 1 694 ? 130.27785 119.61978 97.78275 1.000 19.54000 694 ARG A O 1
ATOM 5369 N N . LEU A 1 695 ? 128.29157 120.68009 97.83910 1.000 12.17000 695 LEU A N 1
ATOM 5370 C CA . LEU A 1 695 ? 127.79892 119.97621 96.65995 1.000 6.93000 695 LEU A CA 1
ATOM 5371 C C . LEU A 1 695 ? 128.49391 120.45940 95.39570 1.000 9.07000 695 LEU A C 1
ATOM 5372 O O . LEU A 1 695 ? 128.68040 119.67812 94.45971 1.000 12.89000 695 LEU A O 1
ATOM 5377 N N . LEU A 1 696 ? 128.89222 121.73436 95.36110 1.000 12.29000 696 LEU A N 1
ATOM 5378 C CA . LEU A 1 696 ? 129.71969 122.23930 94.26970 1.000 7.37000 696 LEU A CA 1
ATOM 5379 C C . LEU A 1 696 ? 131.08201 121.56067 94.25366 1.000 11.49000 696 LEU A C 1
ATOM 5380 O O . LEU A 1 696 ? 131.59158 121.20990 93.18245 1.000 19.51000 696 LEU A O 1
ATOM 5385 N N . SER A 1 697 ? 131.69595 121.39992 95.43386 1.000 16.02000 697 SER A N 1
ATOM 5386 C CA . SER A 1 697 ? 132.97002 120.68245 95.52876 1.000 17.21000 697 SER A CA 1
ATOM 5387 C C . SER A 1 697 ? 132.82977 119.23627 95.05909 1.000 19.11000 697 SER A C 1
ATOM 5388 O O . SER A 1 697 ? 133.68705 118.72784 94.31686 1.000 23.16000 697 SER A O 1
ATOM 5391 N N . TYR A 1 698 ? 131.75177 118.56575 95.48898 1.000 18.26000 698 TYR A N 1
ATOM 5392 C CA . TYR A 1 698 ? 131.46472 117.20312 95.04404 1.000 15.00000 698 TYR A CA 1
ATOM 5393 C C . TYR A 1 698 ? 131.29470 117.15087 93.53052 1.000 18.84000 698 TYR A C 1
ATOM 5394 O O . TYR A 1 698 ? 131.79432 116.23396 92.87179 1.000 23.35000 698 TYR A O 1
ATOM 5403 N N . GLY A 1 699 ? 130.54591 118.10658 92.97246 1.000 17.01000 699 GLY A N 1
ATOM 5404 C CA . GLY A 1 699 ? 130.30293 118.11705 91.54347 1.000 17.26000 699 GLY A CA 1
ATOM 5405 C C . GLY A 1 699 ? 131.54782 118.38141 90.72597 1.000 23.97000 699 GLY A C 1
ATOM 5406 O O . GLY A 1 699 ? 131.68505 117.85478 89.62006 1.000 25.34000 699 GLY A O 1
ATOM 5407 N N . GLU A 1 700 ? 132.45904 119.20965 91.24322 1.000 29.53000 700 GLU A N 1
ATOM 5408 C CA . GLU A 1 700 ? 133.74663 119.38380 90.57910 1.000 27.77000 700 GLU A CA 1
ATOM 5409 C C . GLU A 1 700 ? 134.56998 118.10283 90.63560 1.000 27.12000 700 GLU A C 1
ATOM 5410 O O . GLU A 1 700 ? 135.26789 117.76644 89.67197 1.000 33.32000 700 GLU A O 1
ATOM 5416 N N . LYS A 1 701 ? 134.50247 117.37070 91.75293 1.000 28.06000 701 LYS A N 1
ATOM 5417 C CA . LYS A 1 701 ? 135.23956 116.11120 91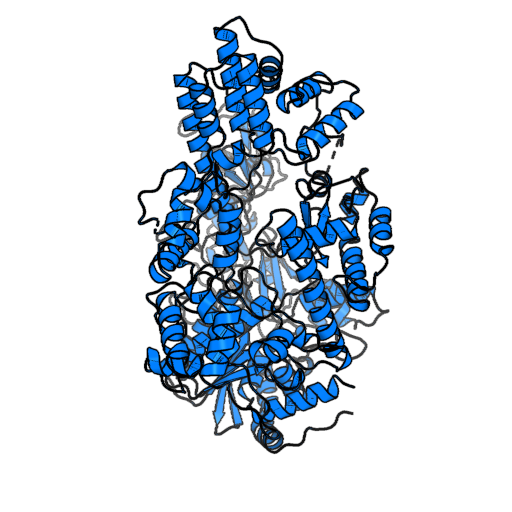.81985 1.000 27.01000 701 LYS A CA 1
ATOM 5418 C C . LYS A 1 701 ? 134.58916 114.99122 91.01014 1.000 28.92000 701 LYS A C 1
ATOM 5419 O O . LYS A 1 701 ? 135.27278 114.02256 90.66468 1.000 32.23000 701 LYS A O 1
ATOM 5425 N N . ASN A 1 702 ? 133.29445 115.09426 90.70270 1.000 28.47000 702 ASN A N 1
ATOM 5426 C CA . ASN A 1 702 ? 132.54989 113.98413 90.11430 1.000 23.27000 702 ASN A CA 1
ATOM 5427 C C . ASN A 1 702 ? 131.93911 114.30641 88.75456 1.000 26.68000 702 ASN A C 1
ATOM 5428 O O . ASN A 1 702 ? 131.15921 113.49852 88.23618 1.000 28.19000 702 ASN A O 1
ATOM 5433 N N . GLY A 1 703 ? 132.27361 115.44805 88.16278 1.000 28.50000 703 GLY A N 1
ATOM 5434 C CA . GLY A 1 703 ? 131.79590 115.81049 86.83697 1.000 26.50000 703 GLY A CA 1
ATOM 5435 C C . GLY A 1 703 ? 130.30566 116.05798 86.72172 1.000 26.81000 703 GLY A C 1
ATOM 5436 O O . GLY A 1 703 ? 129.70778 115.74005 85.68620 1.000 31.83000 703 GLY A O 1
ATOM 5437 N N . VAL A 1 704 ? 129.69100 116.61597 87.75846 1.000 24.93000 704 VAL A N 1
ATOM 5438 C CA . VAL A 1 704 ? 128.27161 116.95137 87.73056 1.000 24.58000 704 VAL A CA 1
ATOM 5439 C C . VAL A 1 704 ? 128.09473 118.23939 86.93674 1.000 25.51000 704 VAL A C 1
ATOM 5440 O O . VAL A 1 704 ? 128.89271 119.17534 87.07073 1.000 29.46000 704 VAL A O 1
ATOM 5444 N N . ALA A 1 705 ? 127.07381 118.26333 86.06909 1.000 31.24000 705 ALA A N 1
ATOM 5445 C CA . ALA A 1 705 ? 126.90049 119.34511 85.09909 1.000 32.06000 705 ALA A CA 1
ATOM 5446 C C . ALA A 1 705 ? 126.64887 120.68778 85.77921 1.000 36.01000 705 ALA A C 1
ATOM 5447 O O . ALA A 1 705 ? 127.28040 121.69374 85.43574 1.000 36.00000 705 ALA A O 1
ATOM 5449 N N . GLN A 1 706 ? 125.74483 120.72267 86.75670 1.000 30.91000 706 GLN A N 1
ATOM 5450 C CA . GLN A 1 706 ? 125.44412 121.97536 87.43643 1.000 29.61000 706 GLN A CA 1
ATOM 5451 C C . GLN A 1 706 ? 124.88507 121.71041 88.82848 1.000 23.55000 706 GLN A C 1
ATOM 5452 O O . GLN A 1 706 ? 124.19132 120.71320 89.05585 1.000 29.76000 706 GLN A O 1
ATOM 5458 N N . VAL A 1 707 ? 125.26339 122.57210 89.76809 1.000 13.44000 707 VAL A N 1
ATOM 5459 C CA . VAL A 1 707 ? 124.55079 122.73981 91.02794 1.000 12.85000 707 VAL A CA 1
ATOM 5460 C C . VAL A 1 707 ? 123.73295 124.02049 90.89828 1.000 13.40000 707 VAL A C 1
ATOM 5461 O O . VAL A 1 707 ? 124.26901 125.12825 90.98039 1.000 20.76000 707 VAL A O 1
ATOM 5465 N N . ALA A 1 708 ? 122.43291 123.87020 90.68723 1.000 14.86000 708 ALA A N 1
ATOM 5466 C CA . ALA A 1 708 ? 121.50268 124.98320 90.60946 1.000 13.21000 708 ALA A CA 1
ATOM 5467 C C . ALA A 1 708 ? 120.84407 125.20383 91.96438 1.000 13.75000 708 ALA A C 1
ATOM 5468 O O . ALA A 1 708 ? 120.72628 124.28350 92.77682 1.000 14.62000 708 ALA A O 1
ATOM 5470 N N . VAL A 1 709 ? 120.43068 126.44351 92.20734 1.000 14.50000 709 VAL A N 1
ATOM 5471 C CA . VAL A 1 709 ? 119.75866 126.83335 93.44081 1.000 11.93000 709 VAL A CA 1
ATOM 5472 C C . VAL A 1 709 ? 118.47243 127.56217 93.09945 1.000 11.36000 709 VAL A C 1
ATOM 5473 O O . VAL A 1 709 ? 118.39330 128.28287 92.09842 1.000 11.21000 709 VAL A O 1
ATOM 5477 N N . PHE A 1 710 ? 117.45089 127.33594 93.91653 1.000 16.36000 710 PHE A N 1
ATOM 5478 C CA . PHE A 1 710 ? 116.17993 128.02634 93.76361 1.000 13.35000 710 PHE A CA 1
ATOM 5479 C C . PHE A 1 710 ? 115.63424 128.35906 95.14176 1.000 12.47000 710 PHE A C 1
ATOM 5480 O O . PHE A 1 710 ? 115.96549 127.70241 96.12823 1.000 15.24000 710 PHE A O 1
ATOM 5488 N N . ARG A 1 711 ? 114.80899 129.39693 95.20459 1.000 15.71000 711 ARG A N 1
ATOM 5489 C CA . ARG A 1 711 ? 114.22716 129.81027 96.47003 1.000 11.77000 711 ARG A CA 1
ATOM 5490 C C . ARG A 1 711 ? 113.01567 128.94873 96.81381 1.000 15.98000 711 ARG A C 1
ATOM 5491 O O . ARG A 1 711 ? 112.45476 128.25141 95.96513 1.000 18.98000 711 ARG A O 1
ATOM 5499 N N . GLY A 1 712 ? 112.62574 128.99046 98.09098 1.000 17.35000 712 GLY A N 1
ATOM 5500 C CA . GLY A 1 712 ? 111.52100 128.16242 98.54479 1.000 19.44000 712 GLY A CA 1
ATOM 5501 C C . GLY A 1 712 ? 110.16974 128.63201 98.04809 1.000 22.35000 712 GLY A C 1
ATOM 5502 O O . GLY A 1 712 ? 109.23731 127.82765 97.92595 1.000 26.08000 712 GLY A O 1
ATOM 5503 N N . GLY A 1 713 ? 110.03882 129.93214 97.76854 1.000 19.74000 713 GLY A N 1
ATOM 5504 C CA . GLY A 1 713 ? 108.82604 130.42650 97.13860 1.000 22.95000 713 GLY A CA 1
ATOM 5505 C C . GLY A 1 713 ? 108.62715 129.85798 95.74739 1.000 25.44000 713 GLY A C 1
ATOM 5506 O O . GLY A 1 713 ? 107.49662 129.58651 95.33376 1.000 30.14000 713 GLY A O 1
ATOM 5507 N N . VAL A 1 714 ? 109.72942 129.66773 95.01289 1.000 18.63000 714 VAL A N 1
ATOM 5508 C CA . VAL A 1 714 ? 109.68562 129.01978 93.70400 1.000 18.89000 714 VAL A CA 1
ATOM 5509 C C . VAL A 1 714 ? 109.20122 127.57998 93.83967 1.000 21.39000 714 VAL A C 1
ATOM 5510 O O . VAL A 1 714 ? 108.40265 127.10059 93.02591 1.000 26.28000 714 VAL A O 1
ATOM 5514 N N . THR A 1 715 ? 109.65795 126.88090 94.88661 1.000 18.95000 715 THR A N 1
ATOM 5515 C CA . THR A 1 715 ? 109.22240 125.50732 95.13563 1.000 22.88000 715 THR A CA 1
ATOM 5516 C C . THR A 1 715 ? 107.73102 125.44245 95.45016 1.000 25.64000 715 THR A C 1
ATOM 5517 O O . THR A 1 715 ? 107.01809 124.56873 94.93498 1.000 26.92000 715 THR A O 1
ATOM 5521 N N . ALA A 1 716 ? 107.25164 126.35752 96.30424 1.000 26.18000 716 ALA A N 1
ATOM 5522 C CA . ALA A 1 716 ? 105.83010 126.41988 96.64453 1.000 27.16000 716 ALA A CA 1
ATOM 5523 C C . ALA A 1 716 ? 104.98007 126.70849 95.41054 1.000 27.65000 716 ALA A C 1
ATOM 5524 O O . ALA A 1 716 ? 103.94335 126.06738 95.19202 1.000 28.52000 716 ALA A O 1
ATOM 5526 N N . GLU A 1 717 ? 105.39372 127.70324 94.61485 1.000 29.90000 717 GLU A N 1
ATOM 5527 C CA . GLU A 1 717 ? 104.68642 128.05536 93.38594 1.000 30.45000 717 GLU A CA 1
ATOM 5528 C C . GLU A 1 717 ? 104.66931 126.88868 92.40224 1.000 31.82000 717 GLU A C 1
ATOM 5529 O O . GLU A 1 717 ? 103.65481 126.64209 91.73901 1.000 36.51000 717 GLU A O 1
ATOM 5535 N N . ALA A 1 718 ? 105.79436 126.17507 92.27912 1.000 30.25000 718 ALA A N 1
ATOM 5536 C CA . ALA A 1 718 ? 105.86658 125.03547 91.37227 1.000 29.64000 718 ALA A CA 1
ATOM 5537 C C . ALA A 1 718 ? 104.93403 123.91667 91.81833 1.000 28.93000 718 ALA A C 1
ATOM 5538 O O . ALA A 1 718 ? 104.27898 123.28026 90.98178 1.000 31.37000 718 ALA A O 1
ATOM 5540 N N . ARG A 1 719 ? 104.84557 123.67975 93.13449 1.000 33.68000 719 ARG A N 1
ATOM 5541 C CA . ARG A 1 719 ? 103.89216 122.69745 93.64283 1.000 34.40000 719 ARG A CA 1
ATOM 5542 C C . ARG A 1 719 ? 102.45912 123.13694 93.39151 1.000 35.34000 719 ARG A C 1
ATOM 5543 O O . ARG A 1 719 ? 101.58292 122.29352 93.16823 1.000 33.07000 719 ARG A O 1
ATOM 5551 N N . ARG A 1 720 ? 102.20542 124.44668 93.46729 1.000 39.71000 720 ARG A N 1
ATOM 5552 C CA . ARG A 1 720 ? 100.87893 124.97233 93.16925 1.000 37.62000 720 ARG A CA 1
ATOM 5553 C C . ARG A 1 720 ? 100.49463 124.74390 91.71089 1.000 38.41000 720 ARG A C 1
ATOM 5554 O O . ARG A 1 720 ? 99.36548 124.33595 91.41551 1.000 39.58000 720 ARG A O 1
ATOM 5562 N N . TRP A 1 721 ? 101.42426 124.97582 90.78646 1.000 38.91000 721 TRP A N 1
ATOM 5563 C CA . TRP A 1 721 ? 101.08407 124.88996 89.37018 1.000 37.27000 721 TRP A CA 1
ATOM 5564 C C . TRP A 1 721 ? 101.30961 123.51150 88.75650 1.000 38.97000 721 TRP A C 1
ATOM 5565 O O . TRP A 1 721 ? 101.00671 123.32804 87.57413 1.000 40.98000 721 TRP A O 1
ATOM 5576 N N . LEU A 1 722 ? 101.81467 122.53728 89.51047 1.000 39.14000 722 LEU A N 1
ATOM 5577 C CA . LEU A 1 722 ? 101.77640 121.14923 89.06446 1.000 39.02000 722 LEU A CA 1
ATOM 5578 C C . LEU A 1 722 ? 100.65477 120.36195 89.71820 1.000 39.63000 722 LEU A C 1
ATOM 5579 O O . LEU A 1 722 ? 100.59424 119.14102 89.53387 1.000 38.57000 722 LEU A O 1
ATOM 5584 N N . ASP A 1 723 ? 99.76315 121.04562 90.44787 1.000 41.67000 723 ASP A N 1
ATOM 5585 C CA . ASP A 1 723 ? 98.68146 120.44306 91.23417 1.000 41.73000 723 ASP A CA 1
ATOM 5586 C C . ASP A 1 723 ? 99.23580 119.39743 92.19877 1.000 42.53000 723 ASP A C 1
ATOM 5587 O O . ASP A 1 723 ? 98.77524 118.25612 92.26907 1.000 43.36000 723 ASP A O 1
ATOM 5592 N N . ILE A 1 724 ? 100.26711 119.80059 92.92923 1.000 36.23000 724 ILE A N 1
ATOM 5593 C CA . ILE A 1 724 ? 100.89364 118.96151 93.93715 1.000 36.31000 724 ILE A CA 1
ATOM 5594 C C . ILE A 1 724 ? 100.36616 119.44501 95.28054 1.000 39.52000 724 ILE A C 1
ATOM 5595 O O . ILE A 1 724 ? 100.86292 120.41805 95.85503 1.000 39.57000 724 ILE A O 1
ATOM 5600 N N . SER A 1 725 ? 99.32894 118.77330 95.76103 1.000 37.23000 725 SER A N 1
ATOM 5601 C CA . SER A 1 725 ? 98.75314 119.02062 97.07078 1.000 34.78000 725 SER A CA 1
ATOM 5602 C C . SER A 1 725 ? 99.16354 117.87135 97.97440 1.000 37.08000 725 SER A C 1
ATOM 5603 O O . SER A 1 725 ? 98.98330 116.70575 97.61402 1.000 38.61000 725 SER A O 1
ATOM 5606 N N . ILE A 1 726 ? 99.76317 118.20815 99.11642 1.000 35.51000 726 ILE A N 1
ATOM 5607 C CA . ILE A 1 726 ? 100.23134 117.20148 100.06330 1.000 34.77000 726 ILE A CA 1
ATOM 5608 C C . ILE A 1 726 ? 99.06028 116.42113 100.65100 1.000 35.78000 726 ILE A C 1
ATOM 5609 O O . ILE A 1 726 ? 99.14205 115.19887 100.84418 1.000 39.87000 726 ILE A O 1
ATOM 5614 N N . GLU A 1 727 ? 97.93648 117.10337 100.88576 1.000 37.17000 727 GLU A N 1
ATOM 5615 C CA . GLU A 1 727 ? 96.76847 116.45946 101.48056 1.000 38.55000 727 GLU A CA 1
ATOM 5616 C C . GLU A 1 727 ? 96.10868 115.48947 100.50735 1.000 38.53000 727 GLU A C 1
ATOM 5617 O O . GLU A 1 727 ? 95.61094 114.43566 100.91720 1.000 39.48000 727 GLU A O 1
ATOM 5623 N N . ARG A 1 728 ? 96.08544 115.82882 99.21762 1.000 36.56000 728 ARG A N 1
ATOM 5624 C CA . ARG A 1 728 ? 95.55062 114.90139 98.22824 1.000 37.96000 728 ARG A CA 1
ATOM 5625 C C . ARG A 1 728 ? 96.55113 113.79397 97.92538 1.000 38.41000 728 ARG A C 1
ATOM 5626 O O . ARG A 1 728 ? 96.14526 112.65782 97.65517 1.000 41.26000 728 ARG A O 1
ATOM 5634 N N . LEU A 1 729 ? 97.84793 114.11224 97.96277 1.000 33.95000 729 LEU A N 1
ATOM 5635 C CA . LEU A 1 729 ? 98.88983 113.13174 97.67634 1.000 27.77000 729 LEU A CA 1
ATOM 5636 C C . LEU A 1 729 ? 98.93687 112.03213 98.72861 1.000 27.46000 729 LEU A C 1
ATOM 5637 O O . LEU A 1 729 ? 99.07777 110.85033 98.39400 1.000 29.54000 729 LEU A O 1
ATOM 5642 N N . PHE A 1 730 ? 98.79870 112.39548 100.00123 1.000 27.14000 730 PHE A N 1
ATOM 5643 C CA . PHE A 1 730 ? 98.90915 111.43677 101.09159 1.000 28.55000 730 PHE A CA 1
ATOM 5644 C C . PHE A 1 730 ? 97.57155 111.16901 101.76598 1.000 28.23000 730 PHE A C 1
ATOM 5645 O O . PHE A 1 730 ? 97.54955 110.63311 102.87946 1.000 32.97000 730 PHE A O 1
ATOM 5653 N N . SER A 1 731 ? 96.46730 111.51008 101.08293 1.000 30.57000 731 SER A N 1
ATOM 5654 C CA . SER A 1 731 ? 95.09278 111.15981 101.46463 1.000 30.31000 731 SER A CA 1
ATOM 5655 C C . SER A 1 731 ? 94.75928 111.65741 102.87072 1.000 27.93000 731 SER A C 1
ATOM 5656 O O . SER A 1 731 ? 94.25064 110.92128 103.71914 1.000 30.44000 731 SER A O 1
ATOM 5659 N N . ARG A 1 732 ? 95.06284 112.92719 103.11083 1.000 27.73000 732 ARG A N 1
ATOM 5660 C CA . ARG A 1 732 ? 94.89718 113.53954 104.41959 1.000 28.83000 732 ARG A CA 1
ATOM 5661 C C . ARG A 1 732 ? 93.55658 114.25432 104.48756 1.000 31.50000 732 ARG A C 1
ATOM 5662 O O . ARG A 1 732 ? 93.27140 115.13111 103.66404 1.000 37.92000 732 ARG A O 1
ATOM 5670 N N . VAL A 1 733 ? 92.72790 113.84199 105.44937 1.000 34.00000 733 VAL A N 1
ATOM 5671 C CA . VAL A 1 733 ? 91.46483 114.51270 105.71533 1.000 35.09000 733 VAL A CA 1
ATOM 5672 C C . VAL A 1 733 ? 91.73922 115.95247 106.17485 1.000 31.82000 733 VAL A C 1
ATOM 5673 O O . VAL A 1 733 ? 92.80010 116.25972 106.73709 1.000 35.15000 733 VAL A O 1
ATOM 5677 N N . ALA A 1 734 ? 90.80197 116.85043 105.87543 1.000 36.89000 734 ALA A N 1
ATOM 5678 C CA . ALA A 1 734 ? 90.95028 118.25585 106.22915 1.000 39.41000 734 ALA A CA 1
ATOM 5679 C C . ALA A 1 734 ? 90.91701 118.44490 107.74096 1.000 37.26000 734 ALA A C 1
ATOM 5680 O O . ALA A 1 734 ? 90.17778 117.76173 108.45396 1.000 37.13000 734 ALA A O 1
ATOM 5682 N N . ILE A 1 735 ? 91.74091 119.36899 108.22726 1.000 40.91000 735 ILE A N 1
ATOM 5683 C CA . ILE A 1 735 ? 91.78615 119.68928 109.64628 1.000 43.61000 735 ILE A CA 1
ATOM 5684 C C . ILE A 1 735 ? 91.18680 121.05428 109.95871 1.000 44.40000 735 ILE A C 1
ATOM 5685 O O . ILE A 1 735 ? 90.85821 121.31253 111.12706 1.000 44.24000 735 ILE A O 1
ATOM 5690 N N . PHE A 1 736 ? 91.03364 121.92846 108.96901 1.000 49.32000 736 PHE A N 1
ATOM 5691 C CA . PHE A 1 736 ? 90.45984 123.25194 109.15457 1.000 48.87000 736 PHE A CA 1
ATOM 5692 C C . PHE A 1 736 ? 89.11644 123.33150 108.44385 1.000 48.36000 736 PHE A C 1
ATOM 5693 O O . PHE A 1 736 ? 88.93169 122.72056 107.38558 1.000 49.72000 736 PHE A O 1
ATOM 5701 N N . ALA A 1 737 ? 88.16800 124.05084 109.05497 1.000 47.30000 737 ALA A N 1
ATOM 5702 C CA . ALA A 1 737 ? 86.84960 124.21808 108.44754 1.000 47.32000 737 ALA A CA 1
ATOM 5703 C C . ALA A 1 737 ? 86.94502 125.03161 107.16274 1.000 48.11000 737 ALA A C 1
ATOM 5704 O O . ALA A 1 737 ? 86.45426 124.61079 106.10865 1.000 47.40000 737 ALA A O 1
ATOM 5706 N N . GLN A 1 738 ? 87.58951 126.19100 107.23082 1.000 50.55000 738 GLN A N 1
ATOM 5707 C CA . GLN A 1 738 ? 87.81995 127.02453 106.06319 1.000 50.96000 738 GLN A CA 1
ATOM 5708 C C . GLN A 1 738 ? 89.17930 126.69513 105.45935 1.000 51.48000 738 GLN A C 1
ATOM 5709 O O . GLN A 1 738 ? 90.07613 126.19555 106.14515 1.000 50.86000 738 GLN A O 1
ATOM 5715 N N . SER A 1 739 ? 89.31142 126.97752 104.15366 1.000 52.36000 739 SER A N 1
ATOM 5716 C CA . SER A 1 739 ? 90.55777 126.88204 103.38917 1.000 53.23000 739 SER A CA 1
ATOM 5717 C C . SER A 1 739 ? 91.16058 125.47921 103.40216 1.000 53.08000 739 SER A C 1
ATOM 5718 O O . SER A 1 739 ? 90.50775 124.50801 103.79937 1.000 53.26000 739 SER A O 1
ATOM 5721 N N . THR A 1 740 ? 92.39252 125.35587 102.92578 1.000 50.10000 740 THR A N 1
ATOM 5722 C CA . THR A 1 740 ? 93.10029 124.08829 102.93675 1.000 49.30000 740 THR A CA 1
ATOM 5723 C C . THR A 1 740 ? 94.28568 124.19707 103.88510 1.000 50.17000 740 THR A C 1
ATOM 5724 O O . THR A 1 740 ? 94.88958 125.26407 104.02923 1.000 50.31000 740 THR A O 1
ATOM 5728 N N . SER A 1 741 ? 94.60063 123.08778 104.54649 1.000 44.80000 741 SER A N 1
ATOM 5729 C CA . SER A 1 741 ? 95.75179 123.05911 105.43335 1.000 44.98000 741 SER A CA 1
ATOM 5730 C C . SER A 1 741 ? 97.04217 123.10575 104.62631 1.000 45.11000 741 SER A C 1
ATOM 5731 O O . SER A 1 741 ? 97.08966 122.70281 103.46093 1.000 43.24000 741 SER A O 1
ATOM 5734 N N . THR A 1 742 ? 98.09811 123.60580 105.26253 1.000 43.36000 742 THR A N 1
ATOM 5735 C CA . THR A 1 742 ? 99.38860 123.72917 104.60472 1.000 40.60000 742 THR A CA 1
ATOM 5736 C C . THR A 1 742 ? 100.03908 122.35331 104.45140 1.000 40.44000 742 THR A C 1
ATOM 5737 O O . THR A 1 742 ? 99.50605 121.32148 104.87143 1.000 39.11000 742 THR A O 1
ATOM 5741 N N . LYS A 1 743 ? 101.23034 122.34403 103.85331 1.000 34.74000 743 LYS A N 1
ATOM 5742 C CA . LYS A 1 743 ? 101.99081 121.11059 103.69775 1.000 32.24000 743 LYS A CA 1
ATOM 5743 C C . LYS A 1 743 ? 102.54321 120.58446 105.01709 1.000 30.56000 743 LYS A C 1
ATOM 5744 O O . LYS A 1 743 ? 102.82255 119.37552 105.12145 1.000 29.17000 743 LYS A O 1
ATOM 5750 N N . ARG A 1 744 ? 102.55053 121.42404 106.06350 1.000 33.63000 744 ARG A N 1
ATOM 5751 C CA . ARG A 1 744 ? 103.20670 121.13002 107.33020 1.000 30.70000 744 ARG A CA 1
ATOM 5752 C C . ARG A 1 744 ? 102.54781 119.98146 108.07339 1.000 33.14000 744 ARG A C 1
ATOM 5753 O O . ARG A 1 744 ? 103.11630 119.50029 109.05498 1.000 37.04000 744 ARG A O 1
ATOM 5761 N N . LEU A 1 745 ? 101.35708 119.56244 107.64007 1.000 30.05000 745 LEU A N 1
ATOM 5762 C CA . LEU A 1 745 ? 100.66822 118.45064 108.27106 1.000 29.49000 745 LEU A CA 1
ATOM 5763 C C . LEU A 1 745 ? 101.42231 117.14940 108.04143 1.000 28.31000 745 LEU A C 1
ATOM 5764 O O . LEU A 1 745 ? 101.54229 116.32837 108.95799 1.000 27.75000 745 LEU A O 1
ATOM 5769 N N . ASP A 1 746 ? 101.94524 116.93840 106.83277 1.000 22.43000 746 ASP A N 1
ATOM 5770 C CA . ASP A 1 746 ? 102.66893 115.70563 106.54623 1.000 22.31000 746 ASP A CA 1
ATOM 5771 C C . ASP A 1 746 ? 104.15593 115.99566 106.41369 1.000 22.47000 746 ASP A C 1
ATOM 5772 O O . ASP A 1 746 ? 104.55230 116.88488 105.65562 1.000 26.59000 746 ASP A O 1
ATOM 5777 N N . ARG A 1 747 ? 104.97180 115.23494 107.14985 1.000 18.40000 747 ARG A N 1
ATOM 5778 C CA . ARG A 1 747 ? 106.41925 115.42079 107.12615 1.000 17.46000 747 ARG A CA 1
ATOM 5779 C C . ARG A 1 747 ? 107.04318 114.99604 105.79914 1.000 17.23000 747 ARG A C 1
ATOM 5780 O O . ARG A 1 747 ? 108.15622 115.43118 105.49261 1.000 21.62000 747 ARG A O 1
ATOM 5788 N N . ARG A 1 748 ? 106.36179 114.14789 105.01521 1.000 17.67000 748 ARG A N 1
ATOM 5789 C CA . ARG A 1 748 ? 106.81881 113.73161 103.68580 1.000 16.00000 748 ARG A CA 1
ATOM 5790 C C . ARG A 1 748 ? 106.91541 114.88616 102.68681 1.000 12.73000 748 ARG A C 1
ATOM 5791 O O . ARG A 1 748 ? 107.49651 114.70496 101.60250 1.000 18.84000 748 ARG A O 1
ATOM 5799 N N . HIS A 1 749 ? 106.31144 116.03821 103.00860 1.000 11.72000 749 HIS A N 1
ATOM 5800 C CA . HIS A 1 749 ? 106.37881 117.23539 102.17633 1.000 15.96000 749 HIS A CA 1
ATOM 5801 C C . HIS A 1 749 ? 107.81045 117.68482 101.89066 1.000 14.12000 749 HIS A C 1
ATOM 5802 O O . HIS A 1 749 ? 108.04832 118.30617 100.85469 1.000 19.34000 749 HIS A O 1
ATOM 5809 N N . HIS A 1 750 ? 108.75025 117.45044 102.81739 1.000 15.61000 750 HIS A N 1
ATOM 5810 C CA . HIS A 1 750 ? 110.15950 117.76815 102.57380 1.000 13.86000 750 HIS A CA 1
ATOM 5811 C C . HIS A 1 750 ? 110.69589 117.00718 101.36259 1.000 12.77000 750 HIS A C 1
ATOM 5812 O O . HIS A 1 750 ? 111.32852 117.58830 100.46721 1.000 14.15000 750 HIS A O 1
ATOM 5819 N N . ALA A 1 751 ? 110.45594 115.69314 101.33454 1.000 9.98000 751 ALA A N 1
ATOM 5820 C CA . ALA A 1 751 ? 110.86289 114.86519 100.20467 1.000 10.95000 751 ALA A CA 1
ATOM 5821 C C . ALA A 1 751 ? 110.13451 115.27365 98.93177 1.000 13.17000 751 ALA A C 1
ATOM 5822 O O . ALA A 1 751 ? 110.72334 115.26064 97.84248 1.000 16.29000 751 ALA A O 1
ATOM 5824 N N . VAL A 1 752 ? 108.84612 115.62235 99.05253 1.000 13.11000 752 VAL A N 1
ATOM 5825 C CA . VAL A 1 752 ? 108.07963 116.08202 97.89194 1.000 13.79000 752 VAL A CA 1
ATOM 5826 C C . VAL A 1 752 ? 108.66820 117.38256 97.34424 1.000 10.01000 752 VAL A C 1
ATOM 5827 O O . VAL A 1 752 ? 108.77618 117.56664 96.12302 1.000 14.85000 752 VAL A O 1
ATOM 5831 N N . ASP A 1 753 ? 109.07598 118.28838 98.24468 1.000 8.58000 753 ASP A N 1
ATOM 5832 C CA . ASP A 1 753 ? 109.74061 119.53010 97.85883 1.000 14.28000 753 ASP A CA 1
ATOM 5833 C C . ASP A 1 753 ? 111.02938 119.24462 97.10782 1.000 12.01000 753 ASP A C 1
ATOM 5834 O O . ASP A 1 753 ? 111.32902 119.90811 96.11382 1.000 7.48000 753 ASP A O 1
ATOM 5839 N N . ALA A 1 754 ? 111.80650 118.26775 97.58636 1.000 12.30000 754 ALA A N 1
ATOM 5840 C CA . ALA A 1 754 ? 113.05227 117.89678 96.91593 1.000 10.84000 754 ALA A CA 1
ATOM 5841 C C . ALA A 1 754 ? 112.78773 117.35071 95.50888 1.000 7.27000 754 ALA A C 1
ATOM 5842 O O . ALA A 1 754 ? 113.50939 117.69203 94.55226 1.000 10.98000 754 ALA A O 1
ATOM 5844 N N . VAL A 1 755 ? 111.74013 116.51858 95.37073 1.000 13.65000 755 VAL A N 1
ATOM 5845 C CA . VAL A 1 755 ? 111.34806 115.97352 94.06574 1.000 8.33000 755 VAL A CA 1
ATOM 5846 C C . VAL A 1 755 ? 110.97957 117.10625 93.11344 1.000 11.05000 755 VAL A C 1
ATOM 5847 O O . VAL A 1 755 ? 111.40880 117.13137 91.95244 1.000 13.64000 755 VAL A O 1
ATOM 5851 N N . VAL A 1 756 ? 110.18987 118.06806 93.60449 1.000 12.59000 756 VAL A N 1
ATOM 5852 C CA . VAL A 1 756 ? 109.78092 119.21206 92.79221 1.000 11.61000 756 VAL A CA 1
ATOM 5853 C C . VAL A 1 756 ? 110.99635 120.06910 92.43983 1.000 12.68000 756 VAL A C 1
ATOM 5854 O O . VAL A 1 756 ? 111.08751 120.60386 91.32547 1.000 17.04000 756 VAL A O 1
ATOM 5858 N N . LEU A 1 757 ? 111.96854 120.16280 93.36117 1.000 18.31000 757 LEU A N 1
ATOM 5859 C CA . LEU A 1 757 ? 113.19061 120.92334 93.11653 1.000 11.61000 757 LEU A CA 1
ATOM 5860 C C . LEU A 1 757 ? 114.00332 120.31943 91.98602 1.000 15.45000 757 LEU A C 1
ATOM 5861 O O . LEU A 1 757 ? 114.67822 121.05205 91.25632 1.000 14.95000 757 LEU A O 1
ATOM 5866 N N . THR A 1 758 ? 113.91691 118.99584 91.79195 1.000 10.65000 758 THR A N 1
ATOM 5867 C CA . THR A 1 758 ? 114.65881 118.39416 90.68392 1.000 7.18000 758 THR A CA 1
ATOM 5868 C C . THR A 1 758 ? 114.11063 118.78906 89.31158 1.000 13.56000 758 THR A C 1
ATOM 5869 O O . THR A 1 758 ? 114.78745 118.55580 88.30664 1.000 20.96000 758 THR A O 1
ATOM 5873 N N . THR A 1 759 ? 112.91742 119.38339 89.24384 1.000 19.15000 759 THR A N 1
ATOM 5874 C CA . THR A 1 759 ? 112.29696 119.76786 87.98328 1.000 17.57000 759 THR A CA 1
ATOM 5875 C C . THR A 1 759 ? 112.60449 121.19552 87.55286 1.000 16.32000 759 THR A C 1
ATOM 5876 O O . THR A 1 759 ? 112.40756 121.52666 86.37873 1.000 19.70000 759 THR A O 1
ATOM 5880 N N . LEU A 1 760 ? 113.06697 122.04215 88.46712 1.000 15.69000 760 LEU A N 1
ATOM 5881 C CA . LEU A 1 760 ? 113.13044 123.47569 88.22058 1.000 16.73000 760 LEU A CA 1
ATOM 5882 C C . LEU A 1 760 ? 114.27831 123.85335 87.29048 1.000 15.98000 760 LEU A C 1
ATOM 5883 O O . LEU A 1 760 ? 115.36559 123.27157 87.34337 1.000 19.78000 760 LEU A O 1
ATOM 5888 N N . THR A 1 761 ? 114.01484 124.82792 86.42651 1.000 20.79000 761 THR A N 1
ATOM 5889 C CA . THR A 1 761 ? 114.97413 125.48305 85.55217 1.000 17.98000 761 THR A CA 1
ATOM 5890 C C . THR A 1 761 ? 114.96786 126.97757 85.87135 1.000 18.40000 761 THR A C 1
ATOM 5891 O O . THR A 1 761 ? 114.01268 127.47055 86.48476 1.000 24.40000 761 THR A O 1
ATOM 5895 N N . PRO A 1 762 ? 116.04873 127.71627 85.54231 1.000 20.09000 762 PRO A N 1
ATOM 5896 C CA . PRO A 1 762 ? 116.07112 129.16357 85.85718 1.000 19.59000 762 PRO A CA 1
ATOM 5897 C C . PRO A 1 762 ? 114.96867 129.98072 85.19437 1.000 23.05000 762 PRO A C 1
ATOM 5898 O O . PRO A 1 762 ? 114.43752 130.90649 85.82178 1.000 24.26000 762 PRO A O 1
ATOM 5902 N N . GLY A 1 763 ? 114.60778 129.66228 83.94851 1.000 23.51000 763 GLY A N 1
ATOM 5903 C CA . GLY A 1 763 ? 113.55329 130.40833 83.27558 1.000 20.70000 763 GLY A CA 1
ATOM 5904 C C . GLY A 1 763 ? 112.19338 130.19399 83.91270 1.000 23.21000 763 GLY A C 1
ATOM 5905 O O . GLY A 1 763 ? 111.41959 131.14337 84.09772 1.000 28.28000 763 GLY A O 1
ATOM 5906 N N . VAL A 1 764 ? 111.87558 128.94340 84.25181 1.000 23.83000 764 VAL A N 1
ATOM 5907 C CA . VAL A 1 764 ? 110.59029 128.69625 84.88666 1.000 25.73000 764 VAL A CA 1
ATOM 5908 C C . VAL A 1 764 ? 110.60925 129.21141 86.32252 1.000 25.29000 764 VAL A C 1
ATOM 5909 O O . VAL A 1 764 ? 109.56610 129.58516 86.85841 1.000 29.44000 764 VAL A O 1
ATOM 5913 N N . ALA A 1 765 ? 111.78912 129.30256 86.94757 1.000 20.49000 765 ALA A N 1
ATOM 5914 C CA . ALA A 1 765 ? 111.87682 129.94071 88.25803 1.000 20.62000 765 ALA A CA 1
ATOM 5915 C C . ALA A 1 765 ? 111.59657 131.43279 88.16530 1.000 18.81000 765 ALA A C 1
ATOM 5916 O O . ALA A 1 765 ? 110.95151 131.99773 89.05360 1.000 23.81000 765 ALA A O 1
ATOM 5918 N N . LYS A 1 766 ? 112.09384 132.07776 87.10424 1.000 20.99000 766 LYS A N 1
ATOM 5919 C CA . LYS A 1 766 ? 111.72634 133.45886 86.78877 1.000 25.42000 766 LYS A CA 1
ATOM 5920 C C . LYS A 1 766 ? 110.21585 133.62053 86.65121 1.000 27.27000 766 LYS A C 1
ATOM 5921 O O . LYS A 1 766 ? 109.61807 134.52120 87.25934 1.000 29.00000 766 LYS A O 1
ATOM 5927 N N . THR A 1 767 ? 109.58650 132.74195 85.85940 1.000 30.00000 767 THR A N 1
ATOM 5928 C CA . THR A 1 767 ? 108.14215 132.82825 85.63248 1.000 30.00000 767 THR A CA 1
ATOM 5929 C C . THR A 1 767 ? 107.34719 132.59734 86.91951 1.000 28.01000 767 THR A C 1
ATOM 5930 O O . THR A 1 767 ? 106.39602 133.33510 87.21330 1.000 29.77000 767 THR A O 1
ATOM 5934 N N . LEU A 1 768 ? 107.74219 131.59642 87.71347 1.000 29.56000 768 LEU A N 1
ATOM 5935 C CA . LEU A 1 768 ? 107.02829 131.28592 88.94818 1.000 27.00000 768 LEU A CA 1
ATOM 5936 C C . LEU A 1 768 ? 107.24223 132.35769 90.00735 1.000 29.45000 768 LEU A C 1
ATOM 5937 O O . LEU A 1 768 ? 106.32784 132.63516 90.78766 1.000 32.78000 768 LEU A O 1
ATOM 5942 N N . ALA A 1 769 ? 108.43468 132.96358 90.05664 1.000 26.51000 769 ALA A N 1
ATOM 5943 C CA . ALA A 1 769 ? 108.66941 134.06441 90.98360 1.000 30.91000 769 ALA A CA 1
ATOM 5944 C C . ALA A 1 769 ? 107.84877 135.28812 90.60078 1.000 34.72000 769 ALA A C 1
ATOM 5945 O O . ALA A 1 769 ? 107.33750 135.99458 91.47929 1.000 34.32000 769 ALA A O 1
ATOM 5947 N N . ASP A 1 770 ? 107.70026 135.54381 89.29343 1.000 37.36000 770 ASP A N 1
ATOM 5948 C CA . ASP A 1 770 ? 106.84144 136.63856 88.84711 1.000 33.90000 770 ASP A CA 1
ATOM 5949 C C . ASP A 1 770 ? 105.38179 136.37687 89.20612 1.000 36.33000 770 ASP A C 1
ATOM 5950 O O . ASP A 1 770 ? 104.67177 137.28836 89.65572 1.000 37.17000 770 ASP A O 1
ATOM 5955 N N . ALA A 1 771 ? 104.92621 135.13000 89.02276 1.000 37.30000 771 ALA A N 1
ATOM 5956 C CA . ALA A 1 771 ? 103.55948 134.76028 89.38581 1.000 35.39000 771 ALA A CA 1
ATOM 5957 C C . ALA A 1 771 ? 103.32988 134.88600 90.88733 1.000 38.02000 771 ALA A C 1
ATOM 5958 O O . ALA A 1 771 ? 102.27718 135.36934 91.32217 1.000 41.15000 771 ALA A O 1
ATOM 5960 N N . ARG A 1 772 ? 104.31087 134.45842 91.69106 1.000 39.57000 772 ARG A N 1
ATOM 5961 C CA . ARG A 1 772 ? 104.21267 134.58087 93.14198 1.000 40.19000 772 ARG A CA 1
ATOM 5962 C C . ARG A 1 772 ? 104.17471 136.03869 93.57995 1.000 41.48000 772 ARG A C 1
ATOM 5963 O O . ARG A 1 772 ? 103.43747 136.38777 94.50650 1.000 44.68000 772 ARG A O 1
ATOM 5971 N N . SER A 1 773 ? 104.97362 136.90179 92.94052 1.000 42.45000 773 SER A N 1
ATOM 5972 C CA . SER A 1 773 ? 104.98556 138.30896 93.33238 1.000 44.69000 773 SER A CA 1
ATOM 5973 C C . SER A 1 773 ? 103.67518 138.98979 92.95245 1.000 47.33000 773 SER A C 1
ATOM 5974 O O . SER A 1 773 ? 103.14496 139.80833 93.71965 1.000 47.43000 773 SER A O 1
ATOM 5977 N N . ARG A 1 774 ? 103.11834 138.62685 91.79066 1.000 47.62000 774 ARG A N 1
ATOM 5978 C CA . ARG A 1 774 ? 101.83276 139.17906 91.37937 1.000 47.26000 774 ARG A CA 1
ATOM 5979 C C . ARG A 1 774 ? 100.70558 138.68326 92.27570 1.000 49.78000 774 ARG A C 1
ATOM 5980 O O . ARG A 1 774 ? 99.74977 139.42270 92.53563 1.000 51.05000 774 ARG A O 1
ATOM 5988 N N . ARG A 1 775 ? 100.80001 137.44003 92.75304 1.000 46.45000 775 ARG A N 1
ATOM 5989 C CA . ARG A 1 775 ? 99.77935 136.90513 93.64361 1.000 46.60000 775 ARG A CA 1
ATOM 5990 C C . ARG A 1 775 ? 99.89764 137.45880 95.05975 1.000 47.32000 775 ARG A C 1
ATOM 5991 O O . ARG A 1 775 ? 98.87625 137.66009 95.72529 1.000 48.31000 775 ARG A O 1
ATOM 5999 N N . VAL A 1 776 ? 101.11811 137.70938 95.54095 1.000 47.03000 776 VAL A N 1
ATOM 6000 C CA . VAL A 1 776 ? 101.27933 138.23964 96.89088 1.000 49.02000 776 VAL A CA 1
ATOM 6001 C C . VAL A 1 776 ? 100.97709 139.73580 96.91910 1.000 48.79000 776 VAL A C 1
ATOM 6002 O O . VAL A 1 776 ? 100.61529 140.27070 97.97483 1.000 49.09000 776 VAL A O 1
ATOM 6006 N N . SER A 1 777 ? 101.06831 140.42106 95.78040 1.000 48.50000 777 SER A N 1
ATOM 6007 C CA . SER A 1 777 ? 100.59692 141.80392 95.69695 1.000 49.64000 777 SER A CA 1
ATOM 6008 C C . SER A 1 777 ? 99.15801 141.88381 95.19072 1.000 50.00000 777 SER A C 1
ATOM 6009 O O . SER A 1 777 ? 98.84664 142.60908 94.24738 1.000 48.61000 777 SER A O 1
ATOM 6012 N N . ALA A 1 778 ? 98.26385 141.13599 95.83211 1.000 50.96000 778 ALA A N 1
ATOM 6013 C CA . ALA A 1 778 ? 96.87232 141.05374 95.39804 1.000 51.71000 778 ALA A CA 1
ATOM 6014 C C . ALA A 1 778 ? 96.04208 142.18354 96.00096 1.000 49.76000 778 ALA A C 1
ATOM 6015 O O . ALA A 1 778 ? 94.95645 142.49983 95.51284 1.000 51.15000 778 ALA A O 1
ATOM 6017 N N . SER A 1 791 ? 90.13986 133.59187 89.05830 1.000 56.42000 791 SER A N 1
ATOM 6018 C CA . SER A 1 791 ? 91.31152 133.68453 89.91990 1.000 56.42000 791 SER A CA 1
ATOM 6019 C C . SER A 1 791 ? 91.82324 132.29284 90.28832 1.000 56.70000 791 SER A C 1
ATOM 6020 O O . SER A 1 791 ? 91.07358 131.47941 90.82783 1.000 57.38000 791 SER A O 1
ATOM 6023 N N . THR A 1 792 ? 93.09511 132.01660 90.00427 1.000 54.52000 792 THR A N 1
ATOM 6024 C CA . THR A 1 792 ? 94.08679 132.92329 89.42667 1.000 54.47000 792 THR A CA 1
ATOM 6025 C C . THR A 1 792 ? 94.39865 132.55224 87.97881 1.000 54.81000 792 THR A C 1
ATOM 6026 O O . THR A 1 792 ? 93.76700 131.66273 87.40876 1.000 55.64000 792 THR A O 1
ATOM 6030 N N . GLU A 1 793 ? 95.37682 133.23490 87.39062 1.000 52.55000 793 GLU A N 1
ATOM 6031 C CA . GLU A 1 793 ? 95.68696 133.09984 85.97442 1.000 52.75000 793 GLU A CA 1
ATOM 6032 C C . GLU A 1 793 ? 96.93411 132.25051 85.76550 1.000 52.26000 793 GLU A C 1
ATOM 6033 O O . GLU A 1 793 ? 97.92877 132.40248 86.48147 1.000 51.44000 793 GLU A O 1
ATOM 6039 N N . GLU A 1 794 ? 96.85255 131.34446 84.78962 1.000 48.93000 794 GLU A N 1
ATOM 6040 C CA . GLU A 1 794 ? 97.95578 130.45369 84.45730 1.000 46.07000 794 GLU A CA 1
ATOM 6041 C C . GLU A 1 794 ? 99.14413 131.26286 83.93912 1.000 46.79000 794 GLU A C 1
ATOM 6042 O O . GLU A 1 794 ? 98.95433 132.21926 83.17681 1.000 47.95000 794 GLU A O 1
ATOM 6048 N N . PRO A 1 795 ? 100.36651 130.94485 84.36726 1.000 45.97000 795 PRO A N 1
ATOM 6049 C CA . PRO A 1 795 ? 101.54444 131.61936 83.80779 1.000 42.57000 795 PRO A CA 1
ATOM 6050 C C . PRO A 1 795 ? 101.72966 131.30483 82.33069 1.000 42.19000 795 PRO A C 1
ATOM 6051 O O . PRO A 1 795 ? 101.33264 130.24544 81.84036 1.000 44.64000 795 PRO A O 1
ATOM 6055 N N . GLN A 1 796 ? 102.32593 132.25602 81.61461 1.000 43.68000 796 GLN A N 1
ATOM 6056 C CA . GLN A 1 796 ? 102.59530 132.11259 80.18680 1.000 44.75000 796 GLN A CA 1
ATOM 6057 C C . GLN A 1 796 ? 104.02914 132.54280 79.91340 1.000 46.39000 796 GLN A C 1
ATOM 6058 O O . GLN A 1 796 ? 104.36394 133.72329 80.06010 1.000 47.54000 796 GLN A O 1
ATOM 6064 N N . SER A 1 797 ? 104.85930 131.58622 79.49051 1.000 42.83000 797 SER A N 1
ATOM 6065 C CA . SER A 1 797 ? 106.25987 131.77632 79.13226 1.000 40.40000 797 SER A CA 1
ATOM 6066 C C . SER A 1 797 ? 106.72520 130.51663 78.41118 1.000 41.64000 797 SER A C 1
ATOM 6067 O O . SER A 1 797 ? 106.15066 129.44402 78.64361 1.000 42.12000 797 SER A O 1
ATOM 6070 N N . PRO A 1 798 ? 107.70342 130.60878 77.49316 1.000 41.75000 798 PRO A N 1
ATOM 6071 C CA . PRO A 1 798 ? 108.24138 129.38173 76.86765 1.000 40.22000 798 PRO A CA 1
ATOM 6072 C C . PRO A 1 798 ? 108.84078 128.40113 77.86122 1.000 38.86000 798 PRO A C 1
ATOM 6073 O O . PRO A 1 798 ? 108.63360 127.18524 77.72989 1.000 40.77000 798 PRO A O 1
ATOM 6077 N N . ALA A 1 799 ? 109.55293 128.91198 78.87202 1.000 36.11000 799 ALA A N 1
ATOM 6078 C CA . ALA A 1 799 ? 110.12030 128.05314 79.90535 1.000 36.67000 799 ALA A CA 1
ATOM 6079 C C . ALA A 1 799 ? 109.02254 127.39227 80.72502 1.000 35.93000 799 ALA A C 1
ATOM 6080 O O . ALA A 1 799 ? 109.11982 126.20393 81.05043 1.000 37.16000 799 ALA A O 1
ATOM 6082 N N . TYR A 1 800 ? 107.96509 128.14444 81.05098 1.000 34.45000 800 TYR A N 1
ATOM 6083 C CA . TYR A 1 800 ? 106.86290 127.58270 81.82455 1.000 34.63000 800 TYR A CA 1
ATOM 6084 C C . TYR A 1 800 ? 106.12001 126.51508 81.03375 1.000 38.02000 800 TYR A C 1
ATOM 6085 O O . TYR A 1 800 ? 105.76224 125.47071 81.58821 1.000 40.00000 800 TYR A O 1
ATOM 6094 N N . ARG A 1 801 ? 105.89173 126.75680 79.73756 1.000 39.02000 801 ARG A N 1
ATOM 6095 C CA . ARG A 1 801 ? 105.19044 125.78227 78.90606 1.000 38.56000 801 ARG A CA 1
ATOM 6096 C C . ARG A 1 801 ? 106.01022 124.50942 78.74019 1.000 38.98000 801 ARG A C 1
ATOM 6097 O O . ARG A 1 801 ? 105.46850 123.39985 78.84798 1.000 40.91000 801 ARG A O 1
ATOM 6105 N N . GLN A 1 802 ? 107.31788 124.65144 78.48680 1.000 37.05000 802 GLN A N 1
ATOM 6106 C CA . GLN A 1 802 ? 108.18273 123.48251 78.36898 1.000 38.48000 802 GLN A CA 1
ATOM 6107 C C . GLN A 1 802 ? 108.28225 122.72992 79.69333 1.000 37.55000 802 GLN A C 1
ATOM 6108 O O . GLN A 1 802 ? 108.35295 121.49709 79.69679 1.000 39.00000 802 GLN A O 1
ATOM 6114 N N . TRP A 1 803 ? 108.26452 123.44723 80.82171 1.000 32.88000 803 TRP A N 1
ATOM 6115 C CA . TRP A 1 803 ? 108.36236 122.79605 82.12407 1.000 31.69000 803 TRP A CA 1
ATOM 6116 C C . TRP A 1 803 ? 107.08184 122.03909 82.46261 1.000 32.10000 803 TRP A C 1
ATOM 6117 O O . TRP A 1 803 ? 107.14188 120.94376 83.03134 1.000 35.68000 803 TRP A O 1
ATOM 6128 N N . LYS A 1 804 ? 105.91495 122.61026 82.12838 1.000 35.44000 804 LYS A N 1
ATOM 6129 C CA . LYS A 1 804 ? 104.65768 121.87612 82.27791 1.000 39.94000 804 LYS A CA 1
ATOM 6130 C C . LYS A 1 804 ? 104.61479 120.64422 81.38556 1.000 37.90000 804 LYS A C 1
ATOM 6131 O O . LYS A 1 804 ? 104.11455 119.59272 81.80275 1.000 38.97000 804 LYS A O 1
ATOM 6137 N N . GLU A 1 805 ? 105.09067 120.76790 80.14058 1.000 38.39000 805 GLU A N 1
ATOM 6138 C CA . GLU A 1 805 ? 105.09520 119.62234 79.23518 1.000 38.23000 805 GLU A CA 1
ATOM 6139 C C . GLU A 1 805 ? 106.04330 118.53036 79.71876 1.000 41.80000 805 GLU A C 1
ATOM 6140 O O . GLU A 1 805 ? 105.73940 117.33723 79.59864 1.000 43.59000 805 GLU A O 1
ATOM 6146 N N . SER A 1 806 ? 107.19113 118.92060 80.27836 1.000 39.45000 806 SER A N 1
ATOM 6147 C CA . SER A 1 806 ? 108.13948 117.93834 80.78633 1.000 37.04000 806 SER A CA 1
ATOM 6148 C C . SER A 1 806 ? 107.66569 117.29134 82.08079 1.000 37.29000 806 SER A C 1
ATOM 6149 O O . SER A 1 806 ? 107.90519 116.09962 82.29104 1.000 40.76000 806 SER A O 1
ATOM 6152 N N . CYS A 1 807 ? 106.95356 118.03280 82.93140 1.000 32.92000 807 CYS A N 1
ATOM 6153 C CA . CYS A 1 807 ? 106.57447 117.55160 84.25530 1.000 36.32000 807 CYS A CA 1
ATOM 6154 C C . CYS A 1 807 ? 105.09000 117.23008 84.37186 1.000 36.65000 807 CYS A C 1
ATOM 6155 O O . CYS A 1 807 ? 104.53561 117.30451 85.47272 1.000 38.64000 807 CYS A O 1
ATOM 6158 N N . SER A 1 808 ? 104.42835 116.93434 83.24859 1.000 37.23000 808 SER A N 1
ATOM 6159 C CA . SER A 1 808 ? 103.02439 116.52897 83.27795 1.000 38.37000 808 SER A CA 1
ATOM 6160 C C . SER A 1 808 ? 102.82078 115.24138 84.07300 1.000 38.13000 808 SER A C 1
ATOM 6161 O O . SER A 1 808 ? 101.83886 115.10975 84.81266 1.000 38.01000 808 SER A O 1
ATOM 6164 N N . GLY A 1 809 ? 103.73466 114.28294 83.93560 1.000 33.62000 809 GLY A N 1
ATOM 6165 C CA . GLY A 1 809 ? 103.61612 113.01813 84.63056 1.000 31.43000 809 GLY A CA 1
ATOM 6166 C C . GLY A 1 809 ? 104.12221 112.98296 86.05456 1.000 32.37000 809 GLY A C 1
ATOM 6167 O O . GLY A 1 809 ? 104.04679 111.92242 86.68713 1.000 32.43000 809 GLY A O 1
ATOM 6168 N N . LEU A 1 810 ? 104.65291 114.10374 86.56316 1.000 29.71000 810 LEU A N 1
ATOM 6169 C CA . LEU A 1 810 ? 105.23045 114.12940 87.90593 1.000 29.36000 810 LEU A CA 1
ATOM 6170 C C . LEU A 1 810 ? 104.16646 113.88433 88.96720 1.000 31.11000 810 LEU A C 1
ATOM 6171 O O . LEU A 1 810 ? 104.42939 113.21875 89.97720 1.000 32.70000 810 LEU A O 1
ATOM 6176 N N . GLY A 1 811 ? 102.96247 114.42704 88.75351 1.000 32.91000 811 GLY A N 1
ATOM 6177 C CA . GLY A 1 811 ? 101.86153 114.17518 89.67031 1.000 29.55000 811 GLY A CA 1
ATOM 6178 C C . GLY A 1 811 ? 101.50220 112.70461 89.75347 1.000 30.61000 811 GLY A C 1
ATOM 6179 O O . GLY A 1 811 ? 101.30557 112.17085 90.84485 1.000 31.76000 811 GLY A O 1
ATOM 6180 N N . ASP A 1 812 ? 101.47929 112.01982 88.60490 1.000 34.29000 812 ASP A N 1
ATOM 6181 C CA . ASP A 1 812 ? 101.18262 110.59009 88.58400 1.000 31.93000 812 ASP A CA 1
ATOM 6182 C C . ASP A 1 812 ? 102.29248 109.78511 89.25073 1.000 33.53000 812 ASP A C 1
ATOM 6183 O O . ASP A 1 812 ? 102.01335 108.81325 89.96854 1.000 37.40000 812 ASP A O 1
ATOM 6188 N N . LEU A 1 813 ? 103.55350 110.18085 89.02801 1.000 32.40000 813 LEU A N 1
ATOM 6189 C CA . LEU A 1 813 ? 104.67309 109.51355 89.69101 1.000 28.94000 813 LEU A CA 1
ATOM 6190 C C . LEU A 1 813 ? 104.60669 109.69577 91.20233 1.000 27.62000 813 LEU A C 1
ATOM 6191 O O . LEU A 1 813 ? 104.88891 108.76012 91.95732 1.000 25.24000 813 LEU A O 1
ATOM 6196 N N . LEU A 1 814 ? 104.21592 110.88796 91.66031 1.000 25.12000 814 LEU A N 1
ATOM 6197 C CA . LEU A 1 814 ? 104.13516 111.13663 93.09511 1.000 27.85000 814 LEU A CA 1
ATOM 6198 C C . LEU A 1 814 ? 102.96734 110.38637 93.72697 1.000 28.96000 814 LEU A C 1
ATOM 6199 O O . LEU A 1 814 ? 103.08935 109.89192 94.85360 1.000 29.87000 814 LEU A O 1
ATOM 6204 N N . ILE A 1 815 ? 101.83482 110.28038 93.01597 1.000 30.59000 815 ILE A N 1
ATOM 6205 C CA . ILE A 1 815 ? 100.70500 109.49216 93.51738 1.000 31.39000 815 ILE A CA 1
ATOM 6206 C C . ILE A 1 815 ? 101.07976 108.01801 93.61758 1.000 28.57000 815 ILE A C 1
ATOM 6207 O O . ILE A 1 815 ? 100.77897 107.36021 94.62059 1.000 31.94000 815 ILE A O 1
ATOM 6212 N N . SER A 1 816 ? 101.76852 107.48243 92.60163 1.000 27.84000 816 SER A N 1
ATOM 6213 C CA . SER A 1 816 ? 102.15951 106.07475 92.65306 1.000 30.48000 816 SER A CA 1
ATOM 6214 C C . SER A 1 816 ? 103.22768 105.81752 93.71459 1.000 30.95000 816 SER A C 1
ATOM 6215 O O . SER A 1 816 ? 103.19736 104.77437 94.38300 1.000 32.41000 816 SER A O 1
ATOM 6218 N N . THR A 1 817 ? 104.13873 106.77567 93.91798 1.000 29.80000 817 THR A N 1
ATOM 6219 C CA . THR A 1 817 ? 105.16672 106.64175 94.94481 1.000 29.58000 817 THR A CA 1
ATOM 6220 C C . THR A 1 817 ? 104.55519 106.71014 96.34105 1.000 29.30000 817 THR A C 1
ATOM 6221 O O . THR A 1 817 ? 104.96262 105.96821 97.24234 1.000 31.98000 817 THR A O 1
ATOM 6225 N N . ALA A 1 818 ? 103.56351 107.58504 96.53267 1.000 25.36000 818 ALA A N 1
ATOM 6226 C CA . ALA A 1 818 ? 102.87829 107.66964 97.81611 1.000 26.02000 818 ALA A CA 1
ATOM 6227 C C . ALA A 1 818 ? 101.97825 106.46474 98.05131 1.000 30.54000 818 ALA A C 1
ATOM 6228 O O . ALA A 1 818 ? 101.74688 106.08001 99.20298 1.000 32.15000 818 ALA A O 1
ATOM 6230 N N . ALA A 1 819 ? 101.45577 105.86639 96.97776 1.000 31.77000 819 ALA A N 1
ATOM 6231 C CA . ALA A 1 819 ? 100.63715 104.66940 97.11746 1.000 30.04000 819 ALA A CA 1
ATOM 6232 C C . ALA A 1 819 ? 101.48223 103.44747 97.44126 1.000 31.77000 819 ALA A C 1
ATOM 6233 O O . ALA A 1 819 ? 101.00049 102.52490 98.10738 1.000 35.09000 819 ALA A O 1
ATOM 6235 N N . ARG A 1 820 ? 102.74035 103.42343 97.00063 1.000 32.32000 820 ARG A N 1
ATOM 6236 C CA . ARG A 1 820 ? 103.60882 102.30108 97.33595 1.000 31.38000 820 ARG A CA 1
ATOM 6237 C C . ARG A 1 820 ? 104.28831 102.45083 98.69093 1.000 32.56000 820 ARG A C 1
ATOM 6238 O O . ARG A 1 820 ? 105.09714 101.58065 99.03834 1.000 33.40000 820 ARG A O 1
ATOM 6246 N N . ASP A 1 821 ? 103.98391 103.52778 99.43442 1.000 28.44000 821 ASP A N 1
ATOM 6247 C CA . ASP A 1 821 ? 104.58299 103.84516 100.73957 1.000 30.89000 821 ASP A CA 1
ATOM 6248 C C . ASP A 1 821 ? 106.10393 103.95786 100.62524 1.000 26.84000 821 ASP A C 1
ATOM 6249 O O . ASP A 1 821 ? 106.85383 103.49156 101.48497 1.000 32.06000 821 ASP A O 1
ATOM 6254 N N . SER A 1 822 ? 106.55892 104.58457 99.54124 1.000 25.86000 822 SER A N 1
ATOM 6255 C CA . SER A 1 822 ? 107.97699 104.65248 99.22348 1.000 25.37000 822 SER A CA 1
ATOM 6256 C C . SER A 1 822 ? 108.64116 105.92344 99.72448 1.000 27.28000 822 SER A C 1
ATOM 6257 O O . SER A 1 822 ? 109.87318 105.96844 99.80242 1.000 29.82000 822 SER A O 1
ATOM 6260 N N . ILE A 1 823 ? 107.86762 106.95071 100.06586 1.000 25.72000 823 ILE A N 1
ATOM 6261 C CA . ILE A 1 823 ? 108.42547 108.20383 100.55707 1.000 16.32000 823 ILE A CA 1
ATOM 6262 C C . ILE A 1 823 ? 108.64006 108.01334 102.05325 1.000 17.85000 823 ILE A C 1
ATOM 6263 O O . ILE A 1 823 ? 107.69877 108.07470 102.84541 1.000 21.87000 823 ILE A O 1
ATOM 6268 N N . ALA A 1 824 ? 109.88814 107.78185 102.44109 1.000 15.75000 824 ALA A N 1
ATOM 6269 C CA . ALA A 1 824 ? 110.18159 107.44749 103.82741 1.000 14.25000 824 ALA A CA 1
ATOM 6270 C C . ALA A 1 824 ? 110.33175 108.70515 104.66864 1.000 11.72000 824 ALA A C 1
ATOM 6271 O O . ALA A 1 824 ? 110.80933 109.72899 104.18584 1.000 20.66000 824 ALA A O 1
ATOM 6273 N N . VAL A 1 825 ? 109.87486 108.64044 105.91399 1.000 10.20000 825 VAL A N 1
ATOM 6274 C CA . VAL A 1 825 ? 110.20594 109.63740 106.92606 1.000 11.73000 825 VAL A CA 1
ATOM 6275 C C . VAL A 1 825 ? 111.01983 108.91807 107.98640 1.000 10.58000 825 VAL A C 1
ATOM 6276 O O . VAL A 1 825 ? 110.51420 108.02479 108.67712 1.000 22.04000 825 VAL A O 1
ATOM 6280 N N . ALA A 1 826 ? 112.28688 109.28313 108.10157 1.000 11.46000 826 ALA A N 1
ATOM 6281 C CA . ALA A 1 826 ? 113.20218 108.53142 108.94128 1.000 3.63000 826 ALA A CA 1
ATOM 6282 C C . ALA A 1 826 ? 113.91856 109.46586 109.89884 1.000 4.88000 826 ALA A C 1
ATOM 6283 O O . ALA A 1 826 ? 114.28431 110.58402 109.53381 1.000 10.31000 826 ALA A O 1
ATOM 6285 N N . ALA A 1 827 ? 114.12936 108.99383 111.11802 1.000 12.99000 827 ALA A N 1
ATOM 6286 C CA . ALA A 1 827 ? 114.95865 109.69740 112.07294 1.000 8.42000 827 ALA A CA 1
ATOM 6287 C C . ALA A 1 827 ? 116.29173 108.98730 112.20189 1.000 8.38000 827 ALA A C 1
ATOM 6288 O O . ALA A 1 827 ? 116.31207 107.76057 112.36808 1.000 15.58000 827 ALA A O 1
ATOM 6290 N N . PRO A 1 828 ? 117.41123 109.69445 112.07401 1.000 6.96000 828 PRO A N 1
ATOM 6291 C CA . PRO A 1 828 ? 118.70839 109.06113 112.32565 1.000 6.67000 828 PRO A CA 1
ATOM 6292 C C . PRO A 1 828 ? 118.84292 108.69946 113.79450 1.000 7.55000 828 PRO A C 1
ATOM 6293 O O . PRO A 1 828 ? 118.32447 109.38308 114.67959 1.000 13.06000 828 PRO A O 1
ATOM 6297 N N . LEU A 1 829 ? 119.54231 107.60465 114.04485 1.000 5.21000 829 LEU A N 1
ATOM 6298 C CA . LEU A 1 829 ? 119.66455 107.07397 115.39045 1.000 5.05000 829 LEU A CA 1
ATOM 6299 C C . LEU A 1 829 ? 120.88572 107.63894 116.09781 1.000 7.27000 829 LEU A C 1
ATOM 6300 O O . LEU A 1 829 ? 121.89718 107.96359 115.47244 1.000 12.59000 829 LEU A O 1
ATOM 6305 N N . ARG A 1 830 ? 120.77289 107.77705 117.41174 1.000 10.73000 830 ARG A N 1
ATOM 6306 C CA . ARG A 1 830 ? 121.91328 108.11145 118.25457 1.000 3.20000 830 ARG A CA 1
ATOM 6307 C C . ARG A 1 830 ? 122.27088 106.83965 119.00781 1.000 3.91000 830 ARG A C 1
ATOM 6308 O O . ARG A 1 830 ? 121.59767 106.46360 119.97045 1.000 13.43000 830 ARG A O 1
ATOM 6316 N N . LEU A 1 831 ? 123.33534 106.18138 118.56492 1.000 6.68000 831 LEU A N 1
ATOM 6317 C CA . LEU A 1 831 ? 123.76975 104.93920 119.17946 1.000 5.59000 831 LEU A CA 1
ATOM 6318 C C . LEU A 1 831 ? 124.95995 105.11621 120.10636 1.000 7.61000 831 LEU A C 1
ATOM 6319 O O . LEU A 1 831 ? 125.21680 104.22863 120.92611 1.000 13.19000 831 LEU A O 1
ATOM 6324 N N . ARG A 1 832 ? 125.69704 106.21853 119.97878 1.000 10.28000 832 ARG A N 1
ATOM 6325 C CA . ARG A 1 832 ? 126.83844 106.45157 120.84900 1.000 6.23000 832 ARG A CA 1
ATOM 6326 C C . ARG A 1 832 ? 126.36510 106.70908 122.27906 1.000 6.11000 832 ARG A C 1
ATOM 6327 O O . ARG A 1 832 ? 125.34809 107.37774 122.49286 1.000 11.36000 832 ARG A O 1
ATOM 6335 N N . PRO A 1 833 ? 127.03140 106.13095 123.27174 1.000 7.00000 833 PRO A N 1
ATOM 6336 C CA . PRO A 1 833 ? 126.61421 106.32220 124.66850 1.000 5.11000 833 PRO A CA 1
ATOM 6337 C C . PRO A 1 833 ? 127.26832 107.54225 125.31663 1.000 2.45000 833 PRO A C 1
ATOM 6338 O O . PRO A 1 833 ? 127.90666 107.45361 126.36909 1.000 13.77000 833 PRO A O 1
ATOM 6342 N N . THR A 1 834 ? 127.10878 108.69839 124.68024 1.000 7.81000 834 THR A N 1
ATOM 6343 C CA . THR A 1 834 ? 127.70357 109.94018 125.14612 1.000 6.98000 834 THR A CA 1
ATOM 6344 C C . THR A 1 834 ? 126.60655 110.93059 125.50693 1.000 5.49000 834 THR A C 1
ATOM 6345 O O . THR A 1 834 ? 125.50026 110.88229 124.96255 1.000 14.39000 834 THR A O 1
ATOM 6349 N N . GLY A 1 835 ? 126.92210 111.82916 126.43540 1.000 8.06000 835 GLY A N 1
ATOM 6350 C CA . GLY A 1 835 ? 125.99379 112.82954 126.90569 1.000 3.80000 835 GLY A CA 1
ATOM 6351 C C . GLY A 1 835 ? 125.97273 112.85597 128.41440 1.000 3.23000 835 GLY A C 1
ATOM 6352 O O . GLY A 1 835 ? 126.92627 112.42694 129.07373 1.000 6.36000 835 GLY A O 1
ATOM 6353 N N . ALA A 1 836 ? 124.87910 113.38681 128.96150 1.000 8.64000 836 ALA A N 1
ATOM 6354 C CA . ALA A 1 836 ? 124.74176 113.52550 130.40647 1.000 3.35000 836 ALA A CA 1
ATOM 6355 C C . ALA A 1 836 ? 124.60462 112.15126 131.04838 1.000 8.54000 836 ALA A C 1
ATOM 6356 O O . ALA A 1 836 ? 123.69327 111.38796 130.71282 1.000 14.86000 836 ALA A O 1
ATOM 6358 N N . LEU A 1 837 ? 125.51962 111.83249 131.96368 1.000 7.73000 837 LEU A N 1
ATOM 6359 C CA . LEU A 1 837 ? 125.47995 110.53251 132.61971 1.000 6.47000 837 LEU A CA 1
ATOM 6360 C C . LEU A 1 837 ? 124.36263 110.45498 133.64678 1.000 5.44000 837 LEU A C 1
ATOM 6361 O O . LEU A 1 837 ? 123.85946 109.36549 133.92950 1.000 15.46000 837 LEU A O 1
ATOM 6366 N N . HIS A 1 838 ? 123.94945 111.59218 134.19158 1.000 4.61000 838 HIS A N 1
ATOM 6367 C CA . HIS A 1 838 ? 122.93913 111.63325 135.23670 1.000 6.01000 838 HIS A CA 1
ATOM 6368 C C . HIS A 1 838 ? 122.35202 113.03290 135.25416 1.000 6.77000 838 HIS A C 1
ATOM 6369 O O . HIS A 1 838 ? 122.86212 113.94764 134.60363 1.000 9.20000 838 HIS A O 1
ATOM 6376 N N . GLU A 1 839 ? 121.26150 113.18673 135.99509 1.000 10.58000 839 GLU A N 1
ATOM 6377 C CA . GLU A 1 839 ? 120.71370 114.51463 136.21019 1.000 10.33000 839 GLU A CA 1
ATOM 6378 C C . GLU A 1 839 ? 121.63514 115.30827 137.13062 1.000 14.42000 839 GLU A C 1
ATOM 6379 O O . GLU A 1 839 ? 122.37155 114.74732 137.94585 1.000 15.08000 839 GLU A O 1
ATOM 6385 N N . GLU A 1 840 ? 121.59644 116.63076 136.98214 1.000 15.88000 840 GLU A N 1
ATOM 6386 C CA . GLU A 1 840 ? 122.59063 117.48902 137.61327 1.000 11.91000 840 GLU A CA 1
ATOM 6387 C C . GLU A 1 840 ? 122.35642 117.70627 139.10330 1.000 12.80000 840 GLU A C 1
ATOM 6388 O O . GLU A 1 840 ? 123.29418 118.09243 139.80827 1.000 19.69000 840 GLU A O 1
ATOM 6394 N N . THR A 1 841 ? 121.14874 117.46083 139.60193 1.000 10.00000 841 THR A N 1
ATOM 6395 C CA . THR A 1 841 ? 120.81538 117.77786 140.98770 1.000 11.08000 841 THR A CA 1
ATOM 6396 C C . THR A 1 841 ? 121.29385 116.65245 141.89561 1.000 13.77000 841 THR A C 1
ATOM 6397 O O . THR A 1 841 ? 120.78286 115.53028 141.82666 1.000 16.53000 841 THR A O 1
ATOM 6401 N N . LEU A 1 842 ? 122.27225 116.94580 142.74624 1.000 10.51000 842 LEU A N 1
ATOM 6402 C CA . LEU A 1 842 ? 122.65796 115.99331 143.77624 1.000 8.06000 842 LEU A CA 1
ATOM 6403 C C . LEU A 1 842 ? 121.60709 115.98540 144.87582 1.000 5.64000 842 LEU A C 1
ATOM 6404 O O . LEU A 1 842 ? 121.03035 117.02216 145.21168 1.000 13.77000 842 LEU A O 1
ATOM 6409 N N . ARG A 1 843 ? 121.34011 114.80481 145.42304 1.000 8.60000 843 ARG A N 1
ATOM 6410 C CA . ARG A 1 843 ? 120.29735 114.63423 146.42157 1.000 12.74000 843 ARG A CA 1
ATOM 6411 C C . ARG A 1 843 ? 120.84762 113.88420 147.62313 1.000 7.46000 843 ARG A C 1
ATOM 6412 O O . ARG A 1 843 ? 121.72050 113.02210 147.49235 1.000 12.31000 843 ARG A O 1
ATOM 6420 N N . ALA A 1 844 ? 120.34072 114.24918 148.79844 1.000 9.53000 844 ALA A N 1
ATOM 6421 C CA . ALA A 1 844 ? 120.76625 113.61904 150.03840 1.000 5.92000 844 ALA A CA 1
ATOM 6422 C C . ALA A 1 844 ? 120.31451 112.16746 150.08634 1.000 11.43000 844 ALA A C 1
ATOM 6423 O O . ALA A 1 844 ? 119.23125 111.81817 149.60998 1.000 17.09000 844 ALA A O 1
ATOM 6425 N N . PHE A 1 845 ? 121.15741 111.31973 150.66015 1.000 8.61000 845 PHE A N 1
ATOM 6426 C CA . PHE A 1 845 ? 120.78504 109.93549 150.87902 1.000 12.57000 845 PHE A CA 1
ATOM 6427 C C . PHE A 1 845 ? 119.82334 109.81623 152.05247 1.000 19.45000 845 PHE A C 1
ATOM 6428 O O . PHE A 1 845 ? 119.81263 110.64574 152.96577 1.000 25.14000 845 PHE A O 1
ATOM 6436 N N . SER A 1 846 ? 119.00811 108.77339 152.01373 1.000 21.19000 846 SER A N 1
ATOM 6437 C CA . SER A 1 846 ? 118.20021 108.35965 153.14696 1.000 16.42000 846 SER A CA 1
ATOM 6438 C C . SER A 1 846 ? 118.90606 107.21889 153.87009 1.000 21.34000 846 SER A C 1
ATOM 6439 O O . SER A 1 846 ? 119.92831 106.70353 153.41887 1.000 23.76000 846 SER A O 1
ATOM 6442 N N . GLU A 1 847 ? 118.35444 106.82581 155.00951 1.000 29.93000 847 GLU A N 1
ATOM 6443 C CA . GLU A 1 847 ? 118.91237 105.72680 155.77861 1.000 30.48000 847 GLU A CA 1
ATOM 6444 C C . GLU A 1 847 ? 117.80118 104.77326 156.19053 1.000 30.87000 847 GLU A C 1
ATOM 6445 O O . GLU A 1 847 ? 116.62304 105.13698 156.23289 1.000 33.77000 847 GLU A O 1
ATOM 6451 N N . HIS A 1 848 ? 118.19394 103.53824 156.49333 1.000 33.26000 848 HIS A N 1
ATOM 6452 C CA . HIS A 1 848 ? 117.23866 102.53585 156.95064 1.000 33.96000 848 HIS A CA 1
ATOM 6453 C C . HIS A 1 848 ? 117.97348 101.50420 157.78776 1.000 32.85000 848 HIS A C 1
ATOM 6454 O O . HIS A 1 848 ? 119.01795 101.00608 157.36813 1.000 33.21000 848 HIS A O 1
ATOM 6461 N N . THR A 1 849 ? 117.44901 101.20251 158.97150 1.000 30.79000 849 THR A N 1
ATOM 6462 C CA . THR A 1 849 ? 118.13606 100.25410 159.83494 1.000 34.44000 849 THR A CA 1
ATOM 6463 C C . THR A 1 849 ? 117.97774 98.83426 159.30275 1.000 34.87000 849 THR A C 1
ATOM 6464 O O . THR A 1 849 ? 117.00498 98.50671 158.61598 1.000 36.01000 849 THR A O 1
ATOM 6468 N N . VAL A 1 850 ? 118.98197 98.00705 159.59811 1.000 32.33000 850 VAL A N 1
ATOM 6469 C CA . VAL A 1 850 ? 118.96936 96.60136 159.20190 1.000 34.21000 850 VAL A CA 1
ATOM 6470 C C . VAL A 1 850 ? 117.81925 95.86230 159.87474 1.000 36.47000 850 VAL A C 1
ATOM 6471 O O . VAL A 1 850 ? 117.05470 95.13967 159.22500 1.000 40.04000 850 VAL A O 1
ATOM 6475 N N . GLY A 1 851 ? 117.64484 96.08008 161.17695 1.000 34.32000 851 GLY A N 1
ATOM 6476 C CA . GLY A 1 851 ? 116.67745 95.31441 161.93391 1.000 34.45000 851 GLY A CA 1
ATOM 6477 C C . GLY A 1 851 ? 115.22643 95.67675 161.72389 1.000 34.25000 851 GLY A C 1
ATOM 6478 O O . GLY A 1 851 ? 114.35723 94.97341 162.24508 1.000 36.81000 851 GLY A O 1
ATOM 6479 N N . ALA A 1 852 ? 114.93279 96.74876 160.99258 1.000 30.79000 852 ALA A N 1
ATOM 6480 C CA . ALA A 1 852 ? 113.54822 97.12919 160.76321 1.000 35.19000 852 ALA A CA 1
ATOM 6481 C C . ALA A 1 852 ? 112.94330 96.28091 159.64850 1.000 35.10000 852 ALA A C 1
ATOM 6482 O O . ALA A 1 852 ? 113.60010 95.43047 159.04075 1.000 35.44000 852 ALA A O 1
ATOM 6484 N N . ALA A 1 853 ? 111.66738 96.52657 159.37531 1.000 30.81000 853 ALA A N 1
ATOM 6485 C CA . ALA A 1 853 ? 110.97467 95.85918 158.28522 1.000 33.01000 853 ALA A CA 1
ATOM 6486 C C . ALA A 1 853 ? 111.31986 96.54529 156.97031 1.000 33.72000 853 ALA A C 1
ATOM 6487 O O . ALA A 1 853 ? 111.30106 97.77665 156.88057 1.000 37.49000 853 ALA A O 1
ATOM 6489 N N . TRP A 1 854 ? 111.63292 95.75176 155.95242 1.000 31.76000 854 TRP A N 1
ATOM 6490 C CA . TRP A 1 854 ? 112.01991 96.26536 154.64537 1.000 30.66000 854 TRP A CA 1
ATOM 6491 C C . TRP A 1 854 ? 110.89138 96.00092 153.66149 1.000 28.96000 854 TRP A C 1
ATOM 6492 O O . TRP A 1 854 ? 110.49638 94.84729 153.46003 1.000 33.41000 854 TRP A O 1
ATOM 6503 N N . LYS A 1 855 ? 110.38299 97.06680 153.05130 1.000 28.57000 855 LYS A N 1
ATOM 6504 C CA . LYS A 1 855 ? 109.45063 96.94453 151.94670 1.000 29.32000 855 LYS A CA 1
ATOM 6505 C C . LYS A 1 855 ? 110.22303 96.76701 150.64311 1.000 29.89000 855 LYS A C 1
ATOM 6506 O O . LYS A 1 855 ? 111.45536 96.72573 150.62205 1.000 34.62000 855 LYS A O 1
ATOM 6512 N N . GLY A 1 856 ? 109.48350 96.63175 149.54131 1.000 28.30000 856 GLY A N 1
ATOM 6513 C CA . GLY A 1 856 ? 110.12399 96.45511 148.24918 1.000 26.01000 856 GLY A CA 1
ATOM 6514 C C . GLY A 1 856 ? 110.85574 97.69269 147.76602 1.000 25.81000 856 GLY A C 1
ATOM 6515 O O . GLY A 1 856 ? 111.94760 97.59256 147.19773 1.000 30.72000 856 GLY A O 1
ATOM 6516 N N . ALA A 1 857 ? 110.25035 98.87045 147.95854 1.000 23.76000 857 ALA A N 1
ATOM 6517 C CA . ALA A 1 857 ? 110.86975 100.11971 147.52542 1.000 23.99000 857 ALA A CA 1
ATOM 6518 C C . ALA A 1 857 ? 112.15485 100.40117 148.29471 1.000 26.44000 857 ALA A C 1
ATOM 6519 O O . ALA A 1 857 ? 113.14802 100.85138 147.71067 1.000 27.04000 857 ALA A O 1
ATOM 6521 N N . GLU A 1 858 ? 112.15733 100.10821 149.60078 1.000 25.13000 858 GLU A N 1
ATOM 6522 C CA . GLU A 1 858 ? 113.34487 100.30936 150.42711 1.000 23.52000 858 GLU A CA 1
ATOM 6523 C C . GLU A 1 858 ? 114.48498 99.39888 149.99186 1.000 22.22000 858 GLU A C 1
ATOM 6524 O O . GLU A 1 858 ? 115.64683 99.82063 149.96024 1.000 24.44000 858 GLU A O 1
ATOM 6530 N N . LEU A 1 859 ? 114.17355 98.13868 149.67814 1.000 22.83000 859 LEU A N 1
ATOM 6531 C CA . LEU A 1 859 ? 115.19393 97.21883 149.18977 1.000 21.30000 859 LEU A CA 1
ATOM 6532 C C . LEU A 1 859 ? 115.68495 97.62613 147.80825 1.000 22.47000 859 LEU A C 1
ATOM 6533 O O . LEU A 1 859 ? 116.86021 97.42877 147.48191 1.000 21.91000 859 LEU A O 1
ATOM 6538 N N . ARG A 1 860 ? 114.79602 98.19430 146.99006 1.000 16.52000 860 ARG A N 1
ATOM 6539 C CA . ARG A 1 860 ? 115.16738 98.66246 145.66320 1.000 14.45000 860 ARG A CA 1
ATOM 6540 C C . ARG A 1 860 ? 116.00539 99.93466 145.70759 1.000 17.90000 860 ARG A C 1
ATOM 6541 O O . ARG A 1 860 ? 116.71622 100.22916 144.74125 1.000 20.31000 860 ARG A O 1
ATOM 6549 N N . ARG A 1 861 ? 115.95133 100.68358 146.80517 1.000 14.76000 861 ARG A N 1
ATOM 6550 C CA . ARG A 1 861 ? 116.67363 101.94254 146.92041 1.000 10.72000 861 ARG A CA 1
ATOM 6551 C C . ARG A 1 861 ? 118.04204 101.80630 147.58112 1.000 12.15000 861 ARG A C 1
ATOM 6552 O O . ARG A 1 861 ? 118.69847 102.82697 147.79861 1.000 14.18000 861 ARG A O 1
ATOM 6560 N N . ILE A 1 862 ? 118.49630 100.58400 147.87274 1.000 16.72000 862 ILE A N 1
ATOM 6561 C CA . ILE A 1 862 ? 119.76470 100.38112 148.57345 1.000 13.69000 862 ILE A CA 1
ATOM 6562 C C . ILE A 1 862 ? 120.92835 100.76976 147.66865 1.000 15.50000 862 ILE A C 1
ATOM 6563 O O . ILE A 1 862 ? 121.02410 100.31721 146.52242 1.000 22.81000 862 ILE A O 1
ATOM 6568 N N . VAL A 1 863 ? 121.82837 101.60537 148.19103 1.000 10.90000 863 VAL A N 1
ATOM 6569 C CA . VAL A 1 863 ? 122.82738 102.26821 147.35761 1.000 12.02000 863 VAL A CA 1
ATOM 6570 C C . VAL A 1 863 ? 123.96866 101.32547 147.00087 1.000 13.74000 863 VAL A C 1
ATOM 6571 O O . VAL A 1 863 ? 124.31336 101.17138 145.82318 1.000 21.74000 863 VAL A O 1
ATOM 6575 N N . GLU A 1 864 ? 124.58034 100.70068 148.00195 1.000 18.24000 864 GLU A N 1
ATOM 6576 C CA . GLU A 1 864 ? 125.79526 99.92888 147.76448 1.000 19.91000 864 GLU A CA 1
ATOM 6577 C C . GLU A 1 864 ? 125.46035 98.62012 147.06046 1.000 24.51000 864 GLU A C 1
ATOM 6578 O O . GLU A 1 864 ? 124.49829 97.94685 147.45064 1.000 22.95000 864 GLU A O 1
ATOM 6584 N N . PRO A 1 865 ? 126.18277 98.26622 145.98854 1.000 26.38000 865 PRO A N 1
ATOM 6585 C CA . PRO A 1 865 ? 125.89014 97.00948 145.27692 1.000 24.18000 865 PRO A CA 1
ATOM 6586 C C . PRO A 1 865 ? 126.06831 95.76747 146.12747 1.000 28.06000 865 PRO A C 1
ATOM 6587 O O . PRO A 1 865 ? 125.29391 94.81942 145.97689 1.000 33.01000 865 PRO A O 1
ATOM 6591 N N . GLU A 1 866 ? 127.02452 95.76580 147.05810 1.000 28.02000 866 GLU A N 1
ATOM 6592 C CA . GLU A 1 866 ? 127.24135 94.58404 147.88475 1.000 29.21000 866 GLU A CA 1
ATOM 6593 C C . GLU A 1 866 ? 126.12958 94.42116 148.92076 1.000 30.28000 866 GLU A C 1
ATOM 6594 O O . GLU A 1 866 ? 125.65069 93.30210 149.14897 1.000 32.24000 866 GLU A O 1
ATOM 6600 N N . VAL A 1 867 ? 125.66714 95.52787 149.51391 1.000 26.19000 867 VAL A N 1
ATOM 6601 C CA . VAL A 1 867 ? 124.57019 95.46157 150.47299 1.000 25.24000 867 VAL A CA 1
ATOM 6602 C C . VAL A 1 867 ? 123.26451 95.12048 149.76696 1.000 26.89000 867 VAL A C 1
ATOM 6603 O O . VAL A 1 867 ? 122.45649 94.33548 150.28022 1.000 25.75000 867 VAL A O 1
ATOM 6607 N N . TYR A 1 868 ? 123.04516 95.69736 148.57717 1.000 24.86000 868 TYR A N 1
ATOM 6608 C CA . TYR A 1 868 ? 121.87286 95.36244 147.77285 1.000 25.67000 868 TYR A CA 1
ATOM 6609 C C . TYR A 1 868 ? 121.86789 93.88959 147.38031 1.000 26.27000 868 TYR A C 1
ATOM 6610 O O . TYR A 1 868 ? 120.82965 93.22623 147.46796 1.000 26.91000 868 TYR A O 1
ATOM 6619 N N . ALA A 1 869 ? 123.02269 93.36233 146.95310 1.000 32.94000 869 ALA A N 1
ATOM 6620 C CA . ALA A 1 869 ? 123.11416 91.96469 146.54406 1.000 31.35000 869 ALA A CA 1
ATOM 6621 C C . ALA A 1 869 ? 122.91570 91.02709 147.72586 1.000 32.14000 869 ALA A C 1
ATOM 6622 O O . ALA A 1 869 ? 122.29781 89.96609 147.58859 1.000 35.68000 869 ALA A O 1
ATOM 6624 N N . ALA A 1 870 ? 123.41773 91.40629 148.90122 1.000 32.39000 870 ALA A N 1
ATOM 6625 C CA . ALA A 1 870 ? 123.25889 90.54622 150.06712 1.000 30.29000 870 ALA A CA 1
ATOM 6626 C C . ALA A 1 870 ? 121.82815 90.57794 150.60083 1.000 33.27000 870 ALA A C 1
ATOM 6627 O O . ALA A 1 870 ? 121.30809 89.54932 151.04931 1.000 34.26000 870 ALA A O 1
ATOM 6629 N N . PHE A 1 871 ? 121.16215 91.73841 150.53930 1.000 34.77000 871 PHE A N 1
ATOM 6630 C CA . PHE A 1 871 ? 119.73841 91.78327 150.8702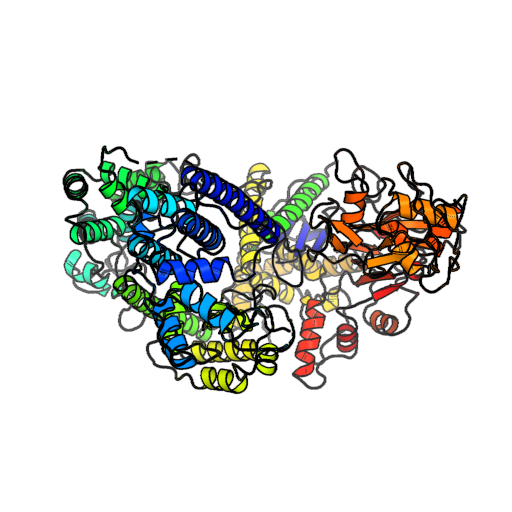3 1.000 32.63000 871 PHE A CA 1
ATOM 6631 C C . PHE A 1 871 ? 118.91041 91.01559 149.84708 1.000 35.42000 871 PHE A C 1
ATOM 6632 O O . PHE A 1 871 ? 117.89963 90.39685 150.20270 1.000 35.18000 871 PHE A O 1
ATOM 6640 N N . LEU A 1 872 ? 119.33973 91.04196 148.58162 1.000 37.10000 872 LEU A N 1
ATOM 6641 C CA . LEU A 1 872 ? 118.71722 90.24403 147.53255 1.000 38.85000 872 LEU A CA 1
ATOM 6642 C C . LEU A 1 872 ? 118.83807 88.75913 147.84448 1.000 36.99000 872 LEU A C 1
ATOM 6643 O O . LEU A 1 872 ? 117.88261 87.99753 147.66329 1.000 39.92000 872 LEU A O 1
ATOM 6648 N N . ALA A 1 873 ? 120.01873 88.33220 148.29758 1.000 38.58000 873 ALA A N 1
ATOM 6649 C CA . ALA A 1 873 ? 120.22430 86.93738 148.66765 1.000 39.55000 873 ALA A CA 1
ATOM 6650 C C . ALA A 1 873 ? 119.45742 86.58203 149.93522 1.000 40.80000 873 ALA A C 1
ATOM 6651 O O . ALA A 1 873 ? 119.13460 85.41169 150.15498 1.000 41.82000 873 ALA A O 1
ATOM 6653 N N . LEU A 1 874 ? 119.18940 87.56638 150.79452 1.000 41.43000 874 LEU A N 1
ATOM 6654 C CA . LEU A 1 874 ? 118.34776 87.30795 151.95794 1.000 39.87000 874 LEU A CA 1
ATOM 6655 C C . LEU A 1 874 ? 116.89898 87.07144 151.54866 1.000 39.09000 874 LEU A C 1
ATOM 6656 O O . LEU A 1 874 ? 116.25249 86.14094 152.04304 1.000 42.71000 874 LEU A O 1
ATOM 6661 N N . THR A 1 875 ? 116.37339 87.90333 150.64580 1.000 43.02000 875 THR A N 1
ATOM 6662 C CA . THR A 1 875 ? 114.97816 87.75318 150.23409 1.000 45.79000 875 THR A CA 1
ATOM 6663 C C . THR A 1 875 ? 114.78009 86.55958 149.30476 1.000 46.55000 875 THR A C 1
ATOM 6664 O O . THR A 1 875 ? 113.70413 85.95087 149.30186 1.000 48.01000 875 THR A O 1
ATOM 6668 N N . ASP A 1 876 ? 115.79231 86.21514 148.51460 1.000 41.84000 876 ASP A N 1
ATOM 6669 C CA . ASP A 1 876 ? 115.74535 85.09238 147.58743 1.000 42.96000 876 ASP A CA 1
ATOM 6670 C C . ASP A 1 876 ? 117.14053 84.48425 147.48778 1.000 44.77000 876 ASP A C 1
ATOM 6671 O O . ASP A 1 876 ? 118.02928 85.08978 146.87447 1.000 44.35000 876 ASP A O 1
ATOM 6676 N N . PRO A 1 877 ? 117.37531 83.29547 148.09666 1.000 44.15000 877 PRO A N 1
ATOM 6677 C CA . PRO A 1 877 ? 118.74957 82.78865 148.27041 1.000 41.50000 877 PRO A CA 1
ATOM 6678 C C . PRO A 1 877 ? 119.49384 82.44431 146.98934 1.000 42.32000 877 PRO A C 1
ATOM 6679 O O . PRO A 1 877 ? 120.62027 82.90902 146.78773 1.000 42.29000 877 PRO A O 1
ATOM 6683 N N . GLY A 1 878 ? 118.89000 81.64700 146.11901 1.000 40.75000 878 GLY A N 1
ATOM 6684 C CA . GLY A 1 878 ? 119.55162 81.34250 144.86978 1.000 40.36000 878 GLY A CA 1
ATOM 6685 C C . GLY A 1 878 ? 119.38300 82.38652 143.79602 1.000 40.52000 878 GLY A C 1
ATOM 6686 O O . GLY A 1 878 ? 119.94032 82.24420 142.70411 1.000 41.42000 878 GLY A O 1
ATOM 6687 N N . GLY A 1 879 ? 118.62811 83.44473 144.08304 1.000 39.91000 879 GLY A N 1
ATOM 6688 C CA . GLY A 1 879 ? 118.32448 84.43121 143.07270 1.000 40.22000 879 GLY A CA 1
ATOM 6689 C C . GLY A 1 879 ? 119.46745 85.38132 142.78299 1.000 41.58000 879 GLY A C 1
ATOM 6690 O O . GLY A 1 879 ? 120.31904 85.65773 143.62618 1.000 43.74000 879 GLY A O 1
ATOM 6691 N N . ARG A 1 880 ? 119.47459 85.88777 141.55212 1.000 36.02000 880 ARG A N 1
ATOM 6692 C CA . ARG A 1 880 ? 120.40412 86.93228 141.16780 1.000 37.37000 880 ARG A CA 1
ATOM 6693 C C . ARG A 1 880 ? 119.72556 88.27786 140.96989 1.000 35.81000 880 ARG A C 1
ATOM 6694 O O . ARG A 1 880 ? 120.42357 89.28574 140.86445 1.000 41.99000 880 ARG A O 1
ATOM 6702 N N . PHE A 1 881 ? 118.39448 88.32843 140.95047 1.000 31.11000 881 PHE A N 1
ATOM 6703 C CA . PHE A 1 881 ? 117.65607 89.57193 140.78620 1.000 30.03000 881 PHE A CA 1
ATOM 6704 C C . PHE A 1 881 ? 116.69272 89.78630 141.94576 1.000 30.18000 881 PHE A C 1
ATOM 6705 O O . PHE A 1 881 ? 116.24847 88.83428 142.59405 1.000 32.83000 881 PHE A O 1
ATOM 6713 N N . LEU A 1 882 ? 116.37687 91.05379 142.19730 1.000 30.26000 882 LEU A N 1
ATOM 6714 C CA . LEU A 1 882 ? 115.42079 91.44629 143.22737 1.000 32.87000 882 LEU A CA 1
ATOM 6715 C C . LEU A 1 882 ? 114.03905 91.57395 142.59643 1.000 32.19000 882 LEU A C 1
ATOM 6716 O O . LEU A 1 882 ? 113.79224 92.49290 141.80926 1.000 33.93000 882 LEU A O 1
ATOM 6721 N N . LYS A 1 883 ? 113.14326 90.65118 142.93281 1.000 33.96000 883 LYS A N 1
ATOM 6722 C CA . LYS A 1 883 ? 111.77520 90.63836 142.41509 1.000 36.18000 883 LYS A CA 1
ATOM 6723 C C . LYS A 1 883 ? 110.81798 91.01208 143.55274 1.000 36.04000 883 LYS A C 1
ATOM 6724 O O . LYS A 1 883 ? 110.29029 90.16359 144.27358 1.000 38.65000 883 LYS A O 1
ATOM 6730 N N . VAL A 1 884 ? 110.60465 92.31171 143.71960 1.000 38.59000 884 VAL A N 1
ATOM 6731 C CA . VAL A 1 884 ? 109.76242 92.83124 144.78716 1.000 37.06000 884 VAL A CA 1
ATOM 6732 C C . VAL A 1 884 ? 108.70067 93.74853 144.19667 1.000 36.80000 884 VAL A C 1
ATOM 6733 O O . VAL A 1 884 ? 108.94858 94.47147 143.22434 1.000 39.47000 884 VAL A O 1
ATOM 6737 N N . SER A 1 885 ? 107.50127 93.65110 144.72969 1.000 37.51000 885 SER A N 1
ATOM 6738 C CA . SER A 1 885 ? 106.54131 94.72180 144.53757 1.000 38.41000 885 SER A CA 1
ATOM 6739 C C . SER A 1 885 ? 106.91649 95.88304 145.45514 1.000 38.70000 885 SER A C 1
ATOM 6740 O O . SER A 1 885 ? 107.38670 95.65092 146.57105 1.000 40.37000 885 SER A O 1
ATOM 6743 N N . PRO A 1 886 ? 106.77662 97.13170 144.99762 1.000 36.06000 886 PRO A N 1
ATOM 6744 C CA . PRO A 1 886 ? 107.21207 98.27203 145.82834 1.000 34.12000 886 PRO A CA 1
ATOM 6745 C C . PRO A 1 886 ? 106.42283 98.45273 147.11987 1.000 35.33000 886 PRO A C 1
ATOM 6746 O O . PRO A 1 886 ? 106.91902 99.11743 148.03766 1.000 35.37000 886 PRO A O 1
ATOM 6750 N N . SER A 1 887 ? 105.21911 97.88568 147.22431 1.000 42.78000 887 SER A N 1
ATOM 6751 C CA . SER A 1 887 ? 104.38380 98.07194 148.40231 1.000 41.09000 887 SER A CA 1
ATOM 6752 C C . SER A 1 887 ? 104.39414 96.89245 149.36692 1.000 42.61000 887 SER A C 1
ATOM 6753 O O . SER A 1 887 ? 104.01425 97.07047 150.52931 1.000 43.54000 887 SER A O 1
ATOM 6756 N N . GLU A 1 888 ? 104.79547 95.70223 148.92198 1.000 42.67000 888 GLU A N 1
ATOM 6757 C CA . GLU A 1 888 ? 104.75635 94.52915 149.78739 1.000 43.08000 888 GLU A CA 1
ATOM 6758 C C . GLU A 1 888 ? 105.82756 94.60314 150.87320 1.000 41.88000 888 GLU A C 1
ATOM 6759 O O . GLU A 1 888 ? 106.90024 95.18294 150.68621 1.000 42.44000 888 GLU A O 1
ATOM 6765 N N . ASP A 1 889 ? 105.51414 94.01813 152.02755 1.000 41.21000 889 ASP A N 1
ATOM 6766 C CA . ASP A 1 889 ? 106.42985 93.97986 153.16663 1.000 42.38000 889 ASP A CA 1
ATOM 6767 C C . ASP A 1 889 ? 107.30798 92.74740 153.00130 1.000 42.85000 889 ASP A C 1
ATOM 6768 O O . ASP A 1 889 ? 106.90725 91.63407 153.34707 1.000 44.90000 889 ASP A O 1
ATOM 6773 N N . VAL A 1 890 ? 108.51316 92.94437 152.46878 1.000 37.43000 890 VAL A N 1
ATOM 6774 C CA . VAL A 1 890 ? 109.32422 91.80596 152.05419 1.000 35.73000 890 VAL A CA 1
ATOM 6775 C C . VAL A 1 890 ? 110.04376 91.18535 153.24537 1.000 36.75000 890 VAL A C 1
ATOM 6776 O O . VAL A 1 890 ? 110.06191 89.95970 153.40309 1.000 40.81000 890 VAL A O 1
ATOM 6780 N N . LEU A 1 891 ? 110.63376 92.00891 154.10761 1.000 37.52000 891 LEU A N 1
ATOM 6781 C CA . LEU A 1 891 ? 111.31713 91.51930 155.28880 1.000 35.98000 891 LEU A CA 1
ATOM 6782 C C . LEU A 1 891 ? 110.63196 92.05050 156.53914 1.000 38.84000 891 LEU A C 1
ATOM 6783 O O . LEU A 1 891 ? 110.32339 93.24838 156.60876 1.000 41.18000 891 LEU A O 1
ATOM 6788 N N . PRO A 1 892 ? 110.38360 91.21380 157.53671 1.000 41.19000 892 PRO A N 1
ATOM 6789 C CA . PRO A 1 892 ? 109.84224 91.68929 158.81366 1.000 40.15000 892 PRO A CA 1
ATOM 6790 C C . PRO A 1 892 ? 110.92079 92.36701 159.65090 1.000 40.58000 892 PRO A C 1
ATOM 6791 O O . PRO A 1 892 ? 112.09671 92.39633 159.29455 1.000 40.10000 892 PRO A O 1
ATOM 6795 N N . ALA A 1 893 ? 110.49808 92.90939 160.79323 1.000 42.59000 893 ALA A N 1
ATOM 6796 C CA . ALA A 1 893 ? 111.40660 93.60460 161.70496 1.000 40.51000 893 ALA A CA 1
ATOM 6797 C C . ALA A 1 893 ? 112.18877 92.58448 162.53655 1.000 42.24000 893 ALA A C 1
ATOM 6798 O O . ALA A 1 893 ? 111.95029 92.37843 163.72835 1.000 46.81000 893 ALA A O 1
ATOM 6800 N N . ASP A 1 894 ? 113.15122 91.93991 161.87835 1.000 45.37000 894 ASP A N 1
ATOM 6801 C CA . ASP A 1 894 ? 113.99883 90.94424 162.52848 1.000 45.90000 894 ASP A CA 1
ATOM 6802 C C . ASP A 1 894 ? 115.04436 91.65737 163.37510 1.000 46.37000 894 ASP A C 1
ATOM 6803 O O . ASP A 1 894 ? 115.97641 92.26284 162.83960 1.000 48.33000 894 ASP A O 1
ATOM 6808 N N . GLU A 1 895 ? 114.91375 91.55610 164.69878 1.000 52.07000 895 GLU A N 1
ATOM 6809 C CA . GLU A 1 895 ? 115.79856 92.26299 165.61855 1.000 50.45000 895 GLU A CA 1
ATOM 6810 C C . GLU A 1 895 ? 117.20452 91.67648 165.67761 1.000 50.20000 895 GLU A C 1
ATOM 6811 O O . GLU A 1 895 ? 118.09182 92.30882 166.25968 1.000 52.09000 895 GLU A O 1
ATOM 6817 N N . ASN A 1 896 ? 117.43118 90.49620 165.10046 1.000 49.94000 896 ASN A N 1
ATOM 6818 C CA . ASN A 1 896 ? 118.72681 89.82885 165.14505 1.000 50.15000 896 ASN A CA 1
ATOM 6819 C C . ASN A 1 896 ? 119.28410 89.57397 163.74714 1.000 50.97000 896 ASN A C 1
ATOM 6820 O O . ASN A 1 896 ? 120.08059 88.65455 163.54947 1.000 51.65000 896 ASN A O 1
ATOM 6825 N N . ARG A 1 897 ? 118.87887 90.38162 162.76902 1.000 45.05000 897 ARG A N 1
ATOM 6826 C CA . ARG A 1 897 ? 119.32894 90.19366 161.39595 1.000 44.13000 897 ARG A CA 1
ATOM 6827 C C . ARG A 1 897 ? 120.73144 90.76771 161.22466 1.000 42.12000 897 ARG A C 1
ATOM 6828 O O . ARG A 1 897 ? 121.00882 91.89156 161.65392 1.000 43.58000 897 ARG A O 1
ATOM 6836 N N . HIS A 1 898 ? 121.61622 89.99019 160.59923 1.000 42.93000 898 HIS A N 1
ATOM 6837 C CA . HIS A 1 898 ? 122.98677 90.40319 160.33028 1.000 42.98000 898 HIS A CA 1
ATOM 6838 C C . HIS A 1 898 ? 123.32044 90.15925 158.86719 1.000 44.43000 898 HIS A C 1
ATOM 6839 O O . HIS A 1 898 ? 122.89853 89.15491 158.28673 1.000 45.25000 898 HIS A O 1
ATOM 6846 N N . ILE A 1 899 ? 124.07504 91.07933 158.27210 1.000 41.18000 899 ILE A N 1
ATOM 6847 C CA . ILE A 1 899 ? 124.63252 90.89393 156.93437 1.000 40.80000 899 ILE A CA 1
ATOM 6848 C C . ILE A 1 899 ? 126.14941 90.83727 157.02282 1.000 43.14000 899 ILE A C 1
ATOM 6849 O O . ILE A 1 899 ? 126.78732 91.76582 157.53194 1.000 45.86000 899 ILE A O 1
ATOM 6854 N N . VAL A 1 900 ? 126.72793 89.75875 156.50648 1.000 43.60000 900 VAL A N 1
ATOM 6855 C CA . VAL A 1 900 ? 128.17218 89.58161 156.47296 1.000 45.73000 900 VAL A CA 1
ATOM 6856 C C . VAL A 1 900 ? 128.63172 90.02656 155.08890 1.000 44.77000 900 VAL A C 1
ATOM 6857 O O . VAL A 1 900 ? 128.47323 89.30159 154.10279 1.000 45.17000 900 VAL A O 1
ATOM 6861 N N . LEU A 1 901 ? 129.20975 91.22316 155.01207 1.000 47.09000 901 LEU A N 1
ATOM 6862 C CA . LEU A 1 901 ? 129.78386 91.72618 153.77349 1.000 47.23000 901 LEU A CA 1
ATOM 6863 C C . LEU A 1 901 ? 131.13030 91.05797 153.51131 1.000 49.06000 901 LEU A C 1
ATOM 6864 O O . LEU A 1 901 ? 131.61946 90.24213 154.29789 1.000 51.33000 901 LEU A O 1
ATOM 6869 N N . SER A 1 902 ? 131.75088 91.41624 152.38750 1.000 49.84000 902 SER A N 1
ATOM 6870 C CA . SER A 1 902 ? 133.04591 90.84236 152.05331 1.000 49.48000 902 SER A CA 1
ATOM 6871 C C . SER A 1 902 ? 134.17301 91.44166 152.88485 1.000 50.37000 902 SER A C 1
ATOM 6872 O O . SER A 1 902 ? 135.26408 90.86362 152.93339 1.000 50.97000 902 SER A O 1
ATOM 6875 N N . ASP A 1 903 ? 133.93211 92.58068 153.54283 1.000 55.82000 903 ASP A N 1
ATOM 6876 C CA . ASP A 1 903 ? 134.95368 93.25452 154.32883 1.000 56.63000 903 ASP A CA 1
ATOM 6877 C C . ASP A 1 903 ? 134.46361 93.70716 155.70082 1.000 57.08000 903 ASP A C 1
ATOM 6878 O O . ASP A 1 903 ? 135.27061 94.21077 156.48919 1.000 57.60000 903 ASP A O 1
ATOM 6883 N N . ARG A 1 904 ? 133.17976 93.54160 156.01304 1.000 54.18000 904 ARG A N 1
ATOM 6884 C CA . ARG A 1 904 ? 132.63341 94.00222 157.28407 1.000 51.51000 904 ARG A CA 1
ATOM 6885 C C . ARG A 1 904 ? 131.39419 93.17377 157.60241 1.000 50.54000 904 ARG A C 1
ATOM 6886 O O . ARG A 1 904 ? 130.97305 92.32533 156.81489 1.000 50.64000 904 ARG A O 1
ATOM 6894 N N . VAL A 1 905 ? 130.83487 93.40340 158.78908 1.000 45.21000 905 VAL A N 1
ATOM 6895 C CA . VAL A 1 905 ? 129.57139 92.80569 159.20686 1.000 44.48000 905 VAL A CA 1
ATOM 6896 C C . VAL A 1 905 ? 128.67711 93.93086 159.71051 1.000 44.31000 905 VAL A C 1
ATOM 6897 O O . VAL A 1 905 ? 129.07109 94.68335 160.60939 1.000 45.81000 905 VAL A O 1
ATOM 6901 N N . LEU A 1 906 ? 127.48224 94.04913 159.13609 1.000 42.66000 906 LEU A N 1
ATOM 6902 C CA . LEU A 1 906 ? 126.48661 95.00989 159.59087 1.000 42.00000 906 LEU A CA 1
ATOM 6903 C C . LEU A 1 906 ? 125.46669 94.29184 160.46524 1.000 40.57000 906 LEU A C 1
ATOM 6904 O O . LEU A 1 906 ? 124.84707 93.31227 160.03041 1.000 43.63000 906 LEU A O 1
ATOM 6909 N N . GLY A 1 907 ? 125.30608 94.77671 161.69479 1.000 38.58000 907 GLY A N 1
ATOM 6910 C CA . GLY A 1 907 ? 124.33748 94.24097 162.61862 1.000 39.14000 907 GLY A CA 1
ATOM 6911 C C . GLY A 1 907 ? 123.00598 94.94591 162.47076 1.000 39.63000 907 GLY A C 1
ATOM 6912 O O . GLY A 1 907 ? 122.84000 95.80952 161.60644 1.000 42.36000 907 GLY A O 1
ATOM 6913 N N . PRO A 1 908 ? 122.03456 94.59768 163.32400 1.000 42.54000 908 PRO A N 1
ATOM 6914 C CA . PRO A 1 908 ? 120.68986 95.19530 163.21019 1.000 41.80000 908 PRO A CA 1
ATOM 6915 C C . PRO A 1 908 ? 120.61912 96.68828 163.50232 1.000 42.31000 908 PRO A C 1
ATOM 6916 O O . PRO A 1 908 ? 119.64131 97.32781 163.09559 1.000 42.03000 908 PRO A O 1
ATOM 6920 N N . ARG A 1 909 ? 121.60513 97.26609 164.18491 1.000 48.17000 909 ARG A N 1
ATOM 6921 C CA . ARG A 1 909 ? 121.55645 98.68489 164.51051 1.000 47.02000 909 ARG A CA 1
ATOM 6922 C C . ARG A 1 909 ? 122.17845 99.57210 163.44208 1.000 46.04000 909 ARG A C 1
ATOM 6923 O O . ARG A 1 909 ? 121.95278 100.78736 163.46226 1.000 49.48000 909 ARG A O 1
ATOM 6931 N N . ASP A 1 910 ? 122.95618 99.00228 162.52539 1.000 41.86000 910 ASP A N 1
ATOM 6932 C CA . ASP A 1 910 ? 123.66540 99.80152 161.53585 1.000 42.24000 910 ASP A CA 1
ATOM 6933 C C . ASP A 1 910 ? 122.70393 100.34386 160.48536 1.000 41.61000 910 ASP A C 1
ATOM 6934 O O . ASP A 1 910 ? 121.75822 99.66771 160.07337 1.000 43.07000 910 ASP A O 1
ATOM 6939 N N . ARG A 1 911 ? 122.95262 101.57659 160.05434 1.000 42.19000 911 ARG A N 1
ATOM 6940 C CA . ARG A 1 911 ? 122.14752 102.21418 159.02385 1.000 40.12000 911 ARG A CA 1
ATOM 6941 C C . ARG A 1 911 ? 122.66558 101.83554 157.64282 1.000 39.23000 911 ARG A C 1
ATOM 6942 O O . ARG A 1 911 ? 123.87411 101.87305 157.39156 1.000 38.88000 911 ARG A O 1
ATOM 6950 N N . VAL A 1 912 ? 121.74594 101.46695 156.75633 1.000 35.28000 912 VAL A N 1
ATOM 6951 C CA . VAL A 1 912 ? 122.03641 101.19494 155.35784 1.000 29.52000 912 VAL A CA 1
ATOM 6952 C C . VAL A 1 912 ? 121.65460 102.44101 154.57684 1.000 25.95000 912 VAL A C 1
ATOM 6953 O O . VAL A 1 912 ? 120.56814 103.00343 154.77972 1.000 28.59000 912 VAL A O 1
ATOM 6957 N N . LYS A 1 913 ? 122.56721 102.89403 153.72301 1.000 23.53000 913 LYS A N 1
ATOM 6958 C CA . LYS A 1 913 ? 122.35393 104.07205 152.90005 1.000 21.94000 913 LYS A CA 1
ATOM 6959 C C . LYS A 1 913 ? 121.41093 103.75101 151.74561 1.000 15.67000 913 LYS A C 1
ATOM 6960 O O . LYS A 1 913 ? 121.61275 102.77262 151.01996 1.000 17.33000 913 LYS A O 1
ATOM 6966 N N . LEU A 1 914 ? 120.38478 104.57956 151.57601 1.000 10.81000 914 LEU A N 1
ATOM 6967 C CA . LEU A 1 914 ? 119.35414 104.39343 150.56750 1.000 13.89000 914 LEU A CA 1
ATOM 6968 C C . LEU A 1 914 ? 119.28420 105.59968 149.64442 1.000 13.18000 914 LEU A C 1
ATOM 6969 O O . LEU A 1 914 ? 119.55736 106.73176 150.05081 1.000 13.43000 914 LEU A O 1
ATOM 6974 N N . PHE A 1 915 ? 118.94194 105.33271 148.38707 1.000 13.05000 915 PHE A N 1
ATOM 6975 C CA . PHE A 1 915 ? 118.58198 106.39168 147.46344 1.000 9.99000 915 PHE A CA 1
ATOM 6976 C C . PHE A 1 915 ? 117.29718 107.06780 147.94608 1.000 11.94000 915 PHE A C 1
ATOM 6977 O O . PHE A 1 915 ? 116.42923 106.40728 148.52271 1.000 19.74000 915 PHE A O 1
ATOM 6985 N N . PRO A 1 916 ? 117.16065 108.38763 147.74910 1.000 12.92000 916 PRO A N 1
ATOM 6986 C CA . PRO A 1 916 ? 116.02564 109.10847 148.35648 1.000 13.14000 916 PRO A CA 1
ATOM 6987 C C . PRO A 1 916 ? 114.66174 108.74841 147.78751 1.000 15.06000 916 PRO A C 1
ATOM 6988 O O . PRO A 1 916 ? 113.66231 108.90370 148.49881 1.000 19.23000 916 PRO A O 1
ATOM 6992 N N . ASP A 1 917 ? 114.58132 108.26811 146.54716 1.000 12.53000 917 ASP A N 1
ATOM 6993 C CA . ASP A 1 917 ? 113.30169 107.97771 145.91482 1.000 14.45000 917 ASP A CA 1
ATOM 6994 C C . ASP A 1 917 ? 113.37572 106.63641 145.20195 1.000 19.21000 917 ASP A C 1
ATOM 6995 O O . ASP A 1 917 ? 114.45252 106.16497 144.82839 1.000 17.87000 917 ASP A O 1
ATOM 7000 N N . ASP A 1 918 ? 112.20316 106.03016 145.00182 1.000 22.50000 918 ASP A N 1
ATOM 7001 C CA . ASP A 1 918 ? 112.09419 104.74044 144.31962 1.000 16.32000 918 ASP A CA 1
ATOM 7002 C C . ASP A 1 918 ? 112.06094 104.92606 142.79765 1.000 11.16000 918 ASP A C 1
ATOM 7003 O O . ASP A 1 918 ? 111.09439 104.60009 142.11013 1.000 21.29000 918 ASP A O 1
ATOM 7008 N N . ARG A 1 919 ? 113.15555 105.47643 142.28080 1.000 18.25000 919 ARG A N 1
ATOM 7009 C CA . ARG A 1 919 ? 113.40379 105.59833 140.85362 1.000 11.77000 919 ARG A CA 1
ATOM 7010 C C . ARG A 1 919 ? 114.88901 105.36984 140.63484 1.000 9.07000 919 ARG A C 1
ATOM 7011 O O . ARG A 1 919 ? 115.67017 105.34412 141.58984 1.000 16.69000 919 ARG A O 1
ATOM 7019 N N . GLY A 1 920 ? 115.26582 105.14828 139.37284 1.000 10.95000 920 GLY A N 1
ATOM 7020 C CA . GLY A 1 920 ? 116.64937 104.89240 139.01355 1.000 9.66000 920 GLY A CA 1
ATOM 7021 C C . GLY A 1 920 ? 117.60212 106.00502 139.40110 1.000 9.05000 920 GLY A C 1
ATOM 7022 O O . GLY A 1 920 ? 117.41986 107.16010 139.00692 1.000 12.67000 920 GLY A O 1
ATOM 7023 N N . SER A 1 921 ? 118.62593 105.65921 140.17660 1.000 12.97000 921 SER A N 1
ATOM 7024 C CA . SER A 1 921 ? 119.54182 106.64527 140.72534 1.000 8.15000 921 SER A CA 1
ATOM 7025 C C . SER A 1 921 ? 120.92278 106.02634 140.85621 1.000 9.11000 921 SER A C 1
ATOM 7026 O O . SER A 1 921 ? 121.06336 104.80762 140.97812 1.000 13.35000 921 SER A O 1
ATOM 7029 N N . ILE A 1 922 ? 121.94536 106.87751 140.81989 1.000 10.17000 922 ILE A N 1
ATOM 7030 C CA . ILE A 1 922 ? 123.32092 106.43685 140.99281 1.000 6.09000 922 ILE A CA 1
ATOM 7031 C C . ILE A 1 922 ? 123.99597 107.33510 142.01810 1.000 7.24000 922 ILE A C 1
ATOM 7032 O O . ILE A 1 922 ? 123.58034 108.47050 142.26451 1.000 13.81000 922 ILE A O 1
ATOM 7037 N N . ARG A 1 923 ? 125.04680 106.79891 142.63033 1.000 9.55000 923 ARG A N 1
ATOM 7038 C CA . ARG A 1 923 ? 125.85535 107.56682 143.56547 1.000 6.07000 923 ARG A CA 1
ATOM 7039 C C . ARG A 1 923 ? 126.89670 108.37633 142.80309 1.000 7.00000 923 ARG A C 1
ATOM 7040 O O . ARG A 1 923 ? 127.72427 107.81441 142.07843 1.000 14.29000 923 ARG A O 1
ATOM 7048 N N . VAL A 1 924 ? 126.84298 109.69585 142.96063 1.000 7.24000 924 VAL A N 1
ATOM 7049 C CA . VAL A 1 924 ? 127.77369 110.62843 142.33729 1.000 12.04000 924 VAL A CA 1
ATOM 7050 C C . VAL A 1 924 ? 128.27185 111.57629 143.41854 1.000 4.90000 924 VAL A C 1
ATOM 7051 O O . VAL A 1 924 ? 127.46560 112.29589 144.02285 1.000 9.45000 924 VAL A O 1
ATOM 7055 N N . ARG A 1 925 ? 129.59251 111.56257 143.65934 1.000 11.55000 925 ARG A N 1
ATOM 7056 C CA . ARG A 1 925 ? 130.31363 112.57381 144.45196 1.000 6.37000 925 ARG A CA 1
ATOM 7057 C C . ARG A 1 925 ? 129.73454 112.75241 145.85525 1.000 8.54000 925 ARG A C 1
ATOM 7058 O O . ARG A 1 925 ? 129.54723 113.87018 146.33839 1.000 12.83000 925 ARG A O 1
ATOM 7066 N N . GLY A 1 926 ? 129.42535 111.63282 146.50352 1.000 9.20000 926 GLY A N 1
ATOM 7067 C CA . GLY A 1 926 ? 128.89886 111.64008 147.84960 1.000 1.00000 926 GLY A CA 1
ATOM 7068 C C . GLY A 1 926 ? 127.41226 111.89464 147.95498 1.000 7.04000 926 GLY A C 1
ATOM 7069 O O . GLY A 1 926 ? 126.87959 111.89453 149.07135 1.000 13.08000 926 GLY A O 1
ATOM 7070 N N . GLY A 1 927 ? 126.72402 112.11388 146.83436 1.000 8.72000 927 GLY A N 1
ATOM 7071 C CA . GLY A 1 927 ? 125.28906 112.29557 146.83447 1.000 6.95000 927 GLY A CA 1
ATOM 7072 C C . GLY A 1 927 ? 124.63421 111.34338 145.85093 1.000 7.28000 927 GLY A C 1
ATOM 7073 O O . GLY A 1 927 ? 125.29270 110.50169 145.24048 1.000 14.86000 927 GLY A O 1
ATOM 7074 N N . ALA A 1 928 ? 123.32263 111.48816 145.72315 1.000 8.80000 928 ALA A N 1
ATOM 7075 C CA . ALA A 1 928 ? 122.54652 110.69349 144.78552 1.000 5.81000 928 ALA A CA 1
ATOM 7076 C C . ALA A 1 928 ? 122.08307 111.56902 143.63315 1.000 5.64000 928 ALA A C 1
ATOM 7077 O O . ALA A 1 928 ? 121.62113 112.69415 143.84379 1.000 17.09000 928 ALA A O 1
ATOM 7079 N N . ALA A 1 929 ? 122.20788 111.05544 142.41675 1.000 3.03000 929 ALA A N 1
ATOM 7080 C CA . ALA A 1 929 ? 121.66835 111.72444 141.24619 1.000 2.66000 929 ALA A CA 1
ATOM 7081 C C . ALA A 1 929 ? 120.72919 110.78344 140.51268 1.000 5.28000 929 ALA A C 1
ATOM 7082 O O . ALA A 1 929 ? 121.02596 109.59372 140.36008 1.000 11.25000 929 ALA A O 1
ATOM 7084 N N . TYR A 1 930 ? 119.58190 111.31737 140.09591 1.000 9.40000 930 TYR A N 1
ATOM 7085 C CA . TYR A 1 930 ? 118.67842 110.57828 139.22579 1.000 3.91000 930 TYR A CA 1
ATOM 7086 C C . TYR A 1 930 ? 119.37320 110.26115 137.90927 1.000 4.52000 930 TYR A C 1
ATOM 7087 O O . TYR A 1 930 ? 120.23392 111.01347 137.44381 1.000 8.99000 930 TYR A O 1
ATOM 7096 N N . ILE A 1 931 ? 119.02380 109.11076 137.32926 1.000 8.18000 931 ILE A N 1
ATOM 7097 C CA . ILE A 1 931 ? 119.52707 108.78393 136.00470 1.000 4.58000 931 ILE A CA 1
ATOM 7098 C C . ILE A 1 931 ? 118.96882 109.78649 134.99367 1.000 8.83000 931 ILE A C 1
ATOM 7099 O O . ILE A 1 931 ? 117.90588 110.38917 135.19435 1.000 12.37000 931 ILE A O 1
ATOM 7104 N N . ALA A 1 932 ? 119.69868 109.97528 133.90133 1.000 6.93000 932 ALA A N 1
ATOM 7105 C CA . ALA A 1 932 ? 119.24016 110.83107 132.81619 1.000 7.88000 932 ALA A CA 1
ATOM 7106 C C . ALA A 1 932 ? 118.27887 110.04211 131.93044 1.000 4.13000 932 ALA A C 1
ATOM 7107 O O . ALA A 1 932 ? 117.76997 108.98548 132.31641 1.000 12.72000 932 ALA A O 1
ATOM 7109 N N . SER A 1 933 ? 117.97940 110.58317 130.74877 1.000 12.69000 933 SER A N 1
ATOM 7110 C CA . SER A 1 933 ? 117.07360 109.92994 129.81513 1.000 6.91000 933 SER A CA 1
ATOM 7111 C C . SER A 1 933 ? 117.65625 108.59222 129.36459 1.000 10.78000 933 SER A C 1
ATOM 7112 O O . SER A 1 933 ? 118.87075 108.37100 129.39029 1.000 14.46000 933 SER A O 1
ATOM 7115 N N . PHE A 1 934 ? 116.77108 107.68764 128.96573 1.000 7.50000 934 PHE A N 1
ATOM 7116 C CA . PHE A 1 934 ? 117.20849 106.35005 128.60115 1.000 6.29000 934 PHE A CA 1
ATOM 7117 C C . PHE A 1 934 ? 117.93163 106.36578 127.26504 1.000 3.65000 934 PHE A C 1
ATOM 7118 O O . PHE A 1 934 ? 117.43769 106.92895 126.28368 1.000 14.45000 934 PHE A O 1
ATOM 7126 N N . HIS A 1 935 ? 119.12338 105.76797 127.24635 1.000 4.51000 935 HIS A N 1
ATOM 7127 C CA . HIS A 1 935 ? 119.86837 105.64012 126.00257 1.000 1.55000 935 HIS A CA 1
ATOM 7128 C C . HIS A 1 935 ? 119.15593 104.68696 125.05900 1.000 2.03000 935 HIS A C 1
ATOM 7129 O O . HIS A 1 935 ? 118.97464 104.98833 123.87380 1.000 9.93000 935 HIS A O 1
ATOM 7136 N N . HIS A 1 936 ? 118.72781 103.53916 125.57284 1.000 2.87000 936 HIS A N 1
ATOM 7137 C CA . HIS A 1 936 ? 118.02787 102.57190 124.74198 1.000 2.57000 936 HIS A CA 1
ATOM 7138 C C . HIS A 1 936 ? 117.14974 101.70125 125.62539 1.000 4.67000 936 HIS A C 1
ATOM 7139 O O . HIS A 1 936 ? 117.03765 101.91338 126.83301 1.000 7.55000 936 HIS A O 1
ATOM 7146 N N . ALA A 1 937 ? 116.49359 100.73857 124.99515 1.000 1.16000 937 ALA A N 1
ATOM 7147 C CA . ALA A 1 937 ? 115.76427 99.69141 125.68534 1.000 0.71000 937 ALA A CA 1
ATOM 7148 C C . ALA A 1 937 ? 116.13995 98.37421 125.03417 1.000 3.53000 937 ALA A C 1
ATOM 7149 O O . ALA A 1 937 ? 116.25231 98.29417 123.81155 1.000 12.39000 937 ALA A O 1
ATOM 7151 N N . ARG A 1 938 ? 116.33176 97.34825 125.84586 1.000 5.95000 938 ARG A N 1
ATOM 7152 C CA . ARG A 1 938 ? 116.61111 96.00865 125.35379 1.000 5.43000 938 ARG A CA 1
ATOM 7153 C C . ARG A 1 938 ? 115.31157 95.22030 125.34932 1.000 2.33000 938 ARG A C 1
ATOM 7154 O O . ARG A 1 938 ? 114.64679 95.10712 126.38371 1.000 16.48000 938 ARG A O 1
ATOM 7162 N N . VAL A 1 939 ? 114.94674 94.69912 124.18372 1.000 9.86000 939 VAL A N 1
ATOM 7163 C CA . VAL A 1 939 ? 113.69453 93.97109 124.02863 1.000 7.72000 939 VAL A CA 1
ATOM 7164 C C . VAL A 1 939 ? 113.92168 92.52566 124.44147 1.000 4.40000 939 VAL A C 1
ATOM 7165 O O . VAL A 1 939 ? 114.78751 91.84003 123.88996 1.000 16.73000 939 VAL A O 1
ATOM 7169 N N . PHE A 1 940 ? 113.14813 92.06369 125.41431 1.000 10.22000 940 PHE A N 1
ATOM 7170 C CA . PHE A 1 940 ? 113.18793 90.68822 125.87502 1.000 8.44000 940 PHE A CA 1
ATOM 7171 C C . PHE A 1 940 ? 111.88010 90.00595 125.51465 1.000 13.85000 940 PHE A C 1
ATOM 7172 O O . PHE A 1 940 ? 110.80174 90.59704 125.64438 1.000 16.98000 940 PHE A O 1
ATOM 7180 N N . ARG A 1 941 ? 111.98848 88.75539 125.08174 1.000 16.55000 941 ARG A N 1
ATOM 7181 C CA . ARG A 1 941 ? 110.84169 87.95740 124.67864 1.000 19.45000 941 ARG A CA 1
ATOM 7182 C C . ARG A 1 941 ? 110.89824 86.60603 125.37413 1.000 18.20000 941 ARG A C 1
ATOM 7183 O O . ARG A 1 941 ? 111.97740 86.01115 125.50149 1.000 25.27000 941 ARG A O 1
ATOM 7191 N N . TRP A 1 942 ? 109.74875 86.17302 125.89327 1.000 19.82000 942 TRP A N 1
ATOM 7192 C CA . TRP A 1 942 ? 109.59306 84.84189 126.46663 1.000 19.55000 942 TRP A CA 1
ATOM 7193 C C . TRP A 1 942 ? 108.22104 84.30544 126.07539 1.000 24.92000 942 TRP A C 1
ATOM 7194 O O . TRP A 1 942 ? 107.50926 84.89635 125.25935 1.000 28.12000 942 TRP A O 1
ATOM 7205 N N . GLY A 1 943 ? 107.83591 83.19197 126.68599 1.000 29.52000 943 GLY A N 1
ATOM 7206 C CA . GLY A 1 943 ? 106.57687 82.55826 126.36937 1.000 27.83000 943 GLY A CA 1
ATOM 7207 C C . GLY A 1 943 ? 106.63302 81.77003 125.07346 1.000 32.77000 943 GLY A C 1
ATOM 7208 O O . GLY A 1 943 ? 107.68699 81.57041 124.46296 1.000 36.45000 943 GLY A O 1
ATOM 7209 N N . SER A 1 944 ? 105.45437 81.31552 124.65394 1.000 37.29000 944 SER A N 1
ATOM 7210 C CA . SER A 1 944 ? 105.31856 80.48085 123.47016 1.000 38.35000 944 SER A CA 1
ATOM 7211 C C . SER A 1 944 ? 105.56054 81.29183 122.19705 1.000 37.80000 944 SER A C 1
ATOM 7212 O O . SER A 1 944 ? 105.59485 82.52363 122.20327 1.000 39.38000 944 SER A O 1
ATOM 7215 N N . SER A 1 945 ? 105.73365 80.57358 121.08555 1.000 40.09000 945 SER A N 1
ATOM 7216 C CA . SER A 1 945 ? 105.97251 81.24179 119.81115 1.000 41.36000 945 SER A CA 1
ATOM 7217 C C . SER A 1 945 ? 104.70180 81.86522 119.24765 1.000 41.34000 945 SER A C 1
ATOM 7218 O O . SER A 1 945 ? 104.77689 82.85007 118.50458 1.000 42.48000 945 SER A O 1
ATOM 7221 N N . HIS A 1 946 ? 103.53290 81.32074 119.58568 1.000 42.14000 946 HIS A N 1
ATOM 7222 C CA . HIS A 1 946 ? 102.28825 81.86245 119.05549 1.000 43.48000 946 HIS A CA 1
ATOM 7223 C C . HIS A 1 946 ? 101.72901 82.99838 119.89977 1.000 43.64000 946 HIS A C 1
ATOM 7224 O O . HIS A 1 946 ? 101.01123 83.85303 119.36867 1.000 45.10000 946 HIS A O 1
ATOM 7231 N N . SER A 1 947 ? 102.02531 83.03072 121.19727 1.000 38.72000 947 SER A N 1
ATOM 7232 C CA . SER A 1 947 ? 101.64904 84.15373 122.05917 1.000 37.13000 947 SER A CA 1
ATOM 7233 C C . SER A 1 947 ? 102.82356 84.53730 122.94853 1.000 37.53000 947 SER A C 1
ATOM 7234 O O . SER A 1 947 ? 102.84126 84.23103 124.14698 1.000 39.94000 947 SER A O 1
ATOM 7237 N N . PRO A 1 948 ? 103.83057 85.21150 122.39692 1.000 32.13000 948 PRO A N 1
ATOM 7238 C CA . PRO A 1 948 ? 104.98230 85.60099 123.21149 1.000 29.46000 948 PRO A CA 1
ATOM 7239 C C . PRO A 1 948 ? 104.68432 86.80824 124.08674 1.000 25.24000 948 PRO A C 1
ATOM 7240 O O . PRO A 1 948 ? 103.81388 87.63172 123.80056 1.000 29.30000 948 PRO A O 1
ATOM 7244 N N . SER A 1 949 ? 105.43735 86.89437 125.17436 1.000 21.75000 949 SER A N 1
ATOM 7245 C CA . SER A 1 949 ? 105.40085 88.02828 126.08134 1.000 23.13000 949 SER A CA 1
ATOM 7246 C C . SER A 1 949 ? 106.66830 88.84965 125.89222 1.000 18.85000 949 SER A C 1
ATOM 7247 O O . SER A 1 949 ? 107.75236 88.29638 125.67838 1.000 21.85000 949 SER A O 1
ATOM 7250 N N . PHE A 1 950 ? 106.52636 90.16743 125.97440 1.000 15.16000 950 PHE A N 1
ATOM 7251 C CA . PHE A 1 950 ? 107.61545 91.09316 125.71162 1.000 16.11000 950 PHE A CA 1
ATOM 7252 C C . PHE A 1 950 ? 107.78883 92.05350 126.87354 1.000 17.32000 950 PHE A C 1
ATOM 7253 O O . PHE A 1 950 ? 106.83009 92.39898 127.56843 1.000 19.23000 950 PHE A O 1
ATOM 7261 N N . ALA A 1 951 ? 109.03178 92.47975 127.07230 1.000 13.93000 951 ALA A N 1
ATOM 7262 C CA . ALA A 1 951 ? 109.32045 93.52769 128.03850 1.000 7.52000 951 ALA A CA 1
ATOM 7263 C C . ALA A 1 951 ? 110.54796 94.30090 127.59038 1.000 7.30000 951 ALA A C 1
ATOM 7264 O O . ALA A 1 951 ? 111.32145 93.84903 126.74426 1.000 18.16000 951 ALA A O 1
ATOM 7266 N N . LEU A 1 952 ? 110.70018 95.49272 128.14943 1.000 8.85000 952 LEU A N 1
ATOM 7267 C CA . LEU A 1 952 ? 111.82960 96.35646 127.85031 1.000 6.32000 952 LEU A CA 1
ATOM 7268 C C . LEU A 1 952 ? 112.68239 96.52789 129.09635 1.000 8.04000 952 LEU A C 1
ATOM 7269 O O . LEU A 1 952 ? 112.16869 96.87328 130.16478 1.000 19.07000 952 LEU A O 1
ATOM 7274 N N . LEU A 1 953 ? 113.97773 96.27508 128.95800 1.000 5.33000 953 LEU A N 1
ATOM 7275 C CA . LEU A 1 953 ? 114.95472 96.70129 129.95350 1.000 5.68000 953 LEU A CA 1
ATOM 7276 C C . LEU A 1 953 ? 115.43154 98.07895 129.52028 1.000 6.72000 953 LEU A C 1
ATOM 7277 O O . LEU A 1 953 ? 116.21556 98.20733 128.58121 1.000 10.98000 953 LEU A O 1
ATOM 7282 N N . ARG A 1 954 ? 114.93735 99.11485 130.18954 1.000 6.80000 954 ARG A N 1
ATOM 7283 C CA . ARG A 1 954 ? 115.29342 100.48206 129.84038 1.000 4.29000 954 ARG A CA 1
ATOM 7284 C C . ARG A 1 954 ? 116.67253 100.80045 130.40265 1.000 2.79000 954 ARG A C 1
ATOM 7285 O O . ARG A 1 954 ? 116.88494 100.72120 131.61532 1.000 11.38000 954 ARG A O 1
ATOM 7293 N N . VAL A 1 955 ? 117.59823 101.18909 129.52876 1.000 5.55000 955 VAL A N 1
ATOM 7294 C CA . VAL A 1 955 ? 119.00148 101.37406 129.87093 1.000 7.91000 955 VAL A CA 1
ATOM 7295 C C . VAL A 1 955 ? 119.37471 102.82792 129.62059 1.000 3.39000 955 VAL A C 1
ATOM 7296 O O . VAL A 1 955 ? 119.18530 103.34468 128.51051 1.000 12.80000 955 VAL A O 1
ATOM 7300 N N . SER A 1 956 ? 119.91283 103.47262 130.64841 1.000 0.42000 956 SER A N 1
ATOM 7301 C CA . SER A 1 956 ? 120.39490 104.84290 130.59392 1.000 7.40000 956 SER A CA 1
ATOM 7302 C C . SER A 1 956 ? 121.91911 104.86410 130.53562 1.000 4.98000 956 SER A C 1
ATOM 7303 O O . SER A 1 956 ? 122.58599 103.83140 130.62533 1.000 9.86000 956 SER A O 1
ATOM 7306 N N . LEU A 1 957 ? 122.46809 106.07146 130.37231 1.000 7.53000 957 LEU A N 1
ATOM 7307 C CA . LEU A 1 957 ? 123.91902 106.23635 130.37778 1.000 4.37000 957 LEU A CA 1
ATOM 7308 C C . LEU A 1 957 ? 124.51534 105.97770 131.75611 1.000 7.45000 957 LEU A C 1
ATOM 7309 O O . LEU A 1 957 ? 125.67979 105.57544 131.85618 1.000 13.73000 957 LEU A O 1
ATOM 7314 N N . ALA A 1 958 ? 123.74131 106.21328 132.82061 1.000 5.48000 958 ALA A N 1
ATOM 7315 C CA . ALA A 1 958 ? 124.19646 105.89893 134.17235 1.000 1.56000 958 ALA A CA 1
ATOM 7316 C C . ALA A 1 958 ? 124.38471 104.40051 134.36342 1.000 9.36000 958 ALA A C 1
ATOM 7317 O O . ALA A 1 958 ? 125.29884 103.97465 135.07941 1.000 16.84000 958 ALA A O 1
ATOM 7319 N N . ASP A 1 959 ? 123.51880 103.59524 133.73655 1.000 9.62000 959 ASP A N 1
ATOM 7320 C CA . ASP A 1 959 ? 123.63458 102.14037 133.79643 1.000 10.15000 959 ASP A CA 1
ATOM 7321 C C . ASP A 1 959 ? 124.94110 101.66839 133.17503 1.000 10.74000 959 ASP A C 1
ATOM 7322 O O . ASP A 1 959 ? 125.65566 100.83886 133.74996 1.000 12.55000 959 ASP A O 1
ATOM 7327 N N . LEU A 1 960 ? 125.27578 102.20904 132.00225 1.000 11.98000 960 LEU A N 1
ATOM 7328 C CA . LEU A 1 960 ? 126.51035 101.82965 131.33050 1.000 8.67000 960 LEU A CA 1
ATOM 7329 C C . LEU A 1 960 ? 127.72705 102.38929 132.05592 1.000 12.41000 960 LEU A C 1
ATOM 7330 O O . LEU A 1 960 ? 128.80285 101.78342 132.01193 1.000 15.30000 960 LEU A O 1
ATOM 7335 N N . ALA A 1 961 ? 127.57598 103.54085 132.72011 1.000 16.71000 961 ALA A N 1
ATOM 7336 C CA . ALA A 1 961 ? 128.68210 104.11587 133.47866 1.000 9.25000 961 ALA A CA 1
ATOM 7337 C C . ALA A 1 961 ? 129.00750 103.27562 134.70759 1.000 12.95000 961 ALA A C 1
ATOM 7338 O O . ALA A 1 961 ? 130.17119 102.93189 134.94323 1.000 22.02000 961 ALA A O 1
ATOM 7340 N N . VAL A 1 962 ? 127.99211 102.92753 135.50303 1.000 9.93000 962 VAL A N 1
ATOM 7341 C CA . VAL A 1 962 ? 128.25795 102.14762 136.70841 1.000 11.73000 962 VAL A CA 1
ATOM 7342 C C . VAL A 1 962 ? 128.48250 100.67640 136.39143 1.000 14.18000 962 VAL A C 1
ATOM 7343 O O . VAL A 1 962 ? 129.02124 99.94794 137.23095 1.000 22.34000 962 VAL A O 1
ATOM 7347 N N . ALA A 1 963 ? 128.12099 100.22568 135.19130 1.000 14.17000 963 ALA A N 1
ATOM 7348 C CA . ALA A 1 963 ? 128.44957 98.87856 134.75156 1.000 13.17000 963 ALA A CA 1
ATOM 7349 C C . ALA A 1 963 ? 129.84215 98.77764 134.14870 1.000 15.71000 963 ALA A C 1
ATOM 7350 O O . ALA A 1 963 ? 130.24614 97.68300 133.74355 1.000 20.26000 963 ALA A O 1
ATOM 7352 N N . GLY A 1 964 ? 130.57947 99.88313 134.08175 1.000 16.78000 964 GLY A N 1
ATOM 7353 C CA . GLY A 1 964 ? 131.87116 99.88684 133.42973 1.000 10.56000 964 GLY A CA 1
ATOM 7354 C C . GLY A 1 964 ? 131.81947 99.73400 131.92974 1.000 17.51000 964 GLY A C 1
ATOM 7355 O O . GLY A 1 964 ? 132.80588 99.31033 131.32848 1.000 20.83000 964 GLY A O 1
ATOM 7356 N N . LEU A 1 965 ? 130.69345 100.06254 131.30415 1.000 14.50000 965 LEU A N 1
ATOM 7357 C CA . LEU A 1 965 ? 130.49469 99.81051 129.88474 1.000 11.32000 965 LEU A CA 1
ATOM 7358 C C . LEU A 1 965 ? 130.84092 101.00419 129.00661 1.000 11.55000 965 LEU A C 1
ATOM 7359 O O . LEU A 1 965 ? 130.69853 100.91222 127.78378 1.000 21.91000 965 LEU A O 1
ATOM 7364 N N . LEU A 1 966 ? 131.28618 102.11519 129.59032 1.000 8.06000 966 LEU A N 1
ATOM 7365 C CA . LEU A 1 966 ? 131.72777 103.27131 128.81045 1.000 15.34000 966 LEU A CA 1
ATOM 7366 C C . LEU A 1 966 ? 133.24215 103.22588 128.60389 1.000 19.16000 966 LEU A C 1
ATOM 7367 O O . LEU A 1 966 ? 134.00037 104.07327 129.07189 1.000 21.49000 966 LEU A O 1
ATOM 7372 N N . ARG A 1 967 ? 133.66912 102.19821 127.87767 1.000 23.52000 967 ARG A N 1
ATOM 7373 C CA . ARG A 1 967 ? 135.07489 101.94451 127.61164 1.000 22.43000 967 ARG A CA 1
ATOM 7374 C C . ARG A 1 967 ? 135.20435 101.42633 126.18610 1.000 25.64000 967 ARG A C 1
ATOM 7375 O O . ARG A 1 967 ? 134.22347 101.34632 125.44061 1.000 26.78000 967 ARG A O 1
ATOM 7383 N N . ASP A 1 968 ? 136.42799 101.07212 125.80743 1.000 27.49000 968 ASP A N 1
ATOM 7384 C CA . ASP A 1 968 ? 136.69205 100.60285 124.45637 1.000 24.74000 968 ASP A CA 1
ATOM 7385 C C . ASP A 1 968 ? 136.18066 99.17961 124.26161 1.000 25.93000 968 ASP A C 1
ATOM 7386 O O . ASP A 1 968 ? 136.19066 98.35753 125.18139 1.000 26.98000 968 ASP A O 1
ATOM 7391 N N . GLY A 1 969 ? 135.74076 98.89641 123.04044 1.000 27.24000 969 GLY A N 1
ATOM 7392 C CA . GLY A 1 969 ? 135.36857 97.55164 122.63418 1.000 22.56000 969 GLY A CA 1
ATOM 7393 C C . GLY A 1 969 ? 134.14229 96.97270 123.30746 1.000 21.76000 969 GLY A C 1
ATOM 7394 O O . GLY A 1 969 ? 134.12288 95.77705 123.62622 1.000 26.04000 969 GLY A O 1
ATOM 7395 N N . VAL A 1 970 ? 133.11569 97.78813 123.53151 1.000 20.30000 970 VAL A N 1
ATOM 7396 C CA . VAL A 1 970 ? 131.90237 97.36345 124.22089 1.000 19.27000 970 VAL A CA 1
ATOM 7397 C C . VAL A 1 970 ? 130.71253 97.64001 123.31308 1.000 18.06000 970 VAL A C 1
ATOM 7398 O O . VAL A 1 970 ? 130.48527 98.78785 122.91141 1.000 17.28000 970 VAL A O 1
ATOM 7402 N N . ASP A 1 971 ? 129.95762 96.59340 122.99000 1.000 12.19000 971 ASP A N 1
ATOM 7403 C CA . ASP A 1 971 ? 128.64556 96.75761 122.37162 1.000 11.56000 971 ASP A CA 1
ATOM 7404 C C . ASP A 1 971 ? 127.66780 97.05607 123.49907 1.000 9.33000 971 ASP A C 1
ATOM 7405 O O . ASP A 1 971 ? 127.27892 96.16013 124.24911 1.000 15.02000 971 ASP A O 1
ATOM 7410 N N . VAL A 1 972 ? 127.25365 98.32147 123.60882 1.000 5.33000 972 VAL A N 1
ATOM 7411 C CA . VAL A 1 972 ? 126.44308 98.75924 124.74044 1.000 8.25000 972 VAL A CA 1
ATOM 7412 C C . VAL A 1 972 ? 125.02195 98.21099 124.69023 1.000 5.99000 972 VAL A C 1
ATOM 7413 O O . VAL A 1 972 ? 124.34196 98.17666 125.72092 1.000 14.64000 972 VAL A O 1
ATOM 7417 N N . PHE A 1 973 ? 124.55263 97.77670 123.52336 1.000 5.72000 973 PHE A N 1
ATOM 7418 C CA . PHE A 1 973 ? 123.20417 97.24477 123.40040 1.000 8.76000 973 PHE A CA 1
ATOM 7419 C C . PHE A 1 973 ? 123.09466 95.79040 123.82729 1.000 5.93000 973 PHE A C 1
ATOM 7420 O O . PHE A 1 973 ? 121.97666 95.30821 124.03198 1.000 11.50000 973 PHE A O 1
ATOM 7428 N N . THR A 1 974 ? 124.21544 95.07960 123.96931 1.000 6.44000 974 THR A N 1
ATOM 7429 C CA . THR A 1 974 ? 124.18206 93.67359 124.34472 1.000 9.40000 974 THR A CA 1
ATOM 7430 C C . THR A 1 974 ? 125.04634 93.32021 125.54486 1.000 11.44000 974 THR A C 1
ATOM 7431 O O . THR A 1 974 ? 124.89633 92.20950 126.06632 1.000 16.73000 974 THR A O 1
ATOM 7435 N N . ALA A 1 975 ? 125.96318 94.19198 125.96894 1.000 11.74000 975 ALA A N 1
ATOM 7436 C CA . ALA A 1 975 ? 126.86522 93.86906 127.06798 1.000 9.39000 975 ALA A CA 1
ATOM 7437 C C . ALA A 1 975 ? 126.08208 93.76021 128.36862 1.000 16.59000 975 ALA A C 1
ATOM 7438 O O . ALA A 1 975 ? 125.19417 94.57296 128.64049 1.000 20.51000 975 ALA A O 1
ATOM 7440 N N . GLU A 1 976 ? 126.40102 92.73361 129.15489 1.000 16.40000 976 GLU A N 1
ATOM 7441 C CA . GLU A 1 976 ? 125.58740 92.38022 130.31025 1.000 19.37000 976 GLU A CA 1
ATOM 7442 C C . GLU A 1 976 ? 125.66979 93.44500 131.39571 1.000 20.28000 976 GLU A C 1
ATOM 7443 O O . GLU A 1 976 ? 126.74788 93.94828 131.72122 1.000 18.09000 976 GLU A O 1
ATOM 7449 N N . LEU A 1 977 ? 124.51571 93.78998 131.94588 1.000 17.76000 977 LEU A N 1
ATOM 7450 C CA . LEU A 1 977 ? 124.42931 94.73107 133.04587 1.000 15.01000 977 LEU A CA 1
ATOM 7451 C C . LEU A 1 977 ? 124.28502 93.98610 134.36283 1.000 12.98000 977 LEU A C 1
ATOM 7452 O O . LEU A 1 977 ? 123.56385 92.98372 134.42921 1.000 18.88000 977 LEU A O 1
ATOM 7457 N N . PRO A 1 978 ? 125.00182 94.43034 135.39811 1.000 12.07000 978 PRO A N 1
ATOM 7458 C CA . PRO A 1 978 ? 124.86373 93.79540 136.70398 1.000 13.07000 978 PRO A CA 1
ATOM 7459 C C . PRO A 1 978 ? 123.48371 94.04599 137.28348 1.000 15.37000 978 PRO A C 1
ATOM 7460 O O . PRO A 1 978 ? 122.81902 95.03678 136.93371 1.000 17.59000 978 PRO A O 1
ATOM 7464 N N . PRO A 1 979 ? 122.99517 93.15557 138.15511 1.000 18.12000 979 PRO A N 1
ATOM 7465 C CA . PRO A 1 979 ? 121.62990 93.30503 138.69509 1.000 18.24000 979 PRO A CA 1
ATOM 7466 C C . PRO A 1 979 ? 121.40545 94.53137 139.56360 1.000 20.71000 979 PRO A C 1
ATOM 7467 O O . PRO A 1 979 ? 120.24842 94.92022 139.76008 1.000 22.42000 979 PRO A O 1
ATOM 7471 N N . TRP A 1 980 ? 122.45392 95.14758 140.09676 1.000 20.92000 980 TRP A N 1
ATOM 7472 C CA . TRP A 1 980 ? 122.28413 96.31561 140.94555 1.000 12.20000 980 TRP A CA 1
ATOM 7473 C C . TRP A 1 980 ? 122.20401 97.61517 140.16012 1.000 13.46000 980 TRP A C 1
ATOM 7474 O O . TRP A 1 980 ? 122.10662 98.68411 140.77199 1.000 22.78000 980 TRP A O 1
ATOM 7485 N N . THR A 1 981 ? 122.26624 97.54959 138.83212 1.000 10.99000 981 THR A N 1
ATOM 7486 C CA . THR A 1 981 ? 122.08902 98.73130 138.00921 1.000 10.33000 981 THR A CA 1
ATOM 7487 C C . THR A 1 981 ? 120.64502 99.22380 138.11945 1.000 11.93000 981 THR A C 1
ATOM 7488 O O . THR A 1 981 ? 119.74082 98.43359 138.41153 1.000 14.16000 981 THR A O 1
ATOM 7492 N N . PRO A 1 982 ? 120.40549 100.52613 137.90303 1.000 11.41000 982 PRO A N 1
ATOM 7493 C CA . PRO A 1 982 ? 119.01531 101.02411 137.88648 1.000 10.00000 982 PRO A CA 1
ATOM 7494 C C . PRO A 1 982 ? 118.13402 100.38503 136.82040 1.000 9.09000 982 PRO A C 1
ATOM 7495 O O . PRO A 1 982 ? 116.91253 100.30315 137.02102 1.000 18.00000 982 PRO A O 1
ATOM 7499 N N . ALA A 1 983 ? 118.72555 99.90846 135.71606 1.000 9.84000 983 ALA A N 1
ATOM 7500 C CA . ALA A 1 983 ? 117.96307 99.22920 134.67134 1.000 9.06000 983 ALA A CA 1
ATOM 7501 C C . ALA A 1 983 ? 117.32575 97.95237 135.19919 1.000 8.38000 983 ALA A C 1
ATOM 7502 O O . ALA A 1 983 ? 116.12138 97.73214 135.03506 1.000 9.77000 983 ALA A O 1
ATOM 7504 N N . TRP A 1 984 ? 118.11757 97.10733 135.85750 1.000 8.86000 984 TRP A N 1
ATOM 7505 C CA . TRP A 1 984 ? 117.57547 95.85344 136.35602 1.000 13.21000 984 TRP A CA 1
ATOM 7506 C C . TRP A 1 984 ? 116.78655 96.05343 137.63899 1.000 14.27000 984 TRP A C 1
ATOM 7507 O O . TRP A 1 984 ? 115.90040 95.24503 137.93990 1.000 21.37000 984 TRP A O 1
ATOM 7518 N N . ARG A 1 985 ? 117.12724 97.08308 138.42472 1.000 10.55000 985 ARG A N 1
ATOM 7519 C CA . ARG A 1 985 ? 116.33563 97.40107 139.60905 1.000 10.85000 985 ARG A CA 1
ATOM 7520 C C . ARG A 1 985 ? 114.91757 97.79977 139.23394 1.000 14.04000 985 ARG A C 1
ATOM 7521 O O . ARG A 1 985 ? 113.95164 97.33123 139.84366 1.000 19.01000 985 ARG A O 1
ATOM 7529 N N . TYR A 1 986 ? 114.76860 98.63302 138.20431 1.000 15.00000 986 TYR A N 1
ATOM 7530 C CA . TYR A 1 986 ? 113.46235 99.16929 137.85374 1.000 15.15000 986 TYR A CA 1
ATOM 7531 C C . TYR A 1 986 ? 112.91181 98.56419 136.57122 1.000 11.59000 986 TYR A C 1
ATOM 7532 O O . TYR A 1 986 ? 112.03449 99.15186 135.93278 1.000 19.11000 986 TYR A O 1
ATOM 7541 N N . ALA A 1 987 ? 113.41122 97.39259 136.19155 1.000 8.96000 987 ALA A N 1
ATOM 7542 C CA . ALA A 1 987 ? 112.74574 96.56538 135.20258 1.000 12.00000 987 ALA A CA 1
ATOM 7543 C C . ALA A 1 987 ? 111.44041 96.02559 135.78152 1.000 16.97000 987 ALA A C 1
ATOM 7544 O O . ALA A 1 987 ? 111.23199 96.01045 136.99877 1.000 17.56000 987 ALA A O 1
ATOM 7546 N N . SER A 1 988 ? 110.54630 95.59767 134.89407 1.000 17.63000 988 SER A N 1
ATOM 7547 C CA . SER A 1 988 ? 109.25820 95.08518 135.33914 1.000 14.84000 988 SER A CA 1
ATOM 7548 C C . SER A 1 988 ? 109.42688 93.74299 136.04727 1.000 19.16000 988 SER A C 1
ATOM 7549 O O . SER A 1 988 ? 110.40121 93.01357 135.82770 1.000 22.65000 988 SER A O 1
ATOM 7552 N N . ILE A 1 989 ? 108.46558 93.44478 136.92764 1.000 20.45000 989 ILE A N 1
ATOM 7553 C CA . ILE A 1 989 ? 108.50923 92.23880 137.75112 1.000 19.96000 989 ILE A CA 1
ATOM 7554 C C . ILE A 1 989 ? 108.40843 90.98853 136.88466 1.000 20.58000 989 ILE A C 1
ATOM 7555 O O . ILE A 1 989 ? 109.12231 90.00140 137.11237 1.000 24.91000 989 ILE A O 1
ATOM 7560 N N . ALA A 1 990 ? 107.53877 91.02145 135.86869 1.000 20.37000 990 ALA A N 1
ATOM 7561 C CA . ALA A 1 990 ? 107.39297 89.88852 134.95866 1.000 18.30000 990 ALA A CA 1
ATOM 7562 C C . ALA A 1 990 ? 108.67310 89.66045 134.16654 1.000 20.67000 990 ALA A C 1
ATOM 7563 O O . ALA A 1 990 ? 109.07597 88.51148 133.94170 1.000 16.22000 990 ALA A O 1
ATOM 7565 N N . LEU A 1 991 ? 109.32818 90.75279 133.75405 1.000 20.16000 991 LEU A N 1
ATOM 7566 C CA . LEU A 1 991 ? 110.62375 90.66748 133.08649 1.000 14.73000 991 LEU A CA 1
ATOM 7567 C C . LEU A 1 991 ? 111.66771 90.02538 133.98839 1.000 16.59000 991 LEU A C 1
ATOM 7568 O O . LEU A 1 991 ? 112.43779 89.17258 133.53856 1.000 23.06000 991 LEU A O 1
ATOM 7573 N N . VAL A 1 992 ? 111.72573 90.45065 135.25575 1.000 17.02000 992 VAL A N 1
ATOM 7574 C CA . VAL A 1 992 ? 112.72402 89.92477 136.18824 1.000 19.87000 992 VAL A CA 1
ATOM 7575 C C . VAL A 1 992 ? 112.51221 88.42908 136.42097 1.000 22.61000 992 VAL A C 1
ATOM 7576 O O . VAL A 1 992 ? 113.46565 87.63019 136.36682 1.000 21.83000 992 VAL A O 1
ATOM 7580 N N . LYS A 1 993 ? 111.25048 88.02846 136.63502 1.000 21.27000 993 LYS A N 1
ATOM 7581 C CA . LYS A 1 993 ? 110.92379 86.62067 136.85435 1.000 23.43000 993 LYS A CA 1
ATOM 7582 C C . LYS A 1 993 ? 111.22816 85.77574 135.62265 1.000 28.31000 993 LYS A C 1
ATOM 7583 O O . LYS A 1 993 ? 111.74260 84.65680 135.73887 1.000 28.18000 993 LYS A O 1
ATOM 7589 N N . ALA A 1 994 ? 110.93580 86.30518 134.43067 1.000 28.10000 994 ALA A N 1
ATOM 7590 C CA . ALA A 1 994 ? 111.17179 85.54802 133.20888 1.000 24.09000 994 ALA A CA 1
ATOM 7591 C C . ALA A 1 994 ? 112.65120 85.47479 132.85283 1.000 25.22000 994 ALA A C 1
ATOM 7592 O O . ALA A 1 994 ? 113.08642 84.49615 132.23773 1.000 26.22000 994 ALA A O 1
ATOM 7594 N N . VAL A 1 995 ? 113.43087 86.49958 133.20588 1.000 25.70000 995 VAL A N 1
ATOM 7595 C CA . VAL A 1 995 ? 114.86955 86.45616 132.96687 1.000 26.58000 995 VAL A CA 1
ATOM 7596 C C . VAL A 1 995 ? 115.52856 85.43658 133.88935 1.000 29.27000 995 VAL A C 1
ATOM 7597 O O . VAL A 1 995 ? 116.37376 84.64269 133.45352 1.000 31.22000 995 VAL A O 1
ATOM 7601 N N . GLU A 1 996 ? 115.12385 85.40261 135.16414 1.000 30.73000 996 GLU A N 1
ATOM 7602 C CA . GLU A 1 996 ? 115.72366 84.42085 136.06469 1.000 32.02000 996 GLU A CA 1
ATOM 7603 C C . GLU A 1 996 ? 115.21304 83.00587 135.79226 1.000 34.39000 996 GLU A C 1
ATOM 7604 O O . GLU A 1 996 ? 115.96651 82.03449 135.94908 1.000 36.71000 996 GLU A O 1
ATOM 7610 N N . SER A 1 997 ? 113.99336 82.86548 135.26931 1.000 31.51000 997 SER A N 1
ATOM 7611 C CA . SER A 1 997 ? 113.51828 81.52842 134.92452 1.000 30.46000 997 SER A CA 1
ATOM 7612 C C . SER A 1 997 ? 114.18445 80.96156 133.67446 1.000 32.30000 997 SER A C 1
ATOM 7613 O O . SER A 1 997 ? 114.01344 79.77235 133.39185 1.000 33.51000 997 SER A O 1
ATOM 7616 N N . GLY A 1 998 ? 114.94130 81.76812 132.93631 1.000 31.54000 998 GLY A N 1
ATOM 7617 C CA . GLY A 1 998 ? 115.60118 81.32016 131.73075 1.000 30.10000 998 GLY A CA 1
ATOM 7618 C C . GLY A 1 998 ? 114.76130 81.38201 130.48142 1.000 31.12000 998 GLY A C 1
ATOM 7619 O O . GLY A 1 998 ? 115.20536 80.90215 129.43184 1.000 34.35000 998 GLY A O 1
ATOM 7620 N N . ASP A 1 999 ? 113.56143 81.95042 130.55669 1.000 29.20000 999 ASP A N 1
ATOM 7621 C CA . ASP A 1 999 ? 112.68067 81.99089 129.40112 1.000 28.21000 999 ASP A CA 1
ATOM 7622 C C . ASP A 1 999 ? 112.83295 83.27036 128.59654 1.000 27.04000 999 ASP A C 1
ATOM 7623 O O . ASP A 1 999 ? 112.61272 83.25579 127.37992 1.000 33.64000 999 ASP A O 1
ATOM 7628 N N . ALA A 1 1000 ? 113.24166 84.36486 129.23161 1.000 22.37000 1000 ALA A N 1
ATOM 7629 C CA . ALA A 1 1000 ? 113.32097 85.65327 128.56017 1.000 22.62000 1000 ALA A CA 1
ATOM 7630 C C . ALA A 1 1000 ? 114.69870 85.85571 127.96222 1.000 24.12000 1000 ALA A C 1
ATOM 7631 O O . ALA A 1 1000 ? 115.70610 85.78097 128.67104 1.000 27.81000 1000 ALA A O 1
ATOM 7633 N N . LYS A 1 1001 ? 114.73234 86.15937 126.66920 1.000 18.62000 1001 LYS A N 1
ATOM 7634 C CA . LYS A 1 1001 ? 115.98810 86.41395 125.98258 1.000 20.71000 1001 LYS A CA 1
ATOM 7635 C C . LYS A 1 1001 ? 115.89112 87.73250 125.23546 1.000 19.73000 1001 LYS A C 1
ATOM 7636 O O . LYS A 1 1001 ? 114.81964 88.11854 124.75798 1.000 20.25000 1001 LYS A O 1
ATOM 7642 N N . GLN A 1 1002 ? 117.02231 88.42661 125.15348 1.000 18.44000 1002 GLN A N 1
ATOM 7643 C CA . GLN A 1 1002 ? 117.08176 89.67639 124.40999 1.000 12.05000 1002 GLN A CA 1
ATOM 7644 C C . GLN A 1 1002 ? 117.08412 89.36113 122.91957 1.000 17.59000 1002 GLN A C 1
ATOM 7645 O O . GLN A 1 1002 ? 117.98177 88.67341 122.42312 1.000 27.47000 1002 GLN A O 1
ATOM 7651 N N . VAL A 1 1003 ? 116.07780 89.86328 122.20953 1.000 11.56000 1003 VAL A N 1
ATOM 7652 C CA . VAL A 1 1003 ? 115.93384 89.63334 120.77798 1.000 16.18000 1003 VAL A CA 1
ATOM 7653 C C . VAL A 1 1003 ? 116.17386 90.88782 119.96204 1.000 14.33000 1003 VAL A C 1
ATOM 7654 O O . VAL A 1 1003 ? 116.17516 90.82039 118.72428 1.000 20.77000 1003 VAL A O 1
ATOM 7658 N N . GLY A 1 1004 ? 116.37830 92.02663 120.60742 1.000 10.58000 1004 GLY A N 1
ATOM 7659 C CA . GLY A 1 1004 ? 116.68428 93.24187 119.88414 1.000 7.53000 1004 GLY A CA 1
ATOM 7660 C C . GLY A 1 1004 ? 116.84874 94.39521 120.84492 1.000 6.59000 1004 GLY A C 1
ATOM 7661 O O . GLY A 1 1004 ? 116.82704 94.22060 122.06502 1.000 12.77000 1004 GLY A O 1
ATOM 7662 N N . TRP A 1 1005 ? 117.02268 95.58402 120.27559 1.000 4.74000 1005 TRP A N 1
ATOM 7663 C CA . TRP A 1 1005 ? 117.10702 96.79839 121.06749 1.000 5.13000 1005 TRP A CA 1
ATOM 7664 C C . TRP A 1 1005 ? 116.37607 97.92773 120.35755 1.000 3.61000 1005 TRP A C 1
ATOM 7665 O O . TRP A 1 1005 ? 116.24384 97.93059 119.13158 1.000 13.60000 1005 TRP A O 1
ATOM 7676 N N . LEU A 1 1006 ? 115.90099 98.88900 121.14627 1.000 0.00000 1006 LEU A N 1
ATOM 7677 C CA . LEU A 1 1006 ? 115.20029 100.05558 120.63101 1.000 3.67000 1006 LEU A CA 1
ATOM 7678 C C . LEU A 1 1006 ? 115.85141 101.31210 121.18338 1.000 1.19000 1006 LEU A C 1
ATOM 7679 O O . LEU A 1 1006 ? 116.08351 101.40932 122.39003 1.000 12.66000 1006 LEU A O 1
ATOM 7684 N N . VAL A 1 1007 ? 116.11514 102.27784 120.31106 1.000 3.31000 1007 VAL A N 1
ATOM 7685 C CA . VAL A 1 1007 ? 116.60390 103.59012 120.72547 1.000 2.68000 1007 VAL A CA 1
ATOM 7686 C C . VAL A 1 1007 ? 115.49878 104.59895 120.43982 1.000 9.10000 1007 VAL A C 1
ATOM 7687 O O . VAL A 1 1007 ? 114.57820 104.27590 119.67385 1.000 12.12000 1007 VAL A O 1
ATOM 7691 N N . PRO A 1 1008 ? 115.48450 105.76914 121.08715 1.000 11.01000 1008 PRO A N 1
ATOM 7692 C CA . PRO A 1 1008 ? 114.58570 106.84216 120.63909 1.000 2.64000 1008 PRO A CA 1
ATOM 7693 C C . PRO A 1 1008 ? 114.87164 107.21132 119.19006 1.000 3.65000 1008 PRO A C 1
ATOM 7694 O O . PRO A 1 1008 ? 116.02445 107.39054 118.79284 1.000 11.93000 1008 PRO A O 1
ATOM 7698 N N . GLY A 1 1009 ? 113.81121 107.30718 118.39786 1.000 7.43000 1009 GLY A N 1
ATOM 7699 C CA . GLY A 1 1009 ? 113.93224 107.56804 116.98320 1.000 5.72000 1009 GLY A CA 1
ATOM 7700 C C . GLY A 1 1009 ? 113.81808 106.34558 116.09681 1.000 6.34000 1009 GLY A C 1
ATOM 7701 O O . GLY A 1 1009 ? 113.78191 106.50057 114.87019 1.000 12.97000 1009 GLY A O 1
ATOM 7702 N N . ASP A 1 1010 ? 113.80712 105.14115 116.67152 1.000 12.45000 1010 ASP A N 1
ATOM 7703 C CA . ASP A 1 1010 ? 113.52181 103.94007 115.89536 1.000 5.32000 1010 ASP A CA 1
ATOM 7704 C C . ASP A 1 1010 ? 112.11185 103.98094 115.32133 1.000 9.14000 1010 ASP A C 1
ATOM 7705 O O . ASP A 1 1010 ? 111.18171 104.51836 115.92653 1.000 8.79000 1010 ASP A O 1
ATOM 7710 N N . GLU A 1 1011 ? 111.96552 103.40165 114.13658 1.000 13.23000 1011 GLU A N 1
ATOM 7711 C CA . GLU A 1 1011 ? 110.69691 103.36451 113.42767 1.000 7.74000 1011 GLU A CA 1
ATOM 7712 C C . GLU A 1 1011 ? 110.01259 102.03002 113.68033 1.000 10.25000 1011 GLU A C 1
ATOM 7713 O O . GLU A 1 1011 ? 110.63463 100.97455 113.55332 1.000 17.47000 1011 GLU A O 1
ATOM 7719 N N . LEU A 1 1012 ? 108.74479 102.08286 114.05291 1.000 10.77000 1012 LEU A N 1
ATOM 7720 C CA . LEU A 1 1012 ? 107.90148 100.90490 114.19534 1.000 10.54000 1012 LEU A CA 1
ATOM 7721 C C . LEU A 1 1012 ? 106.88704 100.94836 113.06073 1.000 12.03000 1012 LEU A C 1
ATOM 7722 O O . LEU A 1 1012 ? 106.01899 101.82667 113.03256 1.000 18.50000 1012 LEU A O 1
ATOM 7727 N N . ASP A 1 1013 ? 107.01525 100.02594 112.11389 1.000 7.69000 1013 ASP A N 1
ATOM 7728 C CA . ASP A 1 1013 ? 106.08709 99.91565 110.99917 1.000 10.29000 1013 ASP A CA 1
ATOM 7729 C C . ASP A 1 1013 ? 105.13274 98.76345 111.27968 1.000 15.52000 1013 ASP A C 1
ATOM 7730 O O . ASP A 1 1013 ? 105.55950 97.60964 111.39094 1.000 15.17000 1013 ASP A O 1
ATOM 7735 N N . PHE A 1 1014 ? 103.84867 99.08210 111.39405 1.000 19.90000 1014 PHE A N 1
ATOM 7736 C CA . PHE A 1 1014 ? 102.82825 98.11637 111.77244 1.000 19.46000 1014 PHE A CA 1
ATOM 7737 C C . PHE A 1 1014 ? 102.28173 97.33648 110.58538 1.000 20.17000 1014 PHE A C 1
ATOM 7738 O O . PHE A 1 1014 ? 101.41480 96.47914 110.77527 1.000 26.08000 1014 PHE A O 1
ATOM 7746 N N . GLY A 1 1015 ? 102.76037 97.61211 109.37528 1.000 24.79000 1015 GLY A N 1
ATOM 7747 C CA . GLY A 1 1015 ? 102.33020 96.89607 108.19922 1.000 25.03000 1015 GLY A CA 1
ATOM 7748 C C . GLY A 1 1015 ? 101.06076 97.47830 107.61331 1.000 27.21000 1015 GLY A C 1
ATOM 7749 O O . GLY A 1 1015 ? 100.53970 98.48805 108.09662 1.000 28.49000 1015 GLY A O 1
ATOM 7750 N N . PRO A 1 1016 ? 100.56605 96.87639 106.52409 1.000 32.78000 1016 PRO A N 1
ATOM 7751 C CA . PRO A 1 1016 ? 99.26904 97.30759 105.96610 1.000 31.60000 1016 PRO A CA 1
ATOM 7752 C C . PRO A 1 1016 ? 98.09359 97.10414 106.90816 1.000 33.53000 1016 PRO A C 1
ATOM 7753 O O . PRO A 1 1016 ? 97.09989 97.83465 106.80947 1.000 33.56000 1016 PRO A O 1
ATOM 7757 N N . GLU A 1 1017 ? 98.17444 96.12689 107.81394 1.000 30.18000 1017 GLU A N 1
ATOM 7758 C CA . GLU A 1 1017 ? 97.09508 95.87343 108.76046 1.000 32.22000 1017 GLU A CA 1
ATOM 7759 C C . GLU A 1 1017 ? 96.98240 96.94853 109.83607 1.000 37.05000 1017 GLU A C 1
ATOM 7760 O O . GLU A 1 1017 ? 95.92050 97.07028 110.45500 1.000 37.09000 1017 GLU A O 1
ATOM 7766 N N . GLY A 1 1018 ? 98.04118 97.72788 110.07128 1.000 33.26000 1018 GLY A N 1
ATOM 7767 C CA . GLY A 1 1018 ? 97.96650 98.86676 110.96942 1.000 26.34000 1018 GLY A CA 1
ATOM 7768 C C . GLY A 1 1018 ? 97.86830 98.49744 112.44312 1.000 28.15000 1018 GLY A C 1
ATOM 7769 O O . GLY A 1 1018 ? 98.16420 97.37869 112.86922 1.000 30.90000 1018 GLY A O 1
ATOM 7770 N N . VAL A 1 1019 ? 97.44808 99.48700 113.22564 1.000 29.63000 1019 VAL A N 1
ATOM 7771 C CA . VAL A 1 1019 ? 97.31623 99.35599 114.67272 1.000 26.92000 1019 VAL A CA 1
ATOM 7772 C C . VAL A 1 1019 ? 95.93108 98.79497 114.97762 1.000 30.24000 1019 VAL A C 1
ATOM 7773 O O . VAL A 1 1019 ? 94.91412 99.37729 114.58623 1.000 37.38000 1019 VAL A O 1
ATOM 7777 N N . THR A 1 1020 ? 95.89175 97.66343 115.68153 1.000 35.84000 1020 THR A N 1
ATOM 7778 C CA . THR A 1 1020 ? 94.65834 96.94721 115.96026 1.000 34.43000 1020 THR A CA 1
ATOM 7779 C C . THR A 1 1020 ? 94.34052 96.89377 117.46161 1.000 34.46000 1020 THR A C 1
ATOM 7780 O O . THR A 1 1020 ? 93.17954 96.66805 117.83253 1.000 38.14000 1020 THR A O 1
ATOM 7784 N N . THR A 1 1021 ? 95.26635 97.31679 118.32476 1.000 36.80000 1021 THR A N 1
ATOM 7785 C CA . THR A 1 1021 ? 95.04110 97.32952 119.76732 1.000 37.03000 1021 THR A CA 1
ATOM 7786 C C . THR A 1 1021 ? 94.57956 98.69114 120.27918 1.000 35.82000 1021 THR A C 1
ATOM 7787 O O . THR A 1 1021 ? 94.82249 99.02940 121.44354 1.000 38.01000 1021 THR A O 1
ATOM 7791 N N . ALA A 1 1022 ? 93.92872 99.48023 119.42901 1.000 35.45000 1022 ALA A N 1
ATOM 7792 C CA . ALA A 1 1022 ? 93.51968 100.82653 119.80502 1.000 36.62000 1022 ALA A CA 1
ATOM 7793 C C . ALA A 1 1022 ? 92.35594 100.79838 120.79106 1.000 37.79000 1022 ALA A C 1
ATOM 7794 O O . ALA A 1 1022 ? 91.41853 100.00760 120.65019 1.000 37.26000 1022 ALA A O 1
ATOM 7796 N N . ALA A 1 1023 ? 92.42101 101.67713 121.79295 1.000 38.19000 1023 ALA A N 1
ATOM 7797 C CA . ALA A 1 1023 ? 91.41168 101.72552 122.84891 1.000 38.83000 1023 ALA A CA 1
ATOM 7798 C C . ALA A 1 1023 ? 91.36756 103.13492 123.42379 1.000 42.17000 1023 ALA A C 1
ATOM 7799 O O . ALA A 1 1023 ? 92.33069 103.57824 124.05735 1.000 42.11000 1023 ALA A O 1
ATOM 7801 N N . GLY A 1 1024 ? 90.25949 103.82797 123.20149 1.000 39.64000 1024 GLY A N 1
ATOM 7802 C CA . GLY A 1 1024 ? 90.06000 105.16208 123.74465 1.000 37.23000 1024 GLY A CA 1
ATOM 7803 C C . GLY A 1 1024 ? 90.26227 106.23675 122.68436 1.000 37.65000 1024 GLY A C 1
ATOM 7804 O O . GLY A 1 1024 ? 89.63185 106.20191 121.62847 1.000 37.09000 1024 GLY A O 1
ATOM 7805 N N . ASP A 1 1025 ? 91.14933 107.19315 122.97337 1.000 39.74000 1025 ASP A N 1
ATOM 7806 C CA . ASP A 1 1025 ? 91.43075 108.26614 122.02618 1.000 39.22000 1025 ASP A CA 1
ATOM 7807 C C . ASP A 1 1025 ? 92.27484 107.79720 120.85205 1.000 38.98000 1025 ASP A C 1
ATOM 7808 O O . ASP A 1 1025 ? 92.27521 108.45758 119.80893 1.000 40.07000 1025 ASP A O 1
ATOM 7813 N N . LEU A 1 1026 ? 92.99883 106.68539 121.00027 1.000 28.43000 1026 LEU A N 1
ATOM 7814 C CA . LEU A 1 1026 ? 93.78430 106.16350 119.88772 1.000 29.12000 1026 LEU A CA 1
ATOM 7815 C C . LEU A 1 1026 ? 92.88513 105.65599 118.76443 1.000 32.15000 1026 LEU A C 1
ATOM 7816 O O . LEU A 1 1026 ? 93.21772 105.81472 117.58584 1.000 33.40000 1026 LEU A O 1
ATOM 7821 N N . SER A 1 1027 ? 91.73664 105.06016 119.10884 1.000 34.69000 1027 SER A N 1
ATOM 7822 C CA . SER A 1 1027 ? 90.77147 104.64887 118.08965 1.000 34.83000 1027 SER A CA 1
ATOM 7823 C C . SER A 1 1027 ? 90.22016 105.85517 117.33810 1.000 35.93000 1027 SER A C 1
ATOM 7824 O O . SER A 1 1027 ? 90.08309 105.82407 116.10651 1.000 37.35000 1027 SER A O 1
ATOM 7827 N N . MET A 1 1028 ? 89.92268 106.93515 118.06710 1.000 36.44000 1028 MET A N 1
ATOM 7828 C CA . MET A 1 1028 ? 89.42486 108.15385 117.44235 1.000 37.65000 1028 MET A CA 1
ATOM 7829 C C . MET A 1 1028 ? 90.49214 108.80509 116.57291 1.000 38.85000 1028 MET A C 1
ATOM 7830 O O . MET A 1 1028 ? 90.16873 109.40371 115.54103 1.000 42.85000 1028 MET A O 1
ATOM 7835 N N . PHE A 1 1029 ? 91.76114 108.70621 116.98182 1.000 34.88000 1029 PHE A N 1
ATOM 7836 C CA . PHE A 1 1029 ? 92.85211 109.22728 116.16498 1.000 30.30000 1029 PHE A CA 1
ATOM 7837 C C . PHE A 1 1029 ? 93.02942 108.41152 114.89275 1.000 28.65000 1029 PHE A C 1
ATOM 7838 O O . PHE A 1 1029 ? 93.18139 108.97761 113.80631 1.000 29.60000 1029 PHE A O 1
ATOM 7846 N N . LEU A 1 1030 ? 93.00592 107.08273 115.00735 1.000 25.66000 1030 LEU A N 1
ATOM 7847 C CA . LEU A 1 1030 ? 93.22283 106.21185 113.86039 1.000 29.19000 1030 LEU A CA 1
ATOM 7848 C C . LEU A 1 1030 ? 92.02346 106.15277 112.92911 1.000 32.06000 1030 LEU A C 1
ATOM 7849 O O . LEU A 1 1030 ? 92.15461 105.60763 111.82743 1.000 31.02000 1030 LEU A O 1
ATOM 7854 N N . LYS A 1 1031 ? 90.85588 106.63543 113.36814 1.000 35.51000 1031 LYS A N 1
ATOM 7855 C CA . LYS A 1 1031 ? 89.72487 106.78365 112.45614 1.000 33.31000 1031 LYS A CA 1
ATOM 7856 C C . LYS A 1 1031 ? 90.05894 107.73963 111.31415 1.000 33.66000 1031 LYS A C 1
ATOM 7857 O O . LYS A 1 1031 ? 89.81264 107.43612 110.14160 1.000 36.46000 1031 LYS A O 1
ATOM 7863 N N . TYR A 1 1032 ? 90.63424 108.89665 111.63905 1.000 31.86000 1032 TYR A N 1
ATOM 7864 C CA . TYR A 1 1032 ? 90.98134 109.89167 110.63324 1.000 30.30000 1032 TYR A CA 1
ATOM 7865 C C . TYR A 1 1032 ? 92.42283 109.79761 110.15147 1.000 32.09000 1032 TYR A C 1
ATOM 7866 O O . TYR A 1 1032 ? 92.71607 110.24415 109.03737 1.000 34.76000 1032 TYR A O 1
ATOM 7875 N N . PHE A 1 1033 ? 93.32513 109.23751 110.95442 1.000 31.39000 1033 PHE A N 1
ATOM 7876 C CA . PHE A 1 1033 ? 94.74407 109.13012 110.61407 1.000 28.20000 1033 PHE A CA 1
ATOM 7877 C C . PHE A 1 1033 ? 95.18686 107.69050 110.83278 1.000 26.28000 1033 PHE A C 1
ATOM 7878 O O . PHE A 1 1033 ? 95.73477 107.35313 111.89041 1.000 29.05000 1033 PHE A O 1
ATOM 7886 N N . PRO A 1 1034 ? 94.96810 106.81024 109.85326 1.000 28.01000 1034 PRO A N 1
ATOM 7887 C CA . PRO A 1 1034 ? 95.41536 105.40590 109.99671 1.000 26.40000 1034 PRO A CA 1
ATOM 7888 C C . PRO A 1 1034 ? 96.91988 105.24949 109.80211 1.000 26.39000 1034 PRO A C 1
ATOM 7889 O O . PRO A 1 1034 ? 97.41298 104.71718 108.80318 1.000 31.57000 1034 PRO A O 1
ATOM 7893 N N . GLU A 1 1035 ? 97.68457 105.71579 110.78677 1.000 23.72000 1035 GLU A N 1
ATOM 7894 C CA . GLU A 1 1035 ? 99.13633 105.72189 110.68109 1.000 21.63000 1035 GLU A CA 1
ATOM 7895 C C . GLU A 1 1035 ? 99.69736 104.34589 111.01060 1.000 19.42000 1035 GLU A C 1
ATOM 7896 O O . GLU A 1 1035 ? 99.40317 103.78108 112.06806 1.000 20.74000 1035 GLU A O 1
ATOM 7902 N N . ARG A 1 1036 ? 100.51088 103.81186 110.10124 1.000 18.41000 1036 ARG A N 1
ATOM 7903 C CA . ARG A 1 1036 ? 101.19337 102.54560 110.32250 1.000 19.96000 1036 ARG A CA 1
ATOM 7904 C C . ARG A 1 1036 ? 102.65345 102.71600 110.71593 1.000 18.19000 1036 ARG A C 1
ATOM 7905 O O . ARG A 1 1036 ? 103.26084 101.75859 111.20502 1.000 23.73000 1036 ARG A O 1
ATOM 7913 N N . HIS A 1 1037 ? 103.22120 103.90227 110.52055 1.000 14.03000 1037 HIS A N 1
ATOM 7914 C CA . HIS A 1 1037 ? 104.60424 104.19599 110.86830 1.000 12.58000 1037 HIS A CA 1
ATOM 7915 C C . HIS A 1 1037 ? 104.62457 105.07360 112.11086 1.000 11.96000 1037 HIS A C 1
ATOM 7916 O O . HIS A 1 1037 ? 103.96006 106.11418 112.15148 1.000 15.71000 1037 HIS A O 1
ATOM 7923 N N . TRP A 1 1038 ? 105.38357 104.65477 113.11876 1.000 10.43000 1038 TRP A N 1
ATOM 7924 C CA . TRP A 1 1038 ? 105.45420 105.36440 114.38543 1.000 7.56000 1038 TRP A CA 1
ATOM 7925 C C . TRP A 1 1038 ? 106.91146 105.51228 114.79432 1.000 10.12000 1038 TRP A C 1
ATOM 7926 O O . TRP A 1 1038 ? 107.76175 104.71781 114.39786 1.000 19.01000 1038 TRP A O 1
ATOM 7937 N N . VAL A 1 1039 ? 107.20368 106.54813 115.57343 1.000 9.89000 1039 VAL A N 1
ATOM 7938 C CA . VAL A 1 1039 ? 108.55902 106.82036 116.03830 1.000 5.66000 1039 VAL A CA 1
ATOM 7939 C C . VAL A 1 1039 ? 108.61252 106.62721 117.54552 1.000 6.84000 1039 VAL A C 1
ATOM 7940 O O . VAL A 1 1039 ? 107.80133 107.20391 118.27910 1.000 10.02000 1039 VAL A O 1
ATOM 7944 N N . VAL A 1 1040 ? 109.55324 105.80080 118.00196 1.000 8.56000 1040 VAL A N 1
ATOM 7945 C CA . VAL A 1 1040 ? 109.82727 105.67556 119.42892 1.000 8.86000 1040 VAL A CA 1
ATOM 7946 C C . VAL A 1 1040 ? 110.41158 106.98757 119.93533 1.000 10.07000 1040 VAL A C 1
ATOM 7947 O O . VAL A 1 1040 ? 111.47198 107.42742 119.47679 1.000 19.10000 1040 VAL A O 1
ATOM 7951 N N . THR A 1 1041 ? 109.72053 107.62385 120.88158 1.000 7.11000 1041 THR A N 1
ATOM 7952 C CA . THR A 1 1041 ? 110.20911 108.86117 121.47183 1.000 9.69000 1041 THR A CA 1
ATOM 7953 C C . THR A 1 1041 ? 110.72835 108.69589 122.89138 1.000 6.41000 1041 THR A C 1
ATOM 7954 O O . THR A 1 1041 ? 111.47512 109.55935 123.35985 1.000 16.24000 1041 THR A O 1
ATOM 7958 N N . GLY A 1 1042 ? 110.36537 107.61953 123.57584 1.000 7.58000 1042 GLY A N 1
ATOM 7959 C CA . GLY A 1 1042 ? 110.85196 107.39682 124.92354 1.000 9.27000 1042 GLY A CA 1
ATOM 7960 C C . GLY A 1 1042 ? 110.23151 106.15123 125.51316 1.000 9.78000 1042 GLY A C 1
ATOM 7961 O O . GLY A 1 1042 ? 109.45564 105.44396 124.86482 1.000 14.90000 1042 GLY A O 1
ATOM 7962 N N . PHE A 1 1043 ? 110.58952 105.89026 126.76927 1.000 10.15000 1043 PHE A N 1
ATOM 7963 C CA . PHE A 1 1043 ? 110.08826 104.74423 127.52941 1.000 12.90000 1043 PHE A CA 1
ATOM 7964 C C . PHE A 1 1043 ? 109.69309 105.25120 128.91515 1.000 11.89000 1043 PHE A C 1
ATOM 7965 O O . PHE A 1 1043 ? 110.51329 105.24180 129.83655 1.000 17.69000 1043 PHE A O 1
ATOM 7973 N N . GLU A 1 1044 ? 108.43944 105.69850 129.05455 1.000 14.59000 1044 GLU A N 1
ATOM 7974 C CA . GLU A 1 1044 ? 108.06437 106.53133 130.19632 1.000 18.49000 1044 GLU A CA 1
ATOM 7975 C C . GLU A 1 1044 ? 107.95899 105.74003 131.49920 1.000 18.99000 1044 GLU A C 1
ATOM 7976 O O . GLU A 1 1044 ? 108.15193 106.31523 132.57447 1.000 25.08000 1044 GLU A O 1
ATOM 7982 N N . ASP A 1 1045 ? 107.64486 104.44675 131.44374 1.000 15.95000 1045 ASP A N 1
ATOM 7983 C CA . ASP A 1 1045 ? 107.74785 103.59511 132.62326 1.000 19.02000 1045 ASP A CA 1
ATOM 7984 C C . ASP A 1 1045 ? 108.13256 102.19105 132.16884 1.000 17.40000 1045 ASP A C 1
ATOM 7985 O O . ASP A 1 1045 ? 108.35162 101.94235 130.98090 1.000 19.02000 1045 ASP A O 1
ATOM 7990 N N . ASP A 1 1046 ? 108.20772 101.26879 133.13234 1.000 16.51000 1046 ASP A N 1
ATOM 7991 C CA . ASP A 1 1046 ? 108.75349 99.93553 132.89942 1.000 19.94000 1046 ASP A CA 1
ATOM 7992 C C . ASP A 1 1046 ? 107.87347 99.06256 132.00880 1.000 24.85000 1046 ASP A C 1
ATOM 7993 O O . ASP A 1 1046 ? 108.34173 98.01926 131.54115 1.000 24.83000 1046 ASP A O 1
ATOM 7998 N N . LYS A 1 1047 ? 106.62398 99.45204 131.76917 1.000 25.21000 1047 LYS A N 1
ATOM 7999 C CA . LYS A 1 1047 ? 105.70828 98.67574 130.94946 1.000 22.60000 1047 LYS A CA 1
ATOM 8000 C C . LYS A 1 1047 ? 105.35911 99.35905 129.63514 1.000 23.31000 1047 LYS A C 1
ATOM 8001 O O . LYS A 1 1047 ? 104.62638 98.77631 128.83107 1.000 22.38000 1047 LYS A O 1
ATOM 8007 N N . ARG A 1 1048 ? 105.82778 100.58915 129.40445 1.000 19.42000 1048 ARG A N 1
ATOM 8008 C CA . ARG A 1 1048 ? 105.27366 101.43425 128.35519 1.000 19.01000 1048 ARG A CA 1
ATOM 8009 C C . ARG A 1 1048 ? 106.35907 102.02295 127.46393 1.000 21.67000 1048 ARG A C 1
ATOM 8010 O O . ARG A 1 1048 ? 107.48767 102.27513 127.89348 1.000 23.84000 1048 ARG A O 1
ATOM 8018 N N . ILE A 1 1049 ? 105.98430 102.22429 126.20422 1.000 19.91000 1049 ILE A N 1
ATOM 8019 C CA . ILE A 1 1049 ? 106.80514 102.86225 125.18600 1.000 15.46000 1049 ILE A CA 1
ATOM 8020 C C . ILE A 1 1049 ? 105.99234 104.00859 124.59069 1.000 14.62000 1049 ILE A C 1
ATOM 8021 O O . ILE A 1 1049 ? 104.77256 103.89826 124.42502 1.000 16.64000 1049 ILE A O 1
ATOM 8026 N N . ASN A 1 1050 ? 106.64235 105.14224 124.35190 1.000 16.28000 1050 ASN A N 1
ATOM 8027 C CA . ASN A 1 1050 ? 105.97242 106.31789 123.81706 1.000 11.87000 1050 ASN A CA 1
ATOM 8028 C C . ASN A 1 1050 ? 106.16323 106.35407 122.30759 1.000 8.87000 1050 ASN A C 1
ATOM 8029 O O . ASN A 1 1050 ? 107.29828 106.35284 121.82036 1.000 15.61000 1050 ASN A O 1
ATOM 8034 N N . LEU A 1 1051 ? 105.05615 106.37886 121.57524 1.000 11.47000 1051 LEU A N 1
ATOM 8035 C CA . LEU A 1 1051 ? 105.06248 106.34491 120.12199 1.000 9.64000 1051 LEU A CA 1
ATOM 8036 C C . LEU A 1 1051 ? 104.32996 107.56703 119.59104 1.000 10.36000 1051 LEU A C 1
ATOM 8037 O O . LEU A 1 1051 ? 103.18391 107.82236 119.97378 1.000 12.49000 1051 LEU A O 1
ATOM 8042 N N . LYS A 1 1052 ? 104.99329 108.31920 118.71990 1.000 12.74000 1052 LYS A N 1
ATOM 8043 C CA . LYS A 1 1052 ? 104.32031 109.35446 117.96063 1.000 6.50000 1052 LYS A CA 1
ATOM 8044 C C . LYS A 1 1052 ? 104.26216 108.93509 116.49401 1.000 8.15000 1052 LYS A C 1
ATOM 8045 O O . LYS A 1 1052 ? 105.09398 108.13687 116.05297 1.000 9.02000 1052 LYS A O 1
ATOM 8051 N N . PRO A 1 1053 ? 103.25989 109.38422 115.73084 1.000 15.13000 1053 PRO A N 1
ATOM 8052 C CA . PRO A 1 1053 ? 103.20028 109.00520 114.31186 1.000 12.06000 1053 PRO A CA 1
ATOM 8053 C C . PRO A 1 1053 ? 104.34471 109.62658 113.52611 1.000 14.79000 1053 PRO A C 1
ATOM 8054 O O . PRO A 1 1053 ? 104.73326 110.77310 113.75947 1.000 15.93000 1053 PRO A O 1
ATOM 8058 N N . ALA A 1 1054 ? 104.90064 108.83488 112.60685 1.000 15.46000 1054 ALA A N 1
ATOM 8059 C CA . ALA A 1 1054 ? 106.08499 109.25785 111.86722 1.000 12.84000 1054 ALA A CA 1
ATOM 8060 C C . ALA A 1 1054 ? 105.76096 110.36663 110.87755 1.000 15.16000 1054 ALA A C 1
ATOM 8061 O O . ALA A 1 1054 ? 106.54092 111.31139 110.72114 1.000 18.03000 1054 ALA A O 1
ATOM 8063 N N . PHE A 1 1055 ? 104.62405 110.26928 110.19831 1.000 15.72000 1055 PHE A N 1
ATOM 8064 C CA . PHE A 1 1055 ? 104.33166 111.17025 109.09396 1.000 17.21000 1055 PHE A CA 1
ATOM 8065 C C . PHE A 1 1055 ? 103.67823 112.46973 109.53868 1.000 18.04000 1055 PHE A C 1
ATOM 8066 O O . PHE A 1 1055 ? 103.73457 113.45514 108.79749 1.000 21.30000 1055 PHE A O 1
ATOM 8074 N N . LEU A 1 1056 ? 103.04743 112.49527 110.70832 1.000 21.88000 1056 LEU A N 1
ATOM 8075 C CA . LEU A 1 1056 ? 102.28910 113.65484 111.15652 1.000 22.01000 1056 LEU A CA 1
ATOM 8076 C C . LEU A 1 1056 ? 103.14754 114.52524 112.06443 1.000 26.12000 1056 LEU A C 1
ATOM 8077 O O . LEU A 1 1056 ? 103.80748 114.02027 112.97853 1.000 32.38000 1056 LEU A O 1
ATOM 8082 N N . SER A 1 1057 ? 103.13363 115.82790 111.80542 1.000 31.62000 1057 SER A N 1
ATOM 8083 C CA . SER A 1 1057 ? 103.97743 116.78277 112.50883 1.000 31.27000 1057 SER A CA 1
ATOM 8084 C C . SER A 1 1057 ? 103.29310 117.28887 113.77081 1.000 36.66000 1057 SER A C 1
ATOM 8085 O O . SER A 1 1057 ? 102.09832 117.59933 113.76367 1.000 35.03000 1057 SER A O 1
ATOM 8088 N N . ALA A 1 1058 ? 104.06456 117.37083 114.85702 1.000 41.65000 1058 ALA A N 1
ATOM 8089 C CA . ALA A 1 1058 ? 103.53204 117.89934 116.10769 1.000 42.64000 1058 ALA A CA 1
ATOM 8090 C C . ALA A 1 1058 ? 103.34070 119.40952 116.05205 1.000 46.62000 1058 ALA A C 1
ATOM 8091 O O . ALA A 1 1058 ? 102.50849 119.95164 116.78893 1.000 45.06000 1058 ALA A O 1
ATOM 8093 N N . GLU A 1 1059 ? 104.09875 120.10439 115.19641 1.000 57.19000 1059 GLU A N 1
ATOM 8094 C CA . GLU A 1 1059 ? 103.96320 121.55481 115.10237 1.000 56.83000 1059 GLU A CA 1
ATOM 8095 C C . GLU A 1 1059 ? 102.64631 121.97409 114.46881 1.000 54.38000 1059 GLU A C 1
ATOM 8096 O O . GLU A 1 1059 ? 102.09733 123.01833 114.83966 1.000 54.51000 1059 GLU A O 1
ATOM 8102 N N . GLN A 1 1060 ? 102.13107 121.18265 113.52192 1.000 49.80000 1060 GLN A N 1
ATOM 8103 C CA . GLN A 1 1060 ? 100.81969 121.46464 112.94557 1.000 52.30000 1060 GLN A CA 1
ATOM 8104 C C . GLN A 1 1060 ? 99.72725 121.34777 113.99977 1.000 54.49000 1060 GLN A C 1
ATOM 8105 O O . GLN A 1 1060 ? 98.83423 122.19764 114.07882 1.000 55.02000 1060 GLN A O 1
ATOM 8111 N N . ALA A 1 1061 ? 99.81083 120.32617 114.85097 1.000 50.72000 1061 ALA A N 1
ATOM 8112 C CA . ALA A 1 1061 ? 98.82414 120.17271 115.91107 1.000 51.43000 1061 ALA A CA 1
ATOM 8113 C C . ALA A 1 1061 ? 98.98882 121.23485 116.99266 1.000 51.77000 1061 ALA A C 1
ATOM 8114 O O . ALA A 1 1061 ? 97.99668 121.66442 117.59025 1.000 52.38000 1061 ALA A O 1
ATOM 8116 N N . GLU A 1 1062 ? 100.22298 121.67887 117.25412 1.000 53.06000 1062 GLU A N 1
ATOM 8117 C CA . GLU A 1 1062 ? 100.41908 122.72552 118.25381 1.000 53.36000 1062 GLU A CA 1
ATOM 8118 C C . GLU A 1 1062 ? 99.90914 124.07544 117.75800 1.000 55.19000 1062 GLU A C 1
ATOM 8119 O O . GLU A 1 1062 ? 99.32937 124.84489 118.53497 1.000 55.87000 1062 GLU A O 1
ATOM 8125 N N . VAL A 1 1063 ? 100.09838 124.38561 116.46995 1.000 55.75000 1063 VAL A N 1
ATOM 8126 C CA . VAL A 1 1063 ? 99.52441 125.62937 115.96517 1.000 56.31000 1063 VAL A CA 1
ATOM 8127 C C . VAL A 1 1063 ? 98.01087 125.49820 115.81404 1.000 57.73000 1063 VAL A C 1
ATOM 8128 O O . VAL A 1 1063 ? 97.30362 126.50913 115.89378 1.000 58.24000 1063 VAL A O 1
ATOM 8132 N N . LEU A 1 1064 ? 97.49153 124.27149 115.63904 1.000 53.33000 1064 LEU A N 1
ATOM 8133 C CA . LEU A 1 1064 ? 96.05061 124.04488 115.75225 1.000 53.94000 1064 LEU A CA 1
ATOM 8134 C C . LEU A 1 1064 ? 95.55517 124.36544 117.15706 1.000 55.60000 1064 LEU A C 1
ATOM 8135 O O . LEU A 1 1064 ? 94.49951 124.98728 117.32263 1.000 57.60000 1064 LEU A O 1
ATOM 8140 N N . ARG A 1 1065 ? 96.29909 123.92683 118.17931 1.000 50.67000 1065 ARG A N 1
ATOM 8141 C CA . ARG A 1 1065 ? 95.90397 124.17553 119.56404 1.000 51.89000 1065 ARG A CA 1
ATOM 8142 C C . ARG A 1 1065 ? 95.98046 125.65901 119.89926 1.000 53.79000 1065 ARG A C 1
ATOM 8143 O O . ARG A 1 1065 ? 95.18110 126.16304 120.69767 1.000 53.05000 1065 ARG A O 1
ATOM 8151 N N . THR A 1 1066 ? 96.96180 126.36054 119.32615 1.000 55.50000 1066 THR A N 1
ATOM 8152 C CA . THR A 1 1066 ? 97.03177 127.81088 119.47978 1.000 56.48000 1066 THR A CA 1
ATOM 8153 C C . THR A 1 1066 ? 95.84452 128.49344 118.80424 1.000 57.13000 1066 THR A C 1
ATOM 8154 O O . THR A 1 1066 ? 95.15728 129.31796 119.41969 1.000 57.32000 1066 THR A O 1
ATOM 8158 N N . GLU A 1 1067 ? 95.56672 128.13880 117.54634 1.000 58.27000 1067 GLU A N 1
ATOM 8159 C CA . GLU A 1 1067 ? 94.52939 128.81216 116.77531 1.000 59.93000 1067 GLU A CA 1
ATOM 8160 C C . GLU A 1 1067 ? 93.11616 128.39329 117.16304 1.000 59.89000 1067 GLU A C 1
ATOM 8161 O O . GLU A 1 1067 ? 92.15941 129.02683 116.70352 1.000 60.61000 1067 GLU A O 1
ATOM 8167 N N . ARG A 1 1068 ? 92.96228 127.33897 117.97258 1.000 58.88000 1068 ARG A N 1
ATOM 8168 C CA . ARG A 1 1068 ? 91.64254 126.96463 118.47270 1.000 59.23000 1068 ARG A CA 1
ATOM 8169 C C . ARG A 1 1068 ? 91.08077 128.01983 119.41807 1.000 60.77000 1068 ARG A C 1
ATOM 8170 O O . ARG A 1 1068 ? 89.86340 128.23634 119.45549 1.000 60.91000 1068 ARG A O 1
ATOM 8178 N N . SER A 1 1069 ? 91.94867 128.70447 120.16266 1.000 57.00000 1069 SER A N 1
ATOM 8179 C CA . SER A 1 1069 ? 91.54458 129.76650 121.07180 1.000 56.91000 1069 SER A CA 1
ATOM 8180 C C . SER A 1 1069 ? 91.46755 131.13014 120.38905 1.000 57.00000 1069 SER A C 1
ATOM 8181 O O . SER A 1 1069 ? 91.54927 132.15839 121.07004 1.000 56.50000 1069 SER A O 1
ATOM 8184 N N . ASP A 1 1070 ? 91.31638 131.16133 119.06657 1.000 59.46000 1070 ASP A N 1
ATOM 8185 C CA . ASP A 1 1070 ? 91.25075 132.39597 118.29266 1.000 59.57000 1070 ASP A CA 1
ATOM 8186 C C . ASP A 1 1070 ? 89.94406 132.56096 117.53613 1.000 60.61000 1070 ASP A C 1
ATOM 8187 O O . ASP A 1 1070 ? 89.40238 133.66782 117.48777 1.000 61.29000 1070 ASP A O 1
ATOM 8192 N N . ARG A 1 1071 ? 89.42476 131.49343 116.93648 1.000 60.80000 1071 ARG A N 1
ATOM 8193 C CA . ARG A 1 1071 ? 88.25339 131.56615 116.07993 1.000 60.21000 1071 ARG A CA 1
ATOM 8194 C C . ARG A 1 1071 ? 87.26923 130.46372 116.44604 1.000 60.55000 1071 ARG A C 1
ATOM 8195 O O . ARG A 1 1071 ? 87.68013 129.38156 116.87652 1.000 60.02000 1071 ARG A O 1
ATOM 8203 N N . PRO A 1 1072 ? 85.95008 130.71088 116.29154 1.000 59.34000 1072 PRO A N 1
ATOM 8204 C CA . PRO A 1 1072 ? 84.94839 129.72645 116.72966 1.000 58.07000 1072 PRO A CA 1
ATOM 8205 C C . PRO A 1 1072 ? 84.82111 128.55879 115.76147 1.000 59.10000 1072 PRO A C 1
ATOM 8206 O O . PRO A 1 1072 ? 84.31217 128.70858 114.64545 1.000 58.77000 1072 PRO A O 1
ATOM 8210 N N . ASP A 1 1073 ? 85.27569 127.37705 116.20733 1.000 55.16000 1073 ASP A N 1
ATOM 8211 C CA . ASP A 1 1073 ? 85.04168 126.07735 115.55677 1.000 53.37000 1073 ASP A CA 1
ATOM 8212 C C . ASP A 1 1073 ? 85.54153 126.03301 114.11304 1.000 53.38000 1073 ASP A C 1
ATOM 8213 O O . ASP A 1 1073 ? 84.89354 125.46984 113.22855 1.000 53.60000 1073 ASP A O 1
ATOM 8218 N N . THR A 1 1074 ? 86.70113 126.63555 113.87070 1.000 55.61000 1074 THR A N 1
ATOM 8219 C CA . THR A 1 1074 ? 87.31108 126.58437 112.54928 1.000 55.68000 1074 THR A CA 1
ATOM 8220 C C . THR A 1 1074 ? 88.11222 125.31118 112.32505 1.000 53.46000 1074 THR A C 1
ATOM 8221 O O . THR A 1 1074 ? 88.64852 125.12054 111.22950 1.000 55.19000 1074 THR A O 1
ATOM 8225 N N . LEU A 1 1075 ? 88.22867 124.45569 113.33484 1.000 48.40000 1075 LEU A N 1
ATOM 8226 C CA . LEU A 1 1075 ? 88.88828 123.17214 113.17741 1.000 48.12000 1075 LEU A CA 1
ATOM 8227 C C . LEU A 1 1075 ? 87.85695 122.10187 112.85136 1.000 49.12000 1075 LEU A C 1
ATOM 8228 O O . LEU A 1 1075 ? 86.75850 122.08598 113.41457 1.000 49.28000 1075 LEU A O 1
ATOM 8233 N N . THR A 1 1076 ? 88.21608 121.21444 111.92777 1.000 43.86000 1076 THR A N 1
ATOM 8234 C CA . THR A 1 1076 ? 87.44466 120.00892 111.66701 1.000 42.64000 1076 THR A CA 1
ATOM 8235 C C . THR A 1 1076 ? 87.54548 119.09513 112.89695 1.000 44.48000 1076 THR A C 1
ATOM 8236 O O . THR A 1 1076 ? 88.43048 119.26597 113.74260 1.000 47.21000 1076 THR A O 1
ATOM 8240 N N . GLU A 1 1077 ? 86.59757 118.15307 113.02698 1.000 43.36000 1077 GLU A N 1
ATOM 8241 C CA . GLU A 1 1077 ? 86.65923 117.16490 114.10372 1.000 43.03000 1077 GLU A CA 1
ATOM 8242 C C . GLU A 1 1077 ? 87.94486 116.34569 114.04981 1.000 44.53000 1077 GLU A C 1
ATOM 8243 O O . GLU A 1 1077 ? 88.50997 116.00736 115.09815 1.000 47.21000 1077 GLU A O 1
ATOM 8249 N N . ALA A 1 1078 ? 88.43378 116.05095 112.83994 1.000 39.48000 1078 ALA A N 1
ATOM 8250 C CA . ALA A 1 1078 ? 89.72586 115.39019 112.69004 1.000 37.53000 1078 ALA A CA 1
ATOM 8251 C C . ALA A 1 1078 ? 90.86239 116.26051 113.21093 1.000 37.14000 1078 ALA A C 1
ATOM 8252 O O . ALA A 1 1078 ? 91.78249 115.75932 113.86731 1.000 40.44000 1078 ALA A O 1
ATOM 8254 N N . GLY A 1 1079 ? 90.81615 117.56457 112.92329 1.000 36.21000 1079 GLY A N 1
ATOM 8255 C CA . GLY A 1 1079 ? 91.83494 118.46826 113.43452 1.000 35.81000 1079 GLY A CA 1
ATOM 8256 C C . GLY A 1 1079 ? 91.80105 118.59932 114.94493 1.000 38.33000 1079 GLY A C 1
ATOM 8257 O O . GLY A 1 1079 ? 92.84624 118.69525 115.59357 1.000 41.92000 1079 GLY A O 1
ATOM 8258 N N . GLU A 1 1080 ? 90.59920 118.56883 115.52507 1.000 41.11000 1080 GLU A N 1
ATOM 8259 C CA . GLU A 1 1080 ? 90.45581 118.61950 116.97626 1.000 39.87000 1080 GLU A CA 1
ATOM 8260 C C . GLU A 1 1080 ? 90.97949 117.34903 117.63146 1.000 40.57000 1080 GLU A C 1
ATOM 8261 O O . GLU A 1 1080 ? 91.62808 117.40867 118.68246 1.000 42.07000 1080 GLU A O 1
ATOM 8267 N N . ILE A 1 1081 ? 90.72169 116.19330 117.01403 1.000 37.50000 1081 ILE A N 1
ATOM 8268 C CA . ILE A 1 1081 ? 91.23612 114.93438 117.54377 1.000 34.87000 1081 ILE A CA 1
ATOM 8269 C C . ILE A 1 1081 ? 92.75693 114.87162 117.40409 1.000 34.87000 1081 ILE A C 1
ATOM 8270 O O . ILE A 1 1081 ? 93.45285 114.37663 118.30102 1.000 38.83000 1081 ILE A O 1
ATOM 8275 N N . LEU A 1 1082 ? 93.29927 115.43759 116.31709 1.000 34.07000 1082 LEU A N 1
ATOM 8276 C CA . LEU A 1 1082 ? 94.75014 115.55751 116.16573 1.000 33.28000 1082 LEU A CA 1
ATOM 8277 C C . LEU A 1 1082 ? 95.34753 116.45740 117.24239 1.000 33.98000 1082 LEU A C 1
ATOM 8278 O O . LEU A 1 1082 ? 96.41592 116.15849 117.79962 1.000 37.24000 1082 LEU A O 1
ATOM 8283 N N . ALA A 1 1083 ? 94.64780 117.55202 117.56105 1.000 36.96000 1083 ALA A N 1
ATOM 8284 C CA . ALA A 1 1083 ? 95.12358 118.50612 118.55557 1.000 37.60000 1083 ALA A CA 1
ATOM 8285 C C . ALA A 1 1083 ? 95.10735 117.89614 119.95086 1.000 38.61000 1083 ALA A C 1
ATOM 8286 O O . ALA A 1 1083 ? 96.00792 118.15414 120.75598 1.000 38.89000 1083 ALA A O 1
ATOM 8288 N N . GLN A 1 1084 ? 94.07896 117.10265 120.26142 1.000 36.26000 1084 GLN A N 1
ATOM 8289 C CA . GLN A 1 1084 ? 94.03921 116.43090 121.55601 1.000 36.56000 1084 GLN A CA 1
ATOM 8290 C C . GLN A 1 1084 ? 95.02091 115.26620 121.61518 1.000 37.27000 1084 GLN A C 1
ATOM 8291 O O . GLN A 1 1084 ? 95.48747 114.91016 122.70450 1.000 37.83000 1084 GLN A O 1
ATOM 8297 N N . PHE A 1 1085 ? 95.33117 114.65406 120.46905 1.000 30.43000 1085 PHE A N 1
ATOM 8298 C CA . PHE A 1 1085 ? 96.27015 113.53783 120.45402 1.000 25.94000 1085 PHE A CA 1
ATOM 8299 C C . PHE A 1 1085 ? 97.69153 114.01599 120.71448 1.000 30.15000 1085 PHE A C 1
ATOM 8300 O O . PHE A 1 1085 ? 98.41260 113.43691 121.53377 1.000 30.25000 1085 PHE A O 1
ATOM 8308 N N . PHE A 1 1086 ? 98.11389 115.06855 120.02460 1.000 28.49000 1086 PHE A N 1
ATOM 8309 C CA . PHE A 1 1086 ? 99.45209 115.58976 120.24192 1.000 26.45000 1086 PHE A CA 1
ATOM 8310 C C . PHE A 1 1086 ? 99.47149 116.49624 121.47569 1.000 31.99000 1086 PHE A C 1
ATOM 8311 O O . PHE A 1 1086 ? 98.43898 117.05163 121.85560 1.000 37.70000 1086 PHE A O 1
ATOM 8319 N N . PRO A 1 1087 ? 100.63848 116.66437 122.14303 1.000 32.85000 1087 PRO A N 1
ATOM 8320 C CA . PRO A 1 1087 ? 101.97918 116.10542 121.89330 1.000 31.41000 1087 PRO A CA 1
ATOM 8321 C C . PRO A 1 1087 ? 102.28572 114.82432 122.66479 1.000 26.95000 1087 PRO A C 1
ATOM 8322 O O . PRO A 1 1087 ? 103.36583 114.26385 122.50842 1.000 31.37000 1087 PRO A O 1
ATOM 8326 N N . ARG A 1 1088 ? 101.36610 114.33686 123.50056 1.000 27.72000 1088 ARG A N 1
ATOM 8327 C CA . ARG A 1 1088 ? 101.64135 113.13519 124.28112 1.000 25.79000 1088 ARG A CA 1
ATOM 8328 C C . ARG A 1 1088 ? 101.58362 111.87903 123.42508 1.000 23.51000 1088 ARG A C 1
ATOM 8329 O O . ARG A 1 1088 ? 102.32761 110.92635 123.68824 1.000 30.22000 1088 ARG A O 1
ATOM 8337 N N . CYS A 1 1089 ? 100.71829 111.87146 122.41446 1.000 19.56000 1089 CYS A N 1
ATOM 8338 C CA . CYS A 1 1089 ? 100.57902 110.83613 121.36665 1.000 19.28000 1089 CYS A CA 1
ATOM 8339 C C . CYS A 1 1089 ? 100.23805 109.50319 122.03727 1.000 17.07000 1089 CYS A C 1
ATOM 8340 O O . CYS A 1 1089 ? 99.40823 109.46742 122.95747 1.000 22.13000 1089 CYS A O 1
ATOM 8343 N N . TRP A 1 1090 ? 100.84682 108.40587 121.60366 1.000 18.78000 1090 TRP A N 1
ATOM 8344 C CA . TRP A 1 1090 ? 100.46072 107.06474 122.02429 1.000 15.61000 1090 TRP A CA 1
ATOM 8345 C C . TRP A 1 1090 ? 101.38485 106.65585 123.16876 1.000 19.39000 1090 TRP A C 1
ATOM 8346 O O . TRP A 1 1090 ? 102.53679 106.27945 122.94749 1.000 23.12000 1090 TRP A O 1
ATOM 8357 N N . ARG A 1 1091 ? 100.87808 106.73372 124.39873 1.000 21.77000 1091 ARG A N 1
ATOM 8358 C CA . ARG A 1 1091 ? 101.60276 106.23886 125.57002 1.000 18.98000 1091 ARG A CA 1
ATOM 8359 C C . ARG A 1 1091 ? 101.20273 104.77986 125.72225 1.000 19.73000 1091 ARG A C 1
ATOM 8360 O O . ARG A 1 1091 ? 100.26622 104.43527 126.44239 1.000 25.14000 1091 ARG A O 1
ATOM 8368 N N . ALA A 1 1092 ? 101.92554 103.91408 125.02359 1.000 16.38000 1092 ALA A N 1
ATOM 8369 C CA . ALA A 1 1092 ? 101.47539 102.57222 124.70837 1.000 17.06000 1092 ALA A CA 1
ATOM 8370 C C . ALA A 1 1092 ? 102.04550 101.52748 125.65021 1.000 20.47000 1092 ALA A C 1
ATOM 8371 O O . ALA A 1 1092 ? 103.19164 101.62724 126.08744 1.000 26.61000 1092 ALA A O 1
ATOM 8373 N N . THR A 1 1093 ? 101.23519 100.52114 125.95140 1.000 24.88000 1093 THR A N 1
ATOM 8374 C CA . THR A 1 1093 ? 101.72662 99.35108 126.65946 1.000 22.53000 1093 THR A CA 1
ATOM 8375 C C . THR A 1 1093 ? 102.64743 98.56299 125.73392 1.000 20.24000 1093 THR A C 1
ATOM 8376 O O . THR A 1 1093 ? 102.33311 98.37803 124.55448 1.000 26.37000 1093 THR A O 1
ATOM 8380 N N . VAL A 1 1094 ? 103.80611 98.14645 126.25789 1.000 21.93000 1094 VAL A N 1
ATOM 8381 C CA . VAL A 1 1094 ? 104.80749 97.44524 125.45317 1.000 20.12000 1094 VAL A CA 1
ATOM 8382 C C . VAL A 1 1094 ? 104.26721 96.09554 124.99183 1.000 21.40000 1094 VAL A C 1
ATOM 8383 O O . VAL A 1 1094 ? 104.43617 95.70046 123.82723 1.000 25.78000 1094 VAL A O 1
ATOM 8387 N N . ALA A 1 1095 ? 103.57292 95.38782 125.88799 1.000 24.14000 1095 ALA A N 1
ATOM 8388 C CA . ALA A 1 1095 ? 103.02190 94.07761 125.56884 1.000 25.10000 1095 ALA A CA 1
ATOM 8389 C C . ALA A 1 1095 ? 101.86070 94.15796 124.58630 1.000 28.72000 1095 ALA A C 1
ATOM 8390 O O . ALA A 1 1095 ? 101.49346 93.13509 124.00688 1.000 31.71000 1095 ALA A O 1
ATOM 8392 N N . LYS A 1 1096 ? 101.26469 95.33635 124.39820 1.000 28.67000 1096 LYS A N 1
ATOM 8393 C CA . LYS A 1 1096 ? 100.24940 95.51482 123.36778 1.000 29.14000 1096 LYS A CA 1
ATOM 8394 C C . LYS A 1 1096 ? 100.84020 95.94522 122.03433 1.000 30.30000 1096 LYS A C 1
ATOM 8395 O O . LYS A 1 1096 ? 100.22728 95.70577 120.98837 1.000 35.95000 1096 LYS A O 1
ATOM 8401 N N . VAL A 1 1097 ? 102.00089 96.59602 122.04512 1.000 24.53000 1097 VAL A N 1
ATOM 8402 C CA . VAL A 1 1097 ? 102.64051 96.98872 120.79516 1.000 19.83000 1097 VAL A CA 1
ATOM 8403 C C . VAL A 1 1097 ? 103.35771 95.80818 120.16449 1.000 24.17000 1097 VAL A C 1
ATOM 8404 O O . VAL A 1 1097 ? 103.12111 95.47074 118.99944 1.000 27.56000 1097 VAL A O 1
ATOM 8408 N N . LEU A 1 1098 ? 104.22279 95.14462 120.93000 1.000 22.74000 1098 LEU A N 1
ATOM 8409 C CA . LEU A 1 1098 ? 105.05062 94.09060 120.36230 1.000 18.41000 1098 LEU A CA 1
ATOM 8410 C C . LEU A 1 1098 ? 104.28987 92.78817 120.12697 1.000 24.84000 1098 LEU A C 1
ATOM 8411 O O . LEU A 1 1098 ? 104.84295 91.87445 119.50765 1.000 23.26000 1098 LEU A O 1
ATOM 8416 N N . CYS A 1 1099 ? 103.03422 92.69541 120.56624 1.000 27.82000 1099 CYS A N 1
ATOM 8417 C CA . CYS A 1 1099 ? 102.17141 91.56188 120.25899 1.000 27.08000 1099 CYS A CA 1
ATOM 8418 C C . CYS A 1 1099 ? 101.49677 91.69139 118.90029 1.000 29.55000 1099 CYS A C 1
ATOM 8419 O O . CYS A 1 1099 ? 100.65595 90.85097 118.56351 1.000 29.68000 1099 CYS A O 1
ATOM 8422 N N . HIS A 1 1100 ? 101.78086 92.74853 118.15807 1.000 27.55000 1100 HIS A N 1
ATOM 8423 C CA . HIS A 1 1100 ? 101.25870 92.88641 116.80840 1.000 26.54000 1100 HIS A CA 1
ATOM 8424 C C . HIS A 1 1100 ? 101.96157 91.89592 115.89344 1.000 27.30000 1100 HIS A C 1
ATOM 8425 O O . HIS A 1 1100 ? 103.19587 91.92221 115.80430 1.000 27.88000 1100 HIS A O 1
ATOM 8432 N N . PRO A 1 1101 ? 101.24324 91.00298 115.21839 1.000 33.27000 1101 PRO A N 1
ATOM 8433 C CA . PRO A 1 1101 ? 101.87570 90.24305 114.13895 1.000 31.90000 1101 PRO A CA 1
ATOM 8434 C C . PRO A 1 1101 ? 102.13931 91.15471 112.95191 1.000 28.65000 1101 PRO A C 1
ATOM 8435 O O . PRO A 1 1101 ? 101.31212 91.99697 112.59701 1.000 27.27000 1101 PRO A O 1
ATOM 8439 N N . GLY A 1 1102 ? 103.31412 91.00124 112.35453 1.000 23.48000 1102 GLY A N 1
ATOM 8440 C CA . GLY A 1 1102 ? 103.68969 91.82398 111.22848 1.000 23.88000 1102 GLY A CA 1
ATOM 8441 C C . GLY A 1 1102 ? 104.30191 93.16132 111.57965 1.000 22.07000 1102 GLY A C 1
ATOM 8442 O O . GLY A 1 1102 ? 104.70989 93.89094 110.66673 1.000 26.72000 1102 GLY A O 1
ATOM 8443 N N . LEU A 1 1103 ? 104.36542 93.51546 112.86267 1.000 14.18000 1103 LEU A N 1
ATOM 8444 C CA . LEU A 1 1103 ? 105.09313 94.70800 113.27190 1.000 17.35000 1103 LEU A CA 1
ATOM 8445 C C . LEU A 1 1103 ? 106.58307 94.49554 113.05529 1.000 15.63000 1103 LEU A C 1
ATOM 8446 O O . LEU A 1 1103 ? 107.13702 93.46076 113.43569 1.000 21.68000 1103 LEU A O 1
ATOM 8451 N N . THR A 1 1104 ? 107.22577 95.46649 112.42616 1.000 10.70000 1104 THR A N 1
ATOM 8452 C CA . THR A 1 1104 ? 108.65824 95.42677 112.20067 1.000 10.36000 1104 THR A CA 1
ATOM 8453 C C . THR A 1 1104 ? 109.31009 96.68987 112.74183 1.000 7.13000 1104 THR A C 1
ATOM 8454 O O . THR A 1 1104 ? 108.71569 97.77138 112.72613 1.000 11.14000 1104 THR A O 1
ATOM 8458 N N . VAL A 1 1105 ? 110.51379 96.53407 113.27638 1.000 12.29000 1105 VAL A N 1
ATOM 8459 C CA . VAL A 1 1105 ? 111.33347 97.66886 113.67726 1.000 7.58000 1105 VAL A CA 1
ATOM 8460 C C . VAL A 1 1105 ? 112.22358 98.01072 112.49232 1.000 4.39000 1105 VAL A C 1
ATOM 8461 O O . VAL A 1 1105 ? 113.17068 97.28673 112.19431 1.000 17.51000 1105 VAL A O 1
ATOM 8465 N N . ILE A 1 1106 ? 111.92544 99.11485 111.82342 1.000 3.81000 1106 ILE A N 1
ATOM 8466 C CA . ILE A 1 1106 ? 112.54130 99.44269 110.54497 1.000 10.62000 1106 ILE A CA 1
ATOM 8467 C C . ILE A 1 1106 ? 113.75194 100.33021 110.79941 1.000 9.35000 1106 ILE A C 1
ATOM 8468 O O . ILE A 1 1106 ? 113.63924 101.39481 111.41626 1.000 10.55000 1106 ILE A O 1
ATOM 8473 N N . ARG A 1 1107 ? 114.91026 99.88622 110.32681 1.000 7.78000 1107 ARG A N 1
ATOM 8474 C CA . ARG A 1 1107 ? 116.14602 100.65631 110.37216 1.000 10.19000 1107 ARG A CA 1
ATOM 8475 C C . ARG A 1 1107 ? 116.52726 100.95962 108.93095 1.000 10.05000 1107 ARG A C 1
ATOM 8476 O O . ARG A 1 1107 ? 116.89673 100.05366 108.17790 1.000 13.63000 1107 ARG A O 1
ATOM 8484 N N . ARG A 1 1108 ? 116.42960 102.22390 108.54473 1.000 10.51000 1108 ARG A N 1
ATOM 8485 C CA . ARG A 1 1108 ? 116.54428 102.58095 107.14196 1.000 8.64000 1108 ARG A CA 1
ATOM 8486 C C . ARG A 1 1108 ? 117.97141 102.94324 106.76165 1.000 5.54000 1108 ARG A C 1
ATOM 8487 O O . ARG A 1 1108 ? 118.76764 103.39244 107.58968 1.000 15.68000 1108 ARG A O 1
ATOM 8495 N N . THR A 1 1109 ? 118.28310 102.74218 105.48335 1.000 7.74000 1109 THR A N 1
ATOM 8496 C CA . THR A 1 1109 ? 119.50236 103.27226 104.90029 1.000 4.73000 1109 THR A CA 1
ATOM 8497 C C . THR A 1 1109 ? 119.32756 104.76667 104.64971 1.000 5.39000 1109 THR A C 1
ATOM 8498 O O . THR A 1 1109 ? 118.25539 105.33521 104.86762 1.000 12.89000 1109 THR A O 1
ATOM 8502 N N . ALA A 1 1110 ? 120.38548 105.40373 104.13975 1.000 6.25000 1110 ALA A N 1
ATOM 8503 C CA . ALA A 1 1110 ? 120.34331 106.83279 103.84595 1.000 6.80000 1110 ALA A CA 1
ATOM 8504 C C . ALA A 1 1110 ? 119.35292 107.18761 102.74407 1.000 11.98000 1110 ALA A C 1
ATOM 8505 O O . ALA A 1 1110 ? 118.84524 108.31258 102.72465 1.000 14.55000 1110 ALA A O 1
ATOM 8507 N N . LEU A 1 1111 ? 119.03679 106.24722 101.85819 1.000 5.18000 1111 LEU A N 1
ATOM 8508 C CA . LEU A 1 1111 ? 118.06502 106.46524 100.79681 1.000 1.87000 1111 LEU A CA 1
ATOM 8509 C C . LEU A 1 1111 ? 116.62892 106.25580 101.25708 1.000 10.98000 1111 LEU A C 1
ATOM 8510 O O . LEU A 1 1111 ? 115.70718 106.41854 100.45179 1.000 16.44000 1111 LEU A O 1
ATOM 8515 N N . GLY A 1 1112 ? 116.41969 105.89820 102.52121 1.000 9.67000 1112 GLY A N 1
ATOM 8516 C CA . GLY A 1 1112 ? 115.10279 105.64458 103.05730 1.000 8.87000 1112 GLY A CA 1
ATOM 8517 C C . GLY A 1 1112 ? 114.63269 104.21891 102.90698 1.000 6.48000 1112 GLY A C 1
ATOM 8518 O O . GLY A 1 1112 ? 113.52191 103.89908 103.34381 1.000 17.86000 1112 GLY A O 1
ATOM 8519 N N . GLN A 1 1113 ? 115.42422 103.36845 102.29653 1.000 5.53000 1113 GLN A N 1
ATOM 8520 C CA . GLN A 1 1113 ? 115.09044 101.96377 102.14795 1.000 6.00000 1113 GLN A CA 1
ATOM 8521 C C . GLN A 1 1113 ? 115.41652 101.21322 103.43639 1.000 9.65000 1113 GLN A C 1
ATOM 8522 O O . GLN A 1 1113 ? 116.45080 101.47491 104.05335 1.000 13.53000 1113 GLN A O 1
ATOM 8528 N N . PRO A 1 1114 ? 114.55601 100.28954 103.86459 1.000 10.10000 1114 PRO A N 1
ATOM 8529 C CA . PRO A 1 1114 ? 114.85509 99.50536 105.06822 1.000 10.40000 1114 PRO A CA 1
ATOM 8530 C C . PRO A 1 1114 ? 116.02826 98.56195 104.85500 1.000 6.83000 1114 PRO A C 1
ATOM 8531 O O . PRO A 1 1114 ? 116.23868 98.02701 103.76585 1.000 17.07000 1114 PRO A O 1
ATOM 8535 N N . ARG A 1 1115 ? 116.80104 98.36633 105.91641 1.000 13.28000 1115 ARG A N 1
ATOM 8536 C CA . ARG A 1 1115 ? 117.98357 97.51438 105.87918 1.000 6.80000 1115 ARG A CA 1
ATOM 8537 C C . ARG A 1 1115 ? 117.60129 96.14195 106.42033 1.000 7.98000 1115 ARG A C 1
ATOM 8538 O O . ARG A 1 1115 ? 117.40349 95.97818 107.62660 1.000 19.00000 1115 ARG A O 1
ATOM 8546 N N . TRP A 1 1116 ? 117.49600 95.15650 105.53030 1.000 14.48000 1116 TRP A N 1
ATOM 8547 C CA . TRP A 1 1116 ? 117.11622 93.80904 105.93221 1.000 14.98000 1116 TRP A CA 1
ATOM 8548 C C . TRP A 1 1116 ? 118.27898 92.82780 105.94572 1.000 14.21000 1116 TRP A C 1
ATOM 8549 O O . TRP A 1 1116 ? 118.21091 91.82552 106.66429 1.000 23.59000 1116 TRP A O 1
ATOM 8560 N N . ARG A 1 1117 ? 119.33888 93.09176 105.18868 1.000 15.97000 1117 ARG A N 1
ATOM 8561 C CA . ARG A 1 1117 ? 120.54243 92.27715 105.26358 1.000 17.23000 1117 ARG A CA 1
ATOM 8562 C C . ARG A 1 1117 ? 121.30747 92.61468 106.53559 1.000 22.42000 1117 ARG A C 1
ATOM 8563 O O . ARG A 1 1117 ? 121.50022 93.79040 106.86054 1.000 25.34000 1117 ARG A O 1
ATOM 8571 N N . ARG A 1 1118 ? 121.73929 91.58291 107.25711 1.000 23.53000 1118 ARG A N 1
ATOM 8572 C CA . ARG A 1 1118 ? 122.44593 91.76558 108.52248 1.000 24.74000 1118 ARG A CA 1
ATOM 8573 C C . ARG A 1 1118 ? 123.93870 91.87727 108.24924 1.000 28.90000 1118 ARG A C 1
ATOM 8574 O O . ARG A 1 1118 ? 124.62890 90.87267 108.06394 1.000 32.70000 1118 ARG A O 1
ATOM 8582 N N . GLY A 1 1119 ? 124.43597 93.10936 108.22896 1.000 24.19000 1119 GLY A N 1
ATOM 8583 C CA . GLY A 1 1119 ? 125.85759 93.35940 108.15013 1.000 23.46000 1119 GLY A CA 1
ATOM 8584 C C . GLY A 1 1119 ? 126.34785 94.01920 109.42033 1.000 25.09000 1119 GLY A C 1
ATOM 8585 O O . GLY A 1 1119 ? 126.00457 93.58390 110.52256 1.000 28.88000 1119 GLY A O 1
ATOM 8586 N N . HIS A 1 1120 ? 127.14557 95.07606 109.28409 1.000 21.37000 1120 HIS A N 1
ATOM 8587 C CA . HIS A 1 1120 ? 127.72585 95.76407 110.42899 1.000 19.89000 1120 HIS A CA 1
ATOM 8588 C C . HIS A 1 1120 ? 127.07138 97.11810 110.68241 1.000 20.14000 1120 HIS A C 1
ATOM 8589 O O . HIS A 1 1120 ? 127.65109 97.96995 111.36254 1.000 29.66000 1120 HIS A O 1
ATOM 8596 N N . LEU A 1 1121 ? 125.87437 97.32461 110.15104 1.000 16.07000 1121 LEU A N 1
ATOM 8597 C CA . LEU A 1 1121 ? 125.03320 98.47881 110.41022 1.000 11.99000 1121 LEU A CA 1
ATOM 8598 C C . LEU A 1 1121 ? 123.69648 97.99689 110.97026 1.000 16.81000 1121 LEU A C 1
ATOM 8599 O O . LEU A 1 1121 ? 123.35746 96.81674 110.81734 1.000 19.46000 1121 LEU A O 1
ATOM 8604 N N . PRO A 1 1122 ? 122.95730 98.84887 111.70058 1.000 12.36000 1122 PRO A N 1
ATOM 8605 C CA . PRO A 1 1122 ? 121.66966 98.41870 112.27153 1.000 9.12000 1122 PRO A CA 1
ATOM 8606 C C . PRO A 1 1122 ? 120.66947 98.02990 111.19460 1.000 7.08000 1122 PRO A C 1
ATOM 8607 O O . PRO A 1 1122 ? 120.47471 98.74548 110.21210 1.000 18.03000 1122 PRO A O 1
ATOM 8611 N N . TYR A 1 1123 ? 120.00917 96.90511 111.41404 1.000 11.34000 1123 TYR A N 1
ATOM 8612 C CA . TYR A 1 1123 ? 119.14130 96.29295 110.42771 1.000 10.33000 1123 TYR A CA 1
ATOM 8613 C C . TYR A 1 1123 ? 117.72324 96.17603 110.96031 1.000 7.40000 1123 TYR A C 1
ATOM 8614 O O . TYR A 1 1123 ? 117.48066 96.21886 112.16817 1.000 13.25000 1123 TYR A O 1
ATOM 8623 N N . SER A 1 1124 ? 116.79219 95.99310 110.03079 1.000 10.69000 1124 SER A N 1
ATOM 8624 C CA . SER A 1 1124 ? 115.39992 95.80158 110.39295 1.000 11.21000 1124 SER A CA 1
ATOM 8625 C C . SER A 1 1124 ? 115.17598 94.42108 110.99363 1.000 8.26000 1124 SER A C 1
ATOM 8626 O O . SER A 1 1124 ? 115.84794 93.44838 110.64455 1.000 13.63000 1124 SER A O 1
ATOM 8629 N N . TRP A 1 1125 ? 114.21800 94.34535 111.91374 1.000 9.73000 1125 TRP A N 1
ATOM 8630 C CA . TRP A 1 1125 ? 113.90387 93.08674 112.56845 1.000 8.76000 1125 TRP A CA 1
ATOM 8631 C C . TRP A 1 1125 ? 112.45283 93.09336 113.02292 1.000 11.41000 1125 TRP A C 1
ATOM 8632 O O . TRP A 1 1125 ? 111.87843 94.14324 113.32086 1.000 16.09000 1125 TRP A O 1
ATOM 8643 N N . ARG A 1 1126 ? 111.87538 91.89630 113.07419 1.000 20.30000 1126 ARG A N 1
ATOM 8644 C CA . ARG A 1 1126 ? 110.51716 91.68224 113.54371 1.000 13.70000 1126 ARG A CA 1
ATOM 8645 C C . ARG A 1 1126 ? 110.55811 91.13978 114.96013 1.000 17.10000 1126 ARG A C 1
ATOM 8646 O O . ARG A 1 1126 ? 111.21022 90.10980 115.18087 1.000 21.47000 1126 ARG A O 1
ATOM 8654 N N . PRO A 1 1127 ? 109.92528 91.79622 115.94190 1.000 19.15000 1127 PRO A N 1
ATOM 8655 C CA . PRO A 1 1127 ? 109.98910 91.30101 117.33308 1.000 18.58000 1127 PRO A CA 1
ATOM 8656 C C . PRO A 1 1127 ? 109.38215 89.91761 117.54183 1.000 19.56000 1127 PRO A C 1
ATOM 8657 O O . PRO A 1 1127 ? 109.75918 89.23846 118.50460 1.000 27.61000 1127 PRO A O 1
ATOM 8661 N N . TRP A 1 1128 ? 108.43454 89.50277 116.69359 1.000 26.53000 1128 TRP A N 1
ATOM 8662 C CA . TRP A 1 1128 ? 107.87051 88.15340 116.76742 1.000 26.48000 1128 TRP A CA 1
ATOM 8663 C C . TRP A 1 1128 ? 108.92237 87.06987 116.55578 1.000 25.75000 1128 TRP A C 1
ATOM 8664 O O . TRP A 1 1128 ? 108.99974 86.10680 117.32657 1.000 32.31000 1128 TRP A O 1
ATOM 8675 N N . SER A 1 1129 ? 109.73972 87.20215 115.51244 1.000 27.10000 1129 SER A N 1
ATOM 8676 C CA . SER A 1 1129 ? 110.62289 86.11627 115.10429 1.000 30.28000 1129 SER A CA 1
ATOM 8677 C C . SER A 1 1129 ? 112.09549 86.50618 115.11848 1.000 29.66000 1129 SER A C 1
ATOM 8678 O O . SER A 1 1129 ? 112.90880 85.83804 114.47048 1.000 35.02000 1129 SER A O 1
ATOM 8681 N N . ALA A 1 1130 ? 112.45800 87.57708 115.82103 1.000 32.40000 1130 ALA A N 1
ATOM 8682 C CA . ALA A 1 1130 ? 113.86607 87.91569 115.96757 1.000 28.68000 1130 ALA A CA 1
ATOM 8683 C C . ALA A 1 1130 ? 114.56463 86.88247 116.83868 1.000 31.14000 1130 ALA A C 1
ATOM 8684 O O . ALA A 1 1130 ? 114.01378 86.41395 117.83809 1.000 32.04000 1130 ALA A O 1
ATOM 8686 N N . ASP A 1 1131 ? 115.77382 86.51346 116.43973 1.000 37.14000 1131 ASP A N 1
ATOM 8687 C CA . ASP A 1 1131 ? 116.52919 85.52309 117.18150 1.000 36.69000 1131 ASP A CA 1
ATOM 8688 C C . ASP A 1 1131 ? 117.01602 86.11461 118.50238 1.000 37.86000 1131 ASP A C 1
ATOM 8689 O O . ASP A 1 1131 ? 117.20180 87.33030 118.61186 1.000 38.02000 1131 ASP A O 1
ATOM 8694 N N . PRO A 1 1132 ? 117.17398 85.28572 119.53584 1.000 39.05000 1132 PRO A N 1
ATOM 8695 C CA . PRO A 1 1132 ? 117.89045 85.74088 120.73121 1.000 35.27000 1132 PRO A CA 1
ATOM 8696 C C . PRO A 1 1132 ? 119.33433 86.07383 120.38766 1.000 37.64000 1132 PRO A C 1
ATOM 8697 O O . PRO A 1 1132 ? 119.92298 85.49007 119.47382 1.000 37.06000 1132 PRO A O 1
ATOM 8701 N N . TRP A 1 1133 ? 119.88710 87.04080 121.12283 1.000 35.63000 1133 TRP A N 1
ATOM 8702 C CA . TRP A 1 1133 ? 121.13716 87.68587 120.73391 1.000 37.81000 1133 TRP A CA 1
ATOM 8703 C C . TRP A 1 1133 ? 122.31484 86.72010 120.81302 1.000 36.45000 1133 TRP A C 1
ATOM 8704 O O . TRP A 1 1133 ? 122.51823 86.04854 121.82911 1.000 37.35000 1133 TRP A O 1
ATOM 8715 N N . SER A 1 1134 ? 123.08260 86.65400 119.72950 1.000 45.74000 1134 SER A N 1
ATOM 8716 C CA . SER A 1 1134 ? 124.18029 85.70453 119.59425 1.000 46.98000 1134 SER A CA 1
ATOM 8717 C C . SER A 1 1134 ? 125.35190 86.04829 120.50904 1.000 46.90000 1134 SER A C 1
ATOM 8718 O O . SER A 1 1134 ? 125.76044 85.23705 121.33954 1.000 47.82000 1134 SER A O 1
#